Protein 1FYH (pdb70)

B-factor: mean 36.55, std 14.37, range [11.98, 99.97]

CATH classification: 1.20.1250.10 (+1 more: 1.20.1250.10)

Nearest PDB structures (foldseek):
  1fyh-assembly1_A  TM=1.004E+00  e=9.159E-30  Homo sapiens
  1fyh-assembly2_D  TM=9.946E-01  e=3.452E-27  Homo sapiens
  1eku-assembly1_B  TM=9.763E-01  e=3.122E-25  Homo sapiens
  1eku-assembly1_A  TM=9.712E-01  e=2.498E-25  Homo sapiens
  6e3l-assembly1_B  TM=9.575E-01  e=1.011E-07  Homo sapiens

Sequence (884 aa):
MQDPYVKEAENLKKYFNAGHSDVADNGTLFLGILKNWKEESDRKIMQSQIVSFYFKLFKNFKDDQSIQKSVETIKEDMNVKFFNSNKKKRDDFEKLTNYSVTDLNVQRKAIDELIQVMAELGANVSGEFVKEAENLKKYFNDNGTLFLGILKNWKEESDRKIMQSQIVSFYFKLFKNFKDDQSIQKSVETIKEDMNVKFFNSNKKKRDDFEKLTNYSVTDLNVQRKAIHELIQVMAELSPAAVPTPTNVTIESYNMNPIVYWEYQIMPQVPVFTVEVKNYGVKNSEWIDACINISHHYCNISDHVGDPSNSLWVRVKARVGQKESAYAKSEEFAVCRDGKIGPPKLDIRKEEKQIMIDIFHPSVFVETTCYIRVYNVYVRMNGSEIQYKILTQKEDDCDEIQCQLAIPVSSLNSQYCVSAEGVLHVWGVTTEKSKEVCITIFNMQDPYVKEAENLKKYFNAGHSDVADNGTLFLGILKNWKEESDRKIMQSQIVSFYFKLFKNFKDDQSIQKSVETIKEDMNVKFFNSNKKKRDDFEKLTNYSVTDLNVQRKAIDELIQVMAELGANVSGEFVKEAENLKKYFNGTLFLGILKNWKEESDRKIMQSQIVSFYFKLFKNFKDDQSIQKSVETIKEDMNVKFFNSNKKKRDDFEKLTNYSVTDLNVQRKAIHELIQVMAELSPAAVPTPTNVTIESYNMNPIVYWEYQIMPQVPVFTVEVKNYGVKNSEWIDACINISHHYCNISDHVGDPSNSLWVRVKARVGQKESAYAKSEEFAVCRDGKIGPPKLDIRKEEKQIMIDIFHPSVFVPETTCYIRVYNVYVRMNGSEIQYKILTQKEDDCDEIQCQLAIPVSSLNSQYCVSAEGVLHVWGVTTEKSKEVCITIF

InterPro domains:
  IPR002069 Interferon gamma [PF00714] (15-152)
  IPR002069 Interferon gamma [PIRSF001936] (1-166)
  IPR002069 Interferon gamma [PTHR11419] (1-164)
  IPR009079 Four-helical cytokine-like, core [G3DSA:1.20.1250.10] (23-161)
  IPR009079 Four-helical cytokine-like, core [SSF47266] (23-147)

GO terms:
  GO:0005125 cytokine activity (F, IDA)
  GO:0005576 extracellular region (C, IDA)
  GO:0038196 type III interferon-mediated signaling pathway (P, IDA)
  GO:0060333 type II interferon-mediated signaling pathway (P, IDA)
  GO:0010634 positive regulation of epithelial cell migration (P, IDA)
  GO:0001819 positive regulation of cytokine production (P, IDA)
  GO:0002281 macrophage activation involved in immune response (P, IDA)
  GO:0010628 positive regulation of gene expression (P, IDA)
  GO:0030225 macrophage differentiation (P, IDA)
  GO:0032722 positive regulation of chemokine production (P, IDA)
  GO:0032755 positive regulation of interleukin-6 production (P, IDA)
  GO:0048143 astrocyte activation (P, IDA)
  GO:0050729 positive regulation of inflammatory response (P, IDA)
  GO:0001774 microglial cell activation (P, IGI)
  GO:0010628 positive regulation of gene expression (P, IGI)
  GO:0060333 type II interferon-mediated signaling pathway (P, IGI)
  GO:0050769 positive regulation of neurogenesis (P, IGI)
  GO:1902004 positive regulation of amyloid-beta formation (P, IGI)
  GO:0042531 positive regulation of tyrosine phosphorylation of STAT protein (P, IDA)
  GO:0009615 response to virus (P, IDA)

Solvent-accessible surface area: 43420 Å² total; per-residue (Å²): 177,72,57,101,6,0,149,30,2,50,47,2,18,163,96,32,80,0,28,67,1,69,3,0,32,104,19,37,9,2,20,34,12,6,93,64,24,129,130,47,39,24,19,11,5,0,0,0,18,0,1,21,20,0,21,54,1,4,158,100,42,124,94,37,153,79,1,74,131,2,2,93,32,0,44,94,23,0,26,40,36,8,0,37,15,1,121,75,11,48,33,9,0,61,103,6,50,118,46,53,11,106,68,127,97,22,4,99,59,0,2,72,10,0,43,101,0,2,61,54,14,43,17,56,14,14,12,73,2,40,108,32,0,84,55,1,68,149,90,19,120,156,168,35,77,10,1,14,32,14,3,132,45,1,108,84,92,36,8,33,33,2,1,3,0,13,0,0,21,11,0,40,103,4,7,143,80,38,113,126,39,162,79,0,83,114,0,5,60,27,0,54,84,58,0,6,74,70,17,2,105,92,48,176,115,20,58,76,16,2,66,100,10,52,101,42,64,22,114,74,135,87,25,14,41,16,0,3,5,0,1,5,18,2,1,18,49,1,49,60,56,133,43,52,54,4,79,96,26,48,26,103,14,114,53,54,63,0,37,0,88,8,102,34,108,164,47,130,96,120,24,36,2,15,0,14,0,6,38,10,27,28,186,88,65,107,44,88,72,30,20,102,66,30,62,86,74,108,10,77,0,40,142,44,37,60,34,21,1,28,4,1,3,0,50,0,32,0,70,47,60,181,150,92,14,66,77,13,86,9,145,29,11,0,5,3,44,68,9,74,8,4,51,2,141,19,86,28,123,92,78,172,153,62,0,29,0,30,0,69,25,2,82,54,53,123,175,48,15,3,71,11,106,14,0,19,0,65,2,85,9,69,84,47,136,30,87,12,121,3,65,13,102,106,59,155,56,20,66,134,89,36,0,74,14,38,2,46,37,20,44,143,11,37,85,4,2,0,11,0,24,0,8,6,35,12,10,12,35,44,3,68,108,12,194,80,54,72,32,65,23,164,134,168,92,44,112,10,2,140,32,2,44,71,1,10,165,102,35,104,0,28,92,16,72,3,0,36,100,20,35,9,1,23,31,10,7,110,64,21,168,121,48,39,22,29,12,5,0,0,0,18,0,0,3,39,0,8,93,10,8,94,95,50,138,119,35,161,96,7,44,136,5,3,83,43,0,57,98,26,0,28,46,42,4,0,25,13,1,121,74,10,43,63,11,0,47,105,7,24,82,38,49,21,106,68,105,98,22,10,74,89,0,5,80,13,0,54,102,1,3,62,63,15,44,17,44,14,14,10,70,0,32,118,28,3,79,60,1,64,133,89,19,99,102,77,10,1,19,34,12,2,138,44,1,100,61,85,40,12,35,38,0,0,6,0,11,1,0,14,5,0,38,98,2,4,126,86,46,100,130,37,175,78,4,98,127,4,4,76,20,0,39,65,51,0,8,74,71,12,3,106,90,52,171,106,15,62,85,15,2,81,96,10,52,91,38,53,109,110,65,137,87,23,21,44,16,0,3,5,0,0,5,19,1,1,18,58,0,50,57,84,137,65,44,54,4,80,98,26,54,26,104,10,108,50,64,63,0,40,0,83,8,107,34,104,174,48,145,115,110,23,29,0,18,0,13,1,7,44,8,26,26,183,85,66,112,52,88,74,26,24,84,80,29,64,80,80,112,8,75,0,42,141,48,22,69,30,16,2,36,5,1,8,1,52,0,36,0,82,27,47,185,151,96,11,73,68,14,152,16,147,26,12,0,7,3,49,62,6,142,8,5,52,2,150,14,73,30,107,140,46,173,181,74,0,34,0,25,0,57,24,3,91,46,59,116,166,146,39,18,4,68,12,98,16,0,13,0,66,2,85,4,64,86,50,140,36,89,9,101,5,45,22,86,124,69,141,69,17,108,160,102,52,0,79,11,31,0,38,55,30,23,180,18,29,69,1,0,0,4,0,26,0,5,3,28,13,12,14,38,68,6,73,106,11,191,74,42,66,30,84,57,209

Organism: Homo sapiens (NCBI:txid9606)

Structure (mmCIF, N/CA/C/O backbone):
data_1FYH
#
_entry.id   1FYH
#
_cell.length_a   72.940
_cell.length_b   107.600
_cell.length_c   85.080
_cell.angle_alpha   90.00
_cell.angle_beta   97.94
_cell.angle_gamma   90.00
#
_symmetry.space_group_name_H-M   'P 1 21 1'
#
loop_
_entity.id
_entity.type
_entity.pdbx_description
1 polymer 'Interferon gamma'
2 polymer 'Interferon gamma receptor 1'
3 non-polymer 'CHLORIDE ION'
4 water water
#
loop_
_atom_site.group_PDB
_atom_site.id
_atom_site.type_symbol
_atom_site.label_atom_id
_atom_site.label_alt_id
_atom_site.label_comp_id
_atom_site.label_asym_id
_atom_site.label_entity_id
_atom_site.label_seq_id
_atom_site.pdbx_PDB_ins_code
_atom_site.Cartn_x
_atom_site.Cartn_y
_atom_site.Cartn_z
_atom_site.occupancy
_atom_site.B_iso_or_equiv
_atom_site.auth_seq_id
_atom_site.auth_comp_id
_atom_site.auth_asym_id
_atom_site.auth_atom_id
_atom_site.pdbx_PDB_model_num
ATOM 1 N N . MET A 1 1 ? -0.539 65.628 -1.495 1.00 60.42 0 MET A N 1
ATOM 2 C CA . MET A 1 1 ? -1.102 64.481 -2.212 1.00 59.24 0 MET A CA 1
ATOM 3 C C . MET A 1 1 ? -0.073 63.814 -3.114 1.00 54.91 0 MET A C 1
ATOM 4 O O . MET A 1 1 ? 0.389 64.394 -4.117 1.00 53.21 0 MET A O 1
ATOM 9 N N . GLN A 1 2 ? 0.241 62.573 -2.760 1.00 50.35 1 GLN A N 1
ATOM 10 C CA . GLN A 1 2 ? 1.259 61.809 -3.450 1.00 43.27 1 GLN A CA 1
ATOM 11 C C . GLN A 1 2 ? 0.864 60.920 -4.618 1.00 41.73 1 GLN A C 1
ATOM 12 O O . GLN A 1 2 ? -0.114 60.177 -4.576 1.00 43.12 1 GLN A O 1
ATOM 18 N N . ASP A 1 3 ? 1.657 61.022 -5.674 1.00 39.98 2 ASP A N 1
ATOM 19 C CA . ASP A 1 3 ? 1.493 60.226 -6.875 1.00 37.54 2 ASP A CA 1
ATOM 20 C C . ASP A 1 3 ? 1.646 58.716 -6.483 1.00 38.40 2 ASP A C 1
ATOM 21 O O . ASP A 1 3 ? 2.593 58.345 -5.773 1.00 34.81 2 ASP A O 1
ATOM 26 N N . PRO A 1 4 ? 0.696 57.840 -6.886 1.00 40.58 3 PRO A N 1
ATOM 27 C CA . PRO A 1 4 ? 0.768 56.395 -6.569 1.00 38.25 3 PRO A CA 1
ATOM 28 C C . PRO A 1 4 ? 2.086 55.654 -6.919 1.00 34.64 3 PRO A C 1
ATOM 29 O O . PRO A 1 4 ? 2.463 54.723 -6.218 1.00 35.40 3 PRO A O 1
ATOM 33 N N . TYR A 1 5 ? 2.796 56.039 -7.971 1.00 32.37 4 TYR A N 1
ATOM 34 C CA . TYR A 1 5 ? 4.045 55.353 -8.281 1.00 29.49 4 TYR A CA 1
ATOM 35 C C . TYR A 1 5 ? 5.141 55.513 -7.196 1.00 28.05 4 TYR A C 1
ATOM 36 O O . TYR A 1 5 ? 6.060 54.706 -7.098 1.00 24.73 4 TYR A O 1
ATOM 45 N N . VAL A 1 6 ? 5.051 56.557 -6.385 1.00 22.15 5 VAL A N 1
ATOM 46 C CA . VAL A 1 6 ? 6.073 56.823 -5.366 1.00 21.68 5 VAL A CA 1
ATOM 47 C C . VAL A 1 6 ? 6.205 55.690 -4.356 1.00 23.55 5 VAL A C 1
ATOM 48 O O . VAL A 1 6 ? 7.289 55.221 -4.085 1.00 22.32 5 VAL A O 1
ATOM 52 N N . LYS A 1 7 ? 5.111 55.238 -3.789 1.00 19.85 6 LYS A N 1
ATOM 53 C CA . LYS A 1 7 ? 5.172 54.159 -2.825 1.00 24.88 6 LYS A CA 1
ATOM 54 C C . LYS A 1 7 ? 5.790 52.874 -3.462 1.00 22.29 6 LYS A C 1
ATOM 55 O O . LYS A 1 7 ? 6.562 52.149 -2.818 1.00 27.09 6 LYS A O 1
ATOM 61 N N . GLU A 1 8 ? 5.494 52.604 -4.726 1.00 22.69 7 GLU A N 1
ATOM 62 C CA . GLU A 1 8 ? 6.065 51.450 -5.377 1.00 18.81 7 GLU A CA 1
ATOM 63 C C . GLU A 1 8 ? 7.558 51.648 -5.597 1.00 22.61 7 GLU A C 1
ATOM 64 O O . GLU A 1 8 ? 8.329 50.704 -5.480 1.00 20.77 7 GLU A O 1
ATOM 70 N N . ALA A 1 9 ? 8.005 52.865 -5.900 1.00 16.27 8 ALA A N 1
ATOM 71 C CA . ALA A 1 9 ? 9.446 53.058 -6.083 1.00 21.25 8 ALA A CA 1
ATOM 72 C C . ALA A 1 9 ? 10.149 52.923 -4.753 1.00 18.24 8 ALA A C 1
ATOM 73 O O . ALA A 1 9 ? 11.297 52.518 -4.754 1.00 22.30 8 ALA A O 1
ATOM 75 N N . GLU A 1 10 ? 9.506 53.288 -3.635 1.00 18.16 9 GLU A N 1
ATOM 76 C CA . GLU A 1 10 ? 10.123 53.115 -2.314 1.00 24.41 9 GLU A CA 1
ATOM 77 C C . GLU A 1 10 ? 10.200 51.611 -2.006 1.00 23.14 9 GLU A C 1
ATOM 78 O O . GLU A 1 10 ? 11.109 51.181 -1.305 1.00 21.81 9 GLU A O 1
ATOM 84 N N . ASN A 1 11 ? 9.255 50.811 -2.517 1.00 22.08 10 ASN A N 1
ATOM 85 C CA . ASN A 1 11 ? 9.313 49.353 -2.333 1.00 21.17 10 ASN A CA 1
ATOM 86 C C . ASN A 1 11 ? 10.522 48.807 -3.106 1.00 20.83 10 ASN A C 1
ATOM 87 O O . ASN A 1 11 ? 11.247 47.953 -2.610 1.00 19.67 10 ASN A O 1
ATOM 92 N N . LEU A 1 12 ? 10.769 49.296 -4.316 1.00 18.19 11 LEU A N 1
ATOM 93 C CA . LEU A 1 12 ? 11.933 48.805 -5.042 1.00 19.04 11 LEU A CA 1
ATOM 94 C C . LEU A 1 12 ? 13.230 49.200 -4.352 1.00 21.49 11 LEU A C 1
ATOM 95 O O . LEU A 1 12 ? 14.206 48.451 -4.396 1.00 18.27 11 LEU A O 1
ATOM 100 N N . LYS A 1 13 ? 13.260 50.368 -3.724 1.00 13.75 12 LYS A N 1
ATOM 101 C CA . LYS A 1 13 ? 14.459 50.840 -3.029 1.00 21.23 12 LYS A CA 1
ATOM 102 C C . LYS A 1 13 ? 14.833 49.885 -1.911 1.00 18.57 12 LYS A C 1
ATOM 103 O O . LYS A 1 13 ? 16.003 49.592 -1.707 1.00 21.89 12 LYS A O 1
ATOM 109 N N . LYS A 1 14 ? 13.834 49.448 -1.149 1.00 17.40 13 LYS A N 1
ATOM 110 C CA . LYS A 1 14 ? 14.047 48.500 -0.051 1.00 25.17 13 LYS A CA 1
ATOM 111 C C . LYS A 1 14 ? 14.599 47.168 -0.615 1.00 21.58 13 LYS A C 1
ATOM 112 O O . LYS A 1 14 ? 15.586 46.627 -0.129 1.00 21.45 13 LYS A O 1
ATOM 118 N N . TYR A 1 15 ? 13.945 46.646 -1.645 1.00 19.85 14 TYR A N 1
ATOM 119 C CA . TYR A 1 15 ? 14.370 45.427 -2.294 1.00 17.21 14 TYR A CA 1
ATOM 120 C C . TYR A 1 15 ? 15.824 45.451 -2.722 1.00 21.60 14 TYR A C 1
ATOM 121 O O . TYR A 1 15 ? 16.543 44.472 -2.521 1.00 18.82 14 TYR A O 1
ATOM 130 N N . PHE A 1 16 ? 16.273 46.548 -3.332 1.00 19.21 15 PHE A N 1
ATOM 131 C CA . PHE A 1 16 ? 17.654 46.632 -3.797 1.00 16.89 15 PHE A CA 1
ATOM 132 C C . PHE A 1 16 ? 18.622 47.191 -2.773 1.00 20.26 15 PHE A C 1
ATOM 133 O O . PHE A 1 16 ? 19.803 47.333 -3.078 1.00 22.96 15 PHE A O 1
ATOM 141 N N . ASN A 1 17 ? 18.136 47.504 -1.567 1.00 20.94 16 ASN A N 1
ATOM 142 C CA . ASN A 1 17 ? 18.966 48.123 -0.520 1.00 24.82 16 ASN A CA 1
ATOM 143 C C . ASN A 1 17 ? 19.561 49.455 -1.019 1.00 25.17 16 ASN A C 1
ATOM 144 O O . ASN A 1 17 ? 20.704 49.806 -0.679 1.00 22.90 16 ASN A O 1
ATOM 149 N N . ALA A 1 18 ? 18.775 50.214 -1.791 1.00 21.87 17 ALA A N 1
ATOM 150 C CA . ALA A 1 18 ? 19.246 51.458 -2.384 1.00 22.63 17 ALA A CA 1
ATOM 151 C C . ALA A 1 18 ? 19.045 52.675 -1.486 1.00 24.04 17 ALA A C 1
ATOM 152 O O . ALA A 1 18 ? 19.178 53.829 -1.920 1.00 27.89 17 ALA A O 1
ATOM 154 N N . GLY A 1 19 ? 18.710 52.396 -0.226 1.00 22.40 18 GLY A N 1
ATOM 155 C CA . GLY A 1 19 ? 18.573 53.413 0.804 1.00 23.83 18 GLY A CA 1
ATOM 156 C C . GLY A 1 19 ? 19.824 53.380 1.712 1.00 23.43 18 GLY A C 1
ATOM 157 O O . GLY A 1 19 ? 19.881 54.103 2.700 1.00 24.53 18 GLY A O 1
ATOM 158 N N . HIS A 1 20 ? 20.818 52.537 1.386 1.00 24.76 19 HIS A N 1
ATOM 159 C CA . HIS A 1 20 ? 22.079 52.412 2.135 1.00 23.34 19 HIS A CA 1
ATOM 160 C C . HIS A 1 20 ? 23.092 53.457 1.650 1.00 21.31 19 HIS A C 1
ATOM 161 O O . HIS A 1 20 ? 23.197 53.682 0.439 1.00 19.02 19 HIS A O 1
ATOM 168 N N . SER A 1 21 ? 23.875 54.034 2.573 1.00 20.30 20 SER A N 1
ATOM 169 C CA . SER A 1 21 ? 24.842 55.087 2.237 1.00 23.36 20 SER A CA 1
ATOM 170 C C . SER A 1 21 ? 25.910 54.724 1.233 1.00 22.79 20 SER A C 1
ATOM 171 O O . SER A 1 21 ? 26.533 55.621 0.642 1.00 21.38 20 SER A O 1
ATOM 174 N N . ASP A 1 22 ? 26.130 53.434 1.027 1.00 19.75 21 ASP A N 1
ATOM 175 C CA . ASP A 1 22 ? 27.113 53.012 0.053 1.00 20.01 21 ASP A CA 1
ATOM 176 C C . ASP A 1 22 ? 26.673 53.393 -1.345 1.00 22.85 21 ASP A C 1
ATOM 177 O O . ASP A 1 22 ? 27.505 53.556 -2.249 1.00 21.21 21 ASP A O 1
ATOM 182 N N . VAL A 1 23 ? 25.360 53.513 -1.534 1.00 21.59 22 VAL A N 1
ATOM 183 C CA . VAL A 1 23 ? 24.838 53.911 -2.840 1.00 19.20 22 VAL A CA 1
ATOM 184 C C . VAL A 1 23 ? 25.309 55.331 -3.286 1.00 22.56 22 VAL A C 1
ATOM 185 O O . VAL A 1 23 ? 25.372 55.611 -4.487 1.00 21.99 22 VAL A O 1
ATOM 189 N N . ALA A 1 24 ? 25.670 56.195 -2.322 1.00 23.16 23 ALA A N 1
ATOM 190 C CA . ALA A 1 24 ? 26.142 57.573 -2.580 1.00 26.06 23 ALA A CA 1
ATOM 191 C C . ALA A 1 24 ? 27.465 57.667 -3.316 1.0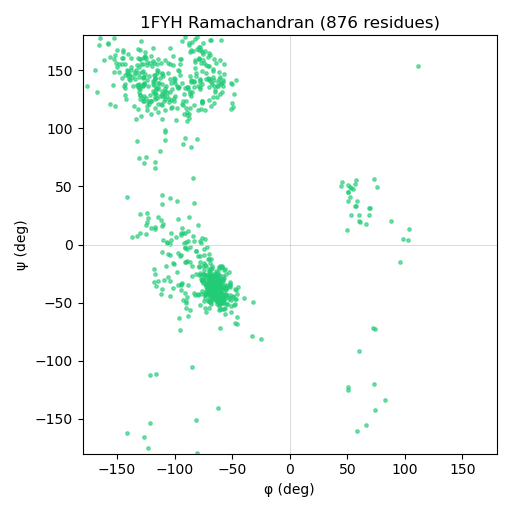0 30.19 23 ALA A C 1
ATOM 192 O O . ALA A 1 24 ? 27.666 58.575 -4.111 1.00 33.75 23 ALA A O 1
ATOM 194 N N . ASP A 1 25 ? 28.356 56.717 -3.059 1.00 30.59 24 ASP A N 1
ATOM 195 C CA . ASP A 1 25 ? 29.683 56.658 -3.662 1.00 35.03 24 ASP A CA 1
ATOM 196 C C . ASP A 1 25 ? 29.762 56.827 -5.182 1.00 33.78 24 ASP A C 1
ATOM 197 O O . ASP A 1 25 ? 29.017 56.207 -5.922 1.00 30.91 24 ASP A O 1
ATOM 202 N N . ASN A 1 26 ? 30.634 57.723 -5.631 1.00 30.48 25 ASN A N 1
ATOM 203 C CA . ASN A 1 26 ? 30.869 57.930 -7.047 1.00 31.07 25 ASN A CA 1
ATOM 204 C C . ASN A 1 26 ? 29.881 58.707 -7.984 1.00 32.22 25 ASN A C 1
ATOM 205 O O . ASN A 1 26 ? 29.548 58.226 -9.075 1.00 31.42 25 ASN A O 1
ATOM 210 N N . GLY A 1 27 ? 29.446 59.903 -7.574 1.00 30.23 26 GLY A N 1
ATOM 211 C CA . GLY A 1 27 ? 28.577 60.745 -8.394 1.00 30.93 26 GLY A CA 1
ATOM 212 C C . GLY A 1 27 ? 27.178 60.267 -8.686 1.00 31.10 26 GLY A C 1
ATOM 213 O O . GLY A 1 27 ? 26.622 59.498 -7.924 1.00 32.49 26 GLY A O 1
ATOM 214 N N . THR A 1 28 ? 26.600 60.739 -9.785 1.00 28.61 27 THR A N 1
ATOM 215 C CA . THR A 1 28 ? 25.251 60.339 -10.179 1.00 29.04 27 THR A CA 1
ATOM 216 C C . THR A 1 28 ? 25.219 59.697 -11.574 1.00 30.80 27 THR A C 1
ATOM 217 O O . THR A 1 28 ? 26.119 59.917 -12.386 1.00 28.86 27 THR A O 1
ATOM 221 N N . LEU A 1 29 ? 24.201 58.876 -11.849 1.00 25.68 28 LEU A N 1
ATOM 222 C CA . LEU A 1 29 ? 24.055 58.278 -13.181 1.00 26.50 28 LEU A CA 1
ATOM 223 C C . LEU A 1 29 ? 23.282 59.214 -14.119 1.00 25.29 28 LEU A C 1
ATOM 224 O O . LEU A 1 29 ? 23.748 59.589 -15.189 1.00 26.98 28 LEU A O 1
ATOM 229 N N . PHE A 1 30 ? 22.088 59.576 -13.674 1.00 23.92 29 PHE A N 1
ATOM 230 C CA . PHE A 1 30 ? 21.136 60.355 -14.437 1.00 27.06 29 PHE A CA 1
ATOM 231 C C . PHE A 1 30 ? 20.808 61.777 -14.037 1.00 28.84 29 PHE A C 1
ATOM 232 O O . PHE A 1 30 ? 20.637 62.621 -14.901 1.00 30.89 29 PHE A O 1
ATOM 240 N N . LEU A 1 31 ? 20.714 62.047 -12.745 1.00 23.91 30 LEU A N 1
ATOM 241 C CA . LEU A 1 31 ? 20.275 63.350 -12.256 1.00 22.43 30 LEU A CA 1
ATOM 242 C C . LEU A 1 31 ? 21.011 64.585 -12.671 1.00 27.93 30 LEU A C 1
ATOM 243 O O . LEU A 1 31 ? 20.390 65.579 -13.030 1.00 30.07 30 LEU A O 1
ATOM 248 N N . GLY A 1 32 ? 22.330 64.536 -12.591 1.00 27.60 31 GLY A N 1
ATOM 249 C CA . GLY A 1 32 ? 23.131 65.687 -12.955 1.00 36.01 31 GLY A CA 1
ATOM 250 C C . GLY A 1 32 ? 23.014 65.976 -14.434 1.00 36.67 31 GLY A C 1
ATOM 251 O O . GLY A 1 32 ? 22.858 67.139 -14.807 1.00 39.13 31 GLY A O 1
ATOM 252 N N . ILE A 1 33 ? 23.080 64.932 -15.271 1.00 39.13 32 ILE A N 1
ATOM 253 C CA . ILE A 1 33 ? 22.969 65.105 -16.723 1.00 36.23 32 ILE A CA 1
ATOM 254 C C . ILE A 1 33 ? 21.650 65.792 -17.061 1.00 38.71 32 ILE A C 1
ATOM 255 O O . ILE A 1 33 ? 21.639 66.784 -17.753 1.00 37.23 32 ILE A O 1
ATOM 260 N N . LEU A 1 34 ? 20.541 65.296 -16.539 1.00 34.48 33 LEU A N 1
ATOM 261 C CA . LEU A 1 34 ? 19.246 65.923 -16.787 1.00 37.24 33 LEU A CA 1
ATOM 262 C C . LEU A 1 34 ? 19.180 67.392 -16.352 1.00 40.89 33 LEU A C 1
ATOM 263 O O . LEU A 1 34 ? 18.423 68.160 -16.922 1.00 42.15 33 LEU A O 1
ATOM 268 N N . LYS A 1 35 ? 19.947 67.765 -15.328 1.00 43.02 34 LYS A N 1
ATOM 269 C CA . LYS A 1 35 ? 20.012 69.140 -14.782 1.00 45.40 34 LYS A CA 1
ATOM 270 C C . LYS A 1 35 ? 20.544 70.117 -15.843 1.00 44.25 34 LYS A C 1
ATOM 271 O O . LYS A 1 35 ? 20.084 71.266 -15.962 1.00 46.08 34 LYS A O 1
ATOM 277 N N . ASN A 1 36 ? 21.553 69.641 -16.571 1.00 40.85 35 ASN A N 1
ATOM 278 C CA . ASN A 1 36 ? 22.229 70.373 -17.645 1.00 43.95 35 ASN A CA 1
ATOM 279 C C . ASN A 1 36 ? 21.339 70.789 -18.832 1.00 44.27 35 ASN A C 1
ATOM 280 O O . ASN A 1 36 ? 21.602 71.792 -19.472 1.00 43.74 35 ASN A O 1
ATOM 285 N N . TRP A 1 37 ? 20.308 70.010 -19.136 1.00 42.06 36 TRP A N 1
ATOM 286 C CA . TRP A 1 37 ? 19.474 70.266 -20.297 1.00 40.44 36 TRP A CA 1
ATOM 287 C C . TRP A 1 37 ? 18.093 70.787 -20.054 1.00 41.16 36 TRP A C 1
ATOM 288 O O . TRP A 1 37 ? 17.256 70.109 -19.508 1.00 44.15 36 TRP A O 1
ATOM 299 N N . LYS A 1 38 ? 17.829 72.014 -20.510 1.00 40.37 37 LYS A N 1
ATOM 300 C CA . LYS A 1 38 ? 16.528 72.597 -20.227 1.00 40.34 37 LYS A CA 1
ATOM 301 C C . LYS A 1 38 ? 15.688 72.681 -21.492 1.00 41.63 37 LYS A C 1
ATOM 302 O O . LYS A 1 38 ? 14.438 72.613 -21.355 1.00 41.46 37 LYS A O 1
ATOM 308 N N . GLU A 1 39 ? 16.178 72.843 -22.713 1.00 43.43 38 GLU A N 1
ATOM 309 C CA . GLU A 1 39 ? 15.227 72.940 -23.855 1.00 45.50 38 GLU A CA 1
ATOM 310 C C . GLU A 1 39 ? 14.580 71.575 -24.086 1.00 41.36 38 GLU A C 1
ATOM 311 O O . GLU A 1 39 ? 15.246 70.559 -23.970 1.00 40.25 38 GLU A O 1
ATOM 317 N N . GLU A 1 40 ? 13.304 71.536 -24.440 1.00 37.90 39 GLU A N 1
ATOM 318 C CA . GLU A 1 40 ? 12.693 70.244 -24.609 1.00 39.33 39 GLU A CA 1
ATOM 319 C C . GLU A 1 40 ? 13.290 69.241 -25.599 1.00 36.70 39 GLU A C 1
ATOM 320 O O . GLU A 1 40 ? 13.166 68.045 -25.357 1.00 33.36 39 GLU A O 1
ATOM 326 N N . SER A 1 41 ? 13.951 69.660 -26.677 1.00 32.42 40 SER A N 1
ATOM 327 C CA . SER A 1 41 ? 14.490 68.652 -27.605 1.00 32.80 40 SER A CA 1
ATOM 328 C C . SER A 1 41 ? 15.741 67.999 -27.059 1.00 33.95 40 SER A C 1
ATOM 329 O O . SER A 1 41 ? 16.002 66.806 -27.308 1.00 32.77 40 SER A O 1
ATOM 332 N N . ASP A 1 42 ? 16.502 68.764 -26.288 1.00 31.54 41 ASP A N 1
ATOM 333 C CA . ASP A 1 42 ? 17.705 68.225 -25.668 1.00 33.16 41 ASP A CA 1
ATOM 334 C C . ASP A 1 42 ? 17.341 67.283 -24.521 1.00 32.40 41 ASP A C 1
ATOM 335 O O . ASP A 1 42 ? 18.029 66.296 -24.291 1.00 30.25 41 ASP A O 1
ATOM 340 N N . ARG A 1 43 ? 16.265 67.592 -23.802 1.00 29.44 42 ARG A N 1
ATOM 341 C CA . ARG A 1 43 ? 15.819 66.744 -22.706 1.00 30.94 42 ARG A CA 1
ATOM 342 C C . ARG A 1 43 ? 15.343 65.409 -23.240 1.00 25.11 42 ARG A C 1
ATOM 343 O O . ARG A 1 43 ? 15.655 64.386 -22.659 1.00 26.88 42 ARG A O 1
ATOM 351 N N . LYS A 1 44 ? 14.606 65.416 -24.352 1.00 24.90 43 LYS A N 1
ATOM 352 C CA . LYS A 1 44 ? 14.084 64.181 -24.940 1.00 22.54 43 LYS A CA 1
ATOM 353 C C . LYS A 1 44 ? 15.138 63.213 -25.477 1.00 25.02 43 LYS A C 1
ATOM 354 O O . LYS A 1 44 ? 14.948 61.994 -25.393 1.00 25.36 43 LYS A O 1
ATOM 360 N N . ILE A 1 45 ? 16.253 63.703 -26.009 1.00 20.60 44 ILE A N 1
ATOM 361 C CA . ILE A 1 45 ? 17.287 62.751 -26.434 1.00 24.14 44 ILE A CA 1
ATOM 362 C C . ILE A 1 45 ? 17.963 62.059 -25.227 1.00 24.38 44 ILE A C 1
ATOM 363 O O . ILE A 1 45 ? 18.328 60.893 -25.331 1.00 26.40 44 ILE A O 1
ATOM 368 N N . MET A 1 46 ? 18.148 62.780 -24.106 1.00 25.08 45 MET A N 1
ATOM 369 C CA . MET A 1 46 ? 18.742 62.217 -22.886 1.00 25.22 45 MET A CA 1
ATOM 370 C C . MET A 1 46 ? 17.705 61.304 -22.211 1.00 22.41 45 MET A C 1
ATOM 371 O O . MET A 1 46 ? 18.012 60.178 -21.861 1.00 26.42 45 MET A O 1
ATOM 376 N N . GLN A 1 47 ? 16.479 61.781 -22.042 1.00 20.77 46 GLN A N 1
ATOM 377 C CA . GLN A 1 47 ? 15.456 60.984 -21.397 1.00 21.33 46 GLN A CA 1
ATOM 378 C C . GLN A 1 47 ? 15.219 59.698 -22.134 1.00 23.91 46 GLN A C 1
ATOM 379 O O . GLN A 1 47 ? 14.939 58.671 -21.517 1.00 22.80 46 GLN A O 1
ATOM 385 N N . SER A 1 48 ? 15.349 59.727 -23.457 1.00 20.80 47 SER A N 1
ATOM 386 C CA . SER A 1 48 ? 15.133 58.508 -24.249 1.00 21.39 47 SER A CA 1
ATOM 387 C C . SER A 1 48 ? 16.130 57.393 -23.880 1.00 16.02 47 SER A C 1
ATOM 388 O O . SER A 1 48 ? 15.751 56.218 -23.821 1.00 20.02 47 SER A O 1
ATOM 391 N N . GLN A 1 49 ? 17.391 57.747 -23.615 1.00 20.25 48 GLN A N 1
ATOM 392 C CA . GLN A 1 49 ? 18.396 56.749 -23.205 1.00 24.48 48 GLN A CA 1
ATOM 393 C C . GLN A 1 49 ? 18.146 56.294 -21.752 1.00 24.01 48 GLN A C 1
ATOM 394 O O . GLN A 1 49 ? 18.340 55.141 -21.417 1.00 21.21 48 GLN A O 1
ATOM 400 N N . ILE A 1 50 ? 17.671 57.203 -20.908 1.00 21.64 49 ILE A N 1
ATOM 401 C CA . ILE A 1 50 ? 17.399 56.884 -19.510 1.00 25.04 49 ILE A CA 1
ATOM 402 C C . ILE A 1 50 ? 16.241 55.889 -19.433 1.00 22.49 49 ILE A C 1
ATOM 403 O O . ILE A 1 50 ? 16.332 54.869 -18.756 1.00 20.95 49 ILE A O 1
ATOM 408 N N . VAL A 1 51 ? 15.170 56.145 -20.171 1.00 18.98 50 VAL A N 1
ATOM 409 C CA . VAL A 1 51 ? 14.007 55.251 -20.189 1.00 18.72 50 VAL A CA 1
ATOM 410 C C . VAL A 1 51 ? 14.355 53.859 -20.735 1.00 21.30 50 VAL A C 1
ATOM 411 O O . VAL A 1 51 ? 13.901 52.881 -20.185 1.00 19.99 50 VAL A O 1
ATOM 415 N N . SER A 1 52 ? 15.142 53.736 -21.802 1.00 18.87 51 SER A N 1
ATOM 416 C CA . SER A 1 52 ? 15.486 52.394 -22.269 1.00 22.20 51 SER A CA 1
ATOM 417 C C . SER A 1 52 ? 16.377 51.652 -21.244 1.00 19.63 51 SER A C 1
ATOM 418 O O . SER A 1 52 ? 16.278 50.419 -21.111 1.00 21.33 51 SER A O 1
ATOM 421 N N . PHE A 1 53 ? 17.237 52.387 -20.516 1.00 18.29 52 PHE A N 1
ATOM 422 C CA . PHE A 1 53 ? 18.030 51.748 -19.479 1.00 20.48 52 PHE A CA 1
ATOM 423 C C . PHE A 1 53 ? 17.173 51.188 -18.351 1.00 20.60 52 PHE A C 1
ATOM 424 O O . PHE A 1 53 ? 17.397 50.088 -17.902 1.00 21.33 52 PHE A O 1
ATOM 432 N N . TYR A 1 54 ? 16.116 51.919 -17.943 1.00 17.03 53 TYR A N 1
ATOM 433 C CA . TYR A 1 54 ? 15.208 51.393 -16.919 1.00 18.96 53 TYR A CA 1
ATOM 434 C C . TYR A 1 54 ? 14.416 50.228 -17.464 1.00 22.66 53 TYR A C 1
ATOM 435 O O . TYR A 1 54 ? 14.154 49.300 -16.738 1.00 22.71 53 TYR A O 1
ATOM 444 N N . PHE A 1 55 ? 14.011 50.264 -18.729 1.00 20.40 54 PHE A N 1
ATOM 445 C CA . PHE A 1 55 ? 13.253 49.154 -19.316 1.00 24.60 54 PHE A CA 1
ATOM 446 C C . PHE A 1 55 ? 14.109 47.891 -19.402 1.00 22.37 54 PHE A C 1
ATOM 447 O O . PHE A 1 55 ? 13.582 46.814 -19.209 1.00 25.29 54 PHE A O 1
ATOM 455 N N . LYS A 1 56 ? 15.401 47.989 -19.706 1.00 21.21 55 LYS A N 1
ATOM 456 C CA . LYS A 1 56 ? 16.247 46.772 -19.724 1.00 26.43 55 LYS A CA 1
ATOM 457 C C . LYS A 1 56 ? 16.418 46.208 -18.295 1.00 30.84 55 LYS A C 1
ATOM 458 O O . LYS A 1 56 ? 16.359 44.984 -18.080 1.00 32.75 55 LYS A O 1
ATOM 460 N N . LEU A 1 57 ? 16.605 47.093 -17.316 1.00 27.54 56 LEU A N 1
ATOM 461 C CA . LEU A 1 57 ? 16.720 46.703 -15.897 1.00 29.60 56 LEU A CA 1
ATOM 462 C C . LEU A 1 57 ? 15.452 45.988 -15.396 1.00 28.33 56 LEU A C 1
ATOM 463 O O . LEU A 1 57 ? 15.543 44.926 -14.814 1.00 34.53 56 LEU A O 1
ATOM 468 N N . PHE A 1 58 ? 14.277 46.570 -15.602 1.00 24.62 57 PHE A N 1
ATOM 469 C CA . PHE A 1 58 ? 13.025 45.947 -15.170 1.00 28.37 57 PHE A CA 1
ATOM 470 C C . PHE A 1 58 ? 12.756 44.579 -15.834 1.00 38.99 57 PHE A C 1
ATOM 471 O O . PHE A 1 58 ? 12.003 43.763 -15.283 1.00 40.24 57 PHE A O 1
ATOM 479 N N . LYS A 1 59 ? 13.303 44.345 -17.033 1.00 39.92 58 LYS A N 1
ATOM 480 C CA . LYS A 1 59 ? 13.066 43.085 -17.716 1.00 44.94 58 LYS A CA 1
ATOM 481 C C . LYS A 1 59 ? 13.812 42.007 -16.974 1.00 45.53 58 LYS A C 1
ATOM 482 O O . LYS A 1 59 ? 13.348 40.868 -16.885 1.00 45.74 58 LYS A O 1
ATOM 488 N N . ASN A 1 60 ? 14.956 42.349 -16.404 1.00 43.24 59 ASN A N 1
ATOM 489 C CA . ASN A 1 60 ? 15.650 41.360 -15.594 1.00 46.58 59 ASN A CA 1
ATOM 490 C C . ASN A 1 60 ? 14.932 41.050 -14.244 1.00 43.99 59 ASN A C 1
ATOM 491 O O . ASN A 1 60 ? 15.269 40.082 -13.626 1.00 49.58 59 ASN A O 1
ATOM 496 N N . PHE A 1 61 ? 13.945 41.821 -13.785 1.00 42.16 60 PHE A N 1
ATOM 497 C CA . PHE A 1 61 ? 13.313 41.555 -12.468 1.00 42.69 60 PHE A CA 1
ATOM 498 C C . PHE A 1 61 ? 11.755 41.556 -12.405 1.00 44.09 60 PHE A C 1
ATOM 499 O O . PHE A 1 61 ? 11.160 41.477 -11.312 1.00 43.67 60 PHE A O 1
ATOM 507 N N . LYS A 1 62 ? 11.056 41.640 -13.535 1.00 43.36 61 LYS A N 1
ATOM 508 C CA . LYS A 1 62 ? 9.621 41.775 -13.728 1.00 45.39 61 LYS A CA 1
ATOM 509 C C . LYS A 1 62 ? 8.853 40.812 -12.833 1.00 46.45 61 LYS A C 1
ATOM 510 O O . LYS A 1 62 ? 7.736 41.188 -12.304 1.00 46.01 61 LYS A O 1
ATOM 516 N N . ASP A 1 63 ? 9.285 39.573 -12.698 1.00 45.90 62 ASP A N 1
ATOM 517 C CA . ASP A 1 63 ? 8.662 38.458 -11.944 1.00 48.07 62 ASP A CA 1
ATOM 518 C C . ASP A 1 63 ? 9.074 38.285 -10.450 1.00 46.75 62 ASP A C 1
ATOM 519 O O . ASP A 1 63 ? 8.412 37.521 -9.727 1.00 43.22 62 ASP A O 1
ATOM 524 N N . ASP A 1 64 ? 10.173 38.922 -10.007 1.00 43.06 63 ASP A N 1
ATOM 525 C CA . ASP A 1 64 ? 10.609 38.769 -8.621 1.00 40.84 63 ASP A CA 1
ATOM 526 C C . ASP A 1 64 ? 9.457 39.008 -7.679 1.00 41.75 63 ASP A C 1
ATOM 527 O O . ASP A 1 64 ? 8.816 40.058 -7.626 1.00 42.93 63 ASP A O 1
ATOM 532 N N . GLN A 1 65 ? 9.222 37.978 -6.917 1.00 37.21 64 GLN A N 1
ATOM 533 C CA . GLN A 1 65 ? 8.142 37.924 -5.997 1.00 42.55 64 GLN A CA 1
ATOM 534 C C . GLN A 1 65 ? 7.541 39.195 -5.426 1.00 43.30 64 GLN A C 1
ATOM 535 O O . GLN A 1 65 ? 6.471 39.660 -5.922 1.00 49.67 64 GLN A O 1
ATOM 541 N N . SER A 1 66 ? 8.185 39.761 -4.403 1.00 36.02 65 SER A N 1
ATOM 542 C CA . SER A 1 66 ? 7.566 40.924 -3.787 1.00 35.91 65 SER A CA 1
ATOM 543 C C . SER A 1 66 ? 7.612 42.230 -4.566 1.00 29.31 65 SER A C 1
ATOM 544 O O . SER A 1 66 ? 7.174 43.250 -4.033 1.00 31.84 65 SER A O 1
ATOM 547 N N . ILE A 1 67 ? 8.123 42.233 -5.804 1.00 26.26 66 ILE A N 1
ATOM 548 C CA . ILE A 1 67 ? 8.154 43.493 -6.553 1.00 26.13 66 ILE A CA 1
ATOM 549 C C . ILE A 1 67 ? 7.483 43.446 -7.913 1.00 27.98 66 ILE A C 1
ATOM 550 O O . ILE A 1 67 ? 7.605 44.402 -8.670 1.00 23.39 66 ILE A O 1
ATOM 555 N N . GLN A 1 68 ? 6.770 42.363 -8.250 1.00 24.98 67 GLN A N 1
ATOM 556 C CA . GLN A 1 68 ? 6.112 42.268 -9.547 1.00 25.98 67 GLN A CA 1
ATOM 557 C C . GLN A 1 68 ? 5.077 43.373 -9.722 1.00 21.81 67 GLN A C 1
ATOM 558 O O . GLN A 1 68 ? 5.009 44.027 -10.764 1.00 26.73 67 GLN A O 1
ATOM 564 N N . LYS A 1 69 ? 4.255 43.635 -8.717 1.00 25.76 68 LYS A N 1
ATOM 565 C CA . LYS A 1 69 ? 3.257 44.684 -8.778 1.00 29.64 68 LYS A CA 1
ATOM 566 C C . LYS A 1 69 ? 3.892 46.076 -8.875 1.00 30.58 68 LYS A C 1
ATOM 567 O O . LYS A 1 69 ? 3.432 46.942 -9.615 1.00 25.12 68 LYS A O 1
ATOM 573 N N . SER A 1 70 ? 4.950 46.297 -8.115 1.00 25.26 69 SER A N 1
ATOM 574 C CA . SER A 1 70 ? 5.614 47.584 -8.136 1.00 25.61 69 SER A CA 1
ATOM 575 C C . SER A 1 70 ? 6.185 47.933 -9.498 1.00 22.95 69 SER A C 1
ATOM 576 O O . SER A 1 70 ? 5.999 49.047 -9.963 1.00 21.26 69 SER A O 1
ATOM 579 N N . VAL A 1 71 ? 6.883 46.983 -10.118 1.00 18.18 70 VAL A N 1
ATOM 580 C CA . VAL A 1 71 ? 7.477 47.161 -11.452 1.00 18.67 70 VAL A CA 1
ATOM 581 C C . VAL A 1 71 ? 6.384 47.458 -12.515 1.00 26.31 70 VAL A C 1
ATOM 582 O O . VAL A 1 71 ? 6.559 48.323 -13.393 1.00 21.94 70 VAL A O 1
ATOM 586 N N . GLU A 1 72 ? 5.266 46.745 -12.419 1.00 21.43 71 GLU A N 1
ATOM 587 C CA . GLU A 1 72 ? 4.150 46.913 -13.335 1.00 29.56 71 GLU A CA 1
ATOM 588 C C . GLU A 1 72 ? 3.599 48.312 -13.205 1.00 24.28 71 GLU A C 1
ATOM 589 O O . GLU A 1 72 ? 3.329 48.962 -14.214 1.00 25.36 71 GLU A O 1
ATOM 595 N N . THR A 1 73 ? 3.408 48.776 -11.973 1.00 23.31 72 THR A N 1
ATOM 596 C CA . THR A 1 73 ? 2.896 50.126 -11.726 1.00 22.74 72 THR A CA 1
ATOM 597 C C . THR A 1 73 ? 3.814 51.240 -12.241 1.00 25.26 72 THR A C 1
ATOM 598 O O . THR A 1 73 ? 3.345 52.245 -12.797 1.00 26.52 72 THR A O 1
ATOM 602 N N . ILE A 1 74 ? 5.115 51.081 -12.030 1.00 21.55 73 ILE A N 1
ATOM 603 C CA . ILE A 1 74 ? 6.087 52.070 -12.461 1.00 24.08 73 ILE A CA 1
ATOM 604 C C . ILE A 1 74 ? 6.204 52.108 -13.994 1.00 23.92 73 ILE A C 1
ATOM 605 O O . ILE A 1 74 ? 6.285 53.183 -14.574 1.00 22.69 73 ILE A O 1
ATOM 610 N N . LYS A 1 75 ? 6.195 50.949 -14.657 1.00 23.21 74 LYS A N 1
ATOM 611 C CA . LYS A 1 75 ? 6.286 50.946 -16.109 1.00 24.58 74 LYS A CA 1
ATOM 612 C C . LYS A 1 75 ? 5.053 51.607 -16.672 1.00 22.74 74 LYS A C 1
ATOM 613 O O . LYS A 1 75 ? 5.130 52.276 -17.683 1.00 25.06 74 LYS A O 1
ATOM 619 N N . GLU A 1 76 ? 3.905 51.422 -16.044 1.00 22.84 75 GLU A N 1
ATOM 620 C CA . GLU A 1 76 ? 2.726 52.035 -16.588 1.00 26.23 75 GLU A CA 1
ATOM 621 C C . GLU A 1 76 ? 2.731 53.547 -16.366 1.00 24.95 75 GLU A C 1
ATOM 622 O O . GLU A 1 76 ? 2.264 54.291 -17.215 1.00 25.46 75 GLU A O 1
ATOM 628 N N . ASP A 1 77 ? 3.285 54.022 -15.265 1.00 22.77 76 ASP A N 1
ATOM 629 C CA . ASP A 1 77 ? 3.389 55.466 -15.046 1.00 23.42 76 ASP A CA 1
ATOM 630 C C . ASP A 1 77 ? 4.413 56.125 -16.020 1.00 24.26 76 ASP A C 1
ATOM 631 O O . ASP A 1 77 ? 4.267 57.287 -16.401 1.00 19.26 76 ASP A O 1
ATOM 636 N N . MET A 1 78 ? 5.465 55.397 -16.406 1.00 19.08 77 MET A N 1
ATOM 637 C CA . MET A 1 78 ? 6.462 55.894 -17.375 1.00 25.06 77 MET A CA 1
ATOM 638 C C . MET A 1 78 ? 5.774 56.017 -18.733 1.00 23.80 77 MET A C 1
ATOM 639 O O . MET A 1 78 ? 6.047 56.930 -19.512 1.00 26.04 77 MET A O 1
ATOM 644 N N . ASN A 1 79 ? 4.904 55.056 -19.016 1.00 21.60 78 ASN A N 1
ATOM 645 C CA . ASN A 1 79 ? 4.108 55.061 -20.217 1.00 24.42 78 ASN A CA 1
ATOM 646 C C . ASN A 1 79 ? 3.261 56.302 -20.322 1.00 20.46 78 ASN A C 1
ATOM 647 O O . ASN A 1 79 ? 3.223 56.968 -21.361 1.00 24.88 78 ASN A O 1
ATOM 652 N N . VAL A 1 80 ? 2.546 56.603 -19.251 1.00 19.26 79 VAL A N 1
ATOM 653 C CA . VAL A 1 80 ? 1.722 57.803 -19.214 1.00 17.10 79 VAL A CA 1
ATOM 654 C C . VAL A 1 80 ? 2.609 59.063 -19.376 1.00 20.62 79 VAL A C 1
ATOM 655 O O . VAL A 1 80 ? 2.411 59.861 -20.282 1.00 19.81 79 VAL A O 1
ATOM 659 N N . LYS A 1 81 ? 3.609 59.231 -18.512 1.00 21.62 80 LYS A N 1
ATOM 660 C CA . LYS A 1 81 ? 4.471 60.418 -18.551 1.00 23.10 80 LYS A CA 1
ATOM 661 C C . LYS A 1 81 ? 5.364 60.641 -19.796 1.00 24.35 80 LYS A C 1
ATOM 662 O O . LYS A 1 81 ? 5.462 61.764 -20.310 1.00 24.21 80 LYS A O 1
ATOM 668 N N . PHE A 1 82 ? 6.026 59.594 -20.270 1.00 20.11 81 PHE A N 1
ATOM 669 C CA . PHE A 1 82 ? 6.947 59.711 -21.399 1.00 19.09 81 PHE A CA 1
ATOM 670 C C . PHE A 1 82 ? 6.347 59.388 -22.780 1.00 20.97 81 PHE A C 1
ATOM 671 O O . PHE A 1 82 ? 6.747 59.999 -23.775 1.00 22.17 81 PHE A O 1
ATOM 679 N N . PHE A 1 83 ? 5.407 58.445 -22.855 1.00 18.20 82 PHE A N 1
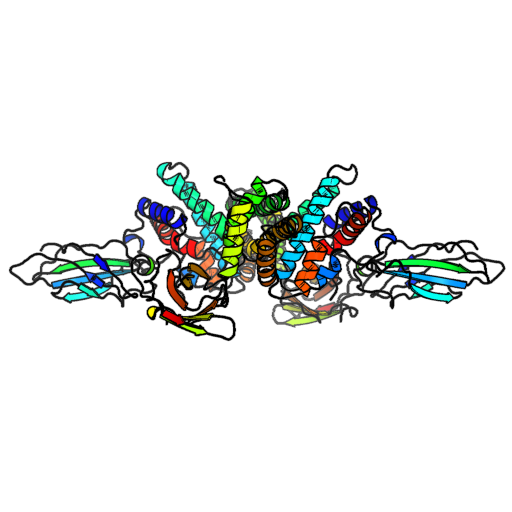ATOM 680 C CA . PHE A 1 83 ? 4.794 58.099 -24.135 1.00 16.07 82 PHE A CA 1
ATOM 681 C C . PHE A 1 83 ? 3.372 58.580 -24.312 1.00 17.04 82 PHE A C 1
ATOM 682 O O . PHE A 1 83 ? 2.753 58.298 -25.327 1.00 18.00 82 PHE A O 1
ATOM 690 N N . ASN A 1 84 ? 2.850 59.295 -23.318 1.00 20.53 83 ASN A N 1
ATOM 691 C CA . ASN A 1 84 ? 1.492 59.853 -23.342 1.00 18.85 83 ASN A CA 1
ATOM 692 C C . ASN A 1 84 ? 0.443 58.790 -23.565 1.00 19.04 83 ASN A C 1
ATOM 693 O O . ASN A 1 84 ? -0.596 59.057 -24.158 1.00 19.96 83 ASN A O 1
ATOM 698 N N . SER A 1 85 ? 0.722 57.594 -23.050 1.00 18.63 84 SER A N 1
ATOM 699 C CA . SER A 1 85 ? -0.139 56.403 -23.159 1.00 17.71 84 SER A CA 1
ATOM 700 C C . SER A 1 85 ? -0.409 55.961 -24.597 1.00 18.60 84 SER A C 1
ATOM 701 O O . SER A 1 85 ? -1.410 55.304 -24.873 1.00 19.84 84 SER A O 1
ATOM 704 N N . ASN A 1 86 ? 0.508 56.296 -25.504 1.00 16.85 85 ASN A N 1
ATOM 705 C CA . ASN A 1 86 ? 0.409 55.982 -26.935 1.00 18.33 85 ASN A CA 1
ATOM 706 C C . ASN A 1 86 ? 1.046 54.633 -27.162 1.00 15.83 85 ASN A C 1
ATOM 707 O O . ASN A 1 86 ? 2.264 54.545 -27.127 1.00 16.03 85 ASN A O 1
ATOM 712 N N . LYS A 1 87 ? 0.242 53.591 -27.393 1.00 21.95 86 LYS A N 1
ATOM 713 C CA . LYS A 1 87 ? 0.770 52.233 -27.572 1.00 23.20 86 LYS A CA 1
ATOM 714 C C . LYS A 1 87 ? 1.654 52.068 -28.817 1.00 21.51 86 LYS A C 1
ATOM 715 O O . LYS A 1 87 ? 2.645 51.369 -28.806 1.00 23.03 86 LYS A O 1
ATOM 721 N N . LYS A 1 88 ? 1.306 52.712 -29.906 1.00 21.33 87 LYS A N 1
ATOM 722 C CA . LYS A 1 88 ? 2.139 52.623 -31.095 1.00 18.85 87 LYS A CA 1
ATOM 723 C C . LYS A 1 88 ? 3.499 53.313 -30.881 1.00 21.70 87 LYS A C 1
ATOM 724 O O . LYS A 1 88 ? 4.497 52.831 -31.392 1.00 18.23 87 LYS A O 1
ATOM 730 N N . LYS A 1 89 ? 3.549 54.428 -30.140 1.00 17.96 88 LYS A N 1
ATOM 731 C CA . LYS A 1 89 ? 4.813 55.138 -29.853 1.00 18.47 88 LYS A CA 1
ATOM 732 C C . LYS A 1 89 ? 5.733 54.272 -28.984 1.00 19.74 88 LYS A C 1
ATOM 733 O O . LYS A 1 89 ? 6.931 54.197 -29.217 1.00 17.84 88 LYS A O 1
ATOM 739 N N . ARG A 1 90 ? 5.153 53.642 -27.979 1.00 17.23 89 ARG A N 1
ATOM 740 C CA . ARG A 1 90 ? 5.836 52.733 -27.066 1.00 20.23 89 ARG A CA 1
ATOM 741 C C . ARG A 1 90 ? 6.359 51.518 -27.872 1.00 24.48 89 ARG A C 1
ATOM 742 O O . ARG A 1 90 ? 7.508 51.112 -27.704 1.00 22.39 89 ARG A O 1
ATOM 750 N N . ASP A 1 91 ? 5.539 50.956 -28.761 1.00 23.56 90 ASP A N 1
ATOM 751 C CA . ASP A 1 91 ? 5.943 49.806 -29.586 1.00 27.08 90 ASP A CA 1
ATOM 752 C C . ASP A 1 91 ? 7.074 50.114 -30.589 1.00 26.64 90 ASP A C 1
ATOM 753 O O . ASP A 1 91 ? 7.931 49.269 -30.832 1.00 23.18 90 ASP A O 1
ATOM 758 N N . ASP A 1 92 ? 7.066 51.298 -31.198 1.00 21.09 91 ASP A N 1
ATOM 759 C CA . ASP A 1 92 ? 8.120 51.662 -32.132 1.00 24.43 91 ASP A CA 1
ATOM 760 C C . ASP A 1 92 ? 9.422 51.818 -31.326 1.00 24.25 91 ASP A C 1
ATOM 761 O O . ASP A 1 92 ? 10.502 51.417 -31.762 1.00 23.22 91 ASP A O 1
ATOM 766 N N . PHE A 1 93 ? 9.322 52.401 -30.145 1.00 22.75 92 PHE A N 1
ATOM 767 C CA . PHE A 1 93 ? 10.497 52.594 -29.295 1.00 20.12 92 PHE A CA 1
ATOM 768 C C . PHE A 1 93 ? 11.080 51.220 -28.890 1.00 18.62 92 PHE A C 1
ATOM 769 O O . PHE A 1 93 ? 12.267 50.998 -29.023 1.00 23.33 92 PHE A O 1
ATOM 777 N N . GLU A 1 94 ? 10.270 50.265 -28.445 1.00 19.92 93 GLU A N 1
ATOM 778 C CA . GLU A 1 94 ? 10.768 48.949 -28.065 1.00 25.57 93 GLU A CA 1
ATOM 779 C C . GLU A 1 94 ? 11.450 48.260 -29.240 1.00 28.32 93 GLU A C 1
ATOM 780 O O . GLU A 1 94 ? 12.507 47.621 -29.054 1.00 28.28 93 GLU A O 1
ATOM 786 N N . LYS A 1 95 ? 10.894 48.318 -30.459 1.00 30.57 94 LYS A N 1
ATOM 787 C CA . LYS A 1 95 ? 11.454 47.712 -31.669 1.00 28.48 94 LYS A CA 1
ATOM 788 C C . LYS A 1 95 ? 12.866 48.203 -31.863 1.00 31.26 94 LYS A C 1
ATOM 789 O O . LYS A 1 95 ? 13.802 47.400 -32.037 1.00 27.93 94 LYS A O 1
ATOM 795 N N . LEU A 1 96 ? 13.026 49.525 -31.828 1.00 23.18 95 LEU A N 1
ATOM 796 C CA . LEU A 1 96 ? 14.338 50.151 -31.980 1.00 28.62 95 LEU A CA 1
ATOM 797 C C . LEU A 1 96 ? 15.332 49.787 -30.881 1.00 31.08 95 LEU A C 1
ATOM 798 O O . LEU A 1 96 ? 16.510 49.628 -31.149 1.00 30.57 95 LEU A O 1
ATOM 803 N N . THR A 1 97 ? 14.894 49.686 -29.636 1.00 29.62 96 THR A N 1
ATOM 804 C CA . THR A 1 97 ? 15.844 49.348 -28.581 1.00 33.18 96 THR A CA 1
ATOM 805 C C . THR A 1 97 ? 16.352 47.901 -28.650 1.00 35.38 96 THR A C 1
ATOM 806 O O . THR A 1 97 ? 17.428 47.586 -28.135 1.00 39.24 96 THR A O 1
ATOM 810 N N . ASN A 1 98 ? 15.582 47.042 -29.297 1.00 34.07 97 ASN A N 1
ATOM 811 C CA . ASN A 1 98 ? 15.900 45.631 -29.406 1.00 40.10 97 ASN A CA 1
ATOM 812 C C . ASN A 1 98 ? 16.644 45.144 -30.642 1.00 42.24 97 ASN A C 1
ATOM 813 O O . ASN A 1 98 ? 16.773 43.936 -30.823 1.00 44.15 97 ASN A O 1
ATOM 818 N N . TYR A 1 99 ? 17.122 46.036 -31.506 1.00 41.93 98 TYR A N 1
ATOM 819 C CA . TYR A 1 99 ? 17.852 45.580 -32.706 1.00 42.72 98 TYR A CA 1
ATOM 820 C C . TYR A 1 99 ? 19.263 45.178 -32.316 1.00 43.43 98 TYR A C 1
ATOM 821 O O . TYR A 1 99 ? 19.956 45.912 -31.582 1.00 43.87 98 TYR A O 1
ATOM 830 N N . SER A 1 100 ? 19.685 44.019 -32.829 1.00 48.05 99 SER A N 1
ATOM 831 C CA . SER A 1 100 ? 21.018 43.484 -32.552 1.00 47.70 99 SER A CA 1
ATOM 832 C C . SER A 1 100 ? 22.056 44.008 -33.515 1.00 46.39 99 SER A C 1
ATOM 833 O O . SER A 1 100 ? 21.983 43.746 -34.712 1.00 48.47 99 SER A O 1
ATOM 836 N N . VAL A 1 101 ? 23.041 44.724 -32.994 1.00 42.49 100 VAL A N 1
ATOM 837 C CA . VAL A 1 101 ? 24.081 45.271 -33.845 1.00 49.20 100 VAL A CA 1
ATOM 838 C C . VAL A 1 101 ? 25.105 44.224 -34.293 1.00 49.94 100 VAL A C 1
ATOM 839 O O . VAL A 1 101 ? 26.092 44.581 -34.911 1.00 48.39 100 VAL A O 1
ATOM 843 N N . THR A 1 102 ? 24.898 42.944 -33.977 1.00 51.53 101 THR A N 1
ATOM 844 C CA . THR A 1 102 ? 25.842 41.921 -34.432 1.00 56.00 101 THR A CA 1
ATOM 845 C C . THR A 1 102 ? 25.213 41.000 -35.485 1.00 59.63 101 THR A C 1
ATOM 846 O O . THR A 1 102 ? 25.904 40.166 -36.068 1.00 63.12 101 THR A O 1
ATOM 850 N N . ASP A 1 103 ? 23.914 41.145 -35.738 1.00 60.62 102 ASP A N 1
ATOM 851 C CA . ASP A 1 103 ? 23.237 40.327 -36.759 1.00 61.50 102 ASP A CA 1
ATOM 852 C C . ASP A 1 103 ? 23.568 40.962 -38.101 1.00 62.79 102 ASP A C 1
ATOM 853 O O . ASP A 1 103 ? 23.173 42.101 -38.373 1.00 60.29 102 ASP A O 1
ATOM 858 N N . LEU A 1 104 ? 24.293 40.225 -38.938 1.00 62.25 103 LEU A N 1
ATOM 859 C CA . LEU A 1 104 ? 24.732 40.739 -40.243 1.00 62.29 103 LEU A CA 1
ATOM 860 C C . LEU A 1 104 ? 23.649 41.332 -41.149 1.00 58.57 103 LEU A C 1
ATOM 861 O O . LEU A 1 104 ? 23.915 42.299 -41.861 1.00 59.93 103 LEU A O 1
ATOM 866 N N . ASN A 1 105 ? 22.439 40.774 -41.123 1.00 57.14 104 ASN A N 1
ATOM 867 C CA . ASN A 1 105 ? 21.355 41.311 -41.937 1.00 58.58 104 ASN A CA 1
ATOM 868 C C . ASN A 1 105 ? 20.891 42.642 -41.376 1.00 57.87 104 ASN A C 1
ATOM 869 O O . ASN A 1 105 ? 20.514 43.543 -42.125 1.00 58.77 104 ASN A O 1
ATOM 874 N N . VAL A 1 106 ? 20.909 42.761 -40.049 1.00 54.67 105 VAL A N 1
ATOM 875 C CA . VAL A 1 106 ? 20.520 44.006 -39.396 1.00 49.98 105 VAL A CA 1
ATOM 876 C C . VAL A 1 106 ? 21.550 45.068 -39.793 1.00 50.05 105 VAL A C 1
ATOM 877 O O . VAL A 1 106 ? 21.172 46.185 -40.116 1.00 46.84 105 VAL A O 1
ATOM 881 N N . GLN A 1 107 ? 22.843 44.725 -39.786 1.00 49.39 106 GLN A N 1
ATOM 882 C CA . GLN A 1 107 ? 23.897 45.687 -40.145 1.00 49.22 106 GLN A CA 1
ATOM 883 C C . GLN A 1 107 ? 23.895 46.140 -41.596 1.00 51.75 106 GLN A C 1
ATOM 884 O O . GLN A 1 107 ? 24.394 47.219 -41.928 1.00 51.28 106 GLN A O 1
ATOM 890 N N . ARG A 1 108 ? 23.428 45.235 -42.441 1.00 51.54 107 ARG A N 1
ATOM 891 C CA . ARG A 1 108 ? 23.275 45.559 -43.851 1.00 51.48 107 ARG A CA 1
ATOM 892 C C . ARG A 1 108 ? 22.146 46.555 -44.076 1.00 47.81 107 ARG A C 1
ATOM 893 O O . ARG A 1 108 ? 22.367 47.633 -44.552 1.00 46.68 107 ARG A O 1
ATOM 901 N N . LYS A 1 109 ? 20.960 46.180 -43.568 1.00 48.69 108 LYS A N 1
ATOM 902 C CA . LYS A 1 109 ? 19.826 47.095 -43.640 1.00 49.31 108 LYS A CA 1
ATOM 903 C C . LYS A 1 109 ? 20.222 48.480 -43.077 1.00 46.81 108 LYS A C 1
ATOM 904 O O . LYS A 1 109 ? 19.930 49.512 -43.680 1.00 49.31 108 LYS A O 1
ATOM 910 N N . ALA A 1 110 ? 20.933 48.534 -41.954 1.00 44.84 109 ALA A N 1
ATOM 911 C CA . ALA A 1 110 ? 21.298 49.796 -41.333 1.00 41.33 109 ALA A CA 1
ATOM 912 C C . ALA A 1 110 ? 22.232 50.603 -42.225 1.00 44.47 109 ALA A C 1
ATOM 913 O O . ALA A 1 110 ? 22.160 51.858 -42.237 1.00 41.43 109 ALA A O 1
ATOM 915 N N . ILE A 1 111 ? 23.149 49.937 -42.895 1.00 43.09 110 ILE A N 1
ATOM 916 C CA . ILE A 1 111 ? 24.092 50.652 -43.744 1.00 42.42 110 ILE A CA 1
ATOM 917 C C . ILE A 1 111 ? 23.354 51.065 -45.015 1.00 39.67 110 ILE A C 1
ATOM 918 O O . ILE A 1 111 ? 23.664 52.098 -45.586 1.00 38.43 110 ILE A O 1
ATOM 923 N N . ASP A 1 112 ? 22.366 50.274 -45.434 1.00 42.56 111 ASP A N 1
ATOM 924 C CA . ASP A 1 112 ? 21.578 50.615 -46.618 1.00 50.52 111 ASP A CA 1
ATOM 925 C C . ASP A 1 112 ? 20.807 51.952 -46.401 1.00 52.84 111 ASP A C 1
ATOM 926 O O . ASP A 1 112 ? 20.792 52.828 -47.279 1.00 53.98 111 ASP A O 1
ATOM 931 N N . GLU A 1 113 ? 20.168 52.106 -45.236 1.00 50.12 112 GLU A N 1
ATOM 932 C CA . GLU A 1 113 ? 19.350 53.291 -44.935 1.00 45.18 112 GLU A CA 1
ATOM 933 C C . GLU A 1 113 ? 20.065 54.545 -44.461 1.00 43.81 112 GLU A C 1
ATOM 934 O O . GLU A 1 113 ? 19.438 55.591 -44.326 1.00 45.73 112 GLU A O 1
ATOM 940 N N . LEU A 1 114 ? 21.368 54.462 -44.245 1.00 38.76 113 LEU A N 1
ATOM 941 C CA . LEU A 1 114 ? 22.134 55.569 -43.681 1.00 37.41 113 LEU A CA 1
ATOM 942 C C . LEU A 1 114 ? 22.008 56.968 -44.252 1.00 38.92 113 LEU A C 1
ATOM 943 O O . LEU A 1 114 ? 21.935 57.965 -43.508 1.00 31.61 113 LEU A O 1
ATOM 948 N N . ILE A 1 115 ? 22.024 57.061 -45.575 1.00 38.17 114 ILE A N 1
ATOM 949 C CA . ILE A 1 115 ? 21.902 58.364 -46.229 1.00 34.36 114 ILE A CA 1
ATOM 950 C C . ILE A 1 115 ? 20.521 58.996 -45.942 1.00 26.24 114 ILE A C 1
ATOM 951 O O . ILE A 1 115 ? 20.429 60.182 -45.590 1.00 34.55 114 ILE A O 1
ATOM 956 N N . GLN A 1 116 ? 19.467 58.194 -46.128 1.00 30.26 115 GLN A N 1
ATOM 957 C CA . GLN A 1 116 ? 18.095 58.606 -45.887 1.00 34.18 115 GLN A CA 1
ATOM 958 C C . GLN A 1 116 ? 17.916 58.995 -44.404 1.00 36.24 115 GLN A C 1
ATOM 959 O O . GLN A 1 116 ? 17.220 59.952 -44.102 1.00 33.52 115 GLN A O 1
ATOM 965 N N . VAL A 1 117 ? 18.562 58.267 -43.491 1.00 32.84 116 VAL A N 1
ATOM 966 C CA . VAL A 1 117 ? 18.476 58.569 -42.077 1.00 31.73 116 VAL A CA 1
ATOM 967 C C . VAL A 1 117 ? 19.004 59.958 -41.795 1.00 28.20 116 VAL A C 1
ATOM 968 O O . VAL A 1 117 ? 18.377 60.707 -41.050 1.00 29.99 116 VAL A O 1
ATOM 972 N N . MET A 1 118 ? 20.142 60.326 -42.380 1.00 27.16 117 MET A N 1
ATOM 973 C CA . MET A 1 118 ? 20.695 61.666 -42.137 1.00 30.53 117 MET A CA 1
ATOM 974 C C . MET A 1 118 ? 19.755 62.719 -42.653 1.00 30.49 117 MET A C 1
ATOM 975 O O . MET A 1 118 ? 19.705 63.832 -42.155 1.00 33.75 117 MET A O 1
ATOM 980 N N . ALA A 1 119 ? 19.039 62.372 -43.698 1.00 30.84 118 ALA A N 1
ATOM 981 C CA . ALA A 1 119 ? 18.089 63.288 -44.266 1.00 37.28 118 ALA A CA 1
ATOM 982 C C . ALA A 1 119 ? 17.030 63.546 -43.188 1.00 34.74 118 ALA A C 1
ATOM 983 O O . ALA A 1 119 ? 16.718 64.687 -42.863 1.00 34.62 118 ALA A O 1
ATOM 985 N N . GLU A 1 120 ? 16.491 62.460 -42.642 1.00 35.92 119 GLU A N 1
ATOM 986 C CA . GLU A 1 120 ? 15.487 62.503 -41.591 1.00 36.47 119 GLU A CA 1
ATOM 987 C C . GLU A 1 120 ? 15.961 63.239 -40.330 1.00 38.48 119 GLU A C 1
ATOM 988 O O . GLU A 1 120 ? 15.133 63.650 -39.528 1.00 39.65 119 GLU A O 1
ATOM 994 N N . LEU A 1 121 ? 17.271 63.398 -40.148 1.00 33.21 120 LEU A N 1
ATOM 995 C CA . LEU A 1 121 ? 17.809 64.079 -38.964 1.00 32.41 120 LEU A CA 1
ATOM 996 C C . LEU A 1 121 ? 17.960 65.555 -39.257 1.00 34.57 120 LEU A C 1
ATOM 997 O O . LEU A 1 121 ? 18.356 66.356 -38.385 1.00 34.84 120 LEU A O 1
ATOM 1002 N N . GLY A 1 122 ? 17.641 65.908 -40.499 1.00 28.96 121 GLY A N 1
ATOM 1003 C CA . GLY A 1 122 ? 17.749 67.292 -40.931 1.00 33.54 121 GLY A CA 1
ATOM 1004 C C . GLY A 1 122 ? 19.126 67.661 -41.464 1.00 33.16 121 GLY A C 1
ATOM 1005 O O . GLY A 1 122 ? 19.460 68.831 -41.522 1.00 35.06 121 GLY A O 1
ATOM 1006 N N . ALA A 1 123 ? 19.925 66.684 -41.872 1.00 30.99 122 ALA A N 1
ATOM 1007 C CA . ALA A 1 123 ? 21.261 67.001 -42.367 1.00 36.68 122 ALA A CA 1
ATOM 1008 C C . ALA A 1 123 ? 21.326 67.128 -43.881 1.00 35.81 122 ALA A C 1
ATOM 1009 O O . ALA A 1 123 ? 20.611 66.414 -44.606 1.00 32.39 122 ALA A O 1
ATOM 1011 N N . ASN A 1 124 ? 22.181 68.031 -44.363 1.00 38.55 123 ASN A N 1
ATOM 1012 C CA . ASN A 1 124 ? 22.412 68.161 -45.817 1.00 39.26 123 ASN A CA 1
ATOM 1013 C C . ASN A 1 124 ? 23.815 67.599 -46.008 1.00 38.08 123 ASN A C 1
ATOM 1014 O O . ASN A 1 124 ? 24.797 68.318 -45.779 1.00 38.05 123 ASN A O 1
ATOM 1019 N N . VAL A 1 125 ? 23.893 66.320 -46.401 1.00 37.29 124 VAL A N 1
ATOM 1020 C CA . VAL A 1 125 ? 25.162 65.620 -46.568 1.00 39.47 124 VAL A CA 1
ATOM 1021 C C . VAL A 1 125 ? 26.050 66.133 -47.712 1.00 41.62 124 VAL A C 1
ATOM 1022 O O . VAL A 1 125 ? 25.552 66.557 -48.758 1.00 37.09 124 VAL A O 1
ATOM 1026 N N . SER A 1 126 ? 27.366 66.091 -47.462 1.00 37.95 201 SER A N 1
ATOM 1027 C CA . SER A 1 126 ? 28.462 66.506 -48.361 1.00 38.44 201 SER A CA 1
ATOM 1028 C C . SER A 1 126 ? 28.678 65.443 -49.451 1.00 36.57 201 SER A C 1
ATOM 1029 O O . SER A 1 126 ? 28.176 64.306 -49.320 1.00 37.58 201 SER A O 1
ATOM 1032 N N . GLY A 1 127 ? 29.420 65.789 -50.513 1.00 39.83 202 GLY A N 1
ATOM 1033 C CA . GLY A 1 127 ? 29.714 64.794 -51.548 1.00 38.36 202 GLY A CA 1
ATOM 1034 C C . GLY A 1 127 ? 30.599 63.713 -50.934 1.00 33.98 202 GLY A C 1
ATOM 1035 O O . GLY A 1 127 ? 30.493 62.509 -51.233 1.00 33.94 202 GLY A O 1
ATOM 1036 N N . GLU A 1 128 ? 31.477 64.155 -50.038 1.00 42.27 203 GLU A N 1
ATOM 1037 C CA . GLU A 1 128 ? 32.360 63.244 -49.318 1.00 46.92 203 GLU A CA 1
ATOM 1038 C C . GLU A 1 128 ? 31.525 62.211 -48.532 1.00 49.05 203 GLU A C 1
ATOM 1039 O O . GLU A 1 128 ? 31.677 60.989 -48.718 1.00 51.48 203 GLU A O 1
ATOM 1045 N N . PHE A 1 129 ? 30.622 62.689 -47.672 1.00 48.59 204 PHE A N 1
ATOM 1046 C CA . PHE A 1 129 ? 29.813 61.776 -46.892 1.00 42.06 204 PHE A CA 1
ATOM 1047 C C . PHE A 1 129 ? 29.236 60.663 -47.753 1.00 36.95 204 PHE A C 1
ATOM 1048 O O . PHE A 1 129 ? 29.312 59.489 -47.386 1.00 39.19 204 PHE A O 1
ATOM 1056 N N . VAL A 1 130 ? 28.675 61.032 -48.904 1.00 37.05 205 VAL A N 1
ATOM 1057 C CA . VAL A 1 130 ? 28.060 60.059 -49.831 1.00 33.23 205 VAL A CA 1
ATOM 1058 C C . VAL A 1 130 ? 29.007 58.986 -50.346 1.00 34.94 205 VAL A C 1
ATOM 1059 O O . VAL A 1 130 ? 28.596 57.826 -50.529 1.00 36.05 205 VAL A O 1
ATOM 1063 N N . LYS A 1 131 ? 30.267 59.340 -50.599 1.00 43.00 206 LYS A N 1
ATOM 1064 C CA . LYS A 1 131 ? 31.172 58.302 -51.083 1.00 47.05 206 LYS A CA 1
ATOM 1065 C C . LYS A 1 131 ? 31.561 57.342 -49.958 1.00 47.83 206 LYS A C 1
ATOM 1066 O O . LYS A 1 131 ? 31.475 56.103 -50.131 1.00 49.77 206 LYS A O 1
ATOM 1072 N N . GLU A 1 132 ? 31.925 57.880 -48.795 1.00 48.36 207 GLU A N 1
ATOM 1073 C CA . GLU A 1 132 ? 32.280 56.976 -47.709 1.00 47.08 207 GLU A CA 1
ATOM 1074 C C . GLU A 1 132 ? 31.125 55.985 -47.403 1.00 48.99 207 GLU A C 1
ATOM 1075 O O . GLU A 1 132 ? 31.357 54.797 -47.118 1.00 51.39 207 GLU A O 1
ATOM 1081 N N . ALA A 1 133 ? 29.883 56.438 -47.527 1.00 50.88 208 ALA A N 1
ATOM 1082 C CA . ALA A 1 133 ? 28.768 55.547 -47.292 1.00 47.48 208 ALA A CA 1
ATOM 1083 C C . ALA A 1 133 ? 28.640 54.442 -48.366 1.00 47.55 208 ALA A C 1
ATOM 1084 O O . ALA A 1 133 ? 28.091 53.355 -48.089 1.00 44.49 208 ALA A O 1
ATOM 1086 N N . GLU A 1 134 ? 29.112 54.675 -49.604 1.00 50.35 209 GLU A N 1
ATOM 1087 C CA . GLU A 1 134 ? 29.030 53.614 -50.600 1.00 53.51 209 GLU A CA 1
ATOM 1088 C C . GLU A 1 134 ? 30.105 52.558 -50.369 1.00 49.49 209 GLU A C 1
ATOM 1089 O O . GLU A 1 134 ? 29.961 51.368 -50.726 1.00 51.42 209 GLU A O 1
ATOM 1095 N N . ASN A 1 135 ? 31.218 52.969 -49.746 1.00 52.57 210 ASN A N 1
ATOM 1096 C CA . ASN A 1 135 ? 32.267 52.025 -49.361 1.00 56.07 210 ASN A CA 1
ATOM 1097 C C . ASN A 1 135 ? 31.559 50.977 -48.465 1.00 56.64 210 ASN A C 1
ATOM 1098 O O . ASN A 1 135 ? 31.522 49.775 -48.798 1.00 54.65 210 ASN A O 1
ATOM 1103 N N . LEU A 1 136 ? 30.981 51.450 -47.350 1.00 55.37 211 LEU A N 1
ATOM 1104 C CA . LEU A 1 136 ? 30.281 50.582 -46.409 1.00 53.11 211 LEU A CA 1
ATOM 1105 C C . LEU A 1 136 ? 29.172 49.751 -47.044 1.00 56.68 211 LEU A C 1
ATOM 1106 O O . LEU A 1 136 ? 28.997 48.596 -46.671 1.00 54.77 211 LEU A O 1
ATOM 1111 N N . LYS A 1 137 ? 28.407 50.292 -47.997 1.00 58.05 212 LYS A N 1
ATOM 1112 C CA . LYS A 1 137 ? 27.368 49.491 -48.621 1.00 62.53 212 LYS A CA 1
ATOM 1113 C C . LYS A 1 137 ? 27.974 48.330 -49.396 1.00 64.03 212 LYS A C 1
ATOM 1114 O O . LYS A 1 137 ? 27.336 47.277 -49.563 1.00 65.19 212 LYS A O 1
ATOM 1120 N N . LYS A 1 138 ? 29.219 48.488 -49.900 1.00 65.26 213 LYS A N 1
ATOM 1121 C CA . LYS A 1 138 ? 29.956 47.468 -50.626 1.00 67.75 213 LYS A CA 1
ATOM 1122 C C . LYS A 1 138 ? 30.443 46.379 -49.681 1.00 68.89 213 LYS A C 1
ATOM 1123 O O . LYS A 1 138 ? 30.114 45.201 -49.829 1.00 70.15 213 LYS A O 1
ATOM 1129 N N . TYR A 1 139 ? 31.228 46.805 -48.688 1.00 71.92 214 TYR A N 1
ATOM 1130 C CA . TYR A 1 139 ? 31.731 45.900 -47.661 1.00 72.55 214 TYR A CA 1
ATOM 1131 C C . TYR A 1 139 ? 30.608 44.976 -47.139 1.00 72.10 214 TYR A C 1
ATOM 1132 O O . TYR A 1 139 ? 30.680 43.767 -47.306 1.00 72.06 214 TYR A O 1
ATOM 1141 N N . PHE A 1 140 ? 29.560 45.539 -46.538 1.00 70.28 215 PHE A N 1
ATOM 1142 C CA . PHE A 1 140 ? 28.449 44.740 -45.999 1.00 70.08 215 PHE A CA 1
ATOM 1143 C C . PHE A 1 140 ? 27.564 44.034 -47.022 1.00 72.36 215 PHE A C 1
ATOM 1144 O O . PHE A 1 140 ? 26.916 43.034 -46.717 1.00 72.51 215 PHE A O 1
ATOM 1152 N N . ASN A 1 141 ? 27.533 44.565 -48.238 1.00 76.72 216 ASN A N 1
ATOM 1153 C CA . ASN A 1 141 ? 26.720 44.001 -49.313 1.00 79.47 216 ASN A CA 1
ATOM 1154 C C . ASN A 1 141 ? 25.252 44.316 -49.065 1.00 80.45 216 ASN A C 1
ATOM 1155 O O . ASN A 1 141 ? 24.820 45.453 -49.258 1.00 79.78 216 ASN A O 1
ATOM 1160 N N . ASP A 1 149 ? 14.433 42.834 -48.826 1.00 90.40 224 ASP A N 1
ATOM 1161 C CA . ASP A 1 149 ? 13.242 42.756 -47.981 1.00 88.88 224 ASP A CA 1
ATOM 1162 C C . ASP A 1 149 ? 12.332 43.956 -48.228 1.00 86.11 224 ASP A C 1
ATOM 1163 O O . ASP A 1 149 ? 12.794 45.013 -48.660 1.00 87.38 224 ASP A O 1
ATOM 1168 N N . ASN A 1 150 ? 11.033 43.779 -47.983 1.00 83.70 225 ASN A N 1
ATOM 1169 C CA . ASN A 1 150 ? 10.064 44.848 -48.083 1.00 79.61 225 ASN A CA 1
ATOM 1170 C C . ASN A 1 150 ? 9.773 45.436 -46.717 1.00 76.59 225 ASN A C 1
ATOM 1171 O O . ASN A 1 150 ? 8.638 45.765 -46.351 1.00 75.84 225 ASN A O 1
ATOM 1176 N N . GLY A 1 151 ? 10.845 45.525 -45.899 1.00 71.77 226 GLY A N 1
ATOM 1177 C CA . GLY A 1 151 ? 10.765 46.063 -44.549 1.00 65.77 226 GLY A CA 1
ATOM 1178 C C . GLY A 1 151 ? 12.040 46.845 -44.254 1.00 63.84 226 GLY A C 1
ATOM 1179 O O . GLY A 1 151 ? 13.153 46.419 -44.612 1.00 63.88 226 GLY A O 1
ATOM 1180 N N . THR A 1 152 ? 11.893 48.001 -43.621 1.00 54.87 227 THR A N 1
ATOM 1181 C CA . THR A 1 152 ? 13.046 48.822 -43.285 1.00 50.68 227 THR A CA 1
ATOM 1182 C C . THR A 1 152 ? 13.332 48.677 -41.804 1.00 46.64 227 THR A C 1
ATOM 1183 O O . THR A 1 152 ? 12.541 48.119 -41.056 1.00 51.35 227 THR A O 1
ATOM 1187 N N . LEU A 1 153 ? 14.476 49.180 -41.387 1.00 43.88 228 LEU A N 1
ATOM 1188 C CA . LEU A 1 153 ? 14.887 49.119 -39.997 1.00 42.86 228 LEU A CA 1
ATOM 1189 C C . LEU A 1 153 ? 14.369 50.378 -39.285 1.00 41.41 228 LEU A C 1
ATOM 1190 O O . LEU A 1 153 ? 13.644 50.319 -38.280 1.00 41.50 228 LEU A O 1
ATOM 1195 N N . PHE A 1 154 ? 14.744 51.510 -39.871 1.00 31.81 229 PHE A N 1
ATOM 1196 C CA . PHE A 1 154 ? 14.462 52.821 -39.355 1.00 34.56 229 PHE A CA 1
ATOM 1197 C C . PHE A 1 154 ? 13.544 53.750 -40.138 1.00 35.96 229 PHE A C 1
ATOM 1198 O O . PHE A 1 154 ? 12.864 54.568 -39.534 1.00 35.47 229 PHE A O 1
ATOM 1206 N N . LEU A 1 155 ? 13.513 53.665 -41.462 1.00 31.05 230 LEU A N 1
ATOM 1207 C CA . LEU A 1 155 ? 12.718 54.630 -42.213 1.00 33.19 230 LEU A CA 1
ATOM 1208 C C . LEU A 1 155 ? 11.222 54.613 -42.013 1.00 27.98 230 LEU A C 1
ATOM 1209 O O . LEU A 1 155 ? 10.603 55.663 -41.982 1.00 30.20 230 LEU A O 1
ATOM 1214 N N . GLY A 1 156 ? 10.629 53.449 -41.858 1.00 25.51 231 GLY A N 1
ATOM 1215 C CA . GLY A 1 156 ? 9.199 53.415 -41.635 1.00 29.82 231 GLY A CA 1
ATOM 1216 C C . GLY A 1 156 ? 8.806 53.959 -40.263 1.00 31.29 231 GLY A C 1
ATOM 1217 O O . GLY A 1 156 ? 7.755 54.589 -40.137 1.00 30.42 231 GLY A O 1
ATOM 1218 N N . ILE A 1 157 ? 9.617 53.713 -39.230 1.00 28.92 232 ILE A N 1
ATOM 1219 C CA . ILE A 1 157 ? 9.303 54.228 -37.904 1.00 25.43 232 ILE A CA 1
ATOM 1220 C C . ILE A 1 157 ? 9.387 55.752 -37.946 1.00 24.93 232 ILE A C 1
ATOM 1221 O O . ILE A 1 157 ? 8.507 56.441 -37.454 1.00 31.61 232 ILE A O 1
ATOM 1226 N N . LEU A 1 158 ? 10.422 56.289 -38.578 1.00 24.20 233 LEU A N 1
ATOM 1227 C CA . LEU A 1 158 ? 10.586 57.732 -38.671 1.00 25.92 233 LEU A CA 1
ATOM 1228 C C . LEU A 1 158 ? 9.488 58.395 -39.466 1.00 33.59 233 LEU A C 1
ATOM 1229 O O . LEU A 1 158 ? 9.247 59.577 -39.280 1.00 34.15 233 LEU A O 1
ATOM 1234 N N . LYS A 1 159 ? 8.820 57.667 -40.370 1.00 29.92 234 LYS A N 1
ATOM 1235 C CA . LYS A 1 159 ? 7.735 58.249 -41.142 1.00 33.55 234 LYS A CA 1
ATOM 1236 C C . LYS A 1 159 ? 6.460 58.318 -40.314 1.00 30.71 234 LYS A C 1
ATOM 1237 O O . LYS A 1 159 ? 5.549 59.099 -40.616 1.00 29.76 234 LYS A O 1
ATOM 1243 N N . ASN A 1 160 ? 6.357 57.545 -39.224 1.00 27.81 235 ASN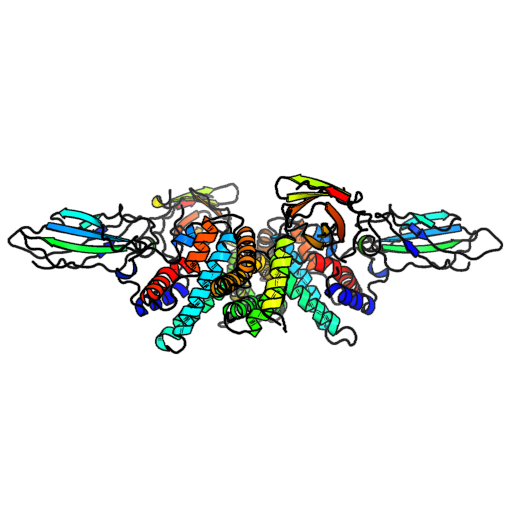 A N 1
ATOM 1244 C CA . ASN A 1 160 ? 5.186 57.496 -38.352 1.00 27.07 235 ASN A CA 1
ATOM 1245 C C . ASN A 1 160 ? 4.953 58.693 -37.412 1.00 28.93 235 ASN A C 1
ATOM 1246 O O . ASN A 1 160 ? 3.826 58.910 -36.932 1.00 26.26 235 ASN A O 1
ATOM 1251 N N . TRP A 1 161 ? 6.017 59.444 -37.133 1.00 26.37 236 TRP A N 1
ATOM 1252 C CA . TRP A 1 161 ? 5.981 60.539 -36.174 1.00 29.01 236 TRP A CA 1
ATOM 1253 C C . TRP A 1 161 ? 6.381 61.880 -36.751 1.00 33.94 236 TRP A C 1
ATOM 1254 O O . TRP A 1 161 ? 7.474 62.019 -37.287 1.00 34.82 236 TRP A O 1
ATOM 1265 N N . LYS A 1 162 ? 5.500 62.875 -36.643 1.00 31.82 237 LYS A N 1
ATOM 1266 C CA . LYS A 1 162 ? 5.824 64.204 -37.155 1.00 33.54 237 LYS A CA 1
ATOM 1267 C C . LYS A 1 162 ? 6.138 65.250 -36.111 1.00 30.74 237 LYS A C 1
ATOM 1268 O O . LYS A 1 162 ? 6.845 66.183 -36.434 1.00 33.65 237 LYS A O 1
ATOM 1274 N N . GLU A 1 163 ? 5.607 65.155 -34.880 1.00 28.53 238 GLU A N 1
ATOM 1275 C CA . GLU A 1 163 ? 5.946 66.173 -33.894 1.00 26.88 238 GLU A CA 1
ATOM 1276 C C . GLU A 1 163 ? 7.401 66.051 -33.455 1.00 29.99 238 GLU A C 1
ATOM 1277 O O . GLU A 1 163 ? 7.898 64.922 -33.329 1.00 25.79 238 GLU A O 1
ATOM 1283 N N . GLU A 1 164 ? 8.070 67.158 -33.258 1.00 27.43 239 GLU A N 1
ATOM 1284 C CA . GLU A 1 164 ? 9.480 67.104 -32.964 1.00 31.04 239 GLU A CA 1
ATOM 1285 C C . GLU A 1 164 ? 9.897 66.345 -31.715 1.00 30.84 239 GLU A C 1
ATOM 1286 O O . GLU A 1 164 ? 10.937 65.703 -31.741 1.00 31.12 239 GLU A O 1
ATOM 1292 N N . SER A 1 165 ? 9.126 66.379 -30.629 1.00 28.18 240 SER A N 1
ATOM 1293 C CA . SER A 1 165 ? 9.519 65.615 -29.449 1.00 28.99 240 SER A CA 1
ATOM 1294 C C . SER A 1 165 ? 9.424 64.108 -29.677 1.00 24.35 240 SER A C 1
ATOM 1295 O O . SER A 1 165 ? 10.276 63.350 -29.202 1.00 29.86 240 SER A O 1
ATOM 1298 N N . ASP A 1 166 ? 8.405 63.663 -30.410 1.00 22.88 241 ASP A N 1
ATOM 1299 C CA . ASP A 1 166 ? 8.280 62.242 -30.742 1.00 22.70 241 ASP A CA 1
ATOM 1300 C C . ASP A 1 166 ? 9.469 61.842 -31.643 1.00 23.94 241 ASP A C 1
ATOM 1301 O O . ASP A 1 166 ? 10.025 60.752 -31.497 1.00 23.19 241 ASP A O 1
ATOM 1306 N N . ARG A 1 167 ? 9.868 62.716 -32.567 1.00 20.67 242 ARG A N 1
ATOM 1307 C CA . ARG A 1 167 ? 10.990 62.406 -33.448 1.00 24.60 242 ARG A CA 1
ATOM 1308 C C . ARG A 1 167 ? 12.308 62.262 -32.672 1.00 21.18 242 ARG A C 1
ATOM 1309 O O . ARG A 1 167 ? 13.095 61.349 -32.939 1.00 20.68 242 ARG A O 1
ATOM 1317 N N . LYS A 1 168 ? 12.544 63.150 -31.716 1.00 16.74 243 LYS A N 1
ATOM 1318 C CA . LYS A 1 168 ? 13.769 63.109 -30.944 1.00 21.96 243 LYS A CA 1
ATOM 1319 C C . LYS A 1 168 ? 13.870 61.841 -30.087 1.00 25.12 243 LYS A C 1
ATOM 1320 O O . LYS A 1 168 ? 14.955 61.311 -29.876 1.00 24.02 243 LYS A O 1
ATOM 1326 N N . ILE A 1 169 ? 12.740 61.341 -29.612 1.00 22.87 244 ILE A N 1
ATOM 1327 C CA . ILE A 1 169 ? 12.721 60.121 -28.818 1.00 23.50 244 ILE A CA 1
ATOM 1328 C C . ILE A 1 169 ? 13.225 58.956 -29.670 1.00 26.00 244 ILE A C 1
ATOM 1329 O O . ILE A 1 169 ? 14.001 58.131 -29.194 1.00 22.77 244 ILE A O 1
ATOM 1334 N N . MET A 1 170 ? 12.764 58.875 -30.922 1.00 21.92 245 MET A N 1
ATOM 1335 C CA . MET A 1 170 ? 13.178 57.793 -31.821 1.00 23.11 245 MET A CA 1
ATOM 1336 C C . MET A 1 170 ? 14.591 58.015 -32.392 1.00 22.16 245 MET A C 1
ATOM 1337 O O . MET A 1 170 ? 15.378 57.083 -32.471 1.00 25.14 245 MET A O 1
ATOM 1342 N N . GLN A 1 171 ? 14.912 59.237 -32.788 1.00 21.22 246 GLN A N 1
ATOM 1343 C CA . GLN A 1 171 ? 16.210 59.529 -33.316 1.00 24.94 246 GLN A CA 1
ATOM 1344 C C . GLN A 1 171 ? 17.281 59.236 -32.307 1.00 27.98 246 GLN A C 1
ATOM 1345 O O . GLN A 1 171 ? 18.363 58.876 -32.707 1.00 27.39 246 GLN A O 1
ATOM 1351 N N . SER A 1 172 ? 17.009 59.384 -31.008 1.00 27.15 247 SER A N 1
ATOM 1352 C CA . SER A 1 172 ? 18.023 59.105 -29.966 1.00 24.95 247 SER A CA 1
ATOM 1353 C C . SER A 1 172 ? 18.427 57.634 -30.019 1.00 26.14 247 SER A C 1
ATOM 1354 O O . SER A 1 172 ? 19.620 57.312 -29.950 1.00 25.14 247 SER A O 1
ATOM 1357 N N . GLN A 1 173 ? 17.435 56.742 -30.150 1.00 19.77 248 GLN A N 1
ATOM 1358 C CA . GLN A 1 173 ? 17.704 55.306 -30.250 1.00 24.83 248 GLN A CA 1
ATOM 1359 C C . GLN A 1 173 ? 18.376 54.885 -31.598 1.00 31.05 248 GLN A C 1
ATOM 1360 O O . GLN A 1 173 ? 19.121 53.906 -31.630 1.00 23.72 248 GLN A O 1
ATOM 1366 N N . ILE A 1 174 ? 18.137 55.597 -32.700 1.00 28.66 249 ILE A N 1
ATOM 1367 C CA . ILE A 1 174 ? 18.808 55.295 -33.978 1.00 31.18 249 ILE A CA 1
ATOM 1368 C C . ILE A 1 174 ? 20.321 55.718 -33.980 1.00 28.56 249 ILE A C 1
ATOM 1369 O O . ILE A 1 174 ? 21.191 54.988 -34.442 1.00 32.19 249 ILE A O 1
ATOM 1374 N N . VAL A 1 175 ? 20.610 56.894 -33.447 1.00 27.90 250 VAL A N 1
ATOM 1375 C CA . VAL A 1 175 ? 21.952 57.439 -33.339 1.00 34.70 250 VAL A CA 1
ATOM 1376 C C . VAL A 1 175 ? 22.806 56.582 -32.381 1.00 37.70 250 VAL A C 1
ATOM 1377 O O . VAL A 1 175 ? 23.983 56.307 -32.641 1.00 31.76 250 VAL A O 1
ATOM 1381 N N . SER A 1 176 ? 22.217 56.131 -31.288 1.00 31.56 251 SER A N 1
ATOM 1382 C CA . SER A 1 176 ? 22.967 55.297 -30.383 1.00 32.67 251 SER A CA 1
ATOM 1383 C C . SER A 1 176 ? 23.204 53.900 -31.013 1.00 31.05 251 SER A C 1
ATOM 1384 O O . SER A 1 176 ? 24.224 53.287 -30.744 1.00 29.85 251 SER A O 1
ATOM 1387 N N . PHE A 1 177 ? 22.298 53.385 -31.843 1.00 30.24 252 PHE A N 1
ATOM 1388 C CA . PHE A 1 177 ? 22.549 52.091 -32.509 1.00 36.00 252 PHE A CA 1
ATOM 1389 C C . PHE A 1 177 ? 23.728 52.209 -33.491 1.00 39.88 252 PHE A C 1
ATOM 1390 O O . PHE A 1 177 ? 24.573 51.319 -33.563 1.00 34.82 252 PHE A O 1
ATOM 1398 N N . TYR A 1 178 ? 23.762 53.291 -34.265 1.00 37.41 253 TYR A N 1
ATOM 1399 C CA . TYR A 1 178 ? 24.850 53.519 -35.203 1.00 38.01 253 TYR A CA 1
ATOM 1400 C C . TYR A 1 178 ? 26.174 53.687 -34.472 1.00 38.73 253 TYR A C 1
ATOM 1401 O O . TYR A 1 178 ? 27.156 53.088 -34.889 1.00 34.81 253 TYR A O 1
ATOM 1410 N N . PHE A 1 179 ? 26.209 54.501 -33.409 1.00 36.61 254 PHE A N 1
ATOM 1411 C CA . PHE A 1 179 ? 27.449 54.741 -32.656 1.00 36.90 254 PHE A CA 1
ATOM 1412 C C . PHE A 1 179 ? 28.053 53.448 -32.095 1.00 39.77 254 PHE A C 1
ATOM 1413 O O . PHE A 1 179 ? 29.267 53.348 -31.919 1.00 42.40 254 PHE A O 1
ATOM 1421 N N . LYS A 1 180 ? 27.196 52.460 -31.849 1.00 38.04 255 LYS A N 1
ATOM 1422 C CA . LYS A 1 180 ? 27.588 51.155 -31.345 1.00 43.47 255 LYS A CA 1
ATOM 1423 C C . LYS A 1 180 ? 28.119 50.310 -32.509 1.00 46.75 255 LYS A C 1
ATOM 1424 O O . LYS A 1 180 ? 29.121 49.597 -32.362 1.00 44.03 255 LYS A O 1
ATOM 1430 N N . LEU A 1 181 ? 27.423 50.374 -33.653 1.00 46.05 256 LEU A N 1
ATOM 1431 C CA . LEU A 1 181 ? 27.811 49.644 -34.876 1.00 45.38 256 LEU A CA 1
ATOM 1432 C C . LEU A 1 181 ? 29.179 50.147 -35.318 1.00 45.77 256 LEU A C 1
ATOM 1433 O O . LEU A 1 181 ? 30.028 49.340 -35.679 1.00 47.25 256 LEU A O 1
ATOM 1438 N N . PHE A 1 182 ? 29.399 51.465 -35.258 1.00 42.48 257 PHE A N 1
ATOM 1439 C CA . PHE A 1 182 ? 30.681 52.062 -35.630 1.00 43.67 257 PHE A CA 1
ATOM 1440 C C . PHE A 1 182 ? 31.809 51.650 -34.692 1.00 47.63 257 PHE A C 1
ATOM 1441 O O . PHE A 1 182 ? 32.928 51.461 -35.147 1.00 46.21 257 PHE A O 1
ATOM 1449 N N . LYS A 1 183 ? 31.540 51.565 -33.376 1.00 50.56 258 LYS A N 1
ATOM 1450 C CA . LYS A 1 183 ? 32.502 51.175 -32.357 1.00 51.55 258 LYS A CA 1
ATOM 1451 C C . LYS A 1 183 ? 33.078 49.795 -32.645 1.00 51.59 258 LYS A C 1
ATOM 1452 O O . LYS A 1 183 ? 34.279 49.570 -32.545 1.00 54.67 258 LYS A O 1
ATOM 1458 N N . ASN A 1 184 ? 32.195 48.869 -32.985 1.00 52.22 259 ASN A N 1
ATOM 1459 C CA . ASN A 1 184 ? 32.519 47.493 -33.318 1.00 57.88 259 ASN A CA 1
ATOM 1460 C C . ASN A 1 184 ? 33.227 47.313 -34.672 1.00 61.21 259 ASN A C 1
ATOM 1461 O O . ASN A 1 184 ? 33.552 46.181 -35.052 1.00 62.35 259 ASN A O 1
ATOM 1466 N N . PHE A 1 185 ? 33.437 48.402 -35.412 1.00 61.58 260 PHE A N 1
ATOM 1467 C CA . PHE A 1 185 ? 34.116 48.330 -36.707 1.00 62.41 260 PHE A CA 1
ATOM 1468 C C . PHE A 1 185 ? 35.106 49.459 -36.834 1.00 62.78 260 PHE A C 1
ATOM 1469 O O . PHE A 1 185 ? 35.709 49.628 -37.886 1.00 65.63 260 PHE A O 1
ATOM 1477 N N . LYS A 1 186 ? 35.305 50.222 -35.765 1.00 63.01 261 LYS A N 1
ATOM 1478 C CA . LYS A 1 186 ? 36.175 51.388 -35.723 1.00 67.27 261 LYS A CA 1
ATOM 1479 C C . LYS A 1 186 ? 37.531 51.084 -36.345 1.00 73.29 261 LYS A C 1
ATOM 1480 O O . LYS A 1 186 ? 38.048 51.919 -37.126 1.00 73.46 261 LYS A O 1
ATOM 1486 N N . ASP A 1 187 ? 38.150 49.972 -35.990 1.00 77.15 262 ASP A N 1
ATOM 1487 C CA . ASP A 1 187 ? 39.461 49.678 -36.533 1.00 82.50 262 ASP A CA 1
ATOM 1488 C C . ASP A 1 187 ? 39.479 48.410 -37.387 1.00 84.09 262 ASP A C 1
ATOM 1489 O O . ASP A 1 187 ? 40.091 47.391 -37.067 1.00 84.90 262 ASP A O 1
ATOM 1494 N N . ASP A 1 188 ? 38.764 48.521 -38.497 1.00 85.12 263 ASP A N 1
ATOM 1495 C CA . ASP A 1 188 ? 38.637 47.466 -39.477 1.00 85.92 263 ASP A CA 1
ATOM 1496 C C . ASP A 1 188 ? 39.272 48.073 -40.731 1.00 86.41 263 ASP A C 1
ATOM 1497 O O . ASP A 1 188 ? 38.807 49.091 -41.256 1.00 87.41 263 ASP A O 1
ATOM 1502 N N . GLN A 1 189 ? 40.347 47.476 -41.217 1.00 84.82 264 GLN A N 1
ATOM 1503 C CA . GLN A 1 189 ? 41.257 47.811 -42.305 1.00 82.50 264 GLN A CA 1
ATOM 1504 C C . GLN A 1 189 ? 40.528 48.535 -43.430 1.00 81.71 264 GLN A C 1
ATOM 1505 O O . GLN A 1 189 ? 40.779 49.772 -43.670 1.00 80.84 264 GLN A O 1
ATOM 1511 N N . SER A 1 190 ? 39.795 47.801 -44.285 1.00 78.68 265 SER A N 1
ATOM 1512 C CA . SER A 1 190 ? 39.112 48.334 -45.472 1.00 76.88 265 SER A CA 1
ATOM 1513 C C . SER A 1 190 ? 38.312 49.608 -45.202 1.00 73.33 265 SER A C 1
ATOM 1514 O O . SER A 1 190 ? 38.652 50.712 -45.663 1.00 76.79 265 SER A O 1
ATOM 1517 N N . ILE A 1 191 ? 37.260 49.425 -44.415 1.00 69.90 266 ILE A N 1
ATOM 1518 C CA . ILE A 1 191 ? 36.317 50.472 -44.052 1.00 64.47 266 ILE A CA 1
ATOM 1519 C C . ILE A 1 191 ? 36.636 51.329 -42.822 1.00 62.69 266 ILE A C 1
ATOM 1520 O O . ILE A 1 191 ? 35.752 51.925 -42.253 1.00 59.09 266 ILE A O 1
ATOM 1525 N N . GLN A 1 192 ? 37.886 51.447 -42.416 1.00 62.03 267 GLN A N 1
ATOM 1526 C CA . GLN A 1 192 ? 38.195 52.200 -41.207 1.00 59.34 267 GLN A CA 1
ATOM 1527 C C . GLN A 1 192 ? 38.088 53.699 -41.450 1.00 57.53 267 GLN A C 1
ATOM 1528 O O . GLN A 1 192 ? 37.791 54.475 -40.499 1.00 56.77 267 GLN A O 1
ATOM 1534 N N . LYS A 1 193 ? 38.337 54.207 -42.638 1.00 54.46 268 LYS A N 1
ATOM 1535 C CA . LYS A 1 193 ? 38.241 55.648 -42.837 1.00 55.77 268 LYS A CA 1
ATOM 1536 C C . LYS A 1 193 ? 36.800 56.062 -43.140 1.00 51.69 268 LYS A C 1
ATOM 1537 O O . LYS A 1 193 ? 36.392 57.208 -42.894 1.00 45.64 268 LYS A O 1
ATOM 1543 N N . SER A 1 194 ? 36.029 55.140 -43.709 1.00 50.29 269 SER A N 1
ATOM 1544 C CA . SER A 1 194 ? 34.630 55.446 -43.998 1.00 52.89 269 SER A CA 1
ATOM 1545 C C . SER A 1 194 ? 34.045 55.740 -42.607 1.00 54.13 269 SER A C 1
ATOM 1546 O O . SER A 1 194 ? 33.793 56.909 -42.251 1.00 53.86 269 SER A O 1
ATOM 1549 N N . VAL A 1 195 ? 33.904 54.659 -41.824 1.00 53.83 270 VAL A N 1
ATOM 1550 C CA . VAL A 1 195 ? 33.392 54.681 -40.454 1.00 52.64 270 VAL A CA 1
ATOM 1551 C C . VAL A 1 195 ? 33.745 55.982 -39.741 1.00 51.16 270 VAL A C 1
ATOM 1552 O O . VAL A 1 195 ? 32.868 56.637 -39.200 1.00 54.16 270 VAL A O 1
ATOM 1556 N N . GLU A 1 196 ? 34.995 56.411 -39.772 1.00 48.44 271 GLU A N 1
ATOM 1557 C CA . GLU A 1 196 ? 35.398 57.625 -39.074 1.00 48.52 271 GLU A CA 1
ATOM 1558 C C . GLU A 1 196 ? 34.742 58.857 -39.689 1.00 48.99 271 GLU A C 1
ATOM 1559 O O . GLU A 1 196 ? 34.425 59.811 -38.954 1.00 51.62 271 GLU A O 1
ATOM 1565 N N . THR A 1 197 ? 34.601 58.894 -40.993 1.00 50.79 272 THR A N 1
ATOM 1566 C CA . THR A 1 197 ? 34.044 60.073 -41.657 1.00 46.87 272 THR A CA 1
ATOM 1567 C C . THR A 1 197 ? 32.556 60.305 -41.355 1.00 40.53 272 THR A C 1
ATOM 1568 O O . THR A 1 197 ? 32.146 61.421 -40.982 1.00 37.72 272 THR A O 1
ATOM 1572 N N . ILE A 1 198 ? 31.767 59.250 -41.516 1.00 43.81 273 ILE A N 1
ATOM 1573 C CA . ILE A 1 198 ? 30.348 59.303 -41.248 1.00 48.12 273 ILE A CA 1
ATOM 1574 C C . ILE A 1 198 ? 30.120 59.667 -39.768 1.00 50.43 273 ILE A C 1
ATOM 1575 O O . ILE A 1 198 ? 29.464 60.675 -39.426 1.00 46.38 273 ILE A O 1
ATOM 1580 N N . LYS A 1 199 ? 30.731 58.850 -38.917 1.00 50.40 274 LYS A N 1
ATOM 1581 C CA . LYS A 1 199 ? 30.688 59.001 -37.476 1.00 50.76 274 LYS A CA 1
ATOM 1582 C C . LYS A 1 199 ? 30.782 60.475 -37.057 1.00 46.89 274 LYS A C 1
ATOM 1583 O O . LYS A 1 199 ? 29.991 60.920 -36.243 1.00 46.20 274 LYS A O 1
ATOM 1589 N N . GLU A 1 200 ? 31.698 61.258 -37.616 1.00 47.83 275 GLU A N 1
ATOM 1590 C CA . GLU A 1 200 ? 31.780 62.651 -37.189 1.00 44.05 275 GLU A CA 1
ATOM 1591 C C . GLU A 1 200 ? 30.740 63.617 -37.730 1.00 45.00 275 GLU A C 1
ATOM 1592 O O . GLU A 1 200 ? 30.428 64.601 -37.051 1.00 47.75 275 GLU A O 1
ATOM 1598 N N . ASP A 1 201 ? 30.208 63.399 -38.942 1.00 42.83 276 ASP A N 1
ATOM 1599 C CA . ASP A 1 201 ? 29.160 64.337 -39.428 1.00 41.88 276 ASP A CA 1
ATOM 1600 C C . ASP A 1 201 ? 27.832 64.010 -38.692 1.00 34.47 276 ASP A C 1
ATOM 1601 O O . ASP A 1 201 ? 27.004 64.892 -38.478 1.00 34.27 276 ASP A O 1
ATOM 1606 N N . MET A 1 202 ? 27.638 62.743 -38.325 1.00 38.16 277 MET A N 1
ATOM 1607 C CA . MET A 1 202 ? 26.461 62.385 -37.563 1.00 40.99 277 MET A CA 1
ATOM 1608 C C . MET A 1 202 ? 26.560 63.146 -36.222 1.00 44.12 277 MET A C 1
ATOM 1609 O O . MET A 1 202 ? 25.598 63.775 -35.810 1.00 45.44 277 MET A O 1
ATOM 1614 N N . ASN A 1 203 ? 27.722 63.132 -35.564 1.00 46.97 278 ASN A N 1
ATOM 1615 C CA . ASN A 1 203 ? 27.889 63.828 -34.273 1.00 46.36 278 ASN A CA 1
ATOM 1616 C C . ASN A 1 203 ? 27.645 65.320 -34.390 1.00 45.49 278 ASN A C 1
ATOM 1617 O O . ASN A 1 203 ? 26.990 65.928 -33.543 1.00 45.62 278 ASN A O 1
ATOM 1622 N N . VAL A 1 204 ? 28.196 65.918 -35.437 1.00 44.06 279 VAL A N 1
ATOM 1623 C CA . VAL A 1 204 ? 28.054 67.359 -35.674 1.00 42.64 279 VAL A CA 1
ATOM 1624 C C . VAL A 1 204 ? 26.614 67.864 -35.759 1.00 39.38 279 VAL A C 1
ATOM 1625 O O . VAL A 1 204 ? 26.260 68.921 -35.215 1.00 43.38 279 VAL A O 1
ATOM 1629 N N . LYS A 1 205 ? 25.805 67.093 -36.478 1.00 39.23 280 LYS A N 1
ATOM 1630 C CA . LYS A 1 205 ? 24.411 67.404 -36.737 1.00 40.37 280 LYS A CA 1
ATOM 1631 C C . LYS A 1 205 ? 23.472 67.111 -35.549 1.00 36.03 280 LYS A C 1
ATOM 1632 O O . LYS A 1 205 ? 22.689 67.986 -35.115 1.00 31.89 280 LYS A O 1
ATOM 1638 N N . PHE A 1 206 ? 23.550 65.888 -35.023 1.00 37.96 281 PHE A N 1
ATOM 1639 C CA . PHE A 1 206 ? 22.685 65.526 -33.929 1.00 38.89 281 PHE A CA 1
ATOM 1640 C C . PHE A 1 206 ? 22.933 66.373 -32.691 1.00 39.21 281 PHE A C 1
ATOM 1641 O O . PHE A 1 206 ? 21.988 66.886 -32.061 1.00 42.48 281 PHE A O 1
ATOM 1649 N N . PHE A 1 207 ? 24.194 66.562 -32.336 1.00 34.60 282 PHE A N 1
ATOM 1650 C CA . PHE A 1 207 ? 24.478 67.348 -31.153 1.00 36.50 282 PHE A CA 1
ATOM 1651 C C . PHE A 1 207 ? 24.605 68.844 -31.415 1.00 39.37 282 PHE A C 1
ATOM 1652 O O . PHE A 1 207 ? 24.870 69.610 -30.495 1.00 36.95 282 PHE A O 1
ATOM 1660 N N . ASN A 1 208 ? 24.385 69.253 -32.668 1.00 41.62 283 ASN A N 1
ATOM 1661 C CA . ASN A 1 208 ? 24.427 70.667 -33.068 1.00 44.05 283 ASN A CA 1
ATOM 1662 C C . ASN A 1 208 ? 25.708 71.414 -32.650 1.00 43.23 283 ASN A C 1
ATOM 1663 O O . ASN A 1 208 ? 25.672 72.591 -32.222 1.00 44.13 283 ASN A O 1
ATOM 1668 N N . SER A 1 209 ? 26.831 70.719 -32.797 1.00 41.69 284 SER A N 1
ATOM 1669 C CA . SER A 1 209 ? 28.140 71.247 -32.423 1.00 48.89 284 SER A CA 1
ATOM 1670 C C . SER A 1 209 ? 28.210 71.693 -30.950 1.00 50.06 284 SER A C 1
ATOM 1671 O O . SER A 1 209 ? 28.596 72.821 -30.624 1.00 50.91 284 SER A O 1
ATOM 1674 N N . ASN A 1 210 ? 27.807 70.793 -30.056 1.00 45.57 285 ASN A N 1
ATOM 1675 C CA . ASN A 1 210 ? 27.886 71.069 -28.636 1.00 44.92 285 ASN A CA 1
ATOM 1676 C C . ASN A 1 210 ? 28.595 69.860 -28.057 1.00 44.96 285 ASN A C 1
ATOM 1677 O O . ASN A 1 210 ? 28.073 68.743 -28.047 1.00 41.97 285 ASN A O 1
ATOM 1682 N N . LYS A 1 211 ? 29.832 70.088 -27.614 1.00 44.33 286 LYS A N 1
ATOM 1683 C CA . LYS A 1 211 ? 30.683 69.038 -27.080 1.00 43.22 286 LYS A CA 1
ATOM 1684 C C . LYS A 1 211 ? 30.154 68.544 -25.742 1.00 39.48 286 LYS A C 1
ATOM 1685 O O . LYS A 1 211 ? 30.300 67.381 -25.400 1.00 44.89 286 LYS A O 1
ATOM 1691 N N . LYS A 1 212 ? 29.538 69.443 -25.007 1.00 41.49 287 LYS A N 1
ATOM 1692 C CA . LYS A 1 212 ? 28.966 69.119 -23.716 1.00 46.11 287 LYS A CA 1
ATOM 1693 C C . LYS A 1 212 ? 27.793 68.136 -23.887 1.00 45.02 287 LYS A C 1
ATOM 1694 O O . LYS A 1 212 ? 27.674 67.159 -23.152 1.00 43.99 287 LYS A O 1
ATOM 1700 N N . LYS A 1 213 ? 26.941 68.407 -24.871 1.00 42.01 288 LYS A N 1
ATOM 1701 C CA . LYS A 1 213 ? 25.785 67.581 -25.156 1.00 38.84 288 LYS A CA 1
ATOM 1702 C C . LYS A 1 213 ? 26.266 66.223 -25.644 1.00 37.11 288 LYS A C 1
ATOM 1703 O O . LYS A 1 213 ? 25.741 65.188 -25.267 1.00 34.96 288 LYS A O 1
ATOM 1709 N N . ARG A 1 214 ? 27.302 66.230 -26.459 1.00 35.92 289 ARG A N 1
ATOM 1710 C CA . ARG A 1 214 ? 27.869 65.001 -27.007 1.00 36.51 289 ARG A CA 1
ATOM 1711 C C . ARG A 1 214 ? 28.412 64.084 -25.926 1.00 35.76 289 ARG A C 1
ATOM 1712 O O . ARG A 1 214 ? 28.224 62.855 -25.961 1.00 36.16 289 ARG A O 1
ATOM 1720 N N . ASP A 1 215 ? 29.120 64.698 -24.983 1.00 36.81 290 ASP A N 1
ATOM 1721 C CA . ASP A 1 215 ? 29.736 63.961 -23.893 1.00 41.21 290 ASP A CA 1
ATOM 1722 C C . ASP A 1 215 ? 28.717 63.384 -22.929 1.00 37.22 290 ASP A C 1
ATOM 1723 O O . ASP A 1 215 ? 28.863 62.231 -22.505 1.00 38.23 290 ASP A O 1
ATOM 1728 N N . ASP A 1 216 ? 27.681 64.163 -22.602 1.00 37.79 291 ASP A N 1
ATOM 1729 C CA . ASP A 1 216 ? 26.607 63.680 -21.718 1.00 35.22 291 ASP A CA 1
ATOM 1730 C C . ASP A 1 216 ? 26.002 62.435 -22.366 1.00 32.55 291 ASP A C 1
ATOM 1731 O O . ASP A 1 216 ? 25.824 61.403 -21.725 1.00 32.32 291 ASP A O 1
ATOM 1736 N N . PHE A 1 217 ? 25.729 62.531 -23.658 1.00 30.40 292 PHE A N 1
ATOM 1737 C CA . PHE A 1 217 ? 25.166 61.430 -24.378 1.00 27.10 292 PHE A CA 1
ATOM 1738 C C . PHE A 1 217 ? 26.048 60.190 -24.364 1.00 29.97 292 PHE A C 1
ATOM 1739 O O . PHE A 1 217 ? 25.531 59.095 -24.230 1.00 28.77 292 PHE A O 1
ATOM 1747 N N . GLU A 1 218 ? 27.367 60.308 -24.492 1.00 31.17 293 GLU A N 1
ATOM 1748 C CA . GLU A 1 218 ? 28.176 59.083 -24.476 1.00 35.73 293 GLU A CA 1
ATOM 1749 C C . GLU A 1 218 ? 28.257 58.478 -23.078 1.00 31.86 293 GLU A C 1
ATOM 1750 O O . GLU A 1 218 ? 28.387 57.268 -22.932 1.00 37.04 293 GLU A O 1
ATOM 1756 N N . LYS A 1 219 ? 28.205 59.321 -22.054 1.00 37.36 294 LYS A N 1
ATOM 1757 C CA . LYS A 1 219 ? 28.206 58.855 -20.668 1.00 38.85 294 LYS A CA 1
ATOM 1758 C C . LYS A 1 219 ? 27.018 57.896 -20.484 1.00 36.00 294 LYS A C 1
ATOM 1759 O O . LYS A 1 219 ? 27.187 56.735 -20.070 1.00 32.92 294 LYS A O 1
ATOM 1765 N N . LEU A 1 220 ? 25.827 58.406 -20.817 1.00 35.76 295 LEU A N 1
ATOM 1766 C CA . LEU A 1 220 ? 24.541 57.706 -20.719 1.00 33.26 295 LEU A CA 1
ATOM 1767 C C . LEU A 1 220 ? 24.528 56.405 -21.467 1.00 37.31 295 LEU A C 1
ATOM 1768 O O . LEU A 1 220 ? 23.980 55.384 -21.049 1.00 36.07 295 LEU A O 1
ATOM 1773 N N . THR A 1 221 ? 25.169 56.449 -22.597 1.00 37.04 296 THR A N 1
ATOM 1774 C CA . THR A 1 221 ? 25.211 55.327 -23.517 1.00 40.22 296 THR A CA 1
ATOM 1775 C C . THR A 1 221 ? 26.221 54.293 -23.051 1.00 43.14 296 THR A C 1
ATOM 1776 O O . THR A 1 221 ? 26.135 53.121 -23.505 1.00 44.83 296 THR A O 1
ATOM 1780 N N . ASN A 1 222 ? 27.174 54.604 -22.190 1.00 44.08 297 ASN A N 1
ATOM 1781 C CA . ASN A 1 222 ? 28.155 53.601 -21.773 1.00 49.11 297 ASN A CA 1
ATOM 1782 C C . ASN A 1 222 ? 28.105 53.098 -20.319 1.00 50.94 297 ASN A C 1
ATOM 1783 O O . ASN A 1 222 ? 29.139 52.803 -19.731 1.00 52.29 297 ASN A O 1
ATOM 1788 N N . TYR A 1 223 ? 26.911 52.994 -19.743 1.00 47.89 298 TYR A N 1
ATOM 1789 C CA . TYR A 1 223 ? 26.773 52.469 -18.383 1.00 47.17 298 TYR A CA 1
ATOM 1790 C C . TYR A 1 223 ? 26.343 51.038 -18.626 1.00 45.62 298 TYR A C 1
ATOM 1791 O O . TYR A 1 223 ? 25.585 50.802 -19.555 1.00 47.69 298 TYR A O 1
ATOM 1800 N N . SER A 1 224 ? 26.794 50.083 -17.811 1.00 52.58 299 SER A N 1
ATOM 1801 C CA . SER A 1 224 ? 26.312 48.694 -17.953 1.00 52.97 299 SER A CA 1
ATOM 1802 C C . SER A 1 224 ? 25.263 48.500 -16.871 1.00 56.23 299 SER A C 1
ATOM 1803 O O . SER A 1 224 ? 25.540 48.720 -15.683 1.00 52.54 299 SER A O 1
ATOM 1806 N N . VAL A 1 225 ? 24.055 48.106 -17.273 1.00 58.78 300 VAL A N 1
ATOM 1807 C CA . VAL A 1 225 ? 22.986 47.891 -16.305 1.00 59.23 300 VAL A CA 1
ATOM 1808 C C . VAL A 1 225 ? 23.161 46.556 -15.590 1.00 60.25 300 VAL A C 1
ATOM 1809 O O . VAL A 1 225 ? 22.336 46.143 -14.770 1.00 61.47 300 VAL A O 1
ATOM 1813 N N . THR A 1 226 ? 24.278 45.900 -15.952 1.00 58.59 301 THR A N 1
ATOM 1814 C CA . THR A 1 226 ? 24.652 44.613 -15.365 1.00 58.45 301 THR A CA 1
ATOM 1815 C C . THR A 1 226 ? 25.365 44.750 -14.001 1.00 53.13 301 THR A C 1
ATOM 1816 O O . THR A 1 226 ? 25.053 43.984 -13.091 1.00 57.08 301 THR A O 1
ATOM 1820 N N . ASP A 1 227 ? 26.316 45.696 -13.825 1.00 49.42 302 ASP A N 1
ATOM 1821 C CA . ASP A 1 227 ? 26.994 45.894 -12.569 1.00 43.22 302 ASP A CA 1
ATOM 1822 C C . ASP A 1 227 ? 26.010 46.216 -11.461 1.00 41.03 302 ASP A C 1
ATOM 1823 O O . ASP A 1 227 ? 25.174 47.106 -11.596 1.00 33.75 302 ASP A O 1
ATOM 1828 N N . LEU A 1 228 ? 26.101 45.535 -10.321 1.00 35.81 303 LEU A N 1
ATOM 1829 C CA . LEU A 1 228 ? 25.154 45.689 -9.212 1.00 36.46 303 LEU A CA 1
ATOM 1830 C C . LEU A 1 228 ? 25.128 47.125 -8.684 1.00 33.16 303 LEU A C 1
ATOM 1831 O O . LEU A 1 228 ? 24.059 47.565 -8.255 1.00 31.83 303 LEU A O 1
ATOM 1836 N N . ASN A 1 229 ? 26.257 47.781 -8.643 1.00 32.93 304 ASN A N 1
ATOM 1837 C CA . ASN A 1 229 ? 26.318 49.130 -8.094 1.00 36.89 304 ASN A CA 1
ATOM 1838 C C . ASN A 1 229 ? 25.621 50.162 -8.957 1.00 35.45 304 ASN A C 1
ATOM 1839 O O . ASN A 1 229 ? 25.030 51.090 -8.403 1.00 32.23 304 ASN A O 1
ATOM 1844 N N . VAL A 1 230 ? 25.687 49.992 -10.284 1.00 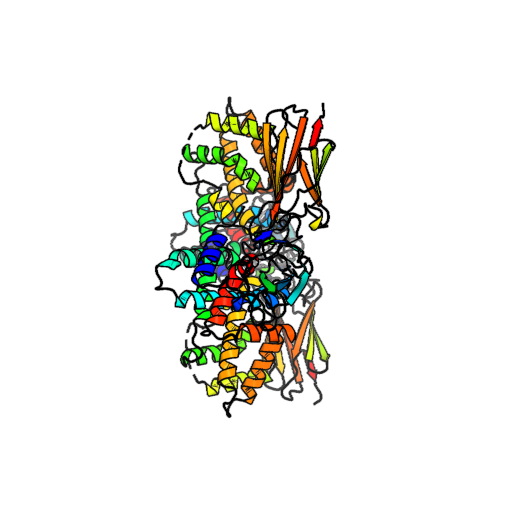32.49 305 VAL A N 1
ATOM 1845 C CA . VAL A 1 230 ? 25.015 50.860 -11.247 1.00 32.46 305 VAL A CA 1
ATOM 1846 C C . VAL A 1 230 ? 23.499 50.671 -11.115 1.00 28.67 305 VAL A C 1
ATOM 1847 O O . VAL A 1 230 ? 22.705 51.602 -11.138 1.00 30.52 305 VAL A O 1
ATOM 1851 N N . GLN A 1 231 ? 23.101 49.431 -10.981 1.00 28.06 306 GLN A N 1
ATOM 1852 C CA . GLN A 1 231 ? 21.710 49.064 -10.866 1.00 22.79 306 GLN A CA 1
ATOM 1853 C C . GLN A 1 231 ? 21.122 49.639 -9.572 1.00 22.01 306 GLN A C 1
ATOM 1854 O O . GLN A 1 231 ? 19.988 50.123 -9.545 1.00 24.43 306 GLN A O 1
ATOM 1860 N N . ARG A 1 232 ? 21.899 49.629 -8.501 1.00 19.23 307 ARG A N 1
ATOM 1861 C CA . ARG A 1 232 ? 21.463 50.189 -7.215 1.00 19.10 307 ARG A CA 1
ATOM 1862 C C . ARG A 1 232 ? 21.300 51.727 -7.325 1.00 17.69 307 ARG A C 1
ATOM 1863 O O . ARG A 1 232 ? 20.326 52.300 -6.818 1.00 20.40 307 ARG A O 1
ATOM 1871 N N . LYS A 1 233 ? 22.260 52.411 -7.950 1.00 18.34 308 LYS A N 1
ATOM 1872 C CA . LYS A 1 233 ? 22.162 53.853 -8.152 1.00 20.93 308 LYS A CA 1
ATOM 1873 C C . LYS A 1 233 ? 20.923 54.180 -9.024 1.00 19.21 308 LYS A C 1
ATOM 1874 O O . LYS A 1 233 ? 20.172 55.103 -8.721 1.00 19.95 308 LYS A O 1
ATOM 1880 N N . ALA A 1 234 ? 20.684 53.401 -10.080 1.00 19.82 309 ALA A N 1
ATOM 1881 C CA . ALA A 1 234 ? 19.536 53.631 -10.949 1.00 19.34 309 ALA A CA 1
ATOM 1882 C C . ALA A 1 234 ? 18.267 53.546 -10.164 1.00 18.93 309 ALA A C 1
ATOM 1883 O O . ALA A 1 234 ? 17.350 54.368 -10.366 1.00 17.68 309 ALA A O 1
ATOM 1885 N N . ILE A 1 235 ? 18.172 52.552 -9.282 1.00 17.31 310 ILE A N 1
ATOM 1886 C CA . ILE A 1 235 ? 16.972 52.424 -8.457 1.00 18.20 310 ILE A CA 1
ATOM 1887 C C . ILE A 1 235 ? 16.887 53.588 -7.439 1.00 18.03 310 ILE A C 1
ATOM 1888 O O . ILE A 1 235 ? 15.813 54.105 -7.170 1.00 19.61 310 ILE A O 1
ATOM 1893 N N . HIS A 1 236 ? 18.004 54.010 -6.861 1.00 17.70 311 HIS A N 1
ATOM 1894 C CA . HIS A 1 236 ? 17.946 55.134 -5.940 1.00 15.66 311 HIS A CA 1
ATOM 1895 C C . HIS A 1 236 ? 17.425 56.434 -6.635 1.00 18.91 311 HIS A C 1
ATOM 1896 O O . HIS A 1 236 ? 16.637 57.198 -6.065 1.00 16.25 311 HIS A O 1
ATOM 1903 N N . GLU A 1 237 ? 17.857 56.686 -7.865 1.00 17.70 312 GLU A N 1
ATOM 1904 C CA . GLU A 1 237 ? 17.456 57.892 -8.589 1.00 21.85 312 GLU A CA 1
ATOM 1905 C C . GLU A 1 237 ? 16.067 57.878 -9.247 1.00 23.21 312 GLU A C 1
ATOM 1906 O O . GLU A 1 237 ? 15.586 58.913 -9.685 1.00 20.53 312 GLU A O 1
ATOM 1912 N N . LEU A 1 238 ? 15.409 56.726 -9.287 1.00 18.09 313 LEU A N 1
ATOM 1913 C CA . LEU A 1 238 ? 14.109 56.588 -9.954 1.00 20.56 313 LEU A CA 1
ATOM 1914 C C . LEU A 1 238 ? 13.024 57.605 -9.674 1.00 18.04 313 LEU A C 1
ATOM 1915 O O . LEU A 1 238 ? 12.435 58.146 -10.611 1.00 18.02 313 LEU A O 1
ATOM 1920 N N . ILE A 1 239 ? 12.733 57.860 -8.403 1.00 19.09 314 ILE A N 1
ATOM 1921 C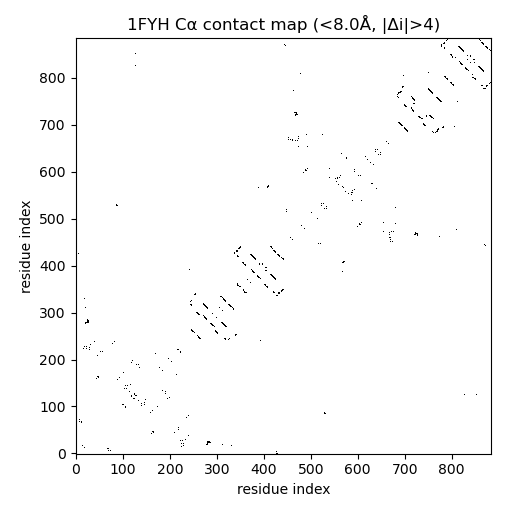 CA . ILE A 1 239 ? 11.683 58.819 -8.051 1.00 19.10 314 ILE A CA 1
ATOM 1922 C C . ILE A 1 239 ? 11.932 60.225 -8.604 1.00 22.69 314 ILE A C 1
ATOM 1923 O O . ILE A 1 239 ? 11.021 60.851 -9.117 1.00 22.87 314 ILE A O 1
ATOM 1928 N N . GLN A 1 240 ? 13.160 60.726 -8.512 1.00 18.74 315 GLN A N 1
ATOM 1929 C CA . GLN A 1 240 ? 13.489 62.052 -9.024 1.00 22.22 315 GLN A CA 1
ATOM 1930 C C . GLN A 1 240 ? 13.488 62.067 -10.559 1.00 23.72 315 GLN A C 1
ATOM 1931 O O . GLN A 1 240 ? 13.118 63.056 -11.183 1.00 22.90 315 GLN A O 1
ATOM 1937 N N . VAL A 1 241 ? 13.903 60.964 -11.175 1.00 20.57 316 VAL A N 1
ATOM 1938 C CA . VAL A 1 241 ? 13.915 60.864 -12.637 1.00 20.52 316 VAL A CA 1
ATOM 1939 C C . VAL A 1 241 ? 12.478 60.912 -13.116 1.00 21.11 316 VAL A C 1
ATOM 1940 O O . VAL A 1 241 ? 12.187 61.653 -14.040 1.00 23.24 316 VAL A O 1
ATOM 1944 N N . MET A 1 242 ? 11.570 60.159 -12.489 1.00 21.32 317 MET A N 1
ATOM 1945 C CA . MET A 1 242 ? 10.143 60.179 -12.872 1.00 24.90 317 MET A CA 1
ATOM 1946 C C . MET A 1 242 ? 9.477 61.545 -12.728 1.00 26.30 317 MET A C 1
ATOM 1947 O O . MET A 1 242 ? 8.550 61.882 -13.470 1.00 26.00 317 MET A O 1
ATOM 1952 N N . ALA A 1 243 ? 9.920 62.307 -11.744 1.00 22.91 318 ALA A N 1
ATOM 1953 C CA . ALA A 1 243 ? 9.346 63.613 -11.513 1.00 27.04 318 ALA A CA 1
ATOM 1954 C C . ALA A 1 243 ? 9.713 64.597 -12.596 1.00 29.54 318 ALA A C 1
ATOM 1955 O O . ALA A 1 243 ? 9.107 65.656 -12.660 1.00 29.47 318 ALA A O 1
ATOM 1957 N N . GLU A 1 244 ? 10.676 64.266 -13.458 1.00 24.27 319 GLU A N 1
ATOM 1958 C CA . GLU A 1 244 ? 11.072 65.194 -14.507 1.00 25.72 319 GLU A CA 1
ATOM 1959 C C . GLU A 1 244 ? 10.889 64.638 -15.917 1.00 24.43 319 GLU A C 1
ATOM 1960 O O . GLU A 1 244 ? 11.401 65.188 -16.879 1.00 24.18 319 GLU A O 1
ATOM 1966 N N . LEU A 1 245 ? 10.143 63.549 -16.032 1.00 22.11 320 LEU A N 1
ATOM 1967 C CA . LEU A 1 245 ? 9.902 62.875 -17.309 1.00 28.06 320 LEU A CA 1
ATOM 1968 C C . LEU A 1 245 ? 8.806 63.478 -18.181 1.00 29.08 320 LEU A C 1
ATOM 1969 O O . LEU A 1 245 ? 8.793 63.289 -19.408 1.00 30.40 320 LEU A O 1
ATOM 1974 N N . SER A 1 246 ? 7.860 64.166 -17.552 1.00 29.24 321 SER A N 1
ATOM 1975 C CA . SER A 1 246 ? 6.759 64.797 -18.279 1.00 34.24 321 SER A CA 1
ATOM 1976 C C . SER A 1 246 ? 7.231 66.011 -19.083 1.00 35.67 321 SER A C 1
ATOM 1977 O O . SER A 1 246 ? 8.299 66.577 -18.802 1.00 35.62 321 SER A O 1
ATOM 1980 N N . PRO A 1 247 ? 6.433 66.443 -20.086 1.00 41.51 322 PRO A N 1
ATOM 1981 C CA . PRO A 1 247 ? 6.814 67.609 -20.900 1.00 44.91 322 PRO A CA 1
ATOM 1982 C C . PRO A 1 247 ? 7.013 68.855 -20.040 1.00 47.34 322 PRO A C 1
ATOM 1983 O O . PRO A 1 247 ? 6.267 69.104 -19.078 1.00 43.26 322 PRO A O 1
ATOM 1987 N N . ALA A 1 248 ? 8.022 69.638 -20.405 1.00 53.23 323 ALA A N 1
ATOM 1988 C CA . ALA A 1 248 ? 8.377 70.875 -19.708 1.00 60.48 323 ALA A CA 1
ATOM 1989 C C . ALA A 1 248 ? 7.414 72.040 -20.017 1.00 64.66 323 ALA A C 1
ATOM 1990 O O . ALA A 1 248 ? 6.695 72.029 -21.025 1.00 66.98 323 ALA A O 1
ATOM 1992 N N . ALA A 1 249 ? 7.395 73.030 -19.129 1.00 68.43 324 ALA A N 1
ATOM 1993 C CA . ALA A 1 249 ? 6.614 74.260 -19.325 1.00 72.16 324 ALA A CA 1
ATOM 1994 C C . ALA A 1 249 ? 7.131 75.311 -18.347 1.00 73.13 324 ALA A C 1
ATOM 1995 O O . ALA A 1 249 ? 8.270 75.786 -18.474 1.00 74.22 324 ALA A O 1
ATOM 1997 N N . VAL B 2 12 ? 34.239 52.541 23.790 1.00 51.74 12 VAL B N 1
ATOM 1998 C CA . VAL B 2 12 ? 33.031 53.176 24.308 1.00 48.67 12 VAL B CA 1
ATOM 1999 C C . VAL B 2 12 ? 31.736 52.640 23.699 1.00 45.64 12 VAL B C 1
ATOM 2000 O O . VAL B 2 12 ? 31.724 52.168 22.563 1.00 48.48 12 VAL B O 1
ATOM 2002 N N . PRO B 2 13 ? 30.630 52.661 24.466 1.00 41.27 13 PRO B N 1
ATOM 2003 C CA . PRO B 2 13 ? 29.353 52.194 23.918 1.00 41.02 13 PRO B CA 1
ATOM 2004 C C . PRO B 2 13 ? 29.045 53.089 22.699 1.00 39.24 13 PRO B C 1
ATOM 2005 O O . PRO B 2 13 ? 29.752 54.074 22.416 1.00 37.26 13 PRO B O 1
ATOM 2009 N N . THR B 2 14 ? 27.961 52.766 22.010 1.00 37.65 14 THR B N 1
ATOM 2010 C CA . THR B 2 14 ? 27.558 53.482 20.810 1.00 36.04 14 THR B CA 1
ATOM 2011 C C . THR B 2 14 ? 26.436 54.484 21.053 1.00 32.41 14 THR B C 1
ATOM 2012 O O . THR B 2 14 ? 25.508 54.218 21.865 1.00 30.31 14 THR B O 1
ATOM 2016 N N . PRO B 2 15 ? 26.520 55.670 20.390 1.00 27.53 15 PRO B N 1
ATOM 2017 C CA . PRO B 2 15 ? 25.452 56.662 20.575 1.00 28.18 15 PRO B CA 1
ATOM 2018 C C . PRO B 2 15 ? 24.125 55.969 20.169 1.00 24.37 15 PRO B C 1
ATOM 2019 O O . PRO B 2 15 ? 24.134 54.986 19.416 1.00 26.31 15 PRO B O 1
ATOM 2023 N N . THR B 2 16 ? 22.992 56.432 20.684 1.00 30.10 16 THR B N 1
ATOM 2024 C CA . THR B 2 16 ? 21.751 55.792 20.309 1.00 29.67 16 THR B CA 1
ATOM 2025 C C . THR B 2 16 ? 20.724 56.813 19.868 1.00 28.69 16 THR B C 1
ATOM 2026 O O . THR B 2 16 ? 20.908 58.021 20.077 1.00 29.80 16 THR B O 1
ATOM 2030 N N . ASN B 2 17 ? 19.650 56.298 19.259 1.00 29.22 17 ASN B N 1
ATOM 2031 C CA . ASN B 2 17 ? 18.523 57.092 18.806 1.00 31.08 17 ASN B CA 1
ATOM 2032 C C . ASN B 2 17 ? 18.954 58.306 17.958 1.00 27.83 17 ASN B C 1
ATOM 2033 O O . ASN B 2 17 ? 18.540 59.441 18.248 1.00 28.83 17 ASN B O 1
ATOM 2038 N N . VAL B 2 18 ? 19.782 58.062 16.928 1.00 26.15 18 VAL B N 1
ATOM 2039 C CA . VAL B 2 18 ? 20.232 59.117 16.007 1.00 30.09 18 VAL B CA 1
ATOM 2040 C C . VAL B 2 18 ? 19.004 59.505 15.173 1.00 32.31 18 VAL B C 1
ATOM 2041 O O . VAL B 2 18 ? 18.398 58.676 14.495 1.00 32.26 18 VAL B O 1
ATOM 2045 N N . THR B 2 19 ? 18.675 60.787 15.188 1.00 28.70 19 THR B N 1
ATOM 2046 C CA . THR B 2 19 ? 17.469 61.271 14.552 1.00 28.08 19 THR B CA 1
ATOM 2047 C C . THR B 2 19 ? 17.814 62.587 13.821 1.00 27.34 19 THR B C 1
ATOM 2048 O O . THR B 2 19 ? 18.775 63.253 14.211 1.00 20.40 19 THR B O 1
ATOM 2052 N N . ILE B 2 20 ? 17.082 62.935 12.752 1.00 21.38 20 ILE B N 1
ATOM 2053 C CA . ILE B 2 20 ? 17.298 64.189 12.007 1.00 23.23 20 ILE B CA 1
ATOM 2054 C C . ILE B 2 20 ? 15.938 64.854 11.870 1.00 26.71 20 ILE B C 1
ATOM 2055 O O . ILE B 2 20 ? 14.997 64.207 11.450 1.00 25.04 20 ILE B O 1
ATOM 2060 N N . GLU B 2 21 ? 15.827 66.119 12.239 1.00 24.49 21 GLU B N 1
ATOM 2061 C CA . GLU B 2 21 ? 14.603 66.903 12.148 1.00 24.08 21 GLU B CA 1
ATOM 2062 C C . GLU B 2 21 ? 14.834 68.198 11.376 1.00 26.62 21 GLU B C 1
ATOM 2063 O O . GLU B 2 21 ? 15.928 68.747 11.498 1.00 22.08 21 GLU B O 1
ATOM 2069 N N . SER B 2 22 ? 13.872 68.666 10.582 1.00 21.94 22 SER B N 1
ATOM 2070 C CA . SER B 2 22 ? 14.018 69.927 9.812 1.00 21.10 22 SER B CA 1
ATOM 2071 C C . SER B 2 22 ? 12.705 70.747 9.727 1.00 25.94 22 SER B C 1
ATOM 2072 O O . SER B 2 22 ? 11.654 70.200 9.394 1.00 21.19 22 SER B O 1
ATOM 2075 N N . TYR B 2 23 ? 12.767 72.033 10.070 1.00 23.70 23 TYR B N 1
ATOM 2076 C CA . TYR B 2 23 ? 11.630 72.929 9.938 1.00 23.10 23 TYR B CA 1
ATOM 2077 C C . TYR B 2 23 ? 12.203 74.083 9.144 1.00 27.73 23 TYR B C 1
ATOM 2078 O O . TYR B 2 23 ? 13.213 74.663 9.525 1.00 27.87 23 TYR B O 1
ATOM 2087 N N . ASN B 2 24 ? 11.552 74.411 8.032 1.00 25.47 24 ASN B N 1
ATOM 2088 C CA . ASN B 2 24 ? 11.989 75.460 7.126 1.00 26.11 24 ASN B CA 1
ATOM 2089 C C . ASN B 2 24 ? 13.401 75.223 6.670 1.00 30.25 24 ASN B C 1
ATOM 2090 O O . ASN B 2 24 ? 14.227 76.118 6.697 1.00 29.60 24 ASN B O 1
ATOM 2095 N N . MET B 2 25 ? 13.660 73.987 6.253 1.00 25.60 25 MET B N 1
ATOM 2096 C CA . MET B 2 25 ? 14.961 73.601 5.723 1.00 26.79 25 MET B CA 1
ATOM 2097 C C . MET B 2 25 ? 16.157 73.927 6.645 1.00 24.42 25 MET B C 1
ATOM 2098 O O . MET B 2 25 ? 17.147 74.493 6.207 1.00 27.68 25 MET B O 1
ATOM 2103 N N . ASN B 2 26 ? 16.069 73.571 7.918 1.00 19.09 26 ASN B N 1
ATOM 2104 C CA . ASN B 2 26 ? 17.157 73.835 8.850 1.00 18.85 26 ASN B CA 1
ATOM 2105 C C . ASN B 2 26 ? 17.369 72.507 9.561 1.00 23.16 26 ASN B C 1
ATOM 2106 O O . ASN B 2 26 ? 16.974 72.387 10.721 1.00 24.65 26 ASN B O 1
ATOM 2111 N N . PRO B 2 27 ? 17.989 71.493 8.895 1.00 22.93 27 PRO B N 1
ATOM 2112 C CA . PRO B 2 27 ? 18.206 70.173 9.521 1.00 20.88 27 PRO B CA 1
ATOM 2113 C C . PRO B 2 27 ? 19.142 70.089 10.723 1.00 21.30 27 PRO B C 1
ATOM 2114 O O . PRO B 2 27 ? 20.240 70.606 10.680 1.00 20.01 27 PRO B O 1
ATOM 2118 N N . ILE B 2 28 ? 18.699 69.431 11.786 1.00 20.24 28 ILE B N 1
ATOM 2119 C CA . ILE B 2 28 ? 19.520 69.283 12.965 1.00 19.87 28 ILE B CA 1
ATOM 2120 C C . ILE B 2 28 ? 19.579 67.803 13.293 1.00 18.11 28 ILE B C 1
ATOM 2121 O O . ILE B 2 28 ? 18.590 67.098 13.170 1.00 18.41 28 ILE B O 1
ATOM 2126 N N . VAL B 2 29 ? 20.754 67.316 13.679 1.00 18.12 29 VAL B N 1
ATOM 2127 C CA . VAL B 2 29 ? 20.925 65.908 14.054 1.00 17.00 29 VAL B CA 1
ATOM 2128 C C . VAL B 2 29 ? 20.911 65.822 15.591 1.00 17.12 29 VAL B C 1
ATOM 2129 O O . VAL B 2 29 ? 21.506 66.673 16.263 1.00 18.87 29 VAL B O 1
ATOM 2133 N N . TYR B 2 30 ? 20.235 64.801 16.125 1.00 16.26 30 TYR B N 1
ATOM 2134 C CA . TYR B 2 30 ? 20.129 64.563 17.573 1.00 20.11 30 TYR B CA 1
ATOM 2135 C C . TYR B 2 30 ? 20.464 63.116 17.885 1.00 19.75 30 TYR B C 1
ATOM 2136 O O . TYR B 2 30 ? 20.287 62.254 17.044 1.00 22.68 30 TYR B O 1
ATOM 2145 N N . TRP B 2 31 ? 20.948 62.854 19.095 1.00 18.55 31 TRP B N 1
ATOM 2146 C CA . TRP B 2 31 ? 21.263 61.485 19.524 1.00 19.90 31 TRP B CA 1
ATOM 2147 C C . TRP B 2 31 ? 21.252 61.472 21.043 1.00 22.24 31 TRP B C 1
ATOM 2148 O O . TRP B 2 31 ? 21.085 62.511 21.667 1.00 23.39 31 TRP B O 1
ATOM 2159 N N . GLU B 2 32 ? 21.379 60.309 21.651 1.00 23.41 32 GLU B N 1
ATOM 2160 C CA . GLU B 2 32 ? 21.388 60.262 23.114 1.00 27.78 32 GLU B CA 1
ATOM 2161 C C . GLU B 2 32 ? 22.596 59.444 23.468 1.00 26.52 32 GLU B C 1
ATOM 2162 O O . GLU B 2 32 ? 23.098 58.694 22.619 1.00 27.88 32 GLU B O 1
ATOM 2168 N N . TYR B 2 33 ? 23.069 59.595 24.709 1.00 25.62 33 TYR B N 1
ATOM 2169 C CA . TYR B 2 33 ? 24.218 58.831 25.204 1.00 25.90 33 TYR B CA 1
ATOM 2170 C C . TYR B 2 33 ? 24.087 58.507 26.703 1.00 27.62 33 TYR B C 1
ATOM 2171 O O . TYR B 2 33 ? 23.582 59.325 27.508 1.00 24.33 33 TYR B O 1
ATOM 2180 N N . GLN B 2 34 ? 24.546 57.320 27.082 1.00 29.45 34 GLN B N 1
ATOM 2181 C CA . GLN B 2 34 ? 24.481 56.929 28.486 1.00 35.39 34 GLN B CA 1
ATOM 2182 C C . GLN B 2 34 ? 25.538 57.607 29.392 1.00 35.03 34 GLN B C 1
ATOM 2183 O O . GLN B 2 34 ? 26.537 58.187 28.929 1.00 30.59 34 GLN B O 1
ATOM 2189 N N . ILE B 2 35 ? 25.291 57.524 30.699 1.00 38.88 35 ILE B N 1
ATOM 2190 C CA . ILE B 2 35 ? 26.166 58.088 31.710 1.00 37.27 35 ILE B CA 1
ATOM 2191 C C . ILE B 2 35 ? 27.437 57.285 31.691 1.00 35.52 35 ILE B C 1
ATOM 2192 O O . ILE B 2 35 ? 27.385 56.071 31.525 1.00 39.85 35 ILE B O 1
ATOM 2197 N N . MET B 2 36 ? 28.568 57.962 31.828 1.00 33.63 36 MET B N 1
ATOM 2198 C CA . MET B 2 36 ? 29.876 57.311 31.860 1.00 32.20 36 MET B CA 1
ATOM 2199 C C . MET B 2 36 ? 30.639 57.890 33.070 1.00 31.88 36 MET B C 1
ATOM 2200 O O . MET B 2 36 ? 30.210 58.895 33.652 1.00 27.38 36 MET B O 1
ATOM 2205 N N . PRO B 2 37 ? 31.779 57.268 33.450 1.00 31.58 37 PRO B N 1
ATOM 2206 C CA . PRO B 2 37 ? 32.608 57.740 34.572 1.00 33.35 37 PRO B CA 1
ATOM 2207 C C . PRO B 2 37 ? 33.383 58.984 34.158 1.00 31.32 37 PRO B C 1
ATOM 2208 O O . PRO B 2 37 ? 33.951 59.642 34.995 1.00 29.38 37 PRO B O 1
ATOM 2212 N N . GLN B 2 38 ? 33.468 59.262 32.857 1.00 29.61 38 GLN B N 1
ATOM 2213 C CA . GLN B 2 38 ? 34.113 60.487 32.374 1.00 30.61 38 GLN B CA 1
ATOM 2214 C C . GLN B 2 38 ? 33.147 61.187 31.385 1.00 28.40 38 GLN B C 1
ATOM 2215 O O . GLN B 2 38 ? 32.071 60.657 31.050 1.00 27.26 38 GLN B O 1
ATOM 2221 N N . VAL B 2 39 ? 33.544 62.383 30.935 1.00 26.20 39 VAL B N 1
ATOM 2222 C CA . VAL B 2 39 ? 32.781 63.183 29.974 1.00 26.82 39 VAL B CA 1
ATOM 2223 C C . VAL B 2 39 ? 33.132 62.809 28.523 1.00 25.93 39 VAL B C 1
ATOM 2224 O O . VAL B 2 39 ? 34.229 63.060 28.066 1.00 24.95 39 VAL B O 1
ATOM 2228 N N . PRO B 2 40 ? 32.196 62.214 27.782 1.00 22.48 40 PRO B N 1
ATOM 2229 C CA . PRO B 2 40 ? 32.462 61.833 26.388 1.00 23.79 40 PRO B CA 1
ATOM 2230 C C . PRO B 2 40 ? 32.426 63.008 25.385 1.00 21.42 40 PRO B C 1
ATOM 2231 O O . PRO B 2 40 ? 31.833 64.071 25.645 1.00 20.31 40 PRO B O 1
ATOM 2235 N N . VAL B 2 41 ? 33.111 62.859 24.258 1.00 22.72 41 VAL B N 1
ATOM 2236 C CA . VAL B 2 41 ? 32.995 63.894 23.238 1.00 21.89 41 VAL B CA 1
ATOM 2237 C C . VAL B 2 41 ? 32.530 63.150 21.980 1.00 23.86 41 VAL B C 1
ATOM 2238 O O . VAL B 2 41 ? 32.747 61.950 21.849 1.00 24.27 41 VAL B O 1
ATOM 2242 N N . PHE B 2 42 ? 31.859 63.857 21.076 1.00 18.98 42 PHE B N 1
ATOM 2243 C CA . PHE B 2 42 ? 31.325 63.266 19.845 1.00 18.89 42 PHE B CA 1
ATOM 2244 C C . PHE B 2 42 ? 31.782 63.943 18.539 1.00 21.21 42 PHE B C 1
ATOM 2245 O O . PHE B 2 42 ? 32.162 65.117 18.522 1.00 17.33 42 PHE B O 1
ATOM 2253 N N . THR B 2 43 ? 31.722 63.198 17.439 1.00 20.30 43 THR B N 1
ATOM 2254 C CA . THR B 2 43 ? 32.057 63.739 16.129 1.00 19.24 43 THR B CA 1
ATOM 2255 C C . THR B 2 43 ? 30.922 63.347 15.198 1.00 20.71 43 THR B C 1
ATOM 2256 O O . THR B 2 43 ? 30.468 62.219 15.234 1.00 19.56 43 THR B O 1
ATOM 2260 N N . VAL B 2 44 ? 30.445 64.277 14.379 1.00 18.24 44 VAL B N 1
ATOM 2261 C CA . VAL B 2 44 ? 29.335 63.984 13.458 1.00 20.56 44 VAL B CA 1
ATOM 2262 C C . VAL B 2 44 ? 29.859 64.086 12.000 1.00 21.74 44 VAL B C 1
ATOM 2263 O O . VAL B 2 44 ? 30.657 64.975 11.680 1.00 20.98 44 VAL B O 1
ATOM 2267 N N . GLU B 2 45 ? 29.436 63.167 11.128 1.00 17.83 45 GLU B N 1
ATOM 2268 C CA . GLU B 2 45 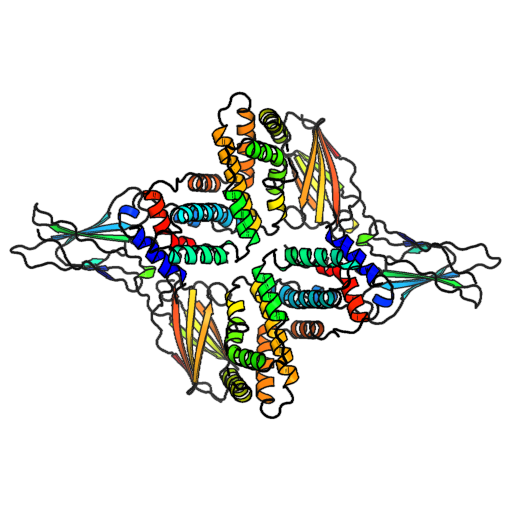? 29.878 63.183 9.737 1.00 17.08 45 GLU B CA 1
ATOM 2269 C C . GLU B 2 45 ? 28.662 63.061 8.849 1.00 18.82 45 GLU B C 1
ATOM 2270 O O . GLU B 2 45 ? 27.690 62.395 9.211 1.00 13.78 45 GLU B O 1
ATOM 2276 N N . VAL B 2 46 ? 28.734 63.692 7.684 1.00 15.82 46 VAL B N 1
ATOM 2277 C CA . VAL B 2 46 ? 27.643 63.716 6.712 1.00 17.13 46 VAL B CA 1
ATOM 2278 C C . VAL B 2 46 ? 28.105 63.253 5.340 1.00 19.53 46 VAL B C 1
ATOM 2279 O O . VAL B 2 46 ? 29.182 63.622 4.905 1.00 19.81 46 VAL B O 1
ATOM 2283 N N . LYS B 2 47 ? 27.289 62.451 4.665 1.00 18.57 47 LYS B N 1
ATOM 2284 C CA . LYS B 2 47 ? 27.591 61.995 3.301 1.00 22.13 47 LYS B CA 1
ATOM 2285 C C . LYS B 2 47 ? 26.380 62.317 2.375 1.00 19.18 47 LYS B C 1
ATOM 2286 O O . LYS B 2 47 ? 25.255 61.893 2.653 1.00 16.83 47 LYS B O 1
ATOM 2292 N N . ASN B 2 48 ? 26.614 63.065 1.289 1.00 17.19 48 ASN B N 1
ATOM 2293 C CA . ASN B 2 48 ? 25.550 63.432 0.351 1.00 20.25 48 ASN B CA 1
ATOM 2294 C C . ASN B 2 48 ? 25.523 62.555 -0.885 1.00 21.94 48 ASN B C 1
ATOM 2295 O O . ASN B 2 48 ? 26.556 62.183 -1.390 1.00 20.85 48 ASN B O 1
ATOM 2300 N N . TYR B 2 49 ? 24.328 62.235 -1.374 1.00 20.29 49 TYR B N 1
ATOM 2301 C CA . TYR B 2 49 ? 24.198 61.427 -2.579 1.00 20.84 49 TYR B CA 1
ATOM 2302 C C . TYR B 2 49 ? 24.814 62.195 -3.743 1.00 25.84 49 TYR B C 1
ATOM 2303 O O . TYR B 2 49 ? 24.446 63.346 -3.962 1.00 24.75 49 TYR B O 1
ATOM 2312 N N . GLY B 2 50 ? 25.740 61.558 -4.477 1.00 30.73 50 GLY B N 1
ATOM 2313 C CA . GLY B 2 50 ? 26.387 62.201 -5.604 1.00 41.93 50 GLY B CA 1
ATOM 2314 C C . GLY B 2 50 ? 27.791 62.644 -5.253 1.00 43.21 50 GLY B C 1
ATOM 2315 O O . GLY B 2 50 ? 28.401 63.435 -5.977 1.00 44.76 50 GLY B O 1
ATOM 2316 N N . VAL B 2 51 ? 28.293 62.144 -4.116 1.00 43.53 51 VAL B N 1
ATOM 2317 C CA . VAL B 2 51 ? 29.664 62.433 -3.643 1.00 47.23 51 VAL B CA 1
ATOM 2318 C C . VAL B 2 51 ? 30.677 61.922 -4.716 1.00 46.09 51 VAL B C 1
ATOM 2319 O O . VAL B 2 51 ? 30.445 60.892 -5.389 1.00 37.73 51 VAL B O 1
ATOM 2323 N N . LYS B 2 52 ? 31.774 62.670 -4.883 1.00 47.15 52 LYS B N 1
ATOM 2324 C CA . LYS B 2 52 ? 32.826 62.429 -5.856 1.00 43.52 52 LYS B CA 1
ATOM 2325 C C . LYS B 2 52 ? 33.405 61.032 -5.691 1.00 46.28 52 LYS B C 1
ATOM 2326 O O . LYS B 2 52 ? 33.451 60.275 -6.677 1.00 47.27 52 LYS B O 1
ATOM 2332 N N . ASN B 2 53 ? 33.875 60.656 -4.484 1.00 44.33 53 ASN B N 1
ATOM 2333 C CA . ASN B 2 53 ? 34.443 59.348 -4.244 1.00 44.79 53 ASN B CA 1
ATOM 2334 C C . ASN B 2 53 ? 33.607 58.578 -3.242 1.00 42.47 53 ASN B C 1
ATOM 2335 O O . ASN B 2 53 ? 32.478 58.193 -3.543 1.00 37.94 53 ASN B O 1
ATOM 2340 N N . SER B 2 54 ? 34.107 58.300 -1.997 1.00 41.85 54 SER B N 1
ATOM 2341 C CA . SER B 2 54 ? 33.319 57.597 -0.991 1.00 42.74 54 SER B CA 1
ATOM 2342 C C . SER B 2 54 ? 33.554 58.180 0.398 1.00 45.43 54 SER B C 1
ATOM 2343 O O . SER B 2 54 ? 33.535 57.447 1.451 1.00 48.04 54 SER B O 1
ATOM 2346 N N . GLU B 2 55 ? 33.634 59.556 0.507 1.00 45.35 55 GLU B N 1
ATOM 2347 C CA . GLU B 2 55 ? 34.035 60.320 1.681 1.00 42.50 55 GLU B CA 1
ATOM 2348 C C . GLU B 2 55 ? 32.824 60.919 2.388 1.00 36.91 55 GLU B C 1
ATOM 2349 O O . GLU B 2 55 ? 31.912 61.616 1.920 1.00 34.87 55 GLU B O 1
ATOM 2355 N N . TRP B 2 56 ? 32.952 60.806 3.783 1.00 29.56 56 TRP B N 1
ATOM 2356 C CA . TRP B 2 56 ? 32.105 61.378 4.812 1.00 26.38 56 TRP B CA 1
ATOM 2357 C C . TRP B 2 56 ? 32.809 62.714 5.167 1.00 26.49 56 TRP B C 1
ATOM 2358 O O . TRP B 2 56 ? 34.034 62.764 5.252 1.00 28.80 56 TRP B O 1
ATOM 2369 N N . ILE B 2 57 ? 32.047 63.781 5.362 1.00 22.72 57 ILE B N 1
ATOM 2370 C CA . ILE B 2 57 ? 32.588 65.116 5.665 1.00 25.38 57 ILE B CA 1
ATOM 2371 C C . ILE B 2 57 ? 32.304 65.445 7.123 1.00 24.60 57 ILE B C 1
ATOM 2372 O O . ILE B 2 57 ? 31.181 65.284 7.555 1.00 22.09 57 ILE B O 1
ATOM 2377 N N . ASP B 2 58 ? 33.278 65.959 7.869 1.00 28.75 58 ASP B N 1
ATOM 2378 C CA . ASP B 2 58 ? 33.069 66.315 9.293 1.00 28.15 58 ASP B CA 1
ATOM 2379 C C . ASP B 2 58 ? 32.093 67.495 9.448 1.00 25.33 58 ASP B C 1
ATOM 2380 O O . ASP B 2 58 ? 32.296 68.521 8.812 1.00 27.51 58 ASP B O 1
ATOM 2385 N N . ALA B 2 59 ? 31.041 67.358 10.257 1.00 24.73 59 ALA B N 1
ATOM 2386 C CA . ALA B 2 59 ? 30.133 68.471 10.483 1.00 23.91 59 ALA B CA 1
ATOM 2387 C C . ALA B 2 59 ? 30.619 69.118 11.781 1.00 33.41 59 ALA B C 1
ATOM 2388 O O . ALA B 2 59 ? 31.025 70.266 11.766 1.00 38.92 59 ALA B O 1
ATOM 2390 N N . CYS B 2 60 ? 30.578 68.399 12.898 1.00 33.96 60 CYS B N 1
ATOM 2391 C CA . CYS B 2 60 ? 31.080 68.934 14.163 1.00 31.13 60 CYS B CA 1
ATOM 2392 C C . CYS B 2 60 ? 32.060 67.924 14.722 1.00 32.28 60 CYS B C 1
ATOM 2393 O O . CYS B 2 60 ? 31.876 66.720 14.598 1.00 27.90 60 CYS B O 1
ATOM 2396 N N . ILE B 2 61 ? 33.097 68.444 15.359 1.00 25.17 61 ILE B N 1
ATOM 2397 C CA . ILE B 2 61 ? 34.208 67.652 15.872 1.00 28.09 61 ILE B CA 1
ATOM 2398 C C . ILE B 2 61 ? 34.444 67.821 17.361 1.00 26.26 61 ILE B C 1
ATOM 2399 O O . ILE B 2 61 ? 34.663 68.930 17.832 1.00 25.19 61 ILE B O 1
ATOM 2404 N N . ASN B 2 62 ? 34.401 66.722 18.104 1.00 20.04 62 ASN B N 1
ATOM 2405 C CA . ASN B 2 62 ? 34.669 66.754 19.540 1.00 21.25 62 ASN B CA 1
ATOM 2406 C C . ASN B 2 62 ? 33.777 67.669 20.364 1.00 22.81 62 ASN B C 1
ATOM 2407 O O . ASN B 2 62 ? 34.276 68.515 21.092 1.00 19.61 62 ASN B O 1
ATOM 2412 N N . ILE B 2 63 ? 32.466 67.503 20.284 1.00 17.65 63 ILE B N 1
ATOM 2413 C CA . ILE B 2 63 ? 31.585 68.352 21.080 1.00 19.91 63 ILE B CA 1
ATOM 2414 C C . ILE B 2 63 ? 31.050 67.510 22.230 1.00 21.03 63 ILE B C 1
ATOM 2415 O O . ILE B 2 63 ? 31.025 66.288 22.098 1.00 19.07 63 ILE B O 1
ATOM 2420 N N . SER B 2 64 ? 30.629 68.101 23.351 1.00 20.57 64 SER B N 1
ATOM 2421 C CA . SER B 2 64 ? 30.090 67.236 24.396 1.00 23.84 64 SER B CA 1
ATOM 2422 C C . SER B 2 64 ? 28.559 67.283 24.475 1.00 25.11 64 SER B C 1
ATOM 2423 O O . SER B 2 64 ? 27.952 66.473 25.180 1.00 24.94 64 SER B O 1
ATOM 2426 N N . HIS B 2 65 ? 27.927 68.209 23.753 1.00 21.60 65 HIS B N 1
ATOM 2427 C CA . HIS B 2 65 ? 26.463 68.267 23.748 1.00 27.71 65 HIS B CA 1
ATOM 2428 C C . HIS B 2 65 ? 25.957 67.292 22.666 1.00 27.20 65 HIS B C 1
ATOM 2429 O O . HIS B 2 65 ? 26.747 66.835 21.852 1.00 24.39 65 HIS B O 1
ATOM 2436 N N . HIS B 2 66 ? 24.659 66.983 22.663 1.00 24.01 66 HIS B N 1
ATOM 2437 C CA . HIS B 2 66 ? 24.059 65.968 21.776 1.00 22.69 66 HIS B CA 1
ATOM 2438 C C . HIS B 2 66 ? 23.236 66.338 20.544 1.00 23.29 66 HIS B C 1
ATOM 2439 O O . HIS B 2 66 ? 22.231 65.687 20.263 1.00 15.50 66 HIS B O 1
ATOM 2446 N N . TYR B 2 67 ? 23.662 67.357 19.810 1.00 17.86 67 TYR B N 1
ATOM 2447 C CA . TYR B 2 67 ? 22.980 67.776 18.591 1.00 19.88 67 TYR B CA 1
ATOM 2448 C C . TYR B 2 67 ? 23.994 68.497 17.734 1.00 18.93 67 TYR B C 1
ATOM 2449 O O . TYR B 2 67 ? 25.039 68.924 18.232 1.00 18.70 67 TYR B O 1
ATOM 2458 N N . CYS B 2 68 ? 23.680 68.623 16.444 1.00 21.48 68 CYS B N 1
ATOM 2459 C CA . CYS B 2 68 ? 24.557 69.279 15.490 1.00 17.18 68 CYS B CA 1
ATOM 2460 C C . CYS B 2 68 ? 23.724 69.789 14.324 1.00 19.36 68 CYS B C 1
ATOM 2461 O O . CYS B 2 68 ? 23.046 68.986 13.687 1.00 15.86 68 CYS B O 1
ATOM 2464 N N . ASN B 2 69 ? 23.751 71.100 14.056 1.00 20.59 69 ASN B N 1
ATOM 2465 C CA . ASN B 2 69 ? 23.026 71.682 12.919 1.00 22.50 69 ASN B CA 1
ATOM 2466 C C . ASN B 2 69 ? 23.800 71.373 11.605 1.00 22.23 69 ASN B C 1
ATOM 2467 O O . ASN B 2 69 ? 24.967 71.732 11.475 1.00 22.57 69 ASN B O 1
ATOM 2472 N N . ILE B 2 70 ? 23.184 70.705 10.624 1.00 18.37 70 ILE B N 1
ATOM 2473 C CA . ILE B 2 70 ? 23.911 70.381 9.385 1.00 20.43 70 ILE B CA 1
ATOM 2474 C C . ILE B 2 70 ? 23.432 71.167 8.128 1.00 19.22 70 ILE B C 1
ATOM 2475 O O . ILE B 2 70 ? 23.693 70.778 7.003 1.00 22.75 70 ILE B O 1
ATOM 2480 N N . SER B 2 71 ? 22.720 72.268 8.335 1.00 20.24 71 SER B N 1
ATOM 2481 C CA . SER B 2 71 ? 22.220 73.114 7.261 1.00 25.67 71 SER B CA 1
ATOM 2482 C C . SER B 2 71 ? 23.279 73.445 6.230 1.00 26.78 71 SER B C 1
ATOM 2483 O O . SER B 2 71 ? 22.973 73.539 5.041 1.00 31.89 71 SER B O 1
ATOM 2486 N N . ASP B 2 72 ? 24.513 73.666 6.679 1.00 24.90 72 ASP B N 1
ATOM 2487 C CA . ASP B 2 72 ? 25.598 73.990 5.752 1.00 27.11 72 ASP B CA 1
ATOM 2488 C C . ASP B 2 72 ? 26.009 72.790 4.887 1.00 34.15 72 ASP B C 1
ATOM 2489 O O . ASP B 2 72 ? 26.824 72.952 3.984 1.00 34.09 72 ASP B O 1
ATOM 2494 N N . HIS B 2 73 ? 25.497 71.588 5.163 1.00 29.48 73 HIS B N 1
ATOM 2495 C CA . HIS B 2 73 ? 25.893 70.426 4.357 1.00 32.22 73 HIS B CA 1
ATOM 2496 C C . HIS B 2 73 ? 24.796 69.886 3.492 1.00 32.12 73 HIS B C 1
ATOM 2497 O O . HIS B 2 73 ? 24.900 68.767 3.045 1.00 39.74 73 HIS B O 1
ATOM 2504 N N . VAL B 2 74 ? 23.731 70.648 3.276 1.00 37.45 74 VAL B N 1
ATOM 2505 C CA . VAL B 2 74 ? 22.635 70.195 2.431 1.00 37.67 74 VAL B CA 1
ATOM 2506 C C . VAL B 2 74 ? 22.924 70.689 1.007 1.00 40.78 74 VAL B C 1
ATOM 2507 O O . VAL B 2 74 ? 23.205 71.881 0.804 1.00 37.43 74 VAL B O 1
ATOM 2511 N N . GLY B 2 75 ? 22.863 69.815 0.014 1.00 42.42 75 GLY B N 1
ATOM 2512 C CA . GLY B 2 75 ? 23.070 70.333 -1.324 1.00 43.25 75 GLY B CA 1
ATOM 2513 C C . GLY B 2 75 ? 21.704 70.832 -1.769 1.00 40.46 75 GLY B C 1
ATOM 2514 O O . GLY B 2 75 ? 21.166 71.862 -1.319 1.00 44.32 75 GLY B O 1
ATOM 2515 N N . ASP B 2 76 ? 21.128 70.041 -2.651 1.00 36.22 76 ASP B N 1
ATOM 2516 C CA . ASP B 2 76 ? 19.820 70.284 -3.210 1.00 31.78 76 ASP B CA 1
ATOM 2517 C C . ASP B 2 76 ? 18.905 69.618 -2.185 1.00 29.46 76 ASP B C 1
ATOM 2518 O O . ASP B 2 76 ? 19.179 68.498 -1.756 1.00 26.15 76 ASP B O 1
ATOM 2523 N N . PRO B 2 77 ? 17.850 70.320 -1.730 1.00 29.17 77 PRO B N 1
ATOM 2524 C CA . PRO B 2 77 ? 16.897 69.793 -0.753 1.00 28.13 77 PRO B CA 1
ATOM 2525 C C . PRO B 2 77 ? 16.233 68.488 -1.159 1.00 23.04 77 PRO B C 1
ATOM 2526 O O . PRO B 2 77 ? 15.723 67.775 -0.293 1.00 23.04 77 PRO B O 1
ATOM 2530 N N . SER B 2 78 ? 16.218 68.170 -2.460 1.00 20.48 78 SER B N 1
ATOM 2531 C CA . SER B 2 78 ? 15.601 66.924 -2.939 1.00 23.98 78 SER B CA 1
ATOM 2532 C C . SER B 2 78 ? 16.544 65.706 -2.884 1.00 23.14 78 SER B C 1
ATOM 2533 O O . SER B 2 78 ? 16.122 64.543 -2.918 1.00 26.71 78 SER B O 1
ATOM 2536 N N . ASN B 2 79 ? 17.835 65.980 -2.787 1.00 20.54 79 ASN B N 1
ATOM 2537 C CA . ASN B 2 79 ? 18.819 64.918 -2.716 1.00 23.76 79 ASN B CA 1
ATOM 2538 C C . ASN B 2 79 ? 19.042 64.319 -1.329 1.00 21.02 79 ASN B C 1
ATOM 2539 O O . ASN B 2 79 ? 19.083 65.020 -0.332 1.00 22.29 79 ASN B O 1
ATOM 2544 N N . SER B 2 80 ? 19.193 62.997 -1.280 1.00 17.58 80 SER B N 1
ATOM 2545 C CA . SER B 2 80 ? 19.380 62.276 -0.023 1.00 18.96 80 SER B CA 1
ATOM 2546 C C . SER B 2 80 ? 20.719 62.507 0.656 1.00 18.68 80 SER B C 1
ATOM 2547 O O . SER B 2 80 ? 21.712 62.832 0.013 1.00 14.42 80 SER B O 1
ATOM 2550 N N . LEU B 2 81 ? 20.745 62.354 1.971 1.00 16.28 81 LEU B N 1
ATOM 2551 C CA . LEU B 2 81 ? 21.992 62.479 2.714 1.00 18.78 81 LEU B CA 1
ATOM 2552 C C . LEU B 2 81 ? 21.908 61.481 3.872 1.00 18.41 81 LEU B C 1
ATOM 2553 O O . LEU B 2 81 ? 20.805 61.019 4.191 1.00 16.05 81 LEU B O 1
ATOM 2558 N N . TRP B 2 82 ? 23.067 61.124 4.454 1.00 17.95 82 TRP B N 1
ATOM 2559 C CA . TRP B 2 82 ? 23.166 60.188 5.585 1.00 17.14 82 TRP B CA 1
ATOM 2560 C C . TRP B 2 82 ? 24.118 60.814 6.589 1.00 23.00 82 TRP B C 1
ATOM 2561 O O . TRP B 2 82 ? 25.044 61.508 6.210 1.00 15.04 82 TRP B O 1
ATOM 2572 N N . VAL B 2 83 ? 23.898 60.539 7.867 1.00 20.53 83 VAL B N 1
ATOM 2573 C CA . VAL B 2 83 ? 24.725 61.079 8.938 1.00 21.31 83 VAL B CA 1
ATOM 2574 C C . VAL B 2 83 ? 25.221 59.952 9.859 1.00 24.28 83 VAL B C 1
ATOM 2575 O O . VAL B 2 83 ? 24.575 58.939 9.998 1.00 19.35 83 VAL B O 1
ATOM 2579 N N . ARG B 2 84 ? 26.403 60.097 10.437 1.00 21.15 84 ARG B N 1
ATOM 2580 C CA . ARG B 2 84 ? 26.852 59.097 11.397 1.00 20.12 84 ARG B CA 1
ATOM 2581 C C . ARG B 2 84 ? 27.566 59.821 12.558 1.00 21.07 84 ARG B C 1
ATOM 2582 O O . ARG B 2 84 ? 28.185 60.893 12.384 1.00 19.68 84 ARG B O 1
ATOM 2590 N N . VAL B 2 85 ? 27.419 59.255 13.753 1.00 17.62 85 VAL B N 1
ATOM 2591 C CA . VAL B 2 85 ? 27.968 59.829 14.974 1.00 18.91 85 VAL B CA 1
ATOM 2592 C C . VAL B 2 85 ? 28.810 58.817 15.767 1.00 20.01 85 VAL B C 1
ATOM 2593 O O . VAL B 2 85 ? 28.421 57.676 15.893 1.00 21.77 85 VAL B O 1
ATOM 2597 N N . LYS B 2 86 ? 29.975 59.208 16.275 1.00 20.49 86 LYS B N 1
ATOM 2598 C CA . LYS B 2 86 ? 30.775 58.309 17.128 1.00 22.31 86 LYS B CA 1
ATOM 2599 C C . LYS B 2 86 ? 31.220 59.104 18.369 1.00 25.44 86 LYS B C 1
ATOM 2600 O O . LYS B 2 86 ? 31.308 60.348 18.347 1.00 19.87 86 LYS B O 1
ATOM 2606 N N . ALA B 2 87 ? 31.481 58.380 19.453 1.00 24.33 87 ALA B N 1
ATOM 2607 C CA . ALA B 2 87 ? 31.919 58.961 20.722 1.00 26.51 87 ALA B CA 1
ATOM 2608 C C . ALA B 2 87 ? 33.384 58.623 20.939 1.00 30.10 87 ALA B C 1
ATOM 2609 O O . ALA B 2 87 ? 33.915 57.670 20.375 1.00 27.51 87 ALA B O 1
ATOM 2611 N N . ARG B 2 88 ? 34.034 59.398 21.781 1.00 26.36 88 ARG B N 1
ATOM 2612 C CA . ARG B 2 88 ? 35.430 59.186 22.042 1.00 30.01 88 ARG B CA 1
ATOM 2613 C C . ARG B 2 88 ? 35.784 59.410 23.496 1.00 38.81 88 ARG B C 1
ATOM 2614 O O . ARG B 2 88 ? 35.158 60.215 24.194 1.00 33.42 88 ARG B O 1
ATOM 2622 N N . VAL B 2 89 ? 36.805 58.667 23.925 1.00 44.83 89 VAL B N 1
ATOM 2623 C CA . VAL B 2 89 ? 37.441 58.722 25.272 1.00 50.16 89 VAL B CA 1
ATOM 2624 C C . VAL B 2 89 ? 38.993 58.758 25.091 1.00 49.99 89 VAL B C 1
ATOM 2625 O O . VAL B 2 89 ? 39.673 57.717 25.059 1.00 52.00 89 VAL B O 1
ATOM 2629 N N . GLY B 2 90 ? 39.534 59.968 24.971 1.00 54.32 90 GLY B N 1
ATOM 2630 C CA . GLY B 2 90 ? 40.963 60.123 24.741 1.00 54.86 90 GLY B CA 1
ATOM 2631 C C . GLY B 2 90 ? 41.350 59.430 23.434 1.00 58.46 90 GLY B C 1
ATOM 2632 O O . GLY B 2 90 ? 41.242 60.019 22.338 1.00 54.85 90 GLY B O 1
ATOM 2633 N N . GLN B 2 91 ? 41.751 58.133 23.536 1.00 57.73 91 GLN B N 1
ATOM 2634 C CA . GLN B 2 91 ? 42.195 57.353 22.388 1.00 59.31 91 GLN B CA 1
ATOM 2635 C C . GLN B 2 91 ? 41.155 56.311 21.994 1.00 58.13 91 GLN B C 1
ATOM 2636 O O . GLN B 2 91 ? 41.243 55.790 20.832 1.00 58.95 91 GLN B O 1
ATOM 2642 N N . LYS B 2 92 ? 40.191 55.918 22.819 1.00 55.89 92 LYS B N 1
ATOM 2643 C CA . LYS B 2 92 ? 39.179 54.917 22.449 1.00 53.02 92 LYS B CA 1
ATOM 2644 C C . LYS B 2 92 ? 37.887 55.474 21.789 1.00 51.69 92 LYS B C 1
ATOM 2645 O O . LYS B 2 92 ? 37.133 56.213 22.418 1.00 47.62 92 LYS B O 1
ATOM 2651 N N . GLU B 2 93 ? 37.622 55.098 20.539 1.00 46.98 93 GLU B N 1
ATOM 2652 C CA . GLU B 2 93 ? 36.416 55.545 19.852 1.00 42.33 93 GLU B CA 1
ATOM 2653 C C . GLU B 2 93 ? 35.392 54.428 19.760 1.00 41.16 93 GLU B C 1
ATOM 2654 O O . GLU B 2 93 ? 35.752 53.276 19.655 1.00 38.40 93 GLU B O 1
ATOM 2660 N N . SER B 2 94 ? 34.114 54.773 19.797 1.00 33.12 94 SER B N 1
ATOM 2661 C CA . SER B 2 94 ? 33.051 53.787 19.678 1.00 31.56 94 SER B CA 1
ATOM 2662 C C . SER B 2 94 ? 32.851 53.452 18.197 1.00 27.96 94 SER B C 1
ATOM 2663 O O . SER B 2 94 ? 33.554 53.959 17.323 1.00 31.98 94 SER B O 1
ATOM 2666 N N . ALA B 2 95 ? 31.893 52.574 17.942 1.00 26.32 95 ALA B N 1
ATOM 2667 C CA . ALA B 2 95 ? 31.487 52.211 16.609 1.00 33.88 95 ALA B CA 1
ATOM 2668 C C . ALA B 2 95 ? 30.602 53.402 16.208 1.00 32.74 95 ALA B C 1
ATOM 2669 O O . ALA B 2 95 ? 30.113 54.132 17.077 1.00 27.60 95 ALA B O 1
ATOM 2671 N N . TYR B 2 96 ? 30.369 53.605 14.915 1.00 30.79 96 TYR B N 1
ATOM 2672 C CA . TYR B 2 96 ? 29.502 54.703 14.459 1.00 29.33 96 TYR B CA 1
ATOM 2673 C C . TYR B 2 96 ? 27.996 54.358 14.577 1.00 26.10 96 TYR B C 1
ATOM 2674 O O . TYR B 2 96 ? 27.612 53.258 14.251 1.00 25.87 96 TYR B O 1
ATOM 2683 N N . ALA B 2 97 ? 27.138 55.264 15.056 1.00 25.89 97 ALA B N 1
ATOM 2684 C CA . ALA B 2 97 ? 25.687 54.990 15.046 1.00 24.88 97 ALA B CA 1
ATOM 2685 C C . ALA B 2 97 ? 25.235 55.702 13.752 1.00 28.27 97 ALA B C 1
ATOM 2686 O O . ALA B 2 97 ? 25.638 56.828 13.485 1.00 25.62 97 ALA B O 1
ATOM 2688 N N . LYS B 2 98 ? 24.403 55.061 12.945 1.00 28.68 98 LYS B N 1
ATOM 2689 C CA . LYS B 2 98 ? 24.018 55.653 11.679 1.00 31.94 98 LYS B CA 1
ATOM 2690 C C . LYS B 2 98 ? 22.583 56.102 11.576 1.00 30.41 98 LYS B C 1
ATOM 2691 O O . LYS B 2 98 ? 21.719 55.516 12.184 1.00 28.41 98 LYS B O 1
ATOM 2697 N N . SER B 2 99 ? 22.332 57.169 10.830 1.00 25.38 99 SER B N 1
ATOM 2698 C CA . SER B 2 99 ? 20.964 57.632 10.603 1.00 23.72 99 SER B CA 1
ATOM 2699 C C . SER B 2 99 ? 20.409 56.864 9.390 1.00 19.99 99 SER B C 1
ATOM 2700 O O . SER B 2 99 ? 21.146 56.234 8.619 1.00 20.68 99 SER B O 1
ATOM 2703 N N . GLU B 2 100 ? 19.089 56.951 9.228 1.00 25.76 100 GLU B N 1
ATOM 2704 C CA . GLU B 2 100 ? 18.397 56.384 8.064 1.00 27.33 100 GLU B CA 1
ATOM 2705 C C . GLU B 2 100 ? 18.630 57.442 6.986 1.00 24.67 100 GLU B C 1
ATOM 2706 O O . GLU B 2 100 ? 19.043 58.567 7.301 1.00 24.37 100 GLU B O 1
ATOM 2712 N N . GLU B 2 101 ? 18.332 57.107 5.737 1.00 23.58 101 GLU B N 1
ATOM 2713 C CA . GLU B 2 101 ? 18.445 58.054 4.625 1.00 25.73 101 GLU B CA 1
ATOM 2714 C C . GLU B 2 101 ? 17.504 59.261 4.940 1.00 23.45 101 GLU B C 1
ATOM 2715 O O . GLU B 2 101 ? 16.381 59.077 5.439 1.00 22.88 101 GLU B O 1
ATOM 2721 N N . PHE B 2 102 ? 17.952 60.492 4.669 1.00 22.31 102 PHE B N 1
ATOM 2722 C CA . PHE B 2 102 ? 17.145 61.677 4.930 1.00 19.91 102 PHE B CA 1
ATOM 2723 C C . PHE B 2 102 ? 17.146 62.591 3.701 1.00 21.98 102 PHE B C 1
ATOM 2724 O O . PHE B 2 102 ? 18.194 62.767 3.093 1.00 22.20 102 PHE B O 1
ATOM 2732 N N . ALA B 2 103 ? 15.996 63.139 3.298 1.00 17.04 103 ALA B N 1
ATOM 2733 C CA . ALA B 2 103 ? 15.988 64.147 2.214 1.00 18.65 103 ALA B CA 1
ATOM 2734 C C . ALA B 2 103 ? 15.163 65.294 2.791 1.00 19.56 103 ALA B C 1
ATOM 2735 O O . ALA B 2 103 ? 14.039 65.050 3.224 1.00 20.64 103 ALA B O 1
ATOM 2737 N N . VAL B 2 104 ? 15.704 66.520 2.813 1.00 19.98 104 VAL B N 1
ATOM 2738 C CA . VAL B 2 104 ? 14.965 67.655 3.376 1.00 19.48 104 VAL B CA 1
ATOM 2739 C C . VAL B 2 104 ? 13.546 67.843 2.792 1.00 24.39 104 VAL B C 1
ATOM 2740 O O . VAL B 2 104 ? 12.586 68.029 3.538 1.00 24.55 104 VAL B O 1
ATOM 2744 N N . CYS B 2 105 ? 13.405 67.784 1.466 1.00 22.51 105 CYS B N 1
ATOM 2745 C CA . CYS B 2 105 ? 12.115 67.976 0.825 1.00 26.55 105 CYS B CA 1
ATOM 2746 C C . CYS B 2 105 ? 11.081 66.909 1.169 1.00 26.21 105 CYS B C 1
ATOM 2747 O O . CYS B 2 105 ? 9.892 67.205 1.316 1.00 26.53 105 CYS B O 1
ATOM 2750 N N . ARG B 2 106 ? 11.525 65.665 1.320 1.00 23.66 106 ARG B N 1
ATOM 2751 C CA . ARG B 2 106 ? 10.620 64.560 1.651 1.00 21.64 106 ARG B CA 1
ATOM 2752 C C . ARG B 2 106 ? 10.318 64.454 3.135 1.00 23.22 106 ARG B C 1
ATOM 2753 O O . ARG B 2 106 ? 9.182 64.220 3.530 1.00 23.60 106 ARG B O 1
ATOM 2761 N N . ASP B 2 107 ? 11.348 64.635 3.953 1.00 21.09 107 ASP B N 1
ATOM 2762 C CA . ASP B 2 107 ? 11.238 64.451 5.376 1.00 19.96 107 ASP B CA 1
ATOM 2763 C C . ASP B 2 107 ? 11.099 65.669 6.267 1.00 19.98 107 ASP B C 1
ATOM 2764 O O . ASP B 2 107 ? 10.758 65.512 7.434 1.00 22.77 107 ASP B O 1
ATOM 2769 N N . GLY B 2 108 ? 11.396 66.870 5.784 1.00 19.07 108 GLY B N 1
ATOM 2770 C CA . GLY B 2 108 ? 11.246 68.031 6.648 1.00 21.39 108 GLY B CA 1
ATOM 2771 C C . GLY B 2 108 ? 9.870 68.662 6.529 1.00 20.93 108 GLY B C 1
ATOM 2772 O O . GLY B 2 108 ? 9.043 68.193 5.758 1.00 21.03 108 GLY B O 1
ATOM 2773 N N . LYS B 2 109 ? 9.614 69.709 7.298 1.00 22.31 109 LYS B N 1
ATOM 2774 C CA . LYS B 2 109 ? 8.330 70.410 7.222 1.00 22.57 109 LYS B CA 1
ATOM 2775 C C . LYS B 2 109 ? 8.578 71.897 6.924 1.00 25.21 109 LYS B C 1
ATOM 2776 O O . LYS B 2 109 ? 9.546 72.479 7.428 1.00 21.64 109 LYS B O 1
ATOM 2782 N N . ILE B 2 110 ? 7.710 72.488 6.098 1.00 19.93 110 ILE B N 1
ATOM 2783 C CA . ILE B 2 110 ? 7.792 73.889 5.682 1.00 23.16 110 ILE B CA 1
ATOM 2784 C C . ILE B 2 110 ? 6.644 74.680 6.324 1.00 21.76 110 ILE B C 1
ATOM 2785 O O . ILE B 2 110 ? 5.542 74.167 6.517 1.00 19.58 110 ILE B O 1
ATOM 2790 N N . GLY B 2 111 ? 6.924 75.934 6.671 1.00 25.12 111 GLY B N 1
ATOM 2791 C CA . GLY B 2 111 ? 5.938 76.813 7.288 1.00 23.97 111 GLY B CA 1
ATOM 2792 C C . GLY B 2 111 ? 4.868 77.191 6.299 1.00 25.53 111 GLY B C 1
ATOM 2793 O O . GLY B 2 111 ? 4.972 76.907 5.111 1.00 22.94 111 GLY B O 1
ATOM 2794 N N . PRO B 2 112 ? 3.874 77.923 6.741 1.00 25.16 112 PRO B N 1
ATOM 2795 C CA . PRO B 2 112 ? 2.773 78.314 5.868 1.00 23.22 112 PRO B CA 1
ATOM 2796 C C . PRO B 2 112 ? 2.961 79.472 4.876 1.00 22.21 112 PRO B C 1
ATOM 2797 O O . PRO B 2 112 ? 3.913 80.275 5.001 1.00 21.72 112 PRO B O 1
ATOM 2801 N N . PRO B 2 113 ? 2.096 79.527 3.822 1.00 21.80 113 PRO B N 1
ATOM 2802 C CA . PRO B 2 113 ? 2.192 80.635 2.851 1.00 20.87 113 PRO B CA 1
ATOM 2803 C C . PRO B 2 113 ? 1.545 81.839 3.598 1.00 20.45 113 PRO B C 1
ATOM 2804 O O . PRO B 2 113 ? 0.978 81.657 4.685 1.00 21.85 113 PRO B O 1
ATOM 2808 N N . LYS B 2 114 ? 1.685 83.048 3.109 1.00 22.83 114 LYS B N 1
ATOM 2809 C CA . LYS B 2 114 ? 1.003 84.181 3.710 1.00 25.98 114 LYS B CA 1
ATOM 2810 C C . LYS B 2 114 ? -0.085 84.709 2.787 1.00 26.03 114 LYS B C 1
ATOM 2811 O O . LYS B 2 114 ? 0.221 84.823 1.574 1.00 27.62 114 LYS B O 1
ATOM 2817 N N . LEU B 2 115 ? -1.279 84.890 3.268 1.00 23.13 115 LEU B N 1
ATOM 2818 C CA . LEU B 2 115 ? -2.386 85.298 2.398 1.00 27.12 115 LEU B CA 1
ATOM 2819 C C . LEU B 2 115 ? -2.882 86.690 2.625 1.00 29.64 115 LEU B C 1
ATOM 2820 O O . LEU B 2 115 ? -2.889 87.156 3.755 1.00 30.82 115 LEU B O 1
ATOM 2825 N N . ASP B 2 116 ? -3.334 87.326 1.543 1.00 28.69 116 ASP B N 1
ATOM 2826 C CA . ASP B 2 116 ? -3.966 88.649 1.613 1.00 34.80 116 ASP B CA 1
ATOM 2827 C C . ASP B 2 116 ? -5.263 88.632 0.828 1.00 29.56 116 ASP B C 1
ATOM 2828 O O . ASP B 2 116 ? -5.305 88.065 -0.242 1.00 26.69 116 ASP B O 1
ATOM 2833 N N . ILE B 2 117 ? -6.319 89.244 1.348 1.00 22.42 117 ILE B N 1
ATOM 2834 C CA . ILE B 2 117 ? -7.570 89.259 0.620 1.00 22.72 117 ILE B CA 1
ATOM 2835 C C . ILE B 2 117 ? -8.033 90.700 0.378 1.00 25.65 117 ILE B C 1
ATOM 2836 O O . ILE B 2 117 ? -7.837 91.568 1.218 1.00 27.78 117 ILE B O 1
ATOM 2841 N N . ARG B 2 118 ? -8.655 90.953 -0.766 1.00 24.98 118 ARG B N 1
ATOM 2842 C CA . ARG B 2 118 ? -9.229 92.270 -1.011 1.00 26.26 118 ARG B CA 1
ATOM 2843 C C . ARG B 2 118 ? -10.502 92.063 -1.831 1.00 25.91 118 ARG B C 1
ATOM 2844 O O . ARG B 2 118 ? -10.679 90.992 -2.405 1.00 22.75 118 ARG B O 1
ATOM 2852 N N . LYS B 2 119 ? -11.414 93.035 -1.860 1.00 24.64 119 LYS B N 1
ATOM 2853 C CA . LYS B 2 119 ? -12.658 92.825 -2.580 1.00 26.92 119 LYS B CA 1
ATOM 2854 C C . LYS B 2 119 ? -12.893 93.751 -3.714 1.00 29.03 119 LYS B C 1
ATOM 2855 O O . LYS B 2 119 ? -12.469 94.900 -3.698 1.00 29.87 119 LYS B O 1
ATOM 2861 N N . GLU B 2 120 ? -13.536 93.207 -4.735 1.00 31.16 120 GLU B N 1
ATOM 2862 C CA . GLU B 2 120 ? -13.930 93.974 -5.913 1.00 38.48 120 GLU B CA 1
ATOM 2863 C C . GLU B 2 120 ? -15.447 93.818 -6.058 1.00 41.49 120 GLU B C 1
ATOM 2864 O O . GLU B 2 120 ? -16.115 93.188 -5.219 1.00 39.91 120 GLU B O 1
ATOM 2870 N N . GLU B 2 121 ? -16.021 94.340 -7.110 1.00 41.11 121 GLU B N 1
ATOM 2871 C CA . GLU B 2 121 ? -17.455 94.406 -7.354 1.00 40.01 121 GLU B CA 1
ATOM 2872 C C . GLU B 2 121 ? -18.129 93.074 -7.043 1.00 40.05 121 GLU B C 1
ATOM 2873 O O . GLU B 2 121 ? -19.075 93.026 -6.183 1.00 41.17 121 GLU B O 1
ATOM 2879 N N . LYS B 2 122 ? -17.856 92.043 -7.828 1.00 31.21 122 LYS B N 1
ATOM 2880 C CA . LYS B 2 122 ? -18.540 90.769 -7.694 1.00 35.42 122 LYS B CA 1
ATOM 2881 C C . LYS B 2 122 ? -17.596 89.643 -7.317 1.00 30.33 122 LYS B C 1
ATOM 2882 O O . LYS B 2 122 ? -17.975 88.470 -7.425 1.00 25.41 122 LYS B O 1
ATOM 2888 N N . GLN B 2 123 ? -16.379 89.979 -6.902 1.00 24.55 123 GLN B N 1
ATOM 2889 C CA . GLN B 2 123 ? -15.447 88.935 -6.523 1.00 23.36 123 GLN B CA 1
ATOM 2890 C C . GLN B 2 123 ? -14.424 89.383 -5.490 1.00 24.52 123 GLN B C 1
ATOM 2891 O O . GLN B 2 123 ? -14.229 90.570 -5.237 1.00 20.86 123 GLN B O 1
ATOM 2897 N N . ILE B 2 124 ? -13.797 88.397 -4.868 1.00 20.62 124 ILE B N 1
ATOM 2898 C CA . ILE B 2 124 ? -12.762 88.605 -3.876 1.00 21.18 124 ILE B CA 1
ATOM 2899 C C . ILE B 2 124 ? -11.450 88.127 -4.539 1.00 26.09 124 ILE B C 1
ATOM 2900 O O . ILE B 2 124 ? -11.448 87.130 -5.264 1.00 22.92 124 ILE B O 1
ATOM 2905 N N . MET B 2 125 ? -10.362 88.875 -4.344 1.00 23.18 125 MET B N 1
ATOM 2906 C CA . MET B 2 125 ? -9.050 88.549 -4.903 1.00 23.54 125 MET B CA 1
ATOM 2907 C C . MET B 2 125 ? -8.180 88.093 -3.746 1.00 25.66 125 MET B C 1
ATOM 2908 O O . MET B 2 125 ? -8.127 88.735 -2.697 1.00 25.95 125 MET B O 1
ATOM 2913 N N . ILE B 2 126 ? -7.500 86.972 -3.933 1.00 22.52 126 ILE B N 1
ATOM 2914 C CA . ILE B 2 126 ? -6.639 86.433 -2.890 1.00 24.73 126 ILE B CA 1
ATOM 2915 C C . ILE B 2 126 ? -5.235 86.331 -3.442 1.00 27.18 126 ILE B C 1
ATOM 2916 O O . ILE B 2 126 ? -5.034 85.818 -4.529 1.00 25.90 126 ILE B O 1
ATOM 2921 N N . ASP B 2 127 ? -4.280 86.888 -2.708 1.00 20.50 127 ASP B N 1
ATOM 2922 C CA . ASP B 2 127 ? -2.856 86.819 -3.064 1.00 27.70 127 ASP B CA 1
ATOM 2923 C C . ASP B 2 127 ? -2.188 85.807 -2.126 1.00 25.20 127 ASP B C 1
ATOM 2924 O O . ASP B 2 127 ? -2.260 85.942 -0.907 1.00 25.02 127 ASP B O 1
ATOM 2929 N N . ILE B 2 128 ? -1.559 84.785 -2.681 1.00 23.01 128 ILE B N 1
ATOM 2930 C CA . ILE B 2 128 ? -0.902 83.800 -1.840 1.00 23.36 128 ILE B CA 1
ATOM 2931 C C . ILE B 2 128 ? 0.612 83.904 -2.000 1.00 28.55 128 ILE B C 1
ATOM 2932 O O . ILE B 2 128 ? 1.153 83.515 -3.036 1.00 25.13 128 ILE B O 1
ATOM 2937 N N . PHE B 2 129 ? 1.288 84.425 -0.973 1.00 24.92 129 PHE B N 1
ATOM 2938 C CA . PHE B 2 129 ? 2.738 84.581 -1.004 1.00 28.15 129 PHE B CA 1
ATOM 2939 C C . PHE B 2 129 ? 3.371 83.290 -0.529 1.00 24.10 129 PHE B C 1
ATOM 2940 O O . PHE B 2 129 ? 2.986 82.736 0.495 1.00 24.09 129 PHE B O 1
ATOM 2948 N N . HIS B 2 130 ? 4.322 82.798 -1.318 1.00 28.41 130 HIS B N 1
ATOM 2949 C CA . HIS B 2 130 ? 5.056 81.556 -1.020 1.00 30.89 130 HIS B CA 1
ATOM 2950 C C . HIS B 2 130 ? 5.768 81.595 0.329 1.00 28.78 130 HIS B C 1
ATOM 2951 O O . HIS B 2 130 ? 6.220 82.651 0.788 1.00 26.04 130 HIS B O 1
ATOM 2958 N N . PRO B 2 131 ? 5.855 80.448 1.001 1.00 28.11 131 PRO B N 1
ATOM 2959 C CA . PRO B 2 131 ? 6.536 80.441 2.298 1.00 30.76 131 PRO B CA 1
ATOM 2960 C C . PRO B 2 131 ? 7.915 81.099 2.149 1.00 33.01 131 PRO B C 1
ATOM 2961 O O . PRO B 2 131 ? 8.603 80.895 1.158 1.00 29.68 131 PRO B O 1
ATOM 2965 N N . SER B 2 132 ? 8.300 81.910 3.121 1.00 36.70 132 SER B N 1
ATOM 2966 C CA . SER B 2 132 ? 9.564 82.625 3.056 1.00 43.48 132 SER B CA 1
ATOM 2967 C C . SER B 2 132 ? 10.790 81.812 2.613 1.00 44.71 132 SER B C 1
ATOM 2968 O O . SER B 2 132 ? 11.642 82.340 1.895 1.00 47.63 132 SER B O 1
ATOM 2971 N N . VAL B 2 133 ? 10.906 80.541 2.999 1.00 41.48 133 VAL B N 1
ATOM 2972 C CA . VAL B 2 133 ? 12.088 79.794 2.543 1.00 46.06 133 VAL B CA 1
ATOM 2973 C C . VAL B 2 133 ? 12.265 79.790 1.016 1.00 49.10 133 VAL B C 1
ATOM 2974 O O . VAL B 2 133 ? 13.385 79.626 0.548 1.00 51.92 133 VAL B O 1
ATOM 2978 N N . PHE B 2 134 ? 11.187 79.954 0.243 1.00 49.87 134 PHE B N 1
ATOM 2979 C CA . PHE B 2 134 ? 11.293 79.917 -1.219 1.00 53.03 134 PHE B CA 1
ATOM 2980 C C . PHE B 2 134 ? 11.530 81.233 -1.927 1.00 56.16 134 PHE B C 1
ATOM 2981 O O . PHE B 2 134 ? 11.442 81.284 -3.146 1.00 60.91 134 PHE B O 1
ATOM 2989 N N . VAL B 2 135 ? 11.828 82.316 -1.204 1.00 58.04 135 VAL B N 1
ATOM 2990 C CA . VAL B 2 135 ? 12.041 83.588 -1.884 1.00 61.82 135 VAL B CA 1
ATOM 2991 C C . VAL B 2 135 ? 13.399 84.178 -1.518 1.00 60.97 135 VAL B C 1
ATOM 2992 O O . VAL B 2 135 ? 13.585 84.795 -0.457 1.00 63.89 135 VAL B O 1
ATOM 2996 N N . GLU B 2 147 ? 17.468 76.193 -8.495 1.00 58.11 147 GLU B N 1
ATOM 2997 C CA . GLU B 2 147 ? 16.843 75.324 -9.483 1.00 59.16 147 GLU B CA 1
ATOM 2998 C C . GLU B 2 147 ? 16.897 73.864 -9.045 1.00 58.51 147 GLU B C 1
ATOM 2999 O O . GLU B 2 147 ? 17.765 73.076 -9.464 1.00 62.32 147 GLU B O 1
ATOM 3005 N N . THR B 2 148 ? 15.952 73.529 -8.157 1.00 53.26 148 THR B N 1
ATOM 3006 C CA . THR B 2 148 ? 15.786 72.224 -7.517 1.00 48.59 148 THR B CA 1
ATOM 3007 C C . THR B 2 148 ? 14.363 71.792 -7.777 1.00 44.77 148 THR B C 1
ATOM 3008 O O . THR B 2 148 ? 13.519 72.634 -8.097 1.00 47.31 148 THR B O 1
ATOM 3012 N N . THR B 2 149 ? 14.075 70.504 -7.607 1.00 42.57 149 THR B N 1
ATOM 3013 C CA . THR B 2 149 ? 12.690 70.018 -7.802 1.00 39.64 149 THR B CA 1
ATOM 3014 C C . THR B 2 149 ? 11.794 70.218 -6.565 1.00 36.36 149 THR B C 1
ATOM 3015 O O . THR B 2 149 ? 10.613 69.792 -6.545 1.00 34.69 149 THR B O 1
ATOM 3019 N N . CYS B 2 150 ? 12.368 70.849 -5.534 1.00 29.50 150 CYS B N 1
ATOM 3020 C CA . CYS B 2 150 ? 11.642 71.134 -4.288 1.00 36.37 150 CYS B CA 1
ATOM 3021 C C . CYS B 2 150 ? 10.988 72.509 -4.398 1.00 32.14 150 CYS B C 1
ATOM 3022 O O . CYS B 2 150 ? 11.608 73.528 -4.088 1.00 37.27 150 CYS B O 1
ATOM 3025 N N . TYR B 2 151 ? 9.754 72.546 -4.866 1.00 31.33 151 TYR B N 1
ATOM 3026 C CA . TYR B 2 151 ? 9.050 73.807 -5.003 1.00 31.09 151 TYR B CA 1
ATOM 3027 C C . TYR B 2 151 ? 7.596 73.430 -4.818 1.00 29.21 151 TYR B C 1
ATOM 3028 O O . TYR B 2 151 ? 7.262 72.238 -4.794 1.00 24.27 151 TYR B O 1
ATOM 3037 N N . ILE B 2 152 ? 6.736 74.426 -4.638 1.00 23.78 152 ILE B N 1
ATOM 3038 C CA . ILE B 2 152 ? 5.314 74.164 -4.455 1.00 21.48 152 ILE B CA 1
ATOM 3039 C C . ILE B 2 152 ? 4.596 73.971 -5.812 1.00 24.62 152 ILE B C 1
ATOM 3040 O O . ILE B 2 152 ? 4.598 74.874 -6.677 1.00 23.10 152 ILE B O 1
ATOM 3045 N N . ARG B 2 153 ? 3.997 72.792 -5.988 1.00 24.94 153 ARG B N 1
ATOM 3046 C CA . ARG B 2 153 ? 3.315 72.451 -7.225 1.00 28.02 153 ARG B CA 1
ATOM 3047 C C . ARG B 2 153 ? 1.835 72.862 -7.262 1.00 27.88 153 ARG B C 1
ATOM 3048 O O . ARG B 2 153 ? 1.308 73.208 -8.310 1.00 27.69 153 ARG B O 1
ATOM 3056 N N . VAL B 2 154 ? 1.159 72.793 -6.121 1.00 28.62 154 VAL B N 1
ATOM 3057 C CA . VAL B 2 154 ? -0.243 73.191 -6.021 1.00 30.81 154 VAL B CA 1
ATOM 3058 C C . VAL B 2 154 ? -0.591 73.768 -4.625 1.00 29.50 154 VAL B C 1
ATOM 3059 O O . VAL B 2 154 ? 0.022 73.423 -3.619 1.00 26.06 154 VAL B O 1
ATOM 3063 N N . TYR B 2 155 ? -1.533 74.704 -4.591 1.00 22.10 155 TYR B N 1
ATOM 3064 C CA . TYR B 2 155 ? -2.030 75.276 -3.342 1.00 18.40 155 TYR B CA 1
ATOM 3065 C C . TYR B 2 155 ? -3.470 74.812 -3.218 1.00 20.23 155 TYR B C 1
ATOM 3066 O O . TYR B 2 155 ? -4.246 74.955 -4.158 1.00 21.96 155 TYR B O 1
ATOM 3075 N N . ASN B 2 156 ? -3.812 74.221 -2.076 1.00 18.03 156 ASN B N 1
ATOM 3076 C CA . ASN B 2 156 ? -5.182 73.810 -1.756 1.00 18.78 156 ASN B CA 1
ATOM 3077 C C . ASN B 2 156 ? -5.717 75.027 -0.979 1.00 21.12 156 ASN B C 1
ATOM 3078 O O . ASN B 2 156 ? -5.152 75.374 0.054 1.00 17.87 156 ASN B O 1
ATOM 3083 N N . VAL B 2 157 ? -6.792 75.658 -1.458 1.00 18.29 157 VAL B N 1
ATOM 3084 C CA . VAL B 2 157 ? -7.363 76.848 -0.820 1.00 17.45 157 VAL B CA 1
ATOM 3085 C C . VAL B 2 157 ? -8.725 76.514 -0.235 1.00 18.53 157 VAL B C 1
ATOM 3086 O O . VAL B 2 157 ? -9.616 76.097 -0.953 1.00 21.78 157 VAL B O 1
ATOM 3090 N N . TYR B 2 158 ? -8.869 76.709 1.078 1.00 16.35 158 TYR B N 1
ATOM 3091 C CA . TYR B 2 158 ? -10.084 76.408 1.834 1.00 17.01 158 TYR B CA 1
ATOM 3092 C C . TYR B 2 158 ? -10.868 77.689 2.127 1.00 20.86 158 TYR B C 1
ATOM 3093 O O . TYR B 2 158 ? -10.389 78.581 2.808 1.00 19.22 158 TYR B O 1
ATOM 3102 N N . VAL B 2 159 ? -12.090 77.763 1.621 1.00 18.11 159 VAL B N 1
ATOM 3103 C CA . VAL B 2 159 ? -12.920 78.944 1.806 1.00 21.60 159 VAL B CA 1
ATOM 3104 C C . VAL B 2 159 ? -14.194 78.614 2.587 1.00 20.40 159 VAL B C 1
ATOM 3105 O O . VAL B 2 159 ? -14.780 77.558 2.372 1.00 24.10 159 VAL B O 1
ATOM 3109 N N . ARG B 2 160 ? -14.577 79.463 3.539 1.00 14.91 160 ARG B N 1
ATOM 3110 C CA . ARG B 2 160 ? -15.841 79.307 4.278 1.00 17.91 160 ARG B CA 1
ATOM 3111 C C . ARG B 2 160 ? -16.594 80.595 3.937 1.00 22.39 160 ARG B C 1
ATOM 3112 O O . ARG B 2 160 ? -16.005 81.661 3.992 1.00 21.71 160 ARG B O 1
ATOM 3120 N N . MET B 2 161 ? -17.862 80.518 3.554 1.00 21.38 161 MET B N 1
ATOM 3121 C CA . MET B 2 161 ? -18.676 81.723 3.260 1.00 25.94 161 MET B CA 1
ATOM 3122 C C . MET B 2 161 ? -19.988 81.533 4.023 1.00 27.21 161 MET B C 1
ATOM 3123 O O . MET B 2 161 ? -20.752 80.609 3.768 1.00 23.80 161 MET B O 1
ATOM 3128 N N . ASN B 2 162 ? -20.222 82.429 4.977 1.00 27.17 162 ASN B N 1
ATOM 3129 C CA . ASN B 2 162 ? -21.319 82.296 5.950 1.00 25.65 162 ASN B CA 1
ATOM 3130 C C . ASN B 2 162 ? -21.191 80.845 6.554 1.00 31.63 162 ASN B C 1
ATOM 3131 O O . ASN B 2 162 ? -20.100 80.500 7.061 1.00 26.29 162 ASN B O 1
ATOM 3136 N N . GLY B 2 163 ? -22.231 80.002 6.516 1.00 31.13 163 GLY B N 1
ATOM 3137 C CA . GLY B 2 163 ? -22.076 78.634 7.026 1.00 33.01 163 GLY B CA 1
ATOM 3138 C C . GLY B 2 163 ? -21.681 77.504 6.023 1.00 36.16 163 GLY B C 1
ATOM 3139 O O . GLY B 2 163 ? -21.721 76.312 6.383 1.00 34.02 163 GLY B O 1
ATOM 3140 N N . SER B 2 164 ? -21.308 77.856 4.776 1.00 30.21 164 SER B N 1
ATOM 3141 C CA . SER B 2 164 ? -20.917 76.908 3.707 1.00 31.04 164 SER B CA 1
ATOM 3142 C C . SER B 2 164 ? -19.387 76.847 3.547 1.00 31.48 164 SER B C 1
ATOM 3143 O O . SER B 2 164 ? -18.685 77.720 4.010 1.00 28.83 164 SER B O 1
ATOM 3146 N N . GLU B 2 165 ? -18.868 75.809 2.906 1.00 27.78 165 GLU B N 1
ATOM 3147 C CA . GLU B 2 165 ? -17.420 75.645 2.707 1.00 30.86 165 GLU B CA 1
ATOM 3148 C C . GLU B 2 165 ? -17.119 75.098 1.325 1.00 28.88 165 GLU B C 1
ATOM 3149 O O . GLU B 2 165 ? -17.868 74.314 0.797 1.00 27.69 165 GLU B O 1
ATOM 3155 N N . ILE B 2 166 ? -16.026 75.521 0.721 1.00 23.68 166 ILE B N 1
ATOM 3156 C CA . ILE B 2 166 ? -15.663 74.988 -0.572 1.00 23.66 166 ILE B CA 1
ATOM 3157 C C . ILE B 2 166 ? -14.154 74.990 -0.625 1.00 24.28 166 ILE B C 1
ATOM 3158 O O . ILE B 2 166 ? -13.499 75.705 0.123 1.00 23.29 166 ILE B O 1
ATOM 3163 N N . GLN B 2 167 ? -13.583 74.129 -1.444 1.00 20.08 167 GLN B N 1
ATOM 3164 C CA . GLN B 2 167 ? -12.139 74.058 -1.536 1.00 23.76 167 GLN B CA 1
ATOM 3165 C C . GLN B 2 167 ? -11.751 74.290 -3.005 1.00 24.72 167 GLN B C 1
ATOM 3166 O O . GLN B 2 167 ? -12.432 73.776 -3.883 1.00 26.11 167 GLN B O 1
ATOM 3172 N N . TYR B 2 168 ? -10.715 75.094 -3.280 1.00 19.75 168 TYR B N 1
ATOM 3173 C CA . TYR B 2 168 ? -10.248 75.337 -4.653 1.00 20.47 168 TYR B CA 1
ATOM 3174 C C . TYR B 2 168 ? -8.782 74.898 -4.746 1.00 27.73 168 TYR B C 1
ATOM 3175 O O . TYR B 2 168 ? -8.123 74.752 -3.745 1.00 26.69 168 TYR B O 1
ATOM 3184 N N . LYS B 2 169 ? -8.264 74.693 -5.947 1.00 24.78 169 LYS B N 1
ATOM 3185 C CA . LYS B 2 169 ? -6.872 74.260 -6.143 1.00 29.37 169 LYS B CA 1
ATOM 3186 C C . LYS B 2 169 ? -6.177 75.142 -7.146 1.00 29.02 169 LYS B C 1
ATOM 3187 O O . LYS B 2 169 ? -6.741 75.435 -8.189 1.00 31.75 169 LYS B O 1
ATOM 3193 N N . ILE B 2 170 ? -4.968 75.584 -6.854 1.00 26.22 170 ILE B N 1
ATOM 3194 C CA . ILE B 2 170 ? -4.257 76.405 -7.828 1.00 33.74 170 ILE B CA 1
ATOM 3195 C C . ILE B 2 170 ? -3.026 75.677 -8.340 1.00 34.56 170 ILE B C 1
ATOM 3196 O O . ILE B 2 170 ? -2.162 75.336 -7.545 1.00 31.83 170 ILE B O 1
ATOM 3201 N N . LEU B 2 171 ? -2.919 75.442 -9.645 1.00 34.36 171 LEU B N 1
ATOM 3202 C CA . LEU B 2 171 ? -1.724 74.761 -10.175 1.00 35.40 171 LEU B CA 1
ATOM 3203 C C . LEU B 2 171 ? -0.691 75.822 -10.508 1.00 34.63 171 LEU B C 1
ATOM 3204 O O . LEU B 2 171 ? -0.874 76.636 -11.394 1.00 38.58 171 LEU B O 1
ATOM 3209 N N . THR B 2 172 ? 0.417 75.819 -9.795 1.00 32.62 172 THR B N 1
ATOM 3210 C CA . THR B 2 172 ? 1.407 76.844 -10.022 1.00 32.87 172 THR B CA 1
ATOM 3211 C C . THR B 2 172 ? 2.152 76.753 -11.326 1.00 37.35 172 THR B C 1
ATOM 3212 O O . THR B 2 172 ? 2.718 77.733 -11.772 1.00 35.32 172 THR B O 1
ATOM 3216 N N . GLN B 2 173 ? 2.192 75.601 -11.964 1.00 39.09 173 GLN B N 1
ATOM 3217 C CA . GLN B 2 173 ? 2.983 75.590 -13.178 1.00 51.13 173 GLN B CA 1
ATOM 3218 C C . GLN B 2 173 ? 2.164 75.895 -14.422 1.00 55.96 173 GLN B C 1
ATOM 3219 O O . GLN B 2 173 ? 2.532 76.747 -15.232 1.00 58.11 173 GLN B O 1
ATOM 3225 N N . LYS B 2 174 ? 1.035 75.227 -14.551 1.00 61.10 174 LYS B N 1
ATOM 3226 C CA . LYS B 2 174 ? 0.185 75.492 -15.698 1.00 68.30 174 LYS B CA 1
ATOM 3227 C C . LYS B 2 174 ? -0.713 76.693 -15.439 1.00 70.78 174 LYS B C 1
ATOM 3228 O O . LYS B 2 174 ? -1.935 76.571 -15.498 1.00 72.68 174 LYS B O 1
ATOM 3234 N N . GLU B 2 175 ? -0.105 77.833 -15.124 1.00 72.06 175 GLU B N 1
ATOM 3235 C CA . GLU B 2 175 ? -0.924 79.002 -14.840 1.00 73.91 175 GLU B CA 1
ATOM 3236 C C . GLU B 2 175 ? -0.163 80.322 -14.776 1.00 72.92 175 GLU B C 1
ATOM 3237 O O . GLU B 2 175 ? 0.857 80.421 -14.088 1.00 71.87 175 GLU B O 1
ATOM 3243 N N . ASP B 2 176 ? -0.688 81.346 -15.499 1.00 72.35 176 ASP B N 1
ATOM 3244 C CA . ASP B 2 176 ? -0.188 82.682 -15.558 1.00 67.78 176 ASP B CA 1
ATOM 3245 C C . ASP B 2 176 ? -0.375 83.408 -14.243 1.00 66.98 176 ASP B C 1
ATOM 3246 O O . ASP B 2 176 ? 0.184 84.472 -13.995 1.00 66.65 176 ASP B O 1
ATOM 3251 N N . ASP B 2 177 ? -1.189 82.801 -13.345 1.00 63.32 177 ASP B N 1
ATOM 3252 C CA . ASP B 2 177 ? -1.581 83.261 -12.052 1.00 62.65 177 ASP B CA 1
ATOM 3253 C C . ASP B 2 177 ? -0.410 83.294 -11.092 1.00 58.58 177 ASP B C 1
ATOM 3254 O O . ASP B 2 177 ? -0.410 84.121 -10.132 1.00 60.39 177 ASP B O 1
ATOM 3259 N N . CYS B 2 178 ? 0.584 82.441 -11.234 1.00 51.18 178 CYS B N 1
ATOM 3260 C CA . CYS B 2 178 ? 1.689 82.360 -10.302 1.00 48.66 178 CYS B CA 1
ATOM 3261 C C . CYS B 2 178 ? 3.040 82.747 -10.861 1.00 46.98 178 CYS B C 1
ATOM 3262 O O . CYS B 2 178 ? 3.276 82.585 -12.050 1.00 43.68 178 CYS B O 1
ATOM 3265 N N . ASP B 2 179 ? 3.904 83.282 -9.997 1.00 44.63 179 ASP B N 1
ATOM 3266 C CA . ASP B 2 179 ? 5.282 83.626 -10.339 1.00 47.50 179 ASP B CA 1
ATOM 3267 C C . ASP B 2 179 ? 6.164 83.266 -9.146 1.00 49.20 179 ASP B C 1
ATOM 3268 O O . ASP B 2 179 ? 5.748 82.485 -8.275 1.00 44.16 179 ASP B O 1
ATOM 3273 N N . GLU B 2 180 ? 7.373 83.824 -9.115 1.00 49.77 180 GLU B N 1
ATOM 3274 C CA . GLU B 2 180 ? 8.380 83.607 -8.046 1.00 52.93 180 GLU B CA 1
ATOM 3275 C C . GLU B 2 180 ? 8.030 84.199 -6.661 1.00 49.00 180 GLU B C 1
ATOM 3276 O O . GLU B 2 180 ? 8.580 83.786 -5.628 1.00 47.20 180 GLU B O 1
ATOM 3282 N N . ILE B 2 181 ? 7.134 85.178 -6.656 1.00 44.57 181 ILE B N 1
ATOM 3283 C CA . ILE B 2 181 ? 6.725 85.824 -5.426 1.00 43.58 181 ILE B CA 1
ATOM 3284 C C . ILE B 2 181 ? 5.364 85.366 -4.874 1.00 42.55 181 ILE B C 1
ATOM 3285 O O . ILE B 2 181 ? 5.203 85.214 -3.660 1.00 35.26 181 ILE B O 1
ATOM 3290 N N . GLN B 2 182 ? 4.398 85.113 -5.755 1.00 39.02 182 GLN B N 1
ATOM 3291 C CA . GLN B 2 182 ? 3.065 84.766 -5.293 1.00 35.06 182 GLN B CA 1
ATOM 3292 C C . GLN B 2 182 ? 2.150 84.172 -6.374 1.00 36.16 182 GLN B C 1
ATOM 3293 O O . GLN B 2 182 ? 2.492 84.197 -7.550 1.00 34.26 182 GLN B O 1
ATOM 3299 N N . CYS B 2 183 ? 0.978 83.677 -5.944 1.00 31.47 183 CYS B N 1
ATOM 3300 C CA . CYS B 2 183 ? -0.100 83.122 -6.792 1.00 32.91 183 CYS B CA 1
ATOM 3301 C C . CYS B 2 183 ? -1.320 84.012 -6.513 1.00 32.50 183 CYS B C 1
ATOM 3302 O O . CYS B 2 183 ? -1.410 84.579 -5.444 1.00 32.27 183 CYS B O 1
ATOM 3305 N N . GLN B 2 184 ? -2.252 84.136 -7.451 1.00 30.11 184 GLN B N 1
ATOM 3306 C CA . GLN B 2 184 ? -3.461 84.944 -7.252 1.00 33.18 184 GLN B CA 1
ATOM 3307 C C . GLN B 2 184 ? -4.647 84.060 -7.575 1.00 34.24 184 GLN B C 1
ATOM 3308 O O . GLN B 2 184 ? -4.539 83.178 -8.425 1.00 33.76 184 GLN B O 1
ATOM 3314 N N . LEU B 2 185 ? -5.776 84.308 -6.914 1.00 28.50 185 LEU B N 1
ATOM 3315 C CA . LEU B 2 185 ? -7.008 83.549 -7.132 1.00 29.72 185 LEU B CA 1
ATOM 3316 C C . LEU B 2 185 ? -8.208 84.507 -6.999 1.00 27.06 185 LEU B C 1
ATOM 3317 O O . LEU B 2 185 ? -8.212 85.326 -6.096 1.00 24.81 185 LEU B O 1
ATOM 3322 N N . ALA B 2 186 ? -9.198 84.432 -7.897 1.00 25.82 186 ALA B N 1
ATOM 3323 C CA . ALA B 2 186 ? -10.411 85.280 -7.829 1.00 28.44 186 ALA B CA 1
ATOM 3324 C C . ALA B 2 186 ? -11.582 84.366 -7.445 1.00 31.47 186 ALA B C 1
ATOM 3325 O O . ALA B 2 186 ? -11.785 83.322 -8.075 1.00 32.31 186 ALA B O 1
ATOM 3327 N N . ILE B 2 187 ? -12.341 84.721 -6.415 1.00 23.33 187 ILE B N 1
ATOM 3328 C CA . ILE B 2 187 ? -13.457 83.880 -5.974 1.00 26.70 187 ILE B CA 1
ATOM 3329 C C . ILE B 2 187 ? -14.725 84.676 -6.188 1.00 29.39 187 ILE B C 1
ATOM 3330 O O . ILE B 2 187 ? -14.763 85.849 -5.821 1.00 27.91 187 ILE B O 1
ATOM 3335 N N . PRO B 2 188 ? -15.788 84.065 -6.764 1.00 31.17 188 PRO B N 1
ATOM 3336 C CA . PRO B 2 188 ? -17.023 84.847 -6.954 1.00 29.01 188 PRO B CA 1
ATOM 3337 C C . PRO B 2 188 ? -17.854 84.993 -5.646 1.00 29.47 188 PRO B C 1
ATOM 3338 O O . PRO B 2 188 ? -17.965 84.055 -4.859 1.00 27.19 188 PRO B O 1
ATOM 3342 N N . VAL B 2 189 ? -18.406 86.190 -5.442 1.00 24.49 189 VAL B N 1
ATOM 3343 C CA . VAL B 2 189 ? -19.253 86.545 -4.308 1.00 24.45 189 VAL B CA 1
ATOM 3344 C C . VAL B 2 189 ? -20.697 86.215 -4.695 1.00 25.54 189 VAL B C 1
ATOM 3345 O O . VAL B 2 189 ? -21.114 86.537 -5.808 1.00 23.42 189 VAL B O 1
ATOM 3349 N N . SER B 2 190 ? -21.469 85.596 -3.801 1.00 24.29 190 SER B N 1
ATOM 3350 C CA . SER B 2 190 ? -22.849 85.226 -4.159 1.00 24.22 190 SER B CA 1
ATOM 3351 C C . SER B 2 190 ? -23.744 84.860 -2.982 1.00 23.94 190 SER B C 1
ATOM 3352 O O . SER B 2 190 ? -23.308 84.826 -1.822 1.00 25.57 190 SER B O 1
ATOM 3355 N N . SER B 2 191 ? -25.004 84.567 -3.310 1.00 22.82 191 SER B N 1
ATOM 3356 C CA . SER B 2 191 ? -25.991 84.082 -2.345 1.00 27.40 191 SER B CA 1
ATOM 3357 C C . SER B 2 191 ? -26.219 84.883 -1.092 1.00 27.30 191 SER B C 1
ATOM 3358 O O . SER B 2 191 ? -26.639 84.315 -0.102 1.00 26.51 191 SER B O 1
ATOM 3361 N N . LEU B 2 192 ? -25.949 86.185 -1.125 1.00 25.28 192 LEU B N 1
ATOM 3362 C CA . LEU B 2 192 ? -26.136 87.075 0.032 1.00 25.97 192 LEU B CA 1
ATOM 3363 C C . LEU B 2 192 ? -25.193 86.770 1.218 1.00 27.47 192 LEU B C 1
ATOM 3364 O O . LEU B 2 192 ? -25.421 87.202 2.349 1.00 21.75 192 LEU B O 1
ATOM 3369 N N . ASN B 2 193 ? -24.115 86.034 0.934 1.00 23.90 193 ASN B N 1
ATOM 3370 C CA . ASN B 2 193 ? -23.101 85.705 1.937 1.00 23.17 193 ASN B CA 1
ATOM 3371 C C . ASN B 2 193 ? -22.393 87.028 2.251 1.00 24.10 193 ASN B C 1
ATOM 3372 O O . ASN B 2 193 ? -22.173 87.837 1.356 1.00 27.67 193 ASN B O 1
ATOM 3377 N N . SER B 2 194 ? -22.023 87.254 3.502 1.00 24.25 194 SER B N 1
ATOM 3378 C CA . SER B 2 194 ? -21.367 88.498 3.835 1.00 28.10 194 SER B CA 1
ATOM 3379 C C . SER B 2 194 ? -19.936 88.299 4.384 1.00 27.83 194 SER B C 1
ATOM 3380 O O . SER B 2 194 ? -19.116 89.201 4.333 1.00 31.03 194 SER B O 1
ATOM 3383 N N . GLN B 2 195 ? -19.610 87.119 4.887 1.00 20.94 195 GLN B N 1
ATOM 3384 C CA . GLN B 2 195 ? -18.283 86.900 5.440 1.00 22.00 195 GLN B CA 1
ATOM 3385 C C . GLN B 2 195 ? -17.618 85.773 4.681 1.00 23.62 195 GLN B C 1
ATOM 3386 O O . GLN B 2 195 ? -18.199 84.708 4.586 1.00 23.22 195 GLN B O 1
ATOM 3392 N N . TYR B 2 196 ? -16.437 86.017 4.099 1.00 18.27 196 TYR B N 1
ATOM 3393 C CA . TYR B 2 196 ? -15.655 84.993 3.403 1.00 17.85 196 TYR B CA 1
ATOM 3394 C C . TYR B 2 196 ? -14.339 84.843 4.181 1.00 21.63 196 TYR B C 1
ATOM 3395 O O . TYR B 2 196 ? -13.661 85.837 4.399 1.00 21.29 196 TYR B O 1
ATOM 3404 N N . CYS B 2 197 ? -14.001 83.621 4.614 1.00 18.74 197 CYS B N 1
ATOM 3405 C CA . CYS B 2 197 ? -12.759 83.318 5.357 1.00 19.42 197 CYS B CA 1
ATOM 3406 C C . CYS B 2 197 ? -11.924 82.344 4.547 1.00 21.91 197 CYS B C 1
ATOM 3407 O O . CYS B 2 197 ? -12.431 81.334 4.096 1.00 22.65 197 CYS B O 1
ATOM 3410 N N . VAL B 2 198 ? -10.645 82.651 4.361 1.00 17.36 198 VAL B N 1
ATOM 3411 C CA . VAL B 2 198 ? -9.757 81.831 3.531 1.00 18.90 198 VAL B CA 1
ATOM 3412 C C . VAL B 2 198 ? -8.446 81.378 4.173 1.00 22.42 198 VAL B C 1
ATOM 3413 O O . VAL B 2 198 ? -7.787 82.153 4.859 1.00 19.28 198 VAL B O 1
ATOM 3417 N N . SER B 2 199 ? -8.073 80.120 3.961 1.00 18.00 199 SER B N 1
ATOM 3418 C CA . SER B 2 199 ? -6.780 79.605 4.413 1.00 18.52 199 SER B CA 1
ATOM 3419 C C . SER B 2 199 ? -6.178 78.720 3.271 1.00 21.28 199 SER B C 1
ATOM 3420 O O . SER B 2 199 ? -6.887 78.316 2.364 1.00 19.27 199 SER B O 1
ATOM 3423 N N . ALA B 2 200 ? -4.870 78.458 3.270 1.00 18.42 200 ALA B N 1
ATOM 3424 C CA . ALA B 2 200 ? -4.247 77.664 2.192 1.00 20.11 200 ALA B CA 1
ATOM 3425 C C . ALA B 2 200 ? -3.040 76.919 2.685 1.00 26.06 200 ALA B C 1
ATOM 3426 O O . ALA B 2 200 ? -2.438 77.321 3.670 1.00 20.23 200 ALA B O 1
ATOM 3428 N N . GLU B 2 201 ? -2.694 75.835 1.991 1.00 21.66 201 GLU B N 1
ATOM 3429 C CA . GLU B 2 201 ? -1.495 75.034 2.277 1.00 24.39 201 GLU B CA 1
ATOM 3430 C C . GLU B 2 201 ? -0.897 74.689 0.901 1.00 22.47 201 GLU B C 1
ATOM 3431 O O . GLU B 2 201 ? -1.618 74.541 -0.071 1.00 19.22 201 GLU B O 1
ATOM 3437 N N . GLY B 2 202 ? 0.423 74.610 0.814 1.00 20.18 202 GLY B N 1
ATOM 3438 C CA . GLY B 2 202 ? 1.054 74.257 -0.452 1.00 22.41 202 GLY B CA 1
ATOM 3439 C C . GLY B 2 202 ? 1.327 72.764 -0.519 1.00 25.34 202 GLY B C 1
ATOM 3440 O O . GLY B 2 202 ? 1.341 72.124 0.502 1.00 20.68 202 GLY B O 1
ATOM 3441 N N . VAL B 2 203 ? 1.499 72.203 -1.711 1.00 24.96 203 VAL B N 1
ATOM 3442 C CA . VAL B 2 203 ? 1.816 70.761 -1.891 1.00 26.80 203 VAL B CA 1
ATOM 3443 C C . VAL B 2 203 ? 3.108 70.719 -2.718 1.00 26.26 203 VAL B C 1
ATOM 3444 O O . VAL B 2 203 ? 3.157 71.233 -3.846 1.00 25.18 203 VAL B O 1
ATOM 3448 N N . LEU B 2 204 ? 4.154 70.133 -2.131 1.00 24.48 204 LEU B N 1
ATOM 3449 C CA . LEU B 2 204 ? 5.462 70.079 -2.748 1.00 23.45 204 LEU B CA 1
ATOM 3450 C C . LEU B 2 204 ? 5.573 69.119 -3.922 1.00 24.02 204 LEU B C 1
ATOM 3451 O O . LEU B 2 204 ? 4.898 68.103 -3.983 1.00 21.12 204 LEU B O 1
ATOM 3456 N N . HIS B 2 205 ? 6.409 69.470 -4.886 1.00 21.37 205 HIS B N 1
ATOM 3457 C CA . HIS B 2 205 ? 6.626 68.592 -6.018 1.00 24.87 205 HIS B CA 1
ATOM 3458 C C . HIS B 2 205 ? 7.416 67.336 -5.541 1.00 25.67 205 HIS B C 1
ATOM 3459 O O . HIS B 2 205 ? 8.007 67.323 -4.437 1.00 24.06 205 HIS B O 1
ATOM 3466 N N . VAL B 2 206 ? 7.424 66.297 -6.384 1.00 24.32 206 VAL B N 1
ATOM 3467 C CA . VAL B 2 206 ? 8.075 65.000 -6.126 1.00 25.69 206 VAL B CA 1
ATOM 3468 C C . VAL B 2 206 ? 7.363 64.096 -5.078 1.00 28.21 206 VAL B C 1
ATOM 3469 O O . VAL B 2 206 ? 6.756 63.104 -5.450 1.00 25.17 206 VAL B O 1
ATOM 3473 N N . TRP B 2 207 ? 7.408 64.420 -3.789 1.00 24.59 207 TRP B N 1
ATOM 3474 C CA . TRP B 2 207 ? 6.759 63.564 -2.779 1.00 23.96 207 TRP B CA 1
ATOM 3475 C C . TRP B 2 207 ? 5.370 63.989 -2.330 1.00 27.77 207 TRP B C 1
ATOM 3476 O O . TRP B 2 207 ? 4.718 63.267 -1.557 1.00 27.14 207 TRP B O 1
ATOM 3487 N N . GLY B 2 208 ? 4.916 65.163 -2.769 1.00 24.79 208 GLY B N 1
ATOM 3488 C CA . GLY B 2 208 ? 3.576 65.592 -2.409 1.00 28.36 208 GLY B CA 1
ATOM 3489 C C . GLY B 2 208 ? 3.348 65.934 -0.944 1.00 28.25 208 GLY B C 1
ATOM 3490 O O . GLY B 2 208 ? 2.221 65.876 -0.425 1.00 26.56 208 GLY B O 1
ATOM 3491 N N . VAL B 2 209 ? 4.427 66.319 -0.268 1.00 25.25 209 VAL B N 1
ATOM 3492 C CA . VAL B 2 209 ? 4.368 66.708 1.136 1.00 27.03 209 VAL B CA 1
ATOM 3493 C C . VAL B 2 209 ? 3.690 68.084 1.240 1.00 22.54 209 VAL B C 1
ATOM 3494 O O . VAL B 2 209 ? 3.902 68.942 0.381 1.00 25.13 209 VAL B O 1
ATOM 3498 N N . THR B 2 210 ? 2.874 68.303 2.275 1.00 20.07 210 THR B N 1
ATOM 3499 C CA . THR B 2 210 ? 2.193 69.601 2.444 1.00 24.18 210 THR B CA 1
ATOM 3500 C C . THR B 2 210 ? 2.921 70.566 3.399 1.00 26.20 210 THR B C 1
ATOM 3501 O O . THR B 2 210 ? 3.614 70.143 4.318 1.00 23.41 210 THR B O 1
ATOM 3505 N N . THR B 2 211 ? 2.782 71.867 3.156 1.00 24.36 211 THR B N 1
ATOM 3506 C CA . THR B 2 211 ? 3.363 72.865 4.029 1.00 22.02 211 THR B CA 1
ATOM 3507 C C . THR B 2 211 ? 2.330 72.979 5.152 1.00 23.21 211 THR B C 1
ATOM 3508 O O . THR B 2 211 ? 1.306 72.298 5.130 1.00 24.74 211 THR B O 1
ATOM 3512 N N . GLU B 2 212 ? 2.614 73.788 6.165 1.00 22.50 212 GLU B N 1
ATOM 3513 C CA . GLU B 2 212 ? 1.657 74.029 7.255 1.00 23.36 212 GLU B CA 1
ATOM 3514 C C . GLU B 2 212 ? 0.542 74.876 6.644 1.00 18.65 212 GLU B C 1
ATOM 3515 O O . GLU B 2 212 ? 0.766 75.600 5.687 1.00 24.36 212 GLU B O 1
ATOM 3521 N N . LYS B 2 213 ? -0.655 74.791 7.195 1.00 25.07 213 LYS B N 1
ATOM 3522 C CA . LYS B 2 213 ? -1.795 75.558 6.703 1.00 24.72 213 LYS B CA 1
ATOM 3523 C C . LYS B 2 213 ? -1.851 76.928 7.391 1.00 25.16 213 LYS B C 1
ATOM 3524 O O . LYS B 2 213 ? -1.698 77.019 8.598 1.00 23.53 213 LYS B O 1
ATOM 3530 N N . SER B 2 214 ? -2.053 77.990 6.616 1.00 23.46 214 SER B N 1
ATOM 3531 C CA . SER B 2 214 ? -2.109 79.353 7.147 1.00 27.24 214 SER B CA 1
ATOM 3532 C C . SER B 2 214 ? -3.317 79.582 8.043 1.00 26.47 214 SER B C 1
ATOM 3533 O O . SER B 2 214 ? -4.338 78.935 7.867 1.00 27.49 214 SER B O 1
ATOM 3536 N N . LYS B 2 215 ? -3.164 80.470 9.034 1.00 26.12 215 LYS B N 1
ATOM 3537 C CA . LYS B 2 215 ? -4.324 80.830 9.831 1.00 27.38 215 LYS B CA 1
ATOM 3538 C C . LYS B 2 215 ? -5.351 81.569 8.985 1.00 27.10 215 LYS B C 1
ATOM 3539 O O . LYS B 2 215 ? -4.862 82.312 8.104 1.00 23.96 215 LYS B O 1
ATOM 3545 N N . GLU B 2 216 ? -6.583 81.342 9.158 1.00 27.26 216 GLU B N 1
ATOM 3546 C CA . GLU B 2 216 ? -7.553 81.961 8.269 1.00 30.95 216 GLU B CA 1
ATOM 3547 C C . GLU B 2 216 ? -7.699 83.484 8.366 1.00 27.56 216 GLU B C 1
ATOM 3548 O O . GLU B 2 216 ? -7.603 84.050 9.449 1.00 27.34 216 GLU B O 1
ATOM 3554 N N . VAL B 2 217 ? -7.810 84.147 7.210 1.00 25.55 217 VAL B N 1
ATOM 3555 C CA . VAL B 2 217 ? -8.014 85.587 7.161 1.00 26.92 217 VAL B CA 1
ATOM 3556 C C . VAL B 2 217 ? -9.424 85.809 6.573 1.00 24.43 217 VAL B C 1
ATOM 3557 O O . VAL B 2 217 ? -9.851 85.102 5.652 1.00 25.71 217 VAL B O 1
ATOM 3561 N N . CYS B 2 218 ? -10.155 86.768 7.137 1.00 20.96 218 CYS B N 1
ATOM 3562 C CA . CYS B 2 218 ? -11.520 87.064 6.705 1.00 22.15 218 CYS B CA 1
ATOM 3563 C C . CYS B 2 218 ? -11.787 88.460 6.160 1.00 25.80 218 CYS B C 1
ATOM 3564 O O . CYS B 2 218 ? -11.053 89.396 6.434 1.00 17.21 218 CYS B O 1
ATOM 3567 N N . ILE B 2 219 ? -12.858 88.575 5.378 1.00 18.55 219 ILE B N 1
ATOM 3568 C CA . ILE B 2 219 ? -13.263 89.839 4.804 1.00 22.32 219 ILE B CA 1
ATOM 3569 C C . ILE B 2 219 ? -14.803 89.908 4.840 1.00 23.05 219 ILE B C 1
ATOM 3570 O O . ILE B 2 219 ? -15.461 88.895 4.780 1.00 21.64 219 ILE B O 1
ATOM 3575 N N . THR B 2 220 ? -15.361 91.109 5.004 1.00 21.87 220 THR B N 1
ATOM 3576 C CA . THR B 2 220 ? -16.813 91.351 5.080 1.00 20.38 220 THR B CA 1
ATOM 3577 C C . THR B 2 220 ? -17.323 92.059 3.834 1.00 22.84 220 THR B C 1
ATOM 3578 O O . THR B 2 220 ? -16.753 93.068 3.396 1.00 21.75 220 THR B O 1
ATOM 3582 N N . ILE B 2 221 ? -18.388 91.520 3.264 1.00 23.73 221 ILE B N 1
ATOM 3583 C CA . ILE B 2 221 ? -19.024 92.083 2.075 1.00 29.38 221 ILE B CA 1
ATOM 3584 C C . ILE B 2 221 ? -20.355 92.721 2.573 1.00 30.03 221 ILE B C 1
ATOM 3585 O O . ILE B 2 221 ? -21.148 92.080 3.272 1.00 28.24 221 ILE B O 1
ATOM 3590 N N . PHE B 2 222 ? -20.585 93.984 2.229 1.00 27.04 222 PHE B N 1
ATOM 3591 C CA . PHE B 2 222 ? -21.801 94.684 2.640 1.00 28.14 222 PHE B CA 1
ATOM 3592 C C . PHE B 2 222 ? -22.848 94.526 1.538 1.00 37.00 222 PHE B C 1
ATOM 3593 O O . PHE B 2 222 ? -22.596 94.899 0.386 1.00 32.60 222 PHE B O 1
ATOM 3601 N N . ASN B 2 223 ? -23.995 93.925 1.891 1.00 40.32 223 ASN B N 1
ATOM 3602 C CA . ASN B 2 223 ? -25.096 93.659 0.936 1.00 46.46 223 ASN B CA 1
ATOM 3603 C C . ASN B 2 223 ? -25.877 94.931 0.563 1.00 50.54 223 ASN B C 1
ATOM 3604 O O . ASN B 2 223 ? -25.622 96.021 1.089 1.00 54.69 223 ASN B O 1
ATOM 3609 N N . MET C 1 1 ? 4.791 66.492 -53.291 1.00 67.59 0 MET D N 1
ATOM 3610 C CA . MET C 1 1 ? 4.238 65.144 -53.320 1.00 67.23 0 MET D CA 1
ATOM 3611 C C . MET C 1 1 ? 2.904 65.080 -52.586 1.00 64.51 0 MET D C 1
ATOM 3612 O O . MET C 1 1 ? 2.757 65.764 -51.531 1.00 64.06 0 MET D O 1
ATOM 3617 N N . GLN C 1 2 ? 1.961 64.385 -53.171 1.00 62.53 1 GLN D N 1
ATOM 3618 C CA . GLN C 1 2 ? 0.587 64.316 -52.670 1.00 58.49 1 GLN D CA 1
ATOM 3619 C C . GLN C 1 2 ? 0.238 63.210 -51.676 1.00 55.22 1 GLN D C 1
ATOM 3620 O O . GLN C 1 2 ? 0.418 62.025 -51.968 1.00 53.80 1 GLN D O 1
ATOM 3626 N N . ASP C 1 3 ? -0.271 63.602 -50.504 1.00 53.22 2 ASP D N 1
ATOM 3627 C CA . ASP C 1 3 ? -0.658 62.621 -49.498 1.00 52.89 2 ASP D CA 1
ATOM 3628 C C . ASP C 1 3 ? -1.690 61.689 -50.098 1.00 48.94 2 ASP D C 1
ATOM 3629 O O . ASP C 1 3 ? -2.623 62.118 -50.773 1.00 47.59 2 ASP D O 1
ATOM 3634 N N . PRO C 1 4 ? -1.541 60.392 -49.840 1.00 47.34 3 PRO D N 1
ATOM 3635 C CA . PRO C 1 4 ? -2.445 59.346 -50.320 1.00 46.51 3 PRO D CA 1
ATOM 3636 C C . PRO C 1 4 ? -3.937 59.579 -49.994 1.00 43.79 3 PRO D C 1
ATOM 3637 O O . PRO C 1 4 ? -4.793 59.231 -50.789 1.00 43.70 3 PRO D O 1
ATOM 3641 N N . TYR C 1 5 ? -4.255 60.154 -48.837 1.00 41.13 4 TYR D N 1
ATOM 3642 C CA . TYR C 1 5 ? -5.656 60.343 -48.490 1.00 34.78 4 TYR D CA 1
ATOM 3643 C C . TYR C 1 5 ? -6.413 61.213 -49.471 1.00 33.81 4 TYR D C 1
ATOM 3644 O O . TYR C 1 5 ? -7.610 61.026 -49.656 1.00 32.81 4 TYR D O 1
ATOM 3653 N N . VAL C 1 6 ? -5.725 62.146 -50.112 1.00 34.23 5 VAL D N 1
ATOM 3654 C CA . VAL C 1 6 ? -6.371 63.098 -51.017 1.00 31.69 5 VAL D CA 1
ATOM 3655 C C . VAL C 1 6 ? -7.161 62.481 -52.161 1.00 34.42 5 VAL D C 1
ATOM 3656 O O . VAL C 1 6 ? -8.237 62.964 -52.562 1.00 29.57 5 VAL D O 1
ATOM 3660 N N . LYS C 1 7 ? -6.616 61.405 -52.693 1.00 31.23 6 LYS D N 1
ATOM 3661 C CA . LYS C 1 7 ? -7.239 60.740 -53.808 1.00 32.42 6 LYS D CA 1
ATOM 3662 C C . LYS C 1 7 ? -8.460 59.949 -53.344 1.00 31.24 6 LYS D C 1
ATOM 3663 O O . LYS C 1 7 ? -9.412 59.822 -54.102 1.00 32.41 6 LYS D O 1
ATOM 3669 N N . GLU C 1 8 ? -8.467 59.441 -52.107 1.00 30.29 7 GLU D N 1
ATOM 3670 C CA . GLU C 1 8 ? -9.658 58.754 -51.599 1.00 29.22 7 GLU D CA 1
ATOM 3671 C C . GLU C 1 8 ? -10.754 59.790 -51.243 1.00 29.97 7 GLU D C 1
ATOM 3672 O O . GLU C 1 8 ? -11.945 59.494 -51.344 1.00 25.70 7 GLU D O 1
ATOM 3678 N N . ALA C 1 9 ? -10.356 60.995 -50.824 1.00 24.83 8 ALA D N 1
ATOM 3679 C CA . ALA C 1 9 ? -11.329 62.044 -50.555 1.00 28.08 8 ALA D CA 1
ATOM 3680 C C . ALA C 1 9 ? -11.959 62.508 -51.883 1.00 32.46 8 ALA D C 1
ATOM 3681 O O . ALA C 1 9 ? -13.176 62.759 -51.933 1.00 29.43 8 ALA D O 1
ATOM 3683 N N . GLU C 1 10 ? -11.162 62.624 -52.953 1.00 27.51 9 GLU D N 1
ATOM 3684 C CA . GLU C 1 10 ? -11.710 63.062 -54.245 1.00 32.64 9 GLU D CA 1
ATOM 3685 C C . GLU C 1 10 ? -12.722 62.054 -54.803 1.00 30.70 9 GLU D C 1
ATOM 3686 O O . GLU C 1 10 ? -13.682 62.411 -55.454 1.00 33.11 9 GLU D O 1
ATOM 3692 N N . ASN C 1 11 ? -12.480 60.797 -54.477 1.00 31.33 10 ASN D N 1
ATOM 3693 C CA . ASN C 1 11 ? -13.255 59.609 -54.802 1.00 31.69 10 ASN D CA 1
ATOM 3694 C C . ASN C 1 11 ? -14.574 59.685 -53.995 1.00 31.80 10 ASN D C 1
ATOM 3695 O O . ASN C 1 11 ? -15.639 59.380 -54.514 1.00 28.81 10 ASN D O 1
ATOM 3700 N N . LEU C 1 12 ? -14.525 60.114 -52.737 1.00 26.32 11 LEU D N 1
ATOM 3701 C CA . LEU C 1 12 ? -15.760 60.205 -51.970 1.00 26.83 11 LEU D CA 1
ATOM 3702 C C . LEU C 1 12 ? -16.577 61.368 -52.504 1.00 23.36 11 LEU D C 1
ATOM 3703 O O . LEU C 1 12 ? -17.806 61.312 -52.555 1.00 19.22 11 LEU D O 1
ATOM 3708 N N . LYS C 1 13 ? -15.884 62.423 -52.920 1.00 20.80 12 LYS D N 1
ATOM 3709 C CA . LYS C 1 13 ? -16.544 63.598 -53.484 1.00 25.81 12 LYS D CA 1
ATOM 3710 C C . LYS C 1 13 ? -17.381 63.220 -54.710 1.00 28.17 12 LYS D C 1
ATOM 3711 O O . LYS C 1 13 ? -18.517 63.638 -54.836 1.00 26.31 12 LYS D O 1
ATOM 3717 N N . LYS C 1 14 ? -16.825 62.423 -55.610 1.00 30.77 13 LYS D N 1
ATOM 3718 C CA . LYS C 1 14 ? -17.555 61.995 -56.791 1.00 36.05 13 LYS D CA 1
ATOM 3719 C C . LYS C 1 14 ? -18.718 61.092 -56.416 1.00 34.74 13 LYS D C 1
ATOM 3720 O O . LYS C 1 14 ? -19.788 61.206 -56.979 1.00 33.56 13 LYS D O 1
ATOM 3726 N N . TYR C 1 15 ? -18.516 60.205 -55.454 1.00 34.14 14 TYR D N 1
ATOM 3727 C CA . TYR C 1 15 ? -19.577 59.315 -54.962 1.00 32.18 14 TYR D CA 1
ATOM 3728 C C . TYR C 1 15 ? -20.790 60.101 -54.444 1.00 30.63 14 TYR D C 1
ATOM 3729 O O . TYR C 1 15 ? -21.930 59.677 -54.615 1.00 30.20 14 TYR D O 1
ATOM 3738 N N . PHE C 1 16 ? -20.546 61.232 -53.787 1.00 28.05 15 PHE D N 1
ATOM 3739 C CA . PHE C 1 16 ? -21.641 62.034 -53.260 1.00 25.90 15 PHE D CA 1
ATOM 3740 C C . PHE C 1 16 ? -22.104 63.154 -54.191 1.00 26.95 15 PHE D C 1
ATOM 3741 O O . PHE C 1 16 ? -22.909 63.977 -53.777 1.00 23.97 15 PHE D O 1
ATOM 3749 N N . ASN C 1 17 ? -21.623 63.157 -55.437 1.00 24.35 16 ASN D N 1
ATOM 3750 C CA . ASN C 1 17 ? -21.891 64.193 -56.451 1.00 25.17 16 ASN D CA 1
ATOM 3751 C C . ASN C 1 17 ? -21.607 65.545 -55.820 1.00 25.63 16 ASN D C 1
ATOM 3752 O O . ASN C 1 17 ? -22.312 66.516 -56.091 1.00 24.25 16 ASN D O 1
ATOM 3757 N N . ALA C 1 18 ? -20.571 65.620 -54.974 1.00 25.95 17 ALA D N 1
ATOM 3758 C CA . ALA C 1 18 ? -20.222 66.867 -54.263 1.00 26.83 17 ALA D CA 1
ATOM 3759 C C . ALA C 1 18 ? -19.355 67.870 -55.051 1.00 25.89 17 ALA D C 1
ATOM 3760 O O . ALA C 1 18 ? -18.919 68.873 -54.502 1.00 28.16 17 ALA D O 1
ATOM 3762 N N . GLY C 1 19 ? -19.121 67.603 -56.340 1.00 28.05 18 GLY D N 1
ATOM 3763 C CA . GLY C 1 19 ? -18.391 68.520 -57.196 1.00 25.06 18 GLY D CA 1
ATOM 3764 C C . GLY C 1 19 ? -19.363 69.296 -58.113 1.00 27.92 18 GLY D C 1
ATOM 3765 O O . GLY C 1 19 ? -18.940 69.982 -59.043 1.00 29.42 18 GLY D O 1
ATOM 3766 N N . HIS C 1 20 ? -20.673 69.179 -57.855 1.00 25.60 19 HIS D N 1
ATOM 3767 C CA . HIS C 1 20 ? -21.766 69.856 -58.604 1.00 25.35 19 HIS D CA 1
ATOM 3768 C C . HIS C 1 20 ? -21.967 71.259 -58.003 1.00 24.58 19 HIS D C 1
ATOM 3769 O O . HIS C 1 20 ? -21.942 71.414 -56.795 1.00 22.66 19 HIS D O 1
ATOM 3776 N N . SER C 1 21 ? -22.193 72.274 -58.824 1.00 25.36 20 SER D N 1
ATOM 3777 C CA . SER C 1 21 ? -22.324 73.644 -58.314 1.00 22.88 20 SER D CA 1
ATOM 3778 C C . SER C 1 21 ? -23.394 73.895 -57.284 1.00 20.84 20 SER D C 1
ATOM 3779 O O . SER C 1 21 ? -23.331 74.870 -56.567 1.00 20.44 20 SER D O 1
ATOM 3782 N N . ASP C 1 22 ? -24.386 73.031 -57.234 1.00 22.06 21 ASP D N 1
ATOM 3783 C CA . ASP C 1 22 ? -25.464 73.187 -56.286 1.00 22.71 21 ASP D CA 1
ATOM 3784 C C . ASP C 1 22 ? -24.908 73.087 -54.883 1.00 22.82 21 ASP D C 1
ATOM 3785 O O . ASP C 1 22 ? -25.484 73.643 -53.956 1.00 18.68 21 ASP D O 1
ATOM 3790 N N . VAL C 1 23 ? -23.813 72.349 -54.711 1.00 24.04 22 VAL D N 1
ATOM 3791 C CA . VAL C 1 23 ? -23.203 72.193 -53.378 1.00 24.55 22 VAL D CA 1
ATOM 3792 C C . VAL C 1 23 ? -22.727 73.514 -52.752 1.00 25.93 22 VAL D C 1
ATOM 3793 O O . VAL C 1 23 ? -22.547 73.613 -51.531 1.00 26.40 22 VAL D O 1
ATOM 3797 N N . ALA C 1 24 ? -22.541 74.523 -53.592 1.00 27.26 23 ALA D N 1
ATOM 3798 C CA . ALA C 1 24 ? -22.083 75.827 -53.169 1.00 29.82 23 ALA D CA 1
ATOM 3799 C C . ALA C 1 24 ? -23.140 76.696 -52.525 1.00 35.88 23 ALA D C 1
ATOM 3800 O O . ALA C 1 24 ? -22.814 77.697 -51.898 1.00 40.45 23 ALA D O 1
ATOM 3802 N N . ASP C 1 25 ? -24.404 76.341 -52.668 1.00 35.29 24 ASP D N 1
ATOM 3803 C CA . ASP C 1 25 ? -25.441 77.166 -52.079 1.00 38.78 24 ASP D CA 1
ATOM 3804 C C . ASP C 1 25 ? -25.429 77.199 -50.545 1.00 39.96 24 ASP D C 1
ATOM 3805 O O . ASP C 1 25 ? -25.235 76.176 -49.877 1.00 35.57 24 ASP D O 1
ATOM 3810 N N . ASN C 1 26 ? -25.603 78.402 -50.004 1.00 41.35 25 ASN D N 1
ATOM 3811 C CA . ASN C 1 26 ? -25.710 78.620 -48.555 1.00 44.62 25 ASN D CA 1
ATOM 3812 C C . ASN C 1 26 ? -24.501 78.530 -47.589 1.00 42.49 25 ASN D C 1
ATOM 3813 O O . ASN C 1 26 ? -24.556 77.781 -46.606 1.00 41.39 25 ASN D O 1
ATOM 3818 N N . GLY C 1 27 ? -23.451 79.319 -47.849 1.00 38.42 26 GLY D N 1
ATOM 3819 C CA . GLY C 1 27 ? -22.258 79.345 -46.999 1.00 37.17 26 GLY D CA 1
ATOM 3820 C C . GLY C 1 27 ? -21.445 78.052 -46.760 1.00 35.76 26 GLY D C 1
ATOM 3821 O O . GLY C 1 27 ? -21.533 77.079 -47.533 1.00 32.16 26 GLY D O 1
ATOM 3822 N N . THR C 1 28 ? -20.631 78.034 -45.700 1.00 33.41 27 THR D N 1
ATOM 3823 C CA . THR C 1 28 ? -19.838 76.841 -45.390 1.00 32.74 27 THR D CA 1
ATOM 3824 C C . THR C 1 28 ? -20.232 76.171 -44.081 1.00 31.84 27 THR D C 1
ATOM 3825 O O . THR C 1 28 ? -20.840 76.781 -43.218 1.00 32.30 27 THR D O 1
ATOM 3829 N N . LEU C 1 29 ? -19.880 74.910 -43.913 1.00 24.67 28 LEU D N 1
ATOM 3830 C CA . LEU C 1 29 ? -20.202 74.242 -42.677 1.00 26.74 28 LEU D CA 1
ATOM 3831 C C . LEU C 1 29 ? -19.072 74.427 -41.699 1.00 26.75 28 LEU D C 1
ATOM 3832 O O . LEU C 1 29 ? -19.282 74.829 -40.565 1.00 26.31 28 LEU D O 1
ATOM 3837 N N . PHE C 1 30 ? -17.861 74.125 -42.169 1.00 24.12 29 PHE D N 1
ATOM 3838 C CA . PHE C 1 30 ? -16.663 74.150 -41.337 1.00 27.31 29 PHE D CA 1
ATOM 3839 C C . PHE C 1 30 ? -15.522 75.095 -41.647 1.00 26.66 29 PHE D C 1
ATOM 3840 O O . PHE C 1 30 ? -14.847 75.528 -40.748 1.00 27.07 29 PHE D O 1
ATOM 3848 N N . LEU C 1 31 ? -15.286 75.395 -42.911 1.00 21.99 30 LEU D N 1
ATOM 3849 C CA . LEU C 1 31 ? -14.146 76.214 -43.292 1.00 26.15 30 LEU D CA 1
ATOM 3850 C C . LEU C 1 31 ? -14.097 77.637 -42.780 1.00 28.64 30 LEU D C 1
ATOM 3851 O O . LEU C 1 31 ? -13.029 78.115 -42.419 1.00 29.70 30 LEU D O 1
ATOM 3856 N N . GLY C 1 32 ? -15.248 78.318 -42.775 1.00 27.67 31 GLY D N 1
ATOM 3857 C CA . GLY C 1 32 ? -15.316 79.693 -42.278 1.00 31.48 31 GLY D CA 1
ATOM 3858 C C . GLY C 1 32 ? -15.044 79.780 -40.777 1.00 30.84 31 GLY D C 1
ATOM 3859 O O . GLY C 1 32 ? -14.275 80.618 -40.307 1.00 31.10 31 GLY D O 1
ATOM 3860 N N . ILE C 1 33 ? -15.686 78.891 -40.019 1.00 30.27 32 ILE D N 1
ATOM 3861 C CA . ILE C 1 33 ? -15.512 78.816 -38.576 1.00 29.57 32 ILE D CA 1
ATOM 3862 C C . ILE C 1 33 ? -14.062 78.555 -38.231 1.00 29.10 32 ILE D C 1
ATOM 3863 O O . ILE C 1 33 ? -13.505 79.238 -37.419 1.00 32.19 32 ILE D O 1
ATOM 3868 N N . LEU C 1 34 ? -13.441 77.576 -38.853 1.00 28.08 33 LEU D N 1
ATOM 3869 C CA . LEU C 1 34 ? -12.070 77.283 -38.553 1.00 30.40 33 LEU D CA 1
ATOM 3870 C C . LEU C 1 34 ? -11.165 78.491 -38.770 1.00 38.61 33 LEU D C 1
ATOM 3871 O O . LEU C 1 34 ? -10.275 78.737 -37.959 1.00 37.05 33 LEU D O 1
ATOM 3876 N N . LYS C 1 35 ? -11.383 79.247 -39.851 1.00 37.80 34 LYS D N 1
ATOM 3877 C CA . LYS C 1 35 ? -10.566 80.438 -40.137 1.00 43.99 34 LYS D CA 1
ATOM 3878 C C . LYS C 1 35 ? -10.608 81.510 -39.019 1.00 42.16 34 LYS D C 1
ATOM 3879 O O . LYS C 1 35 ? -9.620 82.209 -38.802 1.00 45.17 34 LYS D O 1
ATOM 3885 N N . ASN C 1 36 ? -11.725 81.642 -38.298 1.00 41.94 35 ASN D N 1
ATOM 3886 C CA . ASN C 1 36 ? -11.798 82.624 -37.206 1.00 44.01 35 ASN D CA 1
ATOM 3887 C C . ASN C 1 36 ? -10.893 82.299 -36.021 1.00 44.11 35 ASN D C 1
ATOM 3888 O O . ASN C 1 36 ? -10.623 83.178 -35.217 1.00 44.64 35 ASN D O 1
ATOM 3893 N N . TRP C 1 37 ? -10.435 81.053 -35.891 1.00 40.99 36 TRP D N 1
ATOM 3894 C CA . TRP C 1 37 ? -9.615 80.680 -34.740 1.00 37.54 36 TRP D CA 1
ATOM 3895 C C . TRP C 1 37 ? -8.175 80.269 -35.020 1.00 38.50 36 TRP D C 1
ATOM 3896 O O . TRP C 1 37 ? -7.917 79.364 -35.801 1.00 38.96 36 TRP D O 1
ATOM 3907 N N . LYS C 1 38 ? -7.222 80.935 -34.321 1.00 39.22 37 LYS D N 1
ATOM 3908 C CA . LYS C 1 38 ? -5.796 80.732 -34.513 1.00 38.75 37 LYS D CA 1
ATOM 3909 C C . LYS C 1 38 ? -5.178 80.061 -33.295 1.00 38.57 37 LYS D C 1
ATOM 3910 O O . LYS C 1 38 ? -4.287 79.197 -33.498 1.00 39.16 37 LYS D O 1
ATOM 3916 N N . GLU C 1 39 ? -5.471 80.390 -32.046 1.00 36.19 38 GLU D N 1
ATOM 3917 C CA . GLU C 1 39 ? -4.791 79.742 -30.912 1.00 39.53 38 GLU D CA 1
ATOM 3918 C C . GLU C 1 39 ? -5.113 78.285 -30.938 1.00 38.83 38 GLU D C 1
ATOM 3919 O O . GLU C 1 39 ? -6.274 77.934 -31.137 1.00 37.46 38 GLU D O 1
ATOM 3925 N N . GLU C 1 40 ? -4.126 77.422 -30.714 1.00 36.37 39 GLU D N 1
ATOM 3926 C CA . GLU C 1 40 ? -4.430 75.999 -30.799 1.00 37.94 39 GLU D CA 1
ATOM 3927 C C . GLU C 1 40 ? -5.513 75.484 -29.876 1.00 36.77 39 GLU D C 1
ATOM 3928 O O . GLU C 1 40 ? -6.231 74.565 -30.257 1.00 33.22 39 GLU D O 1
ATOM 3934 N N . SER C 1 41 ? -5.684 76.071 -28.691 1.00 33.93 40 SER D N 1
ATOM 3935 C CA . SER C 1 41 ? -6.730 75.583 -27.795 1.00 32.08 40 SER D CA 1
ATOM 3936 C C . SER C 1 41 ? -8.098 75.870 -28.373 1.00 28.23 40 SER D C 1
ATOM 3937 O O . SER C 1 41 ? -9.009 75.070 -28.247 1.00 26.69 40 SER D O 1
ATOM 3940 N N . ASP C 1 42 ? -8.241 77.012 -29.024 1.00 27.28 41 ASP D N 1
ATOM 3941 C CA . ASP C 1 42 ? -9.508 77.396 -29.651 1.00 30.20 41 ASP D CA 1
ATOM 3942 C C . ASP C 1 42 ? -9.789 76.506 -30.857 1.00 27.77 41 ASP D C 1
ATOM 3943 O O . ASP C 1 42 ? -10.924 76.127 -31.118 1.00 26.81 41 ASP D O 1
ATOM 3948 N N . ARG C 1 43 ? -8.739 76.191 -31.600 1.00 26.40 42 ARG D N 1
ATOM 3949 C CA . ARG C 1 43 ? -8.860 75.347 -32.783 1.00 28.72 42 ARG D CA 1
ATOM 3950 C C . ARG C 1 43 ? -9.266 73.943 -32.385 1.00 24.39 42 ARG D C 1
ATOM 3951 O O . ARG C 1 43 ? -10.130 73.329 -32.996 1.00 24.91 42 ARG D O 1
ATOM 3959 N N . LYS C 1 44 ? -8.629 73.423 -31.350 1.00 24.66 43 LYS D N 1
ATOM 3960 C CA . LYS C 1 44 ? -8.929 72.074 -30.909 1.00 23.67 43 LYS D CA 1
ATOM 3961 C C . LYS C 1 44 ? -10.369 71.882 -30.406 1.00 21.90 43 LYS D C 1
ATOM 3962 O O . LYS C 1 44 ? -10.944 70.836 -30.627 1.00 20.32 43 LYS D O 1
ATOM 3968 N N . ILE C 1 45 ? -10.972 72.861 -29.732 1.00 20.23 44 ILE D N 1
ATOM 3969 C CA . ILE C 1 45 ? -12.354 72.666 -29.315 1.00 21.75 44 ILE D CA 1
ATOM 3970 C C . ILE C 1 45 ? -13.294 72.611 -30.533 1.00 21.20 44 ILE D C 1
ATOM 3971 O O . ILE C 1 45 ? -14.297 71.916 -30.487 1.00 17.62 44 ILE D O 1
ATOM 3976 N N . MET C 1 46 ? -12.981 73.3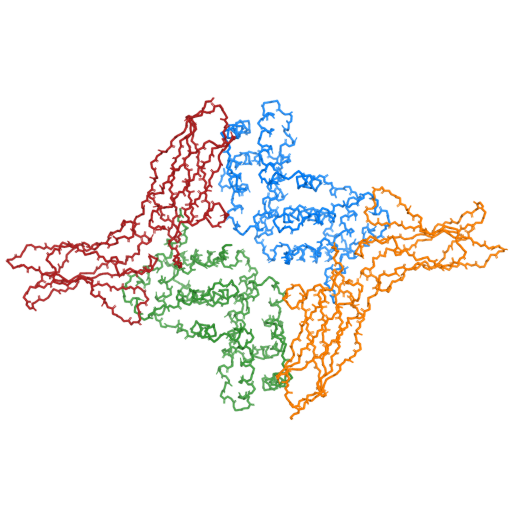45 -31.609 1.00 20.34 45 MET D N 1
ATOM 3977 C CA . MET C 1 46 ? -13.817 73.349 -32.826 1.00 22.93 45 MET D CA 1
ATOM 3978 C C . MET C 1 46 ? -13.537 72.110 -33.661 1.00 20.64 45 MET D C 1
ATOM 3979 O O . MET C 1 46 ? -14.470 71.509 -34.157 1.00 23.27 45 MET D O 1
ATOM 3984 N N . GLN C 1 47 ? -12.268 71.741 -33.824 1.00 17.45 46 GLN D N 1
ATOM 3985 C CA . GLN C 1 47 ? -11.924 70.556 -34.585 1.00 19.02 46 GLN D CA 1
ATOM 3986 C C . GLN C 1 47 ? -12.465 69.289 -33.942 1.00 20.64 46 GLN D C 1
ATOM 3987 O O . GLN C 1 47 ? -12.853 68.346 -34.637 1.00 20.97 46 GLN D O 1
ATOM 3993 N N . SER C 1 48 ? -12.490 69.234 -32.616 1.00 18.09 47 SER D N 1
ATOM 3994 C CA . SER C 1 48 ? -13.047 68.063 -31.927 1.00 17.68 47 SER D CA 1
ATOM 3995 C C . SER C 1 48 ? -14.498 67.811 -32.413 1.00 18.35 47 SER D C 1
ATOM 3996 O O . SER C 1 48 ? -14.865 66.698 -32.695 1.00 17.94 47 SER D O 1
ATOM 3999 N N . GLN C 1 49 ? -15.304 68.856 -32.534 1.00 16.02 48 GLN D N 1
ATOM 4000 C CA . GLN C 1 49 ? -16.687 68.750 -32.989 1.00 19.51 48 GLN D CA 1
ATOM 4001 C C . GLN C 1 49 ? -16.773 68.388 -34.473 1.00 21.87 48 GLN D C 1
ATOM 4002 O O . GLN C 1 49 ? -17.677 67.649 -34.883 1.00 21.41 48 GLN D O 1
ATOM 4008 N N . ILE C 1 50 ? -15.854 68.905 -35.284 1.00 19.95 49 ILE D N 1
ATOM 4009 C CA . ILE C 1 50 ? -15.864 68.616 -36.709 1.00 23.14 49 ILE D CA 1
ATOM 4010 C C . ILE C 1 50 ? -15.485 67.159 -36.951 1.00 20.74 49 ILE D C 1
ATOM 4011 O O . ILE C 1 50 ? -16.111 66.474 -37.750 1.00 22.50 49 ILE D O 1
ATOM 4016 N N . VAL C 1 51 ? -14.477 66.671 -36.236 1.00 20.05 50 VAL D N 1
ATOM 4017 C CA . VAL C 1 51 ? -14.031 65.282 -36.389 1.00 18.89 50 VAL D CA 1
ATOM 4018 C C . VAL C 1 51 ? -15.100 64.302 -35.948 1.00 22.26 50 VAL D C 1
ATOM 4019 O O . VAL C 1 51 ? -15.290 63.292 -36.599 1.00 20.72 50 VAL D O 1
ATOM 4023 N N . SER C 1 52 ? -15.819 64.566 -34.858 1.00 19.46 51 SER D N 1
ATOM 4024 C CA . SER C 1 52 ? -16.861 63.611 -34.480 1.00 19.52 51 SER D CA 1
ATOM 4025 C C . SER C 1 52 ? -18.053 63.650 -35.466 1.00 20.69 51 SER D C 1
ATOM 4026 O O . SER C 1 52 ? -18.747 62.648 -35.640 1.00 21.90 51 SER D O 1
ATOM 4029 N N . PHE C 1 53 ? -18.268 64.801 -36.117 1.00 21.14 52 PHE D N 1
ATOM 4030 C CA . PHE C 1 53 ? -19.311 64.991 -37.126 1.00 26.52 52 PHE D CA 1
ATOM 4031 C C . PHE C 1 53 ? -18.954 64.045 -38.315 1.00 23.57 52 PHE D C 1
ATOM 4032 O O . PHE C 1 53 ? -19.800 63.301 -38.793 1.00 23.49 52 PHE D O 1
ATOM 4040 N N . TYR C 1 54 ? -17.705 64.036 -38.775 1.00 19.69 53 TYR D N 1
ATOM 4041 C CA . TYR C 1 54 ? -17.308 63.116 -39.848 1.00 21.47 53 TYR D CA 1
ATOM 4042 C C . TYR C 1 54 ? -17.436 61.644 -39.436 1.00 23.87 53 TYR D C 1
ATOM 4043 O O . TYR C 1 54 ? -17.998 60.848 -40.176 1.00 22.93 53 TYR D O 1
ATOM 4052 N N . PHE C 1 55 ? -16.933 61.263 -38.266 1.00 21.73 54 PHE D N 1
ATOM 4053 C CA . PHE C 1 55 ? -17.058 59.870 -37.829 1.00 26.78 54 PHE D CA 1
ATOM 4054 C C . PHE C 1 55 ? -18.528 59.429 -37.829 1.00 26.26 54 PHE D C 1
ATOM 4055 O O . PHE C 1 55 ? -18.825 58.287 -38.165 1.00 26.19 54 PHE D O 1
ATOM 4063 N N . LYS C 1 56 ? -19.450 60.310 -37.444 1.00 21.20 55 LYS D N 1
ATOM 4064 C CA . LYS C 1 56 ? -20.859 59.914 -37.434 1.00 25.47 55 LYS D CA 1
ATOM 4065 C C . LYS C 1 56 ? -21.433 59.771 -38.841 1.00 29.23 55 LYS D C 1
ATOM 4066 O O . LYS C 1 56 ? -22.216 58.858 -39.097 1.00 26.96 55 LYS D O 1
ATOM 4072 N N . LEU C 1 57 ? -21.028 60.656 -39.751 1.00 24.33 56 LEU D N 1
ATOM 4073 C CA . LEU C 1 57 ? -21.475 60.592 -41.132 1.00 28.39 56 LEU D CA 1
ATOM 4074 C C . LEU C 1 57 ? -21.001 59.278 -41.735 1.00 27.92 56 LEU D C 1
ATOM 4075 O O . LEU C 1 57 ? -21.787 58.569 -42.351 1.00 28.43 56 LEU D O 1
ATOM 4080 N N . PHE C 1 58 ? -19.729 58.939 -41.543 1.00 28.71 57 PHE D N 1
ATOM 4081 C CA . PHE C 1 58 ? -19.176 57.687 -42.066 1.00 28.80 57 PHE D CA 1
ATOM 4082 C C . PHE C 1 58 ? -19.837 56.448 -41.466 1.00 31.71 57 PHE D C 1
ATOM 4083 O O . PHE C 1 58 ? -19.844 55.427 -42.107 1.00 31.28 57 PHE D O 1
ATOM 4091 N N . LYS C 1 59 ? -20.344 56.505 -40.236 1.00 32.33 58 LYS D N 1
ATOM 4092 C CA . LYS C 1 59 ? -20.998 55.330 -39.631 1.00 38.83 58 LYS D CA 1
ATOM 4093 C C . LYS C 1 59 ? -22.215 54.956 -40.436 1.00 40.38 58 LYS D C 1
ATOM 4094 O O . LYS C 1 59 ? -22.512 53.778 -40.567 1.00 39.67 58 LYS D O 1
ATOM 4100 N N . ASN C 1 60 ? -22.912 55.965 -40.961 1.00 42.63 59 ASN D N 1
ATOM 4101 C CA . ASN C 1 60 ? -24.103 55.790 -41.789 1.00 41.95 59 ASN D CA 1
ATOM 4102 C C . ASN C 1 60 ? -23.860 55.017 -43.077 1.00 41.78 59 ASN D C 1
ATOM 4103 O O . ASN C 1 60 ? -24.796 54.484 -43.660 1.00 46.08 59 ASN D O 1
ATOM 4108 N N . PHE C 1 61 ? -22.623 54.957 -43.543 1.00 39.35 60 PHE D N 1
ATOM 4109 C CA . PHE C 1 61 ? -22.308 54.233 -44.781 1.00 39.44 60 PHE D CA 1
ATOM 4110 C C . PHE C 1 61 ? -21.419 53.022 -44.521 1.00 40.00 60 PHE D C 1
ATOM 4111 O O . PHE C 1 61 ? -20.719 52.572 -45.409 1.00 37.64 60 PHE D O 1
ATOM 4119 N N . LYS C 1 62 ? -21.451 52.500 -43.294 1.00 43.09 61 LYS D N 1
ATOM 4120 C CA . LYS C 1 62 ? -20.631 51.345 -42.912 1.00 49.09 61 LYS D CA 1
ATOM 4121 C C . LYS C 1 62 ? -20.916 50.068 -43.719 1.00 49.91 61 LYS D C 1
ATOM 4122 O O . LYS C 1 62 ? -20.000 49.286 -43.997 1.00 47.73 61 LYS D O 1
ATOM 4128 N N . ASP C 1 63 ? -22.162 49.847 -44.126 1.00 50.19 62 ASP D N 1
ATOM 4129 C CA . ASP C 1 63 ? -22.419 48.644 -44.901 1.00 52.65 62 ASP D CA 1
ATOM 4130 C C . ASP C 1 63 ? -22.355 48.864 -46.411 1.00 53.18 62 ASP D C 1
ATOM 4131 O O . ASP C 1 63 ? -22.768 48.012 -47.188 1.00 50.78 62 ASP D O 1
ATOM 4136 N N . ASP C 1 64 ? -21.806 49.999 -46.827 1.00 51.45 63 ASP D N 1
ATOM 4137 C CA . ASP C 1 64 ? -21.687 50.318 -48.252 1.00 53.22 63 ASP D CA 1
ATOM 4138 C C . ASP C 1 64 ? -20.341 49.843 -48.752 1.00 52.13 63 ASP D C 1
ATOM 4139 O O . ASP C 1 64 ? -19.381 50.599 -48.799 1.00 50.22 63 ASP D O 1
ATOM 4144 N N . GLN C 1 65 ? -20.285 48.585 -49.155 1.00 54.10 64 GLN D N 1
ATOM 4145 C CA . GLN C 1 65 ? -19.025 48.002 -49.574 1.00 53.89 64 GLN D CA 1
ATOM 4146 C C . GLN C 1 65 ? -18.180 48.719 -50.629 1.00 52.46 64 GLN D C 1
ATOM 4147 O O . GLN C 1 65 ? -16.950 48.677 -50.533 1.00 53.29 64 GLN D O 1
ATOM 4153 N N . SER C 1 66 ? -18.782 49.396 -51.608 1.00 47.87 65 SER D N 1
ATOM 4154 C CA . SER C 1 66 ? -17.951 50.078 -52.615 1.00 48.17 65 SER D CA 1
ATOM 4155 C C . SER C 1 66 ? -17.055 51.257 -52.136 1.00 46.63 65 SER D C 1
ATOM 4156 O O . SER C 1 66 ? -16.038 51.555 -52.761 1.00 46.27 65 SER D O 1
ATOM 4159 N N . ILE C 1 67 ? -17.408 51.939 -51.053 1.00 42.98 66 ILE D N 1
ATOM 4160 C CA . ILE C 1 67 ? -16.562 53.041 -50.601 1.00 39.08 66 ILE D CA 1
ATOM 4161 C C . ILE C 1 67 ? -15.841 52.726 -49.311 1.00 38.94 66 ILE D C 1
ATOM 4162 O O . ILE C 1 67 ? -15.161 53.595 -48.784 1.00 38.95 66 ILE D O 1
ATOM 4167 N N . GLN C 1 68 ? -15.989 51.511 -48.792 1.00 39.75 67 GLN D N 1
ATOM 4168 C CA . GLN C 1 68 ? -15.382 51.165 -47.511 1.00 39.10 67 GLN D CA 1
ATOM 4169 C C . GLN C 1 68 ? -13.871 51.351 -47.475 1.00 38.54 67 GLN D C 1
ATOM 4170 O O . GLN C 1 68 ? -13.331 51.798 -46.463 1.00 39.39 67 GLN D O 1
ATOM 4176 N N . LYS C 1 69 ? -13.190 51.068 -48.578 1.00 34.67 68 LYS D N 1
ATOM 4177 C CA . LYS C 1 69 ? -11.755 51.257 -48.627 1.00 40.53 68 LYS D CA 1
ATOM 4178 C C . LYS C 1 69 ? -11.389 52.755 -48.539 1.00 40.25 68 LYS D C 1
ATOM 4179 O O . LYS C 1 69 ? -10.452 53.138 -47.843 1.00 39.96 68 LYS D O 1
ATOM 4185 N N . SER C 1 70 ? -12.105 53.616 -49.250 1.00 33.00 69 SER D N 1
ATOM 4186 C CA . SER C 1 70 ? -11.823 55.039 -49.159 1.00 30.49 69 SER D CA 1
ATOM 4187 C C . SER C 1 70 ? -12.067 55.581 -47.764 1.00 28.83 69 SER D C 1
ATOM 4188 O O . SER C 1 70 ? -11.253 56.331 -47.257 1.00 29.31 69 SER D O 1
ATOM 4191 N N . VAL C 1 71 ? -13.208 55.238 -47.160 1.00 27.60 70 VAL D N 1
ATOM 4192 C CA . VAL C 1 71 ? -13.555 55.707 -45.810 1.00 31.06 70 VAL D CA 1
ATOM 4193 C C . VAL C 1 71 ? -12.515 55.272 -44.763 1.00 32.99 70 VAL D C 1
ATOM 4194 O O . VAL C 1 71 ? -12.120 56.073 -43.933 1.00 30.07 70 VAL D O 1
ATOM 4198 N N . GLU C 1 72 ? -12.048 54.028 -44.827 1.00 27.95 71 GLU D N 1
ATOM 4199 C CA . GLU C 1 72 ? -11.055 53.525 -43.891 1.00 32.76 71 GLU D CA 1
ATOM 4200 C C . GLU C 1 72 ? -9.723 54.232 -44.095 1.00 31.53 71 GLU D C 1
ATOM 4201 O O . GLU C 1 72 ? -9.043 54.492 -43.108 1.00 31.51 71 GLU D O 1
ATOM 4207 N N . THR C 1 73 ? -9.300 54.559 -45.319 1.00 27.61 72 THR D N 1
ATOM 4208 C CA . THR C 1 73 ? -8.047 55.312 -45.373 1.00 30.53 72 THR D CA 1
ATOM 4209 C C . THR C 1 73 ? -8.215 56.793 -44.933 1.00 32.19 72 THR D C 1
ATOM 4210 O O . THR C 1 73 ? -7.271 57.415 -44.461 1.00 32.22 72 THR D O 1
ATOM 4214 N N . ILE C 1 74 ? -9.400 57.370 -45.050 1.00 26.93 73 ILE D N 1
ATOM 4215 C CA . ILE C 1 74 ? -9.609 58.738 -44.570 1.00 27.62 73 ILE D CA 1
ATOM 4216 C C . ILE C 1 74 ? -9.554 58.686 -43.046 1.00 22.55 73 ILE D C 1
ATOM 4217 O O . ILE C 1 74 ? -8.871 59.473 -42.409 1.00 27.83 73 ILE D O 1
ATOM 4222 N N . LYS C 1 75 ? -10.289 57.740 -42.469 1.00 24.89 74 LYS D N 1
ATOM 4223 C CA . LYS C 1 75 ? -10.331 57.549 -41.022 1.00 29.33 74 LYS D CA 1
ATOM 4224 C C . LYS C 1 75 ? -8.941 57.283 -40.452 1.00 32.37 74 LYS D C 1
ATOM 4225 O O . LYS C 1 75 ? -8.575 57.879 -39.438 1.00 29.62 74 LYS D O 1
ATOM 4231 N N . GLU C 1 76 ? -8.157 56.412 -41.087 1.00 28.79 75 GLU D N 1
ATOM 4232 C CA . GLU C 1 76 ? -6.824 56.147 -40.578 1.00 31.52 75 GLU D CA 1
ATOM 4233 C C . GLU C 1 76 ? -5.981 57.423 -40.643 1.00 32.25 75 GLU D C 1
ATOM 4234 O O . GLU C 1 76 ? -5.142 57.673 -39.775 1.00 33.10 75 GLU D O 1
ATOM 4240 N N . ASP C 1 77 ? -6.194 58.256 -41.646 1.00 26.07 76 ASP D N 1
ATOM 4241 C CA . ASP C 1 77 ? -5.418 59.475 -41.718 1.00 26.89 76 ASP D CA 1
ATOM 4242 C C . ASP C 1 77 ? -5.816 60.552 -40.696 1.00 27.97 76 ASP D C 1
ATOM 4243 O O . ASP C 1 77 ? -4.998 61.403 -40.348 1.00 27.43 76 ASP D O 1
ATOM 4248 N N . MET C 1 78 ? -7.074 60.535 -40.259 1.00 24.15 77 MET D N 1
ATOM 4249 C CA . MET C 1 78 ? -7.582 61.467 -39.250 1.00 25.56 77 MET D CA 1
ATOM 4250 C C . MET C 1 78 ? -6.936 61.052 -37.931 1.00 23.68 77 MET D C 1
ATOM 4251 O O . MET C 1 78 ? -6.580 61.889 -37.092 1.00 23.06 77 MET D O 1
ATOM 4256 N N . ASN C 1 79 ? -6.798 59.740 -37.766 1.00 24.71 78 ASN D N 1
ATOM 4257 C CA . ASN C 1 79 ? -6.154 59.135 -36.599 1.00 27.89 78 ASN D CA 1
ATOM 4258 C C . ASN C 1 79 ? -4.712 59.621 -36.436 1.00 24.92 78 ASN D C 1
ATOM 4259 O O . ASN C 1 79 ? -4.269 59.942 -35.352 1.00 23.62 78 ASN D O 1
ATOM 4264 N N . VAL C 1 80 ? -3.978 59.646 -37.527 1.00 20.47 79 VAL D N 1
ATOM 4265 C CA . VAL C 1 80 ? -2.622 60.090 -37.497 1.00 20.40 79 VAL D CA 1
ATOM 4266 C C . VAL C 1 80 ? -2.541 61.590 -37.221 1.00 23.52 79 VAL D C 1
ATOM 4267 O O . VAL C 1 80 ? -1.834 62.019 -36.328 1.00 22.34 79 VAL D O 1
ATOM 4271 N N . LYS C 1 81 ? -3.275 62.392 -37.983 1.00 24.06 80 LYS D N 1
ATOM 4272 C CA . LYS C 1 81 ? -3.264 63.849 -37.845 1.00 25.19 80 LYS D CA 1
ATOM 4273 C C . LYS C 1 81 ? -3.886 64.442 -36.596 1.00 24.27 80 LYS D C 1
ATOM 4274 O O . LYS C 1 81 ? -3.320 65.353 -35.999 1.00 25.58 80 LYS D O 1
ATOM 4280 N N . PHE C 1 82 ? -5.049 63.949 -36.197 1.00 20.54 81 PHE D N 1
ATOM 4281 C CA . PHE C 1 82 ? -5.723 64.486 -35.028 1.00 21.32 81 PHE D CA 1
ATOM 4282 C C . PHE C 1 82 ? -5.448 63.760 -33.684 1.00 20.36 81 PHE D C 1
ATOM 4283 O O . PHE C 1 82 ? -5.412 64.373 -32.628 1.00 18.31 81 PHE D O 1
ATOM 4291 N N . PHE C 1 83 ? -5.248 62.456 -33.710 1.00 18.79 82 PHE D N 1
ATOM 4292 C CA . PHE C 1 83 ? -5.021 61.726 -32.469 1.00 18.39 82 PHE D CA 1
ATOM 4293 C C . PHE C 1 83 ? -3.563 61.301 -32.319 1.00 22.94 82 PHE D C 1
ATOM 4294 O O . PHE C 1 83 ? -3.216 60.654 -31.346 1.00 19.61 82 PHE D O 1
ATOM 4302 N N . ASN C 1 84 ? -2.710 61.659 -33.275 1.00 17.07 83 ASN D N 1
ATOM 4303 C CA . ASN C 1 84 ? -1.306 61.276 -33.212 1.00 21.99 83 ASN D CA 1
ATOM 4304 C C . ASN C 1 84 ? -1.109 59.760 -33.133 1.00 20.33 83 ASN D C 1
ATOM 4305 O O . ASN C 1 84 ? -0.164 59.283 -32.521 1.00 20.32 83 ASN D O 1
ATOM 4310 N N . SER C 1 85 ? -1.982 58.998 -33.776 1.00 18.31 84 SER D N 1
ATOM 4311 C CA . SER C 1 85 ? -1.908 57.518 -33.754 1.00 24.52 84 SER D CA 1
ATOM 4312 C C . SER C 1 85 ? -2.043 56.902 -32.370 1.00 22.61 84 SER D C 1
ATOM 4313 O O . SER C 1 85 ? -1.654 55.754 -32.168 1.00 22.05 84 SER D O 1
ATOM 4316 N N . ASN C 1 86 ? -2.597 57.658 -31.424 1.00 21.81 85 ASN D N 1
ATOM 4317 C CA . ASN C 1 86 ? -2.747 57.191 -30.055 1.00 20.66 85 ASN D CA 1
ATOM 4318 C C . ASN C 1 86 ? -4.070 56.431 -29.945 1.00 19.56 85 ASN D C 1
ATOM 4319 O O . ASN C 1 86 ? -5.118 57.034 -30.018 1.00 17.91 85 ASN D O 1
ATOM 4324 N N . LYS C 1 87 ? -4.025 55.105 -29.804 1.00 16.67 86 LYS D N 1
ATOM 4325 C CA . LYS C 1 87 ? -5.239 54.279 -29.677 1.00 18.15 86 LYS D CA 1
ATOM 4326 C C . LYS C 1 87 ? -6.080 54.582 -28.414 1.00 18.08 86 LYS D C 1
ATOM 4327 O O . LYS C 1 87 ? -7.297 54.609 -28.482 1.00 20.40 86 LYS D O 1
ATOM 4333 N N . LYS C 1 88 ? -5.456 54.794 -27.260 1.00 17.74 87 LYS D N 1
ATOM 4334 C CA . LYS C 1 88 ? -6.243 55.091 -26.086 1.00 19.86 87 LYS D CA 1
ATOM 4335 C C . LYS C 1 88 ? -6.933 56.450 -26.207 1.00 17.98 87 LYS D C 1
ATOM 4336 O O . LYS C 1 88 ? -8.047 56.597 -25.738 1.00 17.16 87 LYS D O 1
ATOM 4342 N N . LYS C 1 89 ? -6.282 57.454 -26.803 1.00 20.03 88 LYS D N 1
ATOM 4343 C CA . LYS C 1 89 ? -6.900 58.804 -26.991 1.00 19.40 88 LYS D CA 1
ATOM 4344 C C . LYS C 1 89 ? -8.144 58.695 -27.916 1.00 19.22 88 LYS D C 1
ATOM 4345 O O . LYS C 1 89 ? -9.192 59.267 -27.636 1.00 16.94 88 LYS D O 1
ATOM 4351 N N . ARG C 1 90 ? -8.020 57.937 -28.998 1.00 17.67 89 ARG D N 1
ATOM 4352 C CA . ARG C 1 90 ? -9.121 57.683 -29.921 1.00 19.84 89 ARG D CA 1
ATOM 4353 C C . ARG C 1 90 ? -10.254 56.878 -29.232 1.00 22.56 89 ARG D C 1
ATOM 4354 O O . ARG C 1 90 ? -11.425 57.179 -29.441 1.00 19.74 89 ARG D O 1
ATOM 4362 N N . ASP C 1 91 ? -9.926 55.866 -28.420 1.00 22.55 90 ASP D N 1
ATOM 4363 C CA . ASP C 1 91 ? -10.939 55.080 -27.707 1.00 21.80 90 ASP D CA 1
ATOM 4364 C C . ASP C 1 91 ? -11.715 55.943 -26.689 1.00 24.91 90 ASP D C 1
ATOM 4365 O O . ASP C 1 91 ? -12.939 55.813 -26.566 1.00 20.23 90 ASP D O 1
ATOM 4370 N N . ASP C 1 92 ? -11.020 56.793 -25.931 1.00 19.23 91 ASP D N 1
ATOM 4371 C CA . ASP C 1 92 ? -11.693 57.687 -24.944 1.00 18.24 91 ASP D CA 1
ATOM 4372 C C . ASP C 1 92 ? -12.640 58.653 -25.670 1.00 17.81 91 ASP D C 1
ATOM 4373 O O . ASP C 1 92 ? -13.742 58.912 -25.223 1.00 20.66 91 ASP D O 1
ATOM 4378 N N . PHE C 1 93 ? -12.181 59.209 -26.782 1.00 18.76 92 PHE D N 1
ATOM 4379 C CA . PHE C 1 93 ? -12.985 60.126 -27.589 1.00 19.17 92 PHE D CA 1
ATOM 4380 C C . PHE C 1 93 ? -14.235 59.395 -28.072 1.00 19.85 92 PHE D C 1
ATOM 4381 O O . PHE C 1 93 ? -15.336 59.906 -27.965 1.00 22.43 92 PHE D O 1
ATOM 4389 N N . GLU C 1 94 ? -14.072 58.182 -28.584 1.00 20.19 93 GLU D N 1
ATOM 4390 C CA . GLU C 1 94 ? -15.209 57.410 -29.070 1.00 24.15 93 GLU D CA 1
ATOM 4391 C C . GLU C 1 94 ? -16.247 57.168 -27.993 1.00 23.33 93 GLU D C 1
ATOM 4392 O O . GLU C 1 94 ? -17.447 57.283 -28.251 1.00 24.48 93 GLU D O 1
ATOM 4398 N N . LYS C 1 95 ? -15.811 56.808 -26.789 1.00 22.11 94 LYS D N 1
ATOM 4399 C CA . LYS C 1 95 ? -16.778 56.605 -25.705 1.00 23.12 94 LYS D CA 1
ATOM 4400 C C . LYS C 1 95 ? -17.539 57.905 -25.421 1.00 20.56 94 LYS D C 1
ATOM 4401 O O . LYS C 1 95 ? -18.739 57.875 -25.260 1.00 22.65 94 LYS D O 1
ATOM 4407 N N . LEU C 1 96 ? -16.856 59.044 -25.362 1.00 20.73 95 LEU D N 1
ATOM 4408 C CA . LEU C 1 96 ? -17.531 60.303 -25.089 1.00 19.00 95 LEU D CA 1
ATOM 4409 C C . LEU C 1 96 ? -18.590 60.642 -26.126 1.00 22.55 95 LEU D C 1
ATOM 4410 O O . LEU C 1 96 ? -19.673 61.134 -25.788 1.00 22.76 95 LEU D O 1
ATOM 4415 N N . THR C 1 97 ? -18.281 60.401 -27.392 1.00 22.52 96 THR D N 1
ATOM 4416 C CA . THR C 1 97 ? -19.216 60.752 -28.455 1.00 25.34 96 THR D CA 1
ATOM 4417 C C . THR C 1 97 ? -20.411 59.836 -28.500 1.00 28.02 96 THR D C 1
ATOM 4418 O O . THR C 1 97 ? -21.422 60.191 -29.098 1.00 29.27 96 THR D O 1
ATOM 4422 N N . ASN C 1 98 ? -20.300 58.662 -27.884 1.00 28.87 97 ASN D N 1
ATOM 4423 C CA . ASN C 1 98 ? -21.396 57.719 -27.898 1.00 30.74 97 ASN D CA 1
ATOM 4424 C C . ASN C 1 98 ? -22.344 57.753 -26.711 1.00 33.77 97 ASN D C 1
ATOM 4425 O O . ASN C 1 98 ? -23.369 57.115 -26.768 1.00 33.86 97 ASN D O 1
ATOM 4430 N N . TYR C 1 99 ? -22.046 58.485 -25.641 1.00 30.86 98 TYR D N 1
ATOM 4431 C CA . TYR C 1 99 ? -22.965 58.532 -24.488 1.00 33.77 98 TYR D CA 1
ATOM 4432 C C . TYR C 1 99 ? -24.329 59.066 -24.924 1.00 34.67 98 TYR D C 1
ATOM 4433 O O . TYR C 1 99 ? -24.390 60.033 -25.666 1.00 32.46 98 TYR D O 1
ATOM 4442 N N . SER C 1 100 ? -25.420 58.468 -24.446 1.00 33.95 99 SER D N 1
ATOM 4443 C CA . SER C 1 100 ? -26.764 58.917 -24.841 1.00 34.78 99 SER D CA 1
ATOM 4444 C C . SER C 1 100 ? -27.403 59.951 -23.916 1.00 32.10 99 SER D C 1
ATOM 4445 O O . SER C 1 100 ? -27.555 59.644 -22.747 1.00 31.02 99 SER D O 1
ATOM 4448 N N . VAL C 1 101 ? -27.818 61.136 -24.396 1.00 34.86 100 VAL D N 1
ATOM 4449 C CA . VAL C 1 101 ? -28.441 62.106 -23.464 1.00 40.06 100 VAL D CA 1
ATOM 4450 C C . VAL C 1 101 ? -29.791 61.647 -22.935 1.00 42.77 100 VAL D C 1
ATOM 4451 O O . VAL C 1 101 ? -30.259 62.160 -21.923 1.00 42.74 100 VAL D O 1
ATOM 4455 N N . THR C 1 102 ? -30.441 60.713 -23.618 1.00 42.08 101 THR D N 1
ATOM 4456 C CA . THR C 1 102 ? -31.737 60.245 -23.148 1.00 44.05 101 THR D CA 1
ATOM 4457 C C . THR C 1 102 ? -31.704 59.049 -22.171 1.00 44.76 101 THR D C 1
ATOM 4458 O O . THR C 1 102 ? -32.719 58.778 -21.523 1.00 47.49 101 THR D O 1
ATOM 4462 N N . ASP C 1 103 ? -30.569 58.345 -22.054 1.00 40.83 102 ASP D N 1
ATOM 4463 C CA . ASP C 1 103 ? -30.434 57.210 -21.128 1.00 43.35 102 ASP D CA 1
ATOM 4464 C C . ASP C 1 103 ? -30.468 57.788 -19.710 1.00 45.49 102 ASP D C 1
ATOM 4465 O O . ASP C 1 103 ? -29.611 58.597 -19.348 1.00 42.34 102 ASP D O 1
ATOM 4470 N N . LEU C 1 104 ? -31.457 57.372 -18.914 1.00 45.22 103 LEU D N 1
ATOM 4471 C CA . LEU C 1 104 ? -31.629 57.884 -17.553 1.00 45.85 103 LEU D CA 1
ATOM 4472 C C . LEU C 1 104 ? -30.478 57.652 -16.588 1.00 42.80 103 LEU D C 1
ATOM 4473 O O . LEU C 1 104 ? -30.234 58.497 -15.736 1.00 38.29 103 LEU D O 1
ATOM 4478 N N . ASN C 1 105 ? -29.767 56.534 -16.684 1.00 40.35 104 ASN D N 1
ATOM 4479 C CA . ASN C 1 105 ? -28.664 56.375 -15.767 1.00 36.61 104 ASN D CA 1
ATOM 4480 C C . ASN C 1 105 ? -27.441 57.183 -16.184 1.00 35.80 104 ASN D C 1
ATOM 4481 O O . ASN C 1 105 ? -26.617 57.554 -15.345 1.00 34.44 104 ASN D O 1
ATOM 4486 N N . VAL C 1 106 ? -27.333 57.481 -17.472 1.00 29.56 105 VAL D N 1
ATOM 4487 C CA . VAL C 1 106 ? -26.228 58.300 -17.970 1.00 32.69 105 VAL D CA 1
ATOM 4488 C C . VAL C 1 106 ? -26.470 59.733 -17.442 1.00 29.79 105 VAL D C 1
ATOM 4489 O O . VAL C 1 106 ? -25.537 60.398 -16.956 1.00 31.03 105 VAL D O 1
ATOM 4493 N N . GLN C 1 107 ? -27.721 60.188 -17.515 1.00 29.08 106 GLN D N 1
ATOM 4494 C CA . GLN C 1 107 ? -28.121 61.504 -17.030 1.00 29.22 106 GLN D CA 1
ATOM 4495 C C . GLN C 1 107 ? -27.744 61.710 -15.563 1.00 33.51 106 GLN D C 1
ATOM 4496 O O . GLN C 1 107 ? -27.251 62.782 -15.178 1.00 31.03 106 GLN D O 1
ATOM 4502 N N . ARG C 1 108 ? -28.016 60.693 -14.746 1.00 30.93 107 ARG D N 1
ATOM 4503 C CA . ARG C 1 108 ? -27.723 60.713 -13.320 1.00 35.47 107 ARG D CA 1
ATOM 4504 C C . ARG C 1 108 ? -26.228 60.785 -13.052 1.00 35.04 107 ARG D C 1
ATOM 4505 O O . ARG C 1 108 ? -25.780 61.551 -12.196 1.00 32.70 107 ARG D O 1
ATOM 4513 N N . LYS C 1 109 ? -25.457 59.958 -13.749 1.00 27.83 108 LYS D N 1
ATOM 4514 C CA . LYS C 1 109 ? -24.023 59.985 -13.565 1.00 29.76 108 LYS D CA 1
ATOM 4515 C C . LYS C 1 109 ? -23.492 61.343 -14.011 1.00 28.23 108 LYS D C 1
ATOM 4516 O O . LYS C 1 109 ? -22.579 61.883 -13.400 1.00 26.77 108 LYS D O 1
ATOM 4522 N N . ALA C 1 110 ? -24.056 61.899 -15.078 1.00 23.34 109 ALA D N 1
ATOM 4523 C CA . ALA C 1 110 ? -23.588 63.185 -15.571 1.00 24.38 109 ALA D CA 1
ATOM 4524 C C . ALA C 1 110 ? -23.838 64.310 -14.572 1.00 24.98 109 ALA D C 1
ATOM 4525 O O . ALA C 1 110 ? -22.983 65.165 -14.359 1.00 21.41 109 ALA D O 1
ATOM 4527 N N . ILE C 1 111 ? -25.005 64.301 -13.946 1.00 23.78 110 ILE D N 1
ATOM 4528 C CA . ILE C 1 111 ? -25.354 65.333 -12.974 1.00 27.66 110 ILE D CA 1
ATOM 4529 C C . ILE C 1 111 ? -24.506 65.147 -11.708 1.00 25.12 110 ILE D C 1
ATOM 4530 O O . ILE C 1 111 ? -24.045 66.134 -11.094 1.00 25.48 110 ILE D O 1
ATOM 4535 N N . ASP C 1 112 ? -24.240 63.900 -11.330 1.00 25.37 111 ASP D N 1
ATOM 4536 C CA . ASP C 1 112 ? -23.426 63.674 -10.143 1.00 28.94 111 ASP D CA 1
ATOM 4537 C C . ASP C 1 112 ? -21.955 64.173 -10.288 1.00 32.39 111 ASP D C 1
ATOM 4538 O O . ASP C 1 112 ? -21.350 64.646 -9.320 1.00 31.03 111 ASP D O 1
ATOM 4543 N N . GLU C 1 113 ? -21.404 64.112 -11.498 1.00 25.19 112 GLU D N 1
ATOM 4544 C CA . GLU C 1 113 ? -20.034 64.524 -11.751 1.00 23.02 112 GLU D CA 1
ATOM 4545 C C . GLU C 1 113 ? -19.880 65.989 -12.106 1.00 22.77 112 GLU D C 1
ATOM 4546 O O . GLU C 1 113 ? -18.754 66.448 -12.260 1.00 24.53 112 GLU D O 1
ATOM 4552 N N . LEU C 1 114 ? -20.984 66.728 -12.227 1.00 20.88 113 LEU D N 1
ATOM 4553 C CA . LEU C 1 114 ? -20.958 68.136 -12.642 1.00 22.78 113 LEU D CA 1
ATOM 4554 C C . LEU C 1 114 ? -20.015 69.096 -11.905 1.00 25.64 113 LEU D C 1
ATOM 4555 O O . LEU C 1 114 ? -19.217 69.807 -12.530 1.00 21.36 113 LEU D O 1
ATOM 4560 N N . ILE C 1 115 ? -20.094 69.136 -10.583 1.00 20.50 114 ILE D N 1
ATOM 4561 C CA . ILE C 1 115 ? -19.226 70.023 -9.830 1.00 22.15 114 ILE D CA 1
ATOM 4562 C C . ILE C 1 115 ? -17.773 69.667 -10.108 1.00 21.72 114 ILE D C 1
ATOM 4563 O O . ILE C 1 115 ? -16.988 70.573 -10.402 1.00 20.53 114 ILE D O 1
ATOM 4568 N N . GLN C 1 116 ? -17.421 68.370 -10.092 1.00 21.45 115 GLN D N 1
ATOM 4569 C CA . GLN C 1 116 ? -16.033 67.970 -10.361 1.00 21.23 115 GLN D CA 1
ATOM 4570 C C . GLN C 1 116 ? -15.596 68.270 -11.788 1.00 22.43 115 GLN D C 1
ATOM 4571 O O . GLN C 1 116 ? -14.427 68.625 -12.015 1.00 21.64 115 GLN D O 1
ATOM 4577 N N . VAL C 1 117 ? -16.508 68.169 -12.758 1.00 19.35 116 VAL D N 1
ATOM 4578 C CA . VAL C 1 117 ? -16.127 68.507 -14.136 1.00 19.61 116 VAL D CA 1
ATOM 4579 C C . VAL C 1 117 ? -15.784 70.023 -14.234 1.00 20.64 116 VAL D C 1
ATOM 4580 O O . VAL C 1 117 ? -14.801 70.399 -14.907 1.00 21.50 116 VAL D O 1
ATOM 4584 N N . MET C 1 118 ? -16.553 70.888 -13.550 1.00 20.47 117 MET D N 1
ATOM 4585 C CA . MET C 1 118 ? -16.279 72.324 -13.605 1.00 20.49 117 MET D CA 1
ATOM 4586 C C . MET C 1 118 ? -14.898 72.613 -13.081 1.00 18.29 117 MET D C 1
ATOM 4587 O O . MET C 1 118 ? -14.212 73.512 -13.585 1.00 19.57 117 MET D O 1
ATOM 4592 N N . ALA C 1 119 ? -14.501 71.858 -12.057 1.00 21.18 118 ALA D N 1
ATOM 4593 C CA . ALA C 1 119 ? -13.172 72.005 -11.479 1.00 26.92 118 ALA D CA 1
ATOM 4594 C C . ALA C 1 119 ? -12.116 71.558 -12.522 1.00 27.22 118 ALA D C 1
ATOM 4595 O O . ALA C 1 119 ? -11.090 72.206 -12.662 1.00 24.10 118 ALA D O 1
ATOM 4597 N N . GLU C 1 120 ? -12.370 70.481 -13.264 1.00 27.11 119 GLU D N 1
ATOM 4598 C CA . GLU C 1 120 ? -11.407 70.039 -14.275 1.00 23.91 119 GLU D CA 1
ATOM 4599 C C . GLU C 1 120 ? -11.355 71.026 -15.449 1.00 30.25 119 GLU D C 1
ATOM 4600 O O . GLU C 1 120 ? -10.349 71.106 -16.166 1.00 29.60 119 GLU D O 1
ATOM 4606 N N . LEU C 1 121 ? -12.429 71.783 -15.655 1.00 21.98 120 LEU D N 1
ATOM 4607 C CA . LEU C 1 121 ? -12.425 72.783 -16.716 1.00 26.02 120 LEU D CA 1
ATOM 4608 C C . LEU C 1 121 ? -11.644 74.011 -16.255 1.00 28.96 120 LEU D C 1
ATOM 4609 O O . LEU C 1 121 ? -11.395 74.912 -17.042 1.00 29.61 120 LEU D O 1
ATOM 4614 N N . GLY C 1 122 ? -11.300 74.069 -14.970 1.00 27.82 121 GLY D N 1
ATOM 4615 C CA . GLY C 1 122 ? -10.573 75.218 -14.442 1.00 29.67 121 GLY D CA 1
ATOM 4616 C C . GLY C 1 122 ? -11.427 76.267 -13.726 1.00 29.89 121 GLY D C 1
ATOM 4617 O O . GLY C 1 122 ? -10.918 77.325 -13.308 1.00 28.12 121 GLY D O 1
ATOM 4618 N N . ALA C 1 123 ? -12.721 76.000 -13.563 1.00 26.09 122 ALA D N 1
ATOM 4619 C CA . ALA C 1 123 ? -13.564 76.975 -12.894 1.00 26.82 122 ALA D CA 1
ATOM 4620 C C . ALA C 1 123 ? -13.495 76.926 -11.360 1.00 27.19 122 ALA D C 1
ATOM 4621 O O . ALA C 1 123 ? -13.294 75.871 -10.743 1.00 25.44 122 ALA D O 1
ATOM 4623 N N . ASN C 1 124 ? -13.644 78.098 -10.750 1.00 26.08 123 ASN D N 1
ATOM 4624 C CA . ASN C 1 124 ? -13.708 78.219 -9.303 1.00 22.11 123 ASN D CA 1
ATOM 4625 C C . ASN C 1 124 ? -15.190 78.553 -9.140 1.00 24.14 123 ASN D C 1
ATOM 4626 O O . ASN C 1 124 ? -15.558 79.714 -9.194 1.00 20.39 123 ASN D O 1
ATOM 4631 N N . VAL C 1 125 ? -16.039 77.537 -8.983 1.00 19.67 124 VAL D N 1
ATOM 4632 C CA . VAL C 1 125 ? -17.484 77.760 -8.894 1.00 21.67 124 VAL D CA 1
ATOM 4633 C C . VAL C 1 125 ? -17.990 78.526 -7.651 1.00 25.69 124 VAL D C 1
ATOM 4634 O O . VAL C 1 125 ? -17.376 78.474 -6.571 1.00 23.36 124 VAL D O 1
ATOM 4638 N N . SER C 1 126 ? -19.107 79.248 -7.794 1.00 24.59 201 SER D N 1
ATOM 4639 C CA . SER C 1 126 ? -19.656 79.995 -6.648 1.00 22.86 201 SER D CA 1
ATOM 4640 C C . SER C 1 126 ? -20.529 79.115 -5.743 1.00 24.49 201 SER D C 1
ATOM 4641 O O . SER C 1 126 ? -20.899 78.001 -6.109 1.00 22.48 201 SER D O 1
ATOM 4644 N N . GLY C 1 127 ? -20.844 79.619 -4.552 1.00 27.27 202 GLY D N 1
ATOM 4645 C CA . GLY C 1 127 ? -21.711 78.897 -3.640 1.00 22.13 202 GLY D CA 1
ATOM 4646 C C . GLY C 1 127 ? -23.095 78.778 -4.276 1.00 22.53 202 GLY D C 1
ATOM 4647 O O . GLY C 1 127 ? -23.809 77.842 -3.954 1.00 22.01 202 GLY D O 1
ATOM 4648 N N . GLU C 1 128 ? -23.492 79.703 -5.160 1.00 24.01 203 GLU D N 1
ATOM 4649 C CA . GLU C 1 128 ? -24.800 79.596 -5.825 1.00 29.28 203 GLU D CA 1
ATOM 4650 C C . GLU C 1 128 ? -24.803 78.417 -6.829 1.00 24.10 203 GLU D C 1
ATOM 4651 O O . GLU C 1 128 ? -25.797 77.689 -6.957 1.00 23.81 203 GLU D O 1
ATOM 4657 N N . PHE C 1 129 ? -23.692 78.240 -7.542 1.00 22.24 204 PHE D N 1
ATOM 4658 C CA . PHE C 1 129 ? -23.564 77.151 -8.497 1.00 20.25 204 PHE D CA 1
ATOM 4659 C C . PHE C 1 129 ? -23.683 75.835 -7.738 1.00 19.34 204 PHE D C 1
ATOM 4660 O O . PHE C 1 129 ? -24.364 74.922 -8.190 1.00 22.37 204 PHE D O 1
ATOM 4668 N N . VAL C 1 130 ? -23.028 75.726 -6.584 1.00 19.36 205 VAL D N 1
ATOM 4669 C CA . VAL C 1 130 ? -23.105 74.489 -5.793 1.00 22.48 205 VAL D CA 1
ATOM 4670 C C . VAL C 1 130 ? -24.524 74.115 -5.324 1.00 26.77 205 VAL D C 1
ATOM 4671 O O . VAL C 1 130 ? -24.876 72.940 -5.326 1.00 24.26 205 VAL D O 1
ATOM 4675 N N . LYS C 1 131 ? -25.318 75.104 -4.907 1.00 23.77 206 LYS D N 1
ATOM 4676 C CA . LYS C 1 131 ? -26.690 74.881 -4.460 1.00 26.82 206 LYS D CA 1
ATOM 4677 C C . LYS C 1 131 ? -27.550 74.451 -5.635 1.00 25.58 206 LYS D C 1
ATOM 4678 O O . LYS C 1 131 ? -28.382 73.562 -5.509 1.00 26.05 206 LYS D O 1
ATOM 4684 N N . GLU C 1 132 ? -27.370 75.104 -6.777 1.00 23.52 207 GLU D N 1
ATOM 4685 C CA . GLU C 1 132 ? -28.139 74.754 -7.969 1.00 26.60 207 GLU D CA 1
ATOM 4686 C C . GLU C 1 132 ? -27.816 73.338 -8.477 1.00 30.87 207 GLU D C 1
ATOM 4687 O O . GLU C 1 132 ? -28.716 72.610 -8.942 1.00 27.16 207 GLU D O 1
ATOM 4693 N N . ALA C 1 133 ? -26.542 72.952 -8.390 1.00 27.89 208 ALA D N 1
ATOM 4694 C CA . ALA C 1 133 ? -26.121 71.631 -8.811 1.00 30.02 208 ALA D CA 1
ATOM 4695 C C . ALA C 1 133 ? -26.661 70.588 -7.823 1.00 29.61 208 ALA D C 1
ATOM 4696 O O . ALA C 1 133 ? -27.056 69.513 -8.232 1.00 27.97 208 ALA D O 1
ATOM 4698 N N . GLU C 1 134 ? -26.668 70.879 -6.526 1.00 27.83 209 GLU D N 1
ATOM 4699 C CA . GLU C 1 134 ? -27.229 69.907 -5.597 1.00 30.75 209 GLU D CA 1
ATOM 4700 C C . GLU C 1 134 ? -28.731 69.750 -5.805 1.00 35.83 209 GLU D C 1
ATOM 4701 O O . GLU C 1 134 ? -29.296 68.703 -5.553 1.00 38.38 209 GLU D O 1
ATOM 4707 N N . ASN C 1 135 ? -29.388 70.809 -6.313 1.00 34.42 210 ASN D N 1
ATOM 4708 C CA . ASN C 1 135 ? -30.823 70.745 -6.621 1.00 35.78 210 ASN D CA 1
ATOM 4709 C C . ASN C 1 135 ? -31.089 69.871 -7.864 1.00 38.86 210 ASN D C 1
ATOM 4710 O O . ASN C 1 135 ? -32.058 69.109 -7.902 1.00 35.65 210 ASN D O 1
ATOM 4715 N N . LEU C 1 136 ? -30.259 70.005 -8.896 1.00 38.56 211 LEU D N 1
ATOM 4716 C CA . LEU C 1 136 ? -30.438 69.176 -10.086 1.00 33.29 211 LEU D CA 1
ATOM 4717 C C . LEU C 1 136 ? -30.233 67.726 -9.698 1.00 35.69 211 LEU D C 1
ATOM 4718 O O . LEU C 1 136 ? -30.838 66.838 -10.278 1.00 35.31 211 LEU D O 1
ATOM 4723 N N . LYS C 1 137 ? -29.359 67.488 -8.727 1.00 32.27 212 LYS D N 1
ATOM 4724 C CA . LYS C 1 137 ? -29.057 66.144 -8.264 1.00 40.27 212 LYS D CA 1
ATOM 4725 C C . LYS C 1 137 ? -30.212 65.506 -7.486 1.00 45.46 212 LYS D C 1
ATOM 4726 O O . LYS C 1 137 ? -30.382 64.290 -7.514 1.00 45.48 212 LYS D O 1
ATOM 4732 N N . LYS C 1 138 ? -31.009 66.309 -6.789 1.00 45.49 213 LYS D N 1
ATOM 4733 C CA . LYS C 1 138 ? -32.140 65.757 -6.041 1.00 51.87 213 LYS D CA 1
ATOM 4734 C C . LYS C 1 138 ? -33.140 65.317 -7.085 1.00 50.60 213 LYS D C 1
ATOM 4735 O O . LYS C 1 138 ? -33.657 64.192 -7.050 1.00 51.44 213 LYS D O 1
ATOM 4741 N N . TYR C 1 139 ? -33.393 66.233 -8.011 1.00 48.16 214 TYR D N 1
ATOM 4742 C CA . TYR C 1 139 ? -34.313 66.018 -9.105 1.00 49.28 214 TYR D CA 1
ATOM 4743 C C . TYR C 1 139 ? -34.017 64.701 -9.853 1.00 53.28 214 TYR D C 1
ATOM 4744 O O . TYR C 1 139 ? -34.872 63.813 -9.915 1.00 55.23 214 TYR D O 1
ATOM 4753 N N . PHE C 1 140 ? -32.803 64.545 -10.381 1.00 51.18 215 PHE D N 1
ATOM 4754 C CA . PHE C 1 140 ? -32.450 63.341 -11.128 1.00 48.35 215 PHE D CA 1
ATOM 4755 C C . PHE C 1 140 ? -32.201 62.032 -10.364 1.00 48.94 215 PHE D C 1
ATOM 4756 O O . PHE C 1 140 ? -31.990 61.018 -11.001 1.00 52.59 215 PHE D O 1
ATOM 4764 N N . ASN C 1 141 ? -32.217 61.960 -9.021 1.00 50.22 216 ASN D N 1
ATOM 4765 C CA . ASN C 1 141 ? -31.946 60.651 -8.468 1.00 52.54 216 ASN D CA 1
ATOM 4766 C C . ASN C 1 141 ? -33.125 60.160 -7.653 1.00 52.73 216 ASN D C 1
ATOM 4767 O O . ASN C 1 141 ? -34.304 60.355 -7.991 1.00 51.68 216 ASN D O 1
ATOM 4772 N N . GLY C 1 151 ? -17.828 52.487 -13.832 1.00 54.26 226 GLY D N 1
ATOM 4773 C CA . GLY C 1 151 ? -17.475 53.659 -13.056 1.00 49.69 226 GLY D CA 1
ATOM 4774 C C . GLY C 1 151 ? -18.021 54.959 -13.628 1.00 49.13 226 GLY D C 1
ATOM 4775 O O . GLY C 1 151 ? -19.154 55.036 -14.133 1.00 49.82 226 GLY D O 1
ATOM 4776 N N . THR C 1 152 ? -17.196 55.995 -13.565 1.00 43.67 227 THR D N 1
ATOM 4777 C CA . THR C 1 152 ? -17.589 57.316 -14.041 1.00 38.56 227 THR D CA 1
ATOM 4778 C C . THR C 1 152 ? -17.754 57.474 -15.550 1.00 35.23 227 THR D C 1
ATOM 4779 O O . THR C 1 152 ? -17.284 56.675 -16.352 1.00 33.49 227 THR D O 1
ATOM 4783 N N . LEU C 1 153 ? -18.431 58.543 -15.914 1.00 29.66 228 LEU D N 1
ATOM 4784 C CA . LEU C 1 153 ? -18.685 58.871 -17.291 1.00 29.71 228 LEU D CA 1
ATOM 4785 C C . LEU C 1 153 ? -17.568 59.745 -17.842 1.00 28.64 228 LEU D C 1
ATOM 4786 O O . LEU C 1 153 ? -17.036 59.484 -18.903 1.00 29.15 228 LEU D O 1
ATOM 4791 N N . PHE C 1 154 ? -17.225 60.792 -17.100 1.00 22.68 229 PHE D N 1
ATOM 4792 C CA . PHE C 1 154 ? -16.240 61.787 -17.517 1.00 21.86 229 PHE D CA 1
ATOM 4793 C C . PHE C 1 154 ? -14.938 61.945 -16.709 1.00 23.33 229 PHE D C 1
ATOM 4794 O O . PHE C 1 154 ? -13.901 62.234 -17.272 1.00 20.75 229 PHE D O 1
ATOM 4802 N N . LEU C 1 155 ? -14.986 61.789 -15.394 1.00 19.68 230 LEU D N 1
ATOM 4803 C CA . LEU C 1 155 ? -13.805 62.036 -14.574 1.00 21.92 230 LEU D CA 1
ATOM 4804 C C . LEU C 1 155 ? -12.643 61.124 -14.831 1.00 22.65 230 LEU D C 1
ATOM 4805 O O . LEU C 1 155 ? -11.513 61.576 -14.764 1.00 22.74 230 LEU D O 1
ATOM 4810 N N . GLY C 1 156 ? -12.896 59.844 -15.097 1.00 22.59 231 GLY D N 1
ATOM 4811 C CA . GLY C 1 156 ? -11.805 58.919 -15.399 1.00 20.71 231 GLY D CA 1
ATOM 4812 C C . GLY C 1 156 ? -11.068 59.355 -16.657 1.00 24.40 231 GLY D C 1
ATOM 4813 O O . GLY C 1 156 ? -9.855 59.488 -16.666 1.00 24.01 231 GLY D O 1
ATOM 4814 N N . ILE C 1 157 ? -11.806 59.603 -17.731 1.00 19.69 232 ILE D N 1
ATOM 4815 C CA . ILE C 1 157 ? -11.205 60.047 -18.987 1.00 23.29 232 ILE D CA 1
ATOM 4816 C C . ILE C 1 157 ? -10.431 61.377 -18.804 1.00 21.50 232 ILE D C 1
ATOM 4817 O O . ILE C 1 157 ? -9.345 61.542 -19.318 1.00 23.39 232 ILE D O 1
ATOM 4822 N N . LEU C 1 158 ? -10.975 62.331 -18.063 1.00 22.32 233 LEU D N 1
ATOM 4823 C CA . LEU C 1 158 ? -10.264 63.586 -17.863 1.00 21.18 233 LEU D CA 1
ATOM 4824 C C . LEU C 1 158 ? -8.915 63.389 -17.127 1.00 29.30 233 LEU D C 1
ATOM 4825 O O . LEU C 1 158 ? -7.960 64.126 -17.365 1.00 28.94 233 LEU D O 1
ATOM 4830 N N . LYS C 1 159 ? -8.831 62.398 -16.244 1.00 23.99 234 LYS D N 1
ATOM 4831 C CA . LYS C 1 159 ? -7.602 62.144 -15.501 1.00 27.64 234 LYS D CA 1
ATOM 4832 C C . LYS C 1 159 ? -6.539 61.467 -16.371 1.00 28.02 234 LYS D C 1
ATOM 4833 O O . LYS C 1 159 ? -5.349 61.471 -16.041 1.00 27.70 234 LYS D O 1
ATOM 4839 N N . ASN C 1 160 ? -6.959 60.883 -17.487 1.00 22.97 235 ASN D N 1
ATOM 4840 C CA . ASN C 1 160 ? -6.022 60.192 -18.375 1.00 22.10 235 ASN D CA 1
ATOM 4841 C C . ASN C 1 160 ? -5.174 61.156 -19.192 1.00 25.52 235 ASN D C 1
ATOM 4842 O O . ASN C 1 160 ? -4.077 60.793 -19.605 1.00 25.09 235 ASN D O 1
ATOM 4847 N N . TRP C 1 161 ? -5.676 62.365 -19.428 1.00 20.53 236 TRP D N 1
ATOM 4848 C CA . TRP C 1 161 ? -4.981 63.318 -20.278 1.00 22.81 236 TRP D CA 1
ATOM 4849 C C . TRP C 1 161 ? -4.468 64.574 -19.581 1.00 27.00 236 TRP D C 1
ATOM 4850 O O . TRP C 1 161 ? -5.253 65.361 -19.100 1.00 28.81 236 TRP D O 1
ATOM 4861 N N . LYS C 1 162 ? -3.146 64.747 -19.515 1.00 28.86 237 LYS D N 1
ATOM 4862 C CA . LYS C 1 162 ? -2.573 65.918 -18.869 1.00 31.73 237 LYS D CA 1
ATOM 4863 C C . LYS C 1 162 ? -2.240 67.085 -19.805 1.00 32.13 237 LYS D C 1
ATOM 4864 O O . LYS C 1 162 ? -2.370 68.237 -19.380 1.00 30.42 237 LYS D O 1
ATOM 4870 N N . GLU C 1 163 ? -1.811 66.828 -21.051 1.00 28.46 238 GLU D N 1
ATOM 4871 C CA . GLU C 1 163 ? -1.430 67.944 -21.937 1.00 29.27 238 GLU D CA 1
ATOM 4872 C C . GLU C 1 163 ? -2.600 68.755 -22.413 1.00 27.52 238 GLU D C 1
ATOM 4873 O O . GLU C 1 163 ? -3.657 68.213 -22.708 1.00 23.67 238 GLU D O 1
ATOM 4879 N N . GLU C 1 164 ? -2.403 70.060 -22.529 1.00 26.64 239 GLU D N 1
ATOM 4880 C CA . GLU C 1 164 ? -3.521 70.904 -22.854 1.00 24.78 239 GLU D CA 1
ATOM 4881 C C . GLU C 1 164 ? -4.340 70.616 -24.092 1.00 27.46 239 GLU D C 1
ATOM 4882 O O . GLU C 1 164 ? -5.569 70.690 -24.025 1.00 25.87 239 GLU D O 1
ATOM 4888 N N . SER C 1 165 ? -3.704 70.294 -25.219 1.00 20.79 240 SER D N 1
ATOM 4889 C CA . SER C 1 165 ? -4.489 70.026 -26.427 1.00 25.54 240 SER D CA 1
ATOM 4890 C C . SER C 1 165 ? -5.326 68.769 -26.292 1.00 20.35 240 SER D C 1
ATOM 4891 O O . SER C 1 165 ? -6.441 68.743 -26.772 1.00 20.30 240 SER D O 1
ATOM 4894 N N . ASP C 1 166 ? -4.824 67.735 -25.626 1.00 20.72 241 ASP D N 1
ATOM 4895 C CA . ASP C 1 166 ? -5.616 66.510 -25.469 1.00 20.91 241 ASP D CA 1
ATOM 4896 C C . ASP C 1 166 ? -6.807 66.799 -24.560 1.00 23.18 241 ASP D C 1
ATOM 4897 O O . ASP C 1 166 ? -7.922 66.292 -24.783 1.00 20.39 241 ASP D O 1
ATOM 4902 N N . ARG C 1 167 ? -6.572 67.618 -23.535 1.00 20.21 242 ARG D N 1
ATOM 4903 C CA . ARG C 1 167 ? -7.631 68.012 -22.596 1.00 22.78 242 ARG D CA 1
ATOM 4904 C C . ARG C 1 167 ? -8.775 68.723 -23.338 1.00 17.59 242 ARG D C 1
ATOM 4905 O O . ARG C 1 167 ? -9.951 68.416 -23.131 1.00 19.37 242 ARG D O 1
ATOM 4913 N N . LYS C 1 168 ? -8.430 69.636 -24.235 1.00 15.76 243 LYS D N 1
ATOM 4914 C CA . LYS C 1 168 ? -9.425 70.386 -24.996 1.00 16.76 243 LYS D CA 1
ATOM 4915 C C . LYS C 1 168 ? -10.292 69.499 -25.903 1.00 19.26 243 LYS D C 1
ATOM 4916 O O . LYS C 1 168 ? -11.505 69.694 -26.011 1.00 16.23 243 LYS D O 1
ATOM 4922 N N . ILE C 1 169 ? -9.672 68.503 -26.521 1.00 18.88 244 ILE D N 1
ATOM 4923 C CA . ILE C 1 169 ? -10.358 67.563 -27.414 1.00 22.78 244 ILE D CA 1
ATOM 4924 C C . ILE C 1 169 ? -11.463 66.888 -26.637 1.00 22.30 244 ILE D C 1
ATOM 4925 O O . ILE C 1 169 ? -12.588 66.783 -27.122 1.00 21.41 244 ILE D O 1
ATOM 4930 N N . MET C 1 170 ? -11.155 66.433 -25.428 1.00 20.40 245 MET D N 1
ATOM 4931 C CA . MET C 1 170 ? -12.141 65.729 -24.598 1.00 17.61 245 MET D CA 1
ATOM 4932 C C . MET C 1 170 ? -13.149 66.667 -23.960 1.00 19.02 245 MET D C 1
ATOM 4933 O O . MET C 1 170 ? -14.340 66.362 -23.869 1.00 18.01 245 MET D O 1
ATOM 4938 N N . GLN C 1 171 ? -12.677 67.810 -23.504 1.00 14.78 246 GLN D N 1
ATOM 4939 C CA . GLN C 1 171 ? -13.578 68.734 -22.864 1.00 19.57 246 GLN D CA 1
ATOM 4940 C C . GLN C 1 171 ? -14.627 69.216 -23.818 1.00 17.87 246 GLN D C 1
ATOM 4941 O O . GLN C 1 171 ? -15.754 69.490 -23.394 1.00 19.12 246 GLN D O 1
ATOM 4947 N N . SER C 1 172 ? -14.255 69.357 -25.090 1.00 17.59 247 SER D N 1
ATOM 4948 C CA . SER C 1 172 ? -15.198 69.825 -26.095 1.00 17.47 247 SER D CA 1
ATOM 4949 C C . SER C 1 172 ? -16.387 68.873 -26.202 1.00 14.72 247 SER D C 1
ATOM 4950 O O . SER C 1 172 ? -17.530 69.294 -26.318 1.00 16.34 247 SER D O 1
ATOM 4953 N N . GLN C 1 173 ? -16.123 67.580 -26.111 1.00 17.27 248 GLN D N 1
ATOM 4954 C CA . GLN C 1 173 ? -17.174 66.592 -26.205 1.00 18.71 248 GLN D CA 1
ATOM 4955 C C . GLN C 1 173 ? -18.002 66.527 -24.921 1.00 24.07 248 GLN D C 1
ATOM 4956 O O . GLN C 1 173 ? -19.200 66.273 -24.969 1.00 21.18 248 GLN D O 1
ATOM 4962 N N . ILE C 1 174 ? -17.380 66.753 -23.773 1.00 19.66 249 ILE D N 1
ATOM 4963 C CA . ILE C 1 174 ? -18.119 66.719 -22.501 1.00 21.11 249 ILE D CA 1
ATOM 4964 C C . ILE C 1 174 ? -19.075 67.924 -22.391 1.00 20.86 249 ILE D C 1
ATOM 4965 O O . ILE C 1 174 ? -20.245 67.776 -22.050 1.00 20.30 249 ILE D O 1
ATOM 4970 N N . VAL C 1 175 ? -18.580 69.109 -22.705 1.00 15.93 250 VAL D N 1
ATOM 4971 C CA . VAL C 1 175 ? -19.398 70.311 -22.685 1.00 18.13 250 VAL D CA 1
ATOM 4972 C C . VAL C 1 175 ? -20.544 70.243 -23.716 1.00 20.99 250 VAL D C 1
ATOM 4973 O O . VAL C 1 175 ? -21.625 70.702 -23.423 1.00 20.98 250 VAL D O 1
ATOM 4977 N N . SER C 1 176 ? -20.351 69.696 -24.916 1.00 19.75 251 SER D N 1
ATOM 4978 C CA . SER C 1 176 ? -21.489 69.650 -25.839 1.00 21.64 251 SER D CA 1
ATOM 4979 C C . SER C 1 176 ? -22.525 68.664 -25.304 1.00 20.66 251 SER D C 1
ATOM 4980 O O . SER C 1 176 ? -23.713 68.823 -25.541 1.00 20.31 251 SER D O 1
ATOM 4983 N N . PHE C 1 177 ? -22.094 67.658 -24.556 1.00 20.14 252 PHE D N 1
ATOM 4984 C CA . PHE C 1 177 ? -23.049 66.718 -23.998 1.00 21.93 252 PHE D CA 1
ATOM 4985 C C . PHE C 1 177 ? -23.896 67.446 -22.959 1.00 27.49 252 PHE D C 1
ATOM 4986 O O . PHE C 1 177 ? -25.116 67.301 -22.947 1.00 26.10 252 PHE D O 1
ATOM 4994 N N . TYR C 1 178 ? -23.271 68.229 -22.081 1.00 23.21 253 TYR D N 1
ATOM 4995 C CA . TYR C 1 178 ? -24.038 68.954 -21.067 1.00 22.42 253 TYR D CA 1
ATOM 4996 C C . TYR C 1 178 ? -24.931 70.019 -21.695 1.00 19.68 253 TYR D C 1
ATOM 4997 O O . TYR C 1 178 ? -26.009 70.253 -21.220 1.00 24.54 253 TYR D O 1
ATOM 5006 N N . PHE C 1 179 ? -24.497 70.687 -22.753 1.00 20.60 254 PHE D N 1
ATOM 5007 C CA . PHE C 1 179 ? -25.359 71.694 -23.403 1.00 26.72 254 PHE D CA 1
ATOM 5008 C C . PHE C 1 179 ? -26.641 71.097 -24.017 1.00 31.33 254 PHE D C 1
ATOM 5009 O O . PHE C 1 179 ? -27.694 71.749 -24.032 1.00 24.77 254 PHE D O 1
ATOM 5017 N N . LYS C 1 180 ? -26.532 69.859 -24.501 1.00 26.74 255 LYS D N 1
ATOM 5018 C CA . LYS C 1 180 ? -27.624 69.089 -25.090 1.00 31.32 255 LYS D CA 1
ATOM 5019 C C . LYS C 1 180 ? -28.562 68.627 -23.967 1.00 30.48 255 LYS D C 1
ATOM 5020 O O . LYS C 1 180 ? -29.771 68.685 -24.119 1.00 30.13 255 LYS D O 1
ATOM 5026 N N . LEU C 1 181 ? -28.012 68.154 -22.851 1.00 23.99 256 LEU D N 1
ATOM 5027 C CA . LEU C 1 181 ? -28.830 67.772 -21.693 1.00 26.75 256 LEU D CA 1
ATOM 5028 C C . LEU C 1 181 ? -29.606 69.004 -21.161 1.00 32.84 256 LEU D C 1
ATOM 5029 O O . LEU C 1 181 ? -30.800 68.895 -20.897 1.00 38.07 256 LEU D O 1
ATOM 5034 N N . PHE C 1 182 ? -28.955 70.167 -21.014 1.00 31.26 257 PHE D N 1
ATOM 5035 C CA . PHE C 1 182 ? -29.625 71.361 -20.494 1.00 34.40 257 PHE D CA 1
ATOM 5036 C C . PHE C 1 182 ? -30.691 71.860 -21.463 1.00 42.19 257 PHE D C 1
ATOM 5037 O O . PHE C 1 182 ? -31.733 72.342 -21.036 1.00 41.79 257 PHE D O 1
ATOM 5045 N N . LYS C 1 183 ? -30.444 71.767 -22.766 1.00 41.59 258 LYS D N 1
ATOM 5046 C CA . LYS C 1 183 ? -31.437 72.210 -23.762 1.00 42.78 258 LYS D CA 1
ATOM 5047 C C . LYS C 1 183 ? -32.748 71.416 -23.614 1.00 40.13 258 LYS D C 1
ATOM 5048 O O . LYS C 1 183 ? -33.830 71.971 -23.658 1.00 41.83 258 LYS D O 1
ATOM 5054 N N . ASN C 1 184 ? -32.628 70.113 -23.411 1.00 39.32 259 ASN D N 1
ATOM 5055 C CA . ASN C 1 184 ? -33.760 69.208 -23.235 1.00 42.45 259 ASN D CA 1
ATOM 5056 C C . ASN C 1 184 ? -34.555 69.348 -21.937 1.00 45.79 259 ASN D C 1
ATOM 5057 O O . ASN C 1 184 ? -35.637 68.795 -21.830 1.00 47.85 259 ASN D O 1
ATOM 5062 N N . PHE C 1 185 ? -34.010 70.018 -20.933 1.00 44.24 260 PHE D N 1
ATOM 5063 C CA . PHE C 1 185 ? -34.702 70.142 -19.654 1.00 43.77 260 PHE D CA 1
ATOM 5064 C C . PHE C 1 185 ? -34.850 71.589 -19.250 1.00 45.46 260 PHE D C 1
ATOM 5065 O O . PHE C 1 185 ? -35.123 71.884 -18.082 1.00 46.96 260 PHE D O 1
ATOM 5073 N N . LYS C 1 186 ? -34.682 72.495 -20.208 1.00 47.06 261 LYS D N 1
ATOM 5074 C CA . LYS C 1 186 ? -34.754 73.915 -19.897 1.00 52.97 261 LYS D CA 1
ATOM 5075 C C . LYS C 1 186 ? -36.150 74.445 -19.644 1.00 57.83 261 LYS D C 1
ATOM 5076 O O . LYS C 1 186 ? -36.305 75.580 -19.191 1.00 54.97 261 LYS D O 1
ATOM 5082 N N . ASP C 1 187 ? -37.152 73.613 -19.923 1.00 57.76 262 ASP D N 1
ATOM 5083 C CA . ASP C 1 187 ? -38.573 73.953 -19.762 1.00 63.40 262 ASP D CA 1
ATOM 5084 C C . ASP C 1 187 ? -39.148 73.422 -18.448 1.00 62.14 262 ASP D C 1
ATOM 5085 O O . ASP C 1 187 ? -40.180 73.895 -17.958 1.00 64.18 262 ASP D O 1
ATOM 5090 N N . ASP C 1 188 ? -38.493 72.391 -17.931 1.00 59.81 263 ASP D N 1
ATOM 5091 C CA . ASP C 1 188 ? -38.875 71.727 -16.709 1.00 59.83 263 ASP D CA 1
ATOM 5092 C C . ASP C 1 188 ? -39.067 72.764 -15.610 1.00 59.79 263 ASP D C 1
ATOM 5093 O O . ASP C 1 188 ? -38.121 73.442 -15.208 1.00 59.60 263 ASP D O 1
ATOM 5098 N N . GLN C 1 189 ? -40.283 72.895 -15.101 1.00 58.26 264 GLN D N 1
ATOM 5099 C CA . GLN C 1 189 ? -40.628 73.928 -14.133 1.00 56.92 264 GLN D CA 1
ATOM 5100 C C . GLN C 1 189 ? -39.777 73.812 -12.875 1.00 55.92 264 GLN D C 1
ATOM 5101 O O . GLN C 1 189 ? -39.284 74.850 -12.375 1.00 56.49 264 GLN D O 1
ATOM 5107 N N . SER C 1 190 ? -39.607 72.622 -12.330 1.00 55.54 265 SER D N 1
ATOM 5108 C CA . SER C 1 190 ? -38.851 72.415 -11.085 1.00 56.07 265 SER D CA 1
ATOM 5109 C C . SER C 1 190 ? -37.366 72.825 -11.057 1.00 54.34 265 SER D C 1
ATOM 5110 O O . SER C 1 190 ? -36.821 73.150 -9.977 1.00 53.25 265 SER D O 1
ATOM 5113 N N . ILE C 1 191 ? -36.713 72.806 -12.223 1.00 49.10 266 ILE D N 1
ATOM 5114 C CA . ILE C 1 191 ? -35.286 73.088 -12.286 1.00 44.28 266 ILE D CA 1
ATOM 5115 C C . ILE C 1 191 ? -34.889 74.116 -13.314 1.00 46.63 266 ILE D C 1
ATOM 5116 O O . ILE C 1 191 ? -33.708 74.307 -13.583 1.00 42.59 266 ILE D O 1
ATOM 5121 N N . GLN C 1 192 ? -35.878 74.780 -13.881 1.00 44.46 267 GLN D N 1
ATOM 5122 C CA . GLN C 1 192 ? -35.643 75.786 -14.894 1.00 47.32 267 GLN D CA 1
ATOM 5123 C C . GLN C 1 192 ? -34.601 76.855 -14.522 1.00 44.42 267 GLN D C 1
ATOM 5124 O O . GLN C 1 192 ? -33.717 77.148 -15.324 1.00 41.78 267 GLN D O 1
ATOM 5130 N N . LYS C 1 193 ? -34.687 77.445 -13.326 1.00 41.22 268 LYS D N 1
ATOM 5131 C CA . LYS C 1 193 ? -33.707 78.468 -12.951 1.00 39.48 268 LYS D CA 1
ATOM 5132 C C . LYS C 1 193 ? -32.326 77.870 -12.638 1.00 33.91 268 LYS D C 1
ATOM 5133 O O . LYS C 1 193 ? -31.313 78.485 -12.961 1.00 36.05 268 LYS D O 1
ATOM 5139 N N . SER C 1 194 ? -32.288 76.684 -12.025 1.00 29.21 269 SER D N 1
ATOM 5140 C CA . SER C 1 194 ? -31.026 75.980 -11.743 1.00 33.81 269 SER D CA 1
ATOM 5141 C C . SER C 1 194 ? -30.298 75.713 -13.061 1.00 35.04 269 SER D C 1
ATOM 5142 O O . SER C 1 194 ? -29.112 75.987 -13.194 1.00 29.67 269 SER D O 1
ATOM 5145 N N . VAL C 1 195 ? -31.019 75.143 -14.027 1.00 32.76 270 VAL D N 1
ATOM 5146 C CA . VAL C 1 195 ? -30.442 74.839 -15.327 1.00 31.08 270 VAL D CA 1
ATOM 5147 C C . VAL C 1 195 ? -29.915 76.111 -15.984 1.00 28.73 270 VAL D C 1
ATOM 5148 O O . VAL C 1 195 ? -28.825 76.092 -16.541 1.00 28.43 270 VAL D O 1
ATOM 5152 N N . GLU C 1 196 ? -30.645 77.227 -15.917 1.00 26.58 271 GLU D N 1
ATOM 5153 C CA . GLU C 1 196 ? -30.141 78.445 -16.568 1.00 30.32 271 GLU D CA 1
ATOM 5154 C C . GLU C 1 196 ? -28.843 78.993 -15.955 1.00 28.66 271 GLU D C 1
ATOM 5155 O O . GLU C 1 196 ? -27.980 79.530 -16.647 1.00 30.33 271 GLU D O 1
ATOM 5161 N N . THR C 1 197 ? -28.715 78.846 -14.647 1.00 27.60 272 THR D N 1
ATOM 5162 C CA . THR C 1 197 ? -27.551 79.326 -13.891 1.00 28.04 272 THR D CA 1
ATOM 5163 C C . THR C 1 197 ? -26.291 78.515 -14.230 1.00 21.95 272 THR D C 1
ATOM 5164 O O . THR C 1 197 ? -25.224 79.063 -14.495 1.00 22.93 272 THR D O 1
ATOM 5168 N N . ILE C 1 198 ? -26.443 77.197 -14.204 1.00 25.16 273 ILE D N 1
ATOM 5169 C CA . ILE C 1 198 ? -25.355 76.272 -14.480 1.00 25.61 273 ILE D CA 1
ATOM 5170 C C . ILE C 1 198 ? -24.828 76.393 -15.911 1.00 27.71 273 ILE D C 1
ATOM 5171 O O . ILE C 1 198 ? -23.602 76.467 -16.130 1.00 21.50 273 ILE D O 1
ATOM 5176 N N . LYS C 1 199 ? -25.758 76.429 -16.873 1.00 26.43 274 LYS D N 1
ATOM 5177 C CA . LYS C 1 199 ? -25.408 76.551 -18.288 1.00 29.38 274 LYS D CA 1
ATOM 5178 C C . LYS C 1 199 ? -24.679 77.854 -18.521 1.00 26.82 274 LYS D C 1
ATOM 5179 O O . LYS C 1 199 ? -23.672 77.879 -19.206 1.00 27.16 274 LYS D O 1
ATOM 5185 N N . GLU C 1 200 ? -25.159 78.947 -17.949 1.00 28.17 275 GLU D N 1
ATOM 5186 C CA . GLU C 1 200 ? -24.470 80.206 -18.157 1.00 26.80 275 GLU D CA 1
ATOM 5187 C C . GLU C 1 200 ? -23.066 80.196 -17.563 1.00 26.42 275 GLU D C 1
ATOM 5188 O O . GLU C 1 200 ? -22.148 80.672 -18.202 1.00 31.52 275 GLU D O 1
ATOM 5194 N N . ASP C 1 201 ? -22.867 79.668 -16.359 1.00 24.28 276 ASP D N 1
ATOM 5195 C CA . ASP C 1 201 ? -21.512 79.629 -15.791 1.00 23.74 276 ASP D CA 1
ATOM 5196 C C . ASP C 1 201 ? -20.607 78.718 -16.645 1.00 23.49 276 ASP D C 1
ATOM 5197 O O . ASP C 1 201 ? -19.430 79.029 -16.870 1.00 21.61 276 ASP D O 1
ATOM 5202 N N . MET C 1 202 ? -21.130 77.599 -17.129 1.00 24.32 277 MET D N 1
ATOM 5203 C CA . MET C 1 202 ? -20.297 76.719 -17.943 1.00 25.69 277 MET D CA 1
ATOM 5204 C C . MET C 1 202 ? -19.862 77.453 -19.225 1.00 27.95 277 MET D C 1
ATOM 5205 O O . MET C 1 202 ? -18.705 77.323 -19.669 1.00 26.05 277 MET D O 1
ATOM 5210 N N . ASN C 1 203 ? -20.771 78.241 -19.806 1.00 27.33 278 ASN D N 1
ATOM 5211 C CA . ASN C 1 203 ? -20.481 79.012 -21.030 1.00 27.66 278 ASN D CA 1
ATOM 5212 C C . ASN C 1 203 ? -19.395 80.088 -20.783 1.00 29.89 278 ASN D C 1
ATOM 5213 O O . ASN C 1 203 ? -18.446 80.255 -21.565 1.00 29.94 278 ASN D O 1
ATOM 5218 N N . VAL C 1 204 ? -19.538 80.826 -19.686 1.00 27.72 279 VAL D N 1
ATOM 5219 C CA . VAL C 1 204 ? -18.558 81.849 -19.339 1.00 27.72 279 VAL D CA 1
ATOM 5220 C C . VAL C 1 204 ? -17.138 81.247 -19.223 1.00 26.57 279 VAL D C 1
ATOM 5221 O O . VAL C 1 204 ? -16.198 81.797 -19.771 1.00 28.59 279 VAL D O 1
ATOM 5225 N N . LYS C 1 205 ? -16.977 80.129 -18.517 1.00 22.07 280 LYS D N 1
ATOM 5226 C CA . LYS C 1 205 ? -15.660 79.509 -18.349 1.00 26.24 280 LYS D CA 1
ATOM 5227 C C . LYS C 1 205 ? -15.041 78.880 -19.614 1.00 25.52 280 LYS D C 1
ATOM 5228 O O . LYS C 1 205 ? -13.854 79.100 -19.943 1.00 23.36 280 LYS D O 1
ATOM 5234 N N . PHE C 1 206 ? -15.841 78.066 -20.300 1.00 24.98 281 PHE D N 1
ATOM 5235 C CA . PHE C 1 206 ? -15.369 77.364 -21.483 1.00 21.17 281 PHE D CA 1
ATOM 5236 C C . PHE C 1 206 ? -15.021 78.240 -22.677 1.00 22.05 281 PHE D C 1
ATOM 5237 O O . PHE C 1 206 ? -14.047 77.966 -23.397 1.00 26.58 281 PHE D O 1
ATOM 5245 N N . PHE C 1 207 ? -15.811 79.291 -22.900 1.00 23.19 282 PHE D N 1
ATOM 5246 C CA . PHE C 1 207 ? -15.551 80.188 -24.026 1.00 25.48 282 PHE D CA 1
ATOM 5247 C C . PHE C 1 207 ? -14.808 81.452 -23.627 1.00 29.80 282 PHE D C 1
ATOM 5248 O O . PHE C 1 207 ? -14.596 82.343 -24.449 1.00 25.25 282 PHE D O 1
ATOM 5256 N N . ASN C 1 208 ? -14.376 81.505 -22.366 1.00 33.39 283 ASN D N 1
ATOM 5257 C CA . ASN C 1 208 ? -13.629 82.651 -21.832 1.00 36.05 283 ASN D CA 1
ATOM 5258 C C . ASN C 1 208 ? -14.331 83.986 -22.109 1.00 34.81 283 ASN D C 1
ATOM 5259 O O . ASN C 1 208 ? -13.698 84.948 -22.527 1.00 39.71 283 ASN D O 1
ATOM 5264 N N . SER C 1 209 ? -15.643 84.041 -21.886 1.00 32.35 284 SER D N 1
ATOM 5265 C CA . SER C 1 209 ? -16.409 85.259 -22.119 1.00 37.89 284 SER D CA 1
ATOM 5266 C C . SER C 1 209 ? -16.384 85.762 -23.554 1.00 39.13 284 SER D C 1
ATOM 5267 O O . SER C 1 209 ? -16.651 86.930 -23.777 1.00 40.41 284 SER D O 1
ATOM 5270 N N . ASN C 1 210 ? -16.061 84.914 -24.526 1.00 35.96 285 ASN D N 1
ATOM 5271 C CA . ASN C 1 210 ? -16.047 85.340 -25.933 1.00 32.34 285 ASN D CA 1
ATOM 5272 C C . ASN C 1 210 ? -17.342 84.913 -26.650 1.00 34.99 285 ASN D C 1
ATOM 5273 O O . ASN C 1 210 ? -17.537 83.733 -26.974 1.00 26.70 285 ASN D O 1
ATOM 5278 N N . LYS C 1 211 ? -18.230 85.865 -26.940 1.00 29.78 286 LYS D N 1
ATOM 5279 C CA . LYS C 1 211 ? -19.527 85.600 -27.540 1.00 32.47 286 LYS D CA 1
ATOM 5280 C C . LYS C 1 211 ? -19.367 85.022 -28.938 1.00 33.88 286 LYS D C 1
ATOM 5281 O O . LYS C 1 211 ? -20.246 84.225 -29.370 1.00 31.25 286 LYS D O 1
ATOM 5287 N N . LYS C 1 212 ? -18.348 85.402 -29.697 1.00 34.16 287 LYS D N 1
ATOM 5288 C CA . LYS C 1 212 ? -18.174 84.882 -31.048 1.00 38.44 287 LYS D CA 1
ATOM 5289 C C . LYS C 1 212 ? -17.759 83.409 -31.018 1.00 36.83 287 LYS D C 1
ATOM 5290 O O . LYS C 1 212 ? -18.211 82.633 -31.852 1.00 34.74 287 LYS D O 1
ATOM 5296 N N . LYS C 1 213 ? -16.907 83.040 -30.054 1.00 31.63 288 LYS D N 1
ATOM 5297 C CA . LYS C 1 213 ? -16.463 81.662 -29.870 1.00 33.72 288 LYS D CA 1
ATOM 5298 C C . LYS C 1 213 ? -17.684 80.822 -29.483 1.00 28.97 288 LYS D C 1
ATOM 5299 O O . LYS C 1 213 ? -17.911 79.744 -30.031 1.00 28.98 288 LYS D O 1
ATOM 5305 N N . ARG C 1 214 ? -18.485 81.325 -28.554 1.00 25.82 289 ARG D N 1
ATOM 5306 C CA . ARG C 1 214 ? -19.688 80.606 -28.137 1.00 27.06 289 ARG D CA 1
ATOM 5307 C C . ARG C 1 214 ? -20.688 80.400 -29.283 1.00 31.19 289 ARG D C 1
ATOM 5308 O O . ARG C 1 214 ? -21.317 79.334 -29.376 1.00 24.84 289 ARG D O 1
ATOM 5316 N N . ASP C 1 215 ? -20.850 81.426 -30.126 1.00 28.73 290 ASP D N 1
ATOM 5317 C CA . ASP C 1 215 ? -21.757 81.384 -31.275 1.00 33.48 290 ASP D CA 1
ATOM 5318 C C . ASP C 1 215 ? -21.268 80.400 -32.344 1.00 29.13 290 ASP D C 1
ATOM 5319 O O . ASP C 1 215 ? -22.065 79.676 -32.910 1.00 31.63 290 ASP D O 1
ATOM 5324 N N . ASP C 1 216 ? -19.966 80.360 -32.633 1.00 27.79 291 ASP D N 1
ATOM 5325 C CA . ASP C 1 216 ? -19.432 79.399 -33.621 1.00 27.37 291 ASP D CA 1
ATOM 5326 C C . ASP C 1 216 ? -19.622 77.988 -33.114 1.00 26.55 291 ASP D C 1
ATOM 5327 O O . ASP C 1 216 ? -20.002 77.117 -33.885 1.00 28.73 291 ASP D O 1
ATOM 5332 N N . PHE C 1 217 ? -19.328 77.751 -31.831 1.00 22.22 292 PHE D N 1
ATOM 5333 C CA . PHE C 1 217 ? -19.511 76.424 -31.218 1.00 23.06 292 PHE D CA 1
ATOM 5334 C C . PHE C 1 217 ? -20.987 75.977 -31.270 1.00 20.42 292 PHE D C 1
ATOM 5335 O O . PHE C 1 217 ? -21.255 74.807 -31.497 1.00 23.84 292 PHE D O 1
ATOM 5343 N N . GLU C 1 218 ? -21.958 76.870 -31.067 1.00 24.46 293 GLU D N 1
ATOM 5344 C CA . GLU C 1 218 ? -23.385 76.469 -31.155 1.00 29.13 293 GLU D CA 1
ATOM 5345 C C . GLU C 1 218 ? -23.751 76.116 -32.607 1.00 27.30 293 GLU D C 1
ATOM 5346 O O . GLU C 1 218 ? -24.528 75.203 -32.851 1.00 26.02 293 GLU D O 1
ATOM 5352 N N . LYS C 1 219 ? -23.206 76.860 -33.572 1.00 27.14 294 LYS D N 1
ATOM 5353 C CA . LYS C 1 219 ? -23.483 76.612 -34.991 1.00 29.72 294 LYS D CA 1
ATOM 5354 C C . LYS C 1 219 ? -22.996 75.214 -35.352 1.00 30.67 294 LYS D C 1
ATOM 5355 O O . LYS C 1 219 ? -23.743 74.402 -35.869 1.00 29.62 294 LYS D O 1
ATOM 5361 N N . LEU C 1 220 ? -21.737 74.934 -35.037 1.00 29.07 295 LEU D N 1
ATOM 5362 C CA . LEU C 1 220 ? -21.139 73.631 -35.284 1.00 28.62 295 LEU D CA 1
ATOM 5363 C C . LEU C 1 220 ? -21.892 72.451 -34.663 1.00 33.52 295 LEU D C 1
ATOM 5364 O O . LEU C 1 220 ? -21.916 71.355 -35.226 1.00 32.48 295 LEU D O 1
ATOM 5369 N N . THR C 1 221 ? -22.491 72.656 -33.495 1.00 29.56 296 THR D N 1
ATOM 5370 C CA . THR C 1 221 ? -23.165 71.566 -32.815 1.00 27.11 296 THR D CA 1
ATOM 5371 C C . THR C 1 221 ? -24.647 71.446 -33.146 1.00 31.09 296 THR D C 1
ATOM 5372 O O . THR C 1 221 ? -25.320 70.525 -32.671 1.00 32.17 296 THR D O 1
ATOM 5376 N N . ASN C 1 222 ? -25.147 72.318 -34.019 1.00 33.97 297 ASN D N 1
ATOM 5377 C CA . ASN C 1 222 ? -26.557 72.232 -34.329 1.00 33.56 297 ASN D CA 1
ATOM 5378 C C . ASN C 1 222 ? -26.968 72.034 -35.796 1.00 35.02 297 ASN D C 1
ATOM 5379 O O . ASN C 1 222 ? -28.113 72.313 -36.169 1.00 34.99 297 ASN D O 1
ATOM 5384 N N . TYR C 1 223 ? -26.050 71.487 -36.606 1.00 29.45 298 TYR D N 1
ATOM 5385 C CA . TYR C 1 223 ? -26.294 71.212 -38.036 1.00 32.59 298 TYR D CA 1
ATOM 5386 C C . TYR C 1 223 ? -27.141 69.943 -38.151 1.00 35.80 298 TYR D C 1
ATOM 5387 O O . TYR C 1 223 ? -26.929 68.993 -37.400 1.00 31.61 298 TYR D O 1
ATOM 5396 N N . SER C 1 224 ? -28.081 69.905 -39.097 1.00 35.72 299 SER D N 1
ATOM 5397 C CA . SER C 1 224 ? -28.903 68.708 -39.245 1.00 39.56 299 SER D CA 1
ATOM 5398 C C . SER C 1 224 ? -27.989 67.508 -39.503 1.00 40.36 299 SER D C 1
ATOM 5399 O O . SER C 1 224 ? -27.012 67.601 -40.216 1.00 41.57 299 SER D O 1
ATOM 5402 N N . VAL C 1 225 ? -28.301 66.378 -38.898 1.00 44.27 300 VAL D N 1
ATOM 5403 C CA . VAL C 1 225 ? -27.486 65.186 -39.094 1.00 47.70 300 VAL D CA 1
ATOM 5404 C C . VAL C 1 225 ? -28.012 64.353 -40.258 1.00 47.91 300 VAL D C 1
ATOM 5405 O O . VAL C 1 225 ? -27.327 63.470 -40.777 1.00 48.64 300 VAL D O 1
ATOM 5409 N N . THR C 1 226 ? -29.254 64.672 -40.659 1.00 46.28 301 THR D N 1
ATOM 5410 C CA . THR C 1 226 ? -29.936 63.965 -41.745 1.00 47.22 301 THR D CA 1
ATOM 5411 C C . THR C 1 226 ? -30.038 64.659 -43.129 1.00 44.69 301 THR D C 1
ATOM 5412 O O . THR C 1 226 ? -30.049 63.972 -44.147 1.00 54.39 301 THR D O 1
ATOM 5416 N N . ASP C 1 227 ? -30.114 65.988 -43.179 1.00 40.25 302 ASP D N 1
ATOM 5417 C CA . ASP C 1 227 ? -30.202 66.703 -44.460 1.00 39.76 302 ASP D CA 1
ATOM 5418 C C . ASP C 1 227 ? -29.100 66.210 -45.437 1.00 38.28 302 ASP D C 1
ATOM 5419 O O . ASP C 1 227 ? -27.903 66.345 -45.149 1.00 32.15 302 ASP D O 1
ATOM 5424 N N . LEU C 1 228 ? -29.500 65.641 -46.582 1.00 32.44 303 LEU D N 1
ATOM 5425 C CA . LEU C 1 228 ? -28.522 65.148 -47.566 1.00 32.67 303 LEU D CA 1
ATOM 5426 C C . LEU C 1 228 ? -27.675 66.275 -48.129 1.00 26.21 303 LEU D C 1
ATOM 5427 O O . LEU C 1 228 ? -26.541 66.045 -48.537 1.00 26.27 303 LEU D O 1
ATOM 5432 N N . ASN C 1 229 ? -28.212 67.488 -48.177 1.00 27.71 304 ASN D N 1
ATOM 5433 C CA . ASN C 1 229 ? -27.421 68.600 -48.676 1.00 29.83 304 ASN D CA 1
ATOM 5434 C C . ASN C 1 229 ? -26.349 69.022 -47.650 1.00 31.12 304 ASN D C 1
ATOM 5435 O O . ASN C 1 229 ? -25.289 69.538 -48.035 1.00 27.22 304 ASN D O 1
ATOM 5440 N N . VAL C 1 230 ? -26.606 68.798 -46.355 1.00 28.26 305 VAL D N 1
ATOM 5441 C CA . VAL C 1 230 ? -25.602 69.115 -45.352 1.00 29.42 305 VAL D CA 1
ATOM 5442 C C . VAL C 1 230 ? -24.492 68.056 -45.476 1.00 27.72 305 VAL D C 1
ATOM 5443 O O . VAL C 1 230 ? -23.322 68.386 -45.407 1.00 26.79 305 VAL D O 1
ATOM 5447 N N . GLN C 1 231 ? -24.847 66.792 -45.692 1.00 27.65 306 GLN D N 1
ATOM 5448 C CA . GLN C 1 231 ? -23.836 65.732 -45.852 1.00 26.67 306 GLN D CA 1
ATOM 5449 C C . GLN C 1 231 ? -22.936 65.969 -47.053 1.00 28.91 306 GLN D C 1
ATOM 5450 O O . GLN C 1 231 ? -21.730 65.751 -46.997 1.00 25.07 306 GLN D O 1
ATOM 5456 N N . ARG C 1 232 ? -23.541 66.392 -48.149 1.00 24.01 307 ARG D N 1
ATOM 5457 C CA . ARG C 1 232 ? -22.851 66.698 -49.385 1.00 24.18 307 ARG D CA 1
ATOM 5458 C C . ARG C 1 232 ? -21.865 67.853 -49.218 1.00 19.97 307 ARG D C 1
ATOM 5459 O O . ARG C 1 232 ? -20.773 67.793 -49.768 1.00 20.65 307 ARG D O 1
ATOM 5467 N N . LYS C 1 233 ? -22.245 68.901 -48.482 1.00 20.57 308 LYS D N 1
ATOM 5468 C CA . LYS C 1 233 ? -21.329 70.021 -48.208 1.00 23.93 308 LYS D CA 1
ATOM 5469 C C . LYS C 1 233 ? -20.150 69.554 -47.309 1.00 24.84 308 LYS D C 1
ATOM 5470 O O . LYS C 1 233 ? -19.011 70.034 -47.462 1.00 22.25 308 LYS D O 1
ATOM 5476 N N . ALA C 1 234 ? -20.407 68.644 -46.361 1.00 19.10 309 ALA D N 1
ATOM 5477 C CA . ALA C 1 234 ? -19.324 68.115 -45.519 1.00 22.13 309 ALA D CA 1
ATOM 5478 C C . ALA C 1 234 ? -18.318 67.308 -46.369 1.00 22.43 309 ALA D C 1
ATOM 5479 O O . ALA C 1 234 ? -17.104 67.442 -46.197 1.00 21.55 309 ALA D O 1
ATOM 5481 N N . ILE C 1 235 ? -18.794 66.473 -47.287 1.00 19.40 310 ILE D N 1
ATOM 5482 C CA . ILE C 1 235 ? -17.852 65.730 -48.119 1.00 22.06 310 ILE D CA 1
ATOM 5483 C C . ILE C 1 235 ? -17.074 66.722 -49.020 1.00 21.32 310 ILE D C 1
ATOM 5484 O O . ILE C 1 235 ? -15.878 66.576 -49.279 1.00 23.34 310 ILE D O 1
ATOM 5489 N N . HIS C 1 236 ? -17.739 67.765 -49.482 1.00 18.84 311 HIS D N 1
ATOM 5490 C CA . HIS C 1 236 ? -17.025 68.716 -50.293 1.00 20.05 311 HIS D CA 1
ATOM 5491 C C . HIS C 1 236 ? -15.890 69.368 -49.507 1.00 21.23 311 HIS D C 1
ATOM 5492 O O . HIS C 1 236 ? -14.799 69.566 -50.041 1.00 24.54 311 HIS D O 1
ATOM 5499 N N . GLU C 1 237 ? -16.136 69.738 -48.245 1.00 21.81 312 GLU D N 1
ATOM 5500 C CA . GLU C 1 237 ? -15.084 70.423 -47.472 1.00 21.68 312 GLU D CA 1
ATOM 5501 C C . GLU C 1 237 ? -14.013 69.521 -46.827 1.00 22.65 312 GLU D C 1
ATOM 5502 O O . GLU C 1 237 ? -13.040 70.020 -46.287 1.00 23.58 312 GLU D O 1
ATOM 5508 N N . LEU C 1 238 ? -14.175 68.206 -46.908 1.00 19.02 313 LEU D N 1
ATOM 5509 C CA . LEU C 1 238 ? -13.236 67.282 -46.305 1.00 19.50 313 LEU D CA 1
ATOM 5510 C C . LEU C 1 238 ? -11.759 67.509 -46.576 1.00 25.66 313 LEU D C 1
ATOM 5511 O O . LEU C 1 238 ? -10.988 67.578 -45.631 1.00 26.23 313 LEU D O 1
ATOM 5516 N N . ILE C 1 239 ? -11.336 67.630 -47.827 1.00 23.34 314 ILE D N 1
ATOM 5517 C CA . ILE C 1 239 ? -9.918 67.812 -48.108 1.00 28.44 314 ILE D CA 1
ATOM 5518 C C . ILE C 1 239 ? -9.324 69.038 -47.442 1.00 25.79 314 ILE D C 1
ATOM 5519 O O . ILE C 1 239 ? -8.229 68.972 -46.889 1.00 27.20 314 ILE D O 1
ATOM 5524 N N . GLN C 1 240 ? -10.032 70.164 -47.478 1.00 22.74 315 GLN D N 1
ATOM 5525 C CA . GLN C 1 240 ? -9.511 71.378 -46.855 1.00 23.44 315 GLN D CA 1
ATOM 5526 C C . GLN C 1 240 ? -9.531 71.301 -45.317 1.00 27.36 315 GLN D C 1
ATOM 5527 O O . GLN C 1 240 ? -8.722 71.946 -44.658 1.00 28.44 315 GLN D O 1
ATOM 5533 N N . VAL C 1 241 ? -10.434 70.506 -44.747 1.00 21.46 316 VAL D N 1
ATOM 5534 C CA . VAL C 1 241 ? -10.481 70.328 -43.287 1.00 22.23 316 VAL D CA 1
ATOM 5535 C C . VAL C 1 241 ? -9.272 69.441 -42.884 1.00 22.26 316 VAL D C 1
ATOM 5536 O O . VAL C 1 241 ? -8.575 69.716 -41.918 1.00 23.58 316 VAL D O 1
ATOM 5540 N N . MET C 1 242 ? -9.010 68.384 -43.641 1.00 22.40 317 MET D N 1
ATOM 5541 C CA . MET C 1 242 ? -7.903 67.487 -43.321 1.00 23.93 317 MET D CA 1
ATOM 5542 C C . MET C 1 242 ? -6.576 68.210 -43.367 1.00 25.75 317 MET D C 1
ATOM 5543 O O . MET C 1 242 ? -5.707 67.973 -42.539 1.00 28.76 317 MET D O 1
ATOM 5548 N N . ALA C 1 243 ? -6.425 69.094 -44.345 1.00 25.60 318 ALA D N 1
ATOM 5549 C CA . ALA C 1 243 ? -5.222 69.883 -44.536 1.00 28.94 318 ALA D CA 1
ATOM 5550 C C . ALA C 1 243 ? -4.893 70.757 -43.335 1.00 31.59 318 ALA D C 1
ATOM 5551 O O . ALA C 1 243 ? -3.767 71.205 -43.171 1.00 38.12 318 ALA D O 1
ATOM 5553 N N . GLU C 1 244 ? -5.869 71.017 -42.481 1.00 32.71 319 GLU D N 1
ATOM 5554 C CA . GLU C 1 244 ? -5.646 71.873 -41.302 1.00 32.52 319 GLU D CA 1
ATOM 5555 C C . GLU C 1 244 ? -5.834 71.155 -39.958 1.00 31.16 319 GLU D C 1
ATOM 5556 O O . GLU C 1 244 ? -5.947 71.802 -38.928 1.00 34.58 319 GLU D O 1
ATOM 5562 N N . LEU C 1 245 ? -5.862 69.829 -39.964 1.00 29.13 320 LEU D N 1
ATOM 5563 C CA . LEU C 1 245 ? -6.127 69.060 -38.749 1.00 34.16 320 LEU D CA 1
ATOM 5564 C C . LEU C 1 245 ? -4.935 68.919 -37.787 1.00 37.61 320 LEU D C 1
ATOM 5565 O O . LEU C 1 245 ? -5.110 68.763 -36.564 1.00 39.12 320 LEU D O 1
ATOM 5570 N N . SER C 1 246 ? -3.726 68.991 -38.330 1.00 37.83 321 SER D N 1
ATOM 5571 C CA . SER C 1 246 ? -2.535 68.906 -37.501 1.00 44.07 321 SER D CA 1
ATOM 5572 C C . SER C 1 246 ? -2.236 70.258 -36.885 1.00 44.62 321 SER D C 1
ATOM 5573 O O . SER C 1 246 ? -2.650 71.304 -37.402 1.00 45.18 321 SER D O 1
ATOM 5576 N N . PRO C 1 247 ? -1.494 70.251 -35.766 1.00 50.17 322 PRO D N 1
ATOM 5577 C CA . PRO C 1 247 ? -1.149 71.519 -35.111 1.00 52.38 322 PRO D CA 1
ATOM 5578 C C . PRO C 1 247 ? -0.147 72.259 -35.990 1.00 55.72 322 PRO D C 1
ATOM 5579 O O . PRO C 1 247 ? 0.802 71.661 -36.498 1.00 57.70 322 PRO D O 1
ATOM 5583 N N . ALA C 1 248 ? -0.359 73.558 -36.177 1.00 63.57 323 ALA D N 1
ATOM 5584 C CA . ALA C 1 248 ? 0.544 74.359 -37.008 1.00 69.42 323 ALA D CA 1
ATOM 5585 C C . ALA C 1 248 ? 1.804 74.814 -36.248 1.00 73.12 323 ALA D C 1
ATOM 5586 O O . ALA C 1 248 ? 1.818 74.858 -35.013 1.00 72.91 323 ALA D O 1
ATOM 5588 N N . ALA C 1 249 ? 2.857 75.152 -36.998 1.00 77.55 324 ALA D N 1
ATOM 5589 C CA . ALA C 1 249 ? 4.131 75.620 -36.431 1.00 79.62 324 ALA D CA 1
ATOM 5590 C C . ALA C 1 249 ? 4.514 74.794 -35.215 1.00 80.34 324 ALA D C 1
ATOM 5591 O O . ALA C 1 249 ? 4.186 73.608 -35.138 1.00 83.84 324 ALA D O 1
ATOM 5593 N N . VAL D 2 12 ? -30.959 78.975 -80.964 1.00 39.39 12 VAL E N 1
ATOM 5594 C CA . VAL D 2 12 ? -29.587 79.407 -80.629 1.00 32.70 12 VAL E CA 1
ATOM 5595 C C . VAL D 2 12 ? -28.759 78.276 -79.997 1.00 33.34 12 VAL E C 1
ATOM 5596 O O . VAL D 2 12 ? -29.060 77.836 -78.888 1.00 27.77 12 VAL E O 1
ATOM 5600 N N . PRO D 2 13 ? -27.703 77.792 -80.693 1.00 30.68 13 PRO E N 1
ATOM 5601 C CA . PRO D 2 13 ? -26.864 76.709 -80.145 1.00 32.28 13 PRO E CA 1
ATOM 5602 C C . PRO D 2 13 ? -26.113 77.109 -78.864 1.00 30.65 13 PRO E C 1
ATOM 5603 O O . PRO D 2 13 ? -25.844 78.290 -78.611 1.00 30.21 13 PRO E O 1
ATOM 5607 N N . THR D 2 14 ? -25.765 76.104 -78.072 1.00 32.48 14 THR E N 1
ATOM 5608 C CA . THR D 2 14 ? -25.063 76.267 -76.808 1.00 28.88 14 THR E CA 1
ATOM 5609 C C . THR D 2 14 ? -23.581 76.310 -77.082 1.00 26.13 14 THR E C 1
ATOM 5610 O O . THR D 2 14 ? -23.110 75.678 -78.039 1.00 28.13 14 THR E O 1
ATOM 5614 N N . PRO D 2 15 ? -22.830 77.115 -76.311 1.00 27.84 15 PRO E N 1
ATOM 5615 C CA . PRO D 2 15 ? -21.373 77.196 -76.500 1.00 25.86 15 PRO E CA 1
ATOM 5616 C C . PRO D 2 15 ? -20.771 75.812 -76.259 1.00 28.68 15 PRO E C 1
ATOM 5617 O O . PRO D 2 15 ? -21.401 75.008 -75.606 1.00 24.74 15 PRO E O 1
ATOM 5621 N N . THR D 2 16 ? -19.572 75.533 -76.773 1.00 30.62 16 THR E N 1
ATOM 5622 C CA . THR D 2 16 ? -18.959 74.220 -76.569 1.00 28.12 16 THR E CA 1
ATOM 5623 C C . THR D 2 16 ? -17.558 74.307 -75.968 1.00 27.07 16 THR E C 1
ATOM 5624 O O . THR D 2 16 ? -16.925 75.375 -75.948 1.00 27.02 16 THR E O 1
ATOM 5628 N N . ASN D 2 17 ? -17.087 73.154 -75.493 1.00 30.81 17 ASN E N 1
ATOM 5629 C CA . ASN D 2 17 ? -15.740 72.996 -74.949 1.00 32.00 17 ASN E CA 1
ATOM 5630 C C . ASN D 2 17 ? -15.297 74.110 -73.991 1.00 25.88 17 ASN E C 1
ATOM 5631 O O . ASN D 2 17 ? -14.253 74.735 -74.190 1.00 25.97 17 ASN E O 1
ATOM 5636 N N . VAL D 2 18 ? -16.101 74.361 -72.966 1.00 28.65 18 VAL E N 1
ATOM 5637 C CA . VAL D 2 18 ? -15.800 75.369 -71.942 1.00 27.23 18 VAL E CA 1
ATOM 5638 C C . VAL D 2 18 ? -14.694 74.838 -71.028 1.00 30.72 18 VAL E C 1
ATOM 5639 O O . VAL D 2 18 ? -14.905 73.847 -70.314 1.00 34.71 18 VAL E O 1
ATOM 5643 N N . THR D 2 19 ? -13.530 75.489 -71.036 1.00 26.93 19 THR E N 1
ATOM 5644 C CA . THR D 2 19 ? -12.406 75.084 -70.192 1.00 25.74 19 THR E CA 1
ATOM 5645 C C . THR D 2 19 ? -11.925 76.297 -69.370 1.00 26.24 19 THR E C 1
ATOM 5646 O O . THR D 2 19 ? -12.248 77.436 -69.699 1.00 22.59 19 THR E O 1
ATOM 5650 N N . ILE D 2 20 ? -11.174 76.039 -68.290 1.00 22.78 20 ILE E N 1
ATOM 5651 C CA . ILE D 2 20 ? -10.601 77.082 -67.421 1.00 21.32 20 ILE E CA 1
ATOM 5652 C C . ILE D 2 20 ? -9.125 76.713 -67.250 1.00 23.60 20 ILE E C 1
ATOM 5653 O O . ILE D 2 20 ? -8.806 75.561 -66.973 1.00 22.58 20 ILE E O 1
ATOM 5658 N N . GLU D 2 21 ? -8.232 77.676 -67.443 1.00 24.04 21 GLU E N 1
ATOM 5659 C CA . GLU D 2 21 ? -6.790 77.514 -67.313 1.00 28.93 21 GLU E CA 1
ATOM 5660 C C . GLU D 2 21 ? -6.187 78.613 -66.445 1.00 28.03 21 GLU E C 1
ATOM 5661 O O . GLU D 2 21 ? -6.659 79.748 -66.505 1.00 27.53 21 GLU E O 1
ATOM 5667 N N . SER D 2 22 ? -5.179 78.297 -65.656 1.00 24.30 22 SER E N 1
ATOM 5668 C CA . SER D 2 22 ? -4.576 79.314 -64.800 1.00 24.59 22 SER E CA 1
ATOM 5669 C C . SER D 2 22 ? -3.055 79.185 -64.666 1.00 27.27 22 SER E C 1
ATOM 5670 O O . SER D 2 22 ? -2.557 78.129 -64.311 1.00 24.73 22 SER E O 1
ATOM 5673 N N . TYR D 2 23 ? -2.329 80.258 -64.966 1.00 26.90 23 TYR E N 1
ATOM 5674 C CA . TYR D 2 23 ? -0.877 80.291 -64.839 1.00 30.86 23 TYR E CA 1
ATOM 5675 C C . TYR D 2 23 ? -0.642 81.489 -63.936 1.00 31.22 23 TYR E C 1
ATOM 5676 O O . TYR D 2 23 ? -1.150 82.587 -64.205 1.00 32.31 23 TYR E O 1
ATOM 5685 N N . ASN D 2 24 ? 0.096 81.263 -62.846 1.00 32.68 24 ASN E N 1
ATOM 5686 C CA . ASN D 2 24 ? 0.346 82.276 -61.833 1.00 26.85 24 ASN E CA 1
ATOM 5687 C C . ASN D 2 24 ? -0.938 82.930 -61.313 1.00 32.29 24 ASN E C 1
ATOM 5688 O O . ASN D 2 24 ? -1.069 84.155 -61.226 1.00 31.60 24 ASN E O 1
ATOM 5693 N N . MET D 2 25 ? -1.890 82.076 -60.951 1.00 28.13 25 MET E N 1
ATOM 5694 C CA . MET D 2 25 ? -3.157 82.509 -60.393 1.00 31.06 25 MET E CA 1
ATOM 5695 C C . MET D 2 25 ? -3.876 83.593 -61.212 1.00 30.12 25 MET E C 1
ATOM 5696 O O . MET D 2 25 ? -4.385 84.563 -60.676 1.00 31.21 25 MET E O 1
ATOM 5701 N N . ASN D 2 26 ? -3.922 83.393 -62.523 1.00 26.02 26 ASN E N 1
ATOM 5702 C CA . ASN D 2 26 ? -4.602 84.305 -63.445 1.00 29.25 26 ASN E CA 1
ATOM 5703 C C . ASN D 2 26 ? -5.578 83.444 -64.263 1.00 23.82 26 ASN E C 1
ATOM 5704 O O . ASN D 2 26 ? -5.385 83.246 -65.461 1.00 28.66 26 ASN E O 1
ATOM 5709 N N . PRO D 2 27 ? -6.654 82.946 -63.633 1.00 23.67 27 PRO E N 1
ATOM 5710 C CA . PRO D 2 27 ? -7.615 82.097 -64.341 1.00 21.39 27 PRO E CA 1
ATOM 5711 C C . PRO D 2 27 ? -8.425 82.709 -65.471 1.00 20.46 27 PRO E C 1
ATOM 5712 O O . PRO D 2 27 ? -8.987 83.797 -65.348 1.00 21.79 27 PRO E O 1
ATOM 5716 N N . ILE D 2 28 ? -8.475 81.979 -66.583 1.00 20.34 28 ILE E N 1
ATOM 5717 C CA . ILE D 2 28 ? -9.181 82.404 -67.794 1.00 22.23 28 ILE E CA 1
ATOM 5718 C C . ILE D 2 28 ? -10.121 81.295 -68.299 1.00 22.46 28 ILE E C 1
ATOM 5719 O O . ILE D 2 28 ? -9.748 80.134 -68.320 1.00 19.97 28 ILE E O 1
ATOM 5724 N N . VAL D 2 29 ? -11.336 81.663 -68.698 1.00 21.37 29 VAL E N 1
ATOM 5725 C CA . VAL D 2 29 ? -12.335 80.729 -69.209 1.00 20.49 29 VAL E CA 1
ATOM 5726 C C . VAL D 2 29 ? -12.276 80.786 -70.737 1.00 19.52 29 VAL E C 1
ATOM 5727 O O . VAL D 2 29 ? -12.204 81.881 -71.305 1.00 19.02 29 VAL E O 1
ATOM 5731 N N . TYR D 2 30 ? -12.315 79.637 -71.409 1.00 17.66 30 TYR E N 1
ATOM 5732 C CA . TYR D 2 30 ? -12.302 79.602 -72.886 1.00 17.90 30 TYR E CA 1
ATOM 5733 C C . TYR D 2 30 ? -13.466 78.779 -73.372 1.00 19.58 30 TYR E C 1
ATOM 5734 O O . TYR D 2 30 ? -13.962 77.943 -72.642 1.00 19.46 30 TYR E O 1
ATOM 5743 N N . TRP D 2 31 ? -13.925 79.029 -74.588 1.00 18.71 31 TRP E N 1
ATOM 5744 C CA . TRP D 2 31 ? -14.989 78.208 -75.178 1.00 19.05 31 TRP E CA 1
ATOM 5745 C C . TRP D 2 31 ? -14.949 78.336 -76.700 1.00 20.34 31 TRP E C 1
ATOM 5746 O O . TRP D 2 31 ? -14.164 79.122 -77.251 1.00 23.09 31 TRP E O 1
ATOM 5757 N N . GLU D 2 32 ? -15.758 77.533 -77.374 1.00 22.53 32 GLU E N 1
ATOM 5758 C CA . GLU D 2 32 ? -15.841 77.575 -78.845 1.00 28.53 32 GLU E CA 1
ATOM 5759 C C . GLU D 2 32 ? -17.309 77.757 -79.283 1.00 26.46 32 GLU E C 1
ATOM 5760 O O . GLU D 2 32 ? -18.233 77.516 -78.487 1.00 20.98 32 GLU E O 1
ATOM 5766 N N . TYR D 2 33 ? -17.530 78.210 -80.523 1.00 24.02 33 TYR E N 1
ATOM 5767 C CA . TYR D 2 33 ? -18.908 78.392 -81.022 1.00 24.12 33 TYR E CA 1
ATOM 5768 C C . TYR D 2 33 ? -18.906 78.232 -82.532 1.00 22.87 33 TYR E C 1
ATOM 5769 O O . TYR D 2 33 ? -17.915 78.569 -83.182 1.00 25.83 33 TYR E O 1
ATOM 5778 N N . GLN D 2 34 ? -20.006 77.735 -83.093 1.00 24.08 34 GLN E N 1
ATOM 5779 C CA . GLN D 2 34 ? -20.113 77.526 -84.542 1.00 27.87 34 GLN E CA 1
ATOM 5780 C C . GLN D 2 34 ? -20.376 78.791 -85.367 1.00 30.18 34 GLN E C 1
ATOM 5781 O O . GLN D 2 34 ? -20.660 79.870 -84.825 1.00 29.04 34 GLN E O 1
ATOM 5787 N N . ILE D 2 35 ? -20.265 78.657 -86.689 1.00 32.50 35 ILE E N 1
ATOM 5788 C CA . ILE D 2 35 ? -20.520 79.780 -87.580 1.00 34.30 35 ILE E CA 1
ATOM 5789 C C . ILE D 2 35 ? -22.025 79.981 -87.667 1.00 34.31 35 ILE E C 1
ATOM 5790 O O . ILE D 2 35 ? -22.821 79.025 -87.735 1.00 33.76 35 ILE E O 1
ATOM 5795 N N . MET D 2 36 ? -22.371 81.262 -87.626 1.00 36.69 36 MET E N 1
ATOM 5796 C CA . MET D 2 36 ? -23.732 81.772 -87.644 1.00 43.67 36 MET E CA 1
ATOM 5797 C C . MET D 2 36 ? -23.845 82.948 -88.622 1.00 44.38 36 MET E C 1
ATOM 5798 O O . MET D 2 36 ? -22.900 83.743 -88.780 1.00 41.69 36 MET E O 1
ATOM 5803 N N . PRO D 2 37 ? -25.010 83.091 -89.266 1.00 46.76 37 PRO E N 1
ATOM 5804 C CA . PRO D 2 37 ? -25.209 84.204 -90.192 1.00 47.80 37 PRO E CA 1
ATOM 5805 C C . PRO D 2 37 ? -25.228 85.514 -89.382 1.00 49.45 37 PRO E C 1
ATOM 5806 O O . PRO D 2 37 ? -24.802 86.544 -89.886 1.00 48.49 37 PRO E O 1
ATOM 5810 N N . GLN D 2 38 ? -25.724 85.483 -88.139 1.00 45.45 38 GLN E N 1
ATOM 5811 C CA . GLN D 2 38 ? -25.722 86.686 -87.288 1.00 45.44 38 GLN E CA 1
ATOM 5812 C C . GLN D 2 38 ? -24.596 86.542 -86.257 1.00 42.75 38 GLN E C 1
ATOM 5813 O O . GLN D 2 38 ? -24.188 85.430 -85.917 1.00 39.82 38 GLN E O 1
ATOM 5819 N N . VAL D 2 39 ? -24.112 87.674 -85.757 1.00 36.63 39 VAL E N 1
ATOM 5820 C CA . VAL D 2 39 ? -23.058 87.701 -84.735 1.00 39.66 39 VAL E CA 1
ATOM 5821 C C . VAL D 2 39 ? -23.564 87.368 -83.310 1.00 36.84 39 VAL E C 1
ATOM 5822 O O . VAL D 2 39 ? -24.395 88.098 -82.768 1.00 36.53 39 VAL E O 1
ATOM 5826 N N . PRO D 2 40 ? -23.097 86.259 -82.702 1.00 32.38 40 PRO E N 1
ATOM 5827 C CA . PRO D 2 40 ? -23.550 85.934 -81.344 1.00 31.56 40 PRO E CA 1
ATOM 5828 C C . PRO D 2 40 ? -22.762 86.718 -80.275 1.00 26.43 40 PRO E C 1
ATOM 5829 O O . PRO D 2 40 ? -21.630 87.114 -80.527 1.00 27.00 40 PRO E O 1
ATOM 5833 N N . VAL D 2 41 ? -23.374 86.994 -79.116 1.00 26.15 41 VAL E N 1
ATOM 5834 C CA . VAL D 2 41 ? -22.660 87.652 -78.013 1.00 26.59 41 VAL E CA 1
ATOM 5835 C C . VAL D 2 41 ? -22.876 86.778 -76.790 1.00 26.09 41 VAL E C 1
ATOM 5836 O O . VAL D 2 41 ? -23.947 86.213 -76.599 1.00 28.87 41 VAL E O 1
ATOM 5840 N N . PHE D 2 42 ? -21.835 86.694 -75.968 1.00 22.45 42 PHE E N 1
ATOM 5841 C CA . PHE D 2 42 ? -21.815 85.827 -74.810 1.00 23.26 42 PHE E CA 1
ATOM 5842 C C . PHE D 2 42 ? -21.815 86.478 -73.453 1.00 22.94 42 PHE E C 1
ATOM 5843 O O . PHE D 2 42 ? -21.400 87.606 -73.277 1.00 22.86 42 PHE E O 1
ATOM 5851 N N . THR D 2 43 ? -22.292 85.714 -72.479 1.00 22.12 43 THR E N 1
ATOM 5852 C CA . THR D 2 43 ? -22.317 86.116 -71.066 1.00 24.39 43 THR E CA 1
ATOM 5853 C C . THR D 2 43 ? -21.708 84.980 -70.239 1.00 19.92 43 THR E C 1
ATOM 5854 O O . THR D 2 43 ? -22.103 83.812 -70.364 1.00 20.33 43 THR E O 1
ATOM 5858 N N . VAL D 2 44 ? -20.751 85.333 -69.393 1.00 20.33 44 VAL E N 1
ATOM 5859 C CA . VAL D 2 44 ? -20.054 84.358 -68.539 1.00 20.81 44 VAL E CA 1
ATOM 5860 C C . VAL D 2 44 ? -20.413 84.671 -67.081 1.00 21.57 44 VAL E C 1
ATOM 5861 O O . VAL D 2 44 ? -20.387 85.836 -66.659 1.00 20.70 44 VAL E O 1
ATOM 5865 N N . GLU D 2 45 ? -20.761 83.632 -66.324 1.00 18.78 45 GLU E N 1
ATOM 5866 C CA . GLU D 2 45 ? -21.149 83.783 -64.922 1.00 19.66 45 GLU E CA 1
ATOM 5867 C C . GLU D 2 45 ? -20.293 82.883 -64.062 1.00 19.83 45 GLU E C 1
ATOM 5868 O O . GLU D 2 45 ? -19.925 81.787 -64.485 1.00 17.97 45 GLU E O 1
ATOM 5874 N N . VAL D 2 46 ? -20.012 83.336 -62.841 1.00 19.49 46 VAL E N 1
ATOM 5875 C CA . VAL D 2 46 ? -19.164 82.599 -61.906 1.00 23.76 46 VAL E CA 1
ATOM 5876 C C . VAL D 2 46 ? -19.831 82.359 -60.531 1.00 26.01 46 VAL E C 1
ATOM 5877 O O . VAL D 2 46 ? -20.472 83.241 -59.983 1.00 24.19 46 VAL E O 1
ATOM 5881 N N . LYS D 2 47 ? -19.668 81.163 -59.980 1.00 22.30 47 LYS E N 1
ATOM 5882 C CA . LYS D 2 47 ? -20.192 80.838 -58.655 1.00 24.46 47 LYS E CA 1
ATOM 5883 C C . LYS D 2 47 ? -19.043 80.280 -57.790 1.00 23.67 47 LYS E C 1
ATOM 5884 O O . LYS D 2 47 ? -18.363 79.332 -58.182 1.00 20.98 47 LYS E O 1
ATOM 5890 N N . ASN D 2 48 ? -18.840 80.845 -56.606 1.00 20.51 48 ASN E N 1
ATOM 5891 C CA . ASN D 2 48 ? -17.771 80.412 -55.703 1.00 26.11 48 ASN E CA 1
ATOM 5892 C C . ASN D 2 48 ? -18.302 79.574 -54.545 1.00 28.11 48 ASN E C 1
ATOM 5893 O O . ASN D 2 48 ? -19.363 79.878 -54.029 1.00 24.74 48 ASN E O 1
ATOM 5898 N N . TYR D 2 49 ? -17.576 78.535 -54.122 1.00 24.12 49 TYR E N 1
ATOM 5899 C CA . TYR D 2 49 ? -18.033 77.763 -52.974 1.00 25.17 49 TYR E CA 1
ATOM 5900 C C . TYR D 2 49 ? -18.060 78.670 -51.743 1.00 28.63 49 TYR E C 1
ATOM 5901 O O . TYR D 2 49 ? -17.122 79.413 -51.503 1.00 26.70 49 TYR E O 1
ATOM 5910 N N . GLY D 2 50 ? -19.117 78.588 -50.946 1.00 31.37 50 GLY E N 1
ATOM 5911 C CA . GLY D 2 50 ? -19.197 79.447 -49.790 1.00 41.68 50 GLY E CA 1
ATOM 5912 C C . GLY D 2 50 ? -20.150 80.596 -50.064 1.00 45.91 50 GLY E C 1
ATOM 5913 O O . GLY D 2 50 ? -20.314 81.478 -49.211 1.00 47.39 50 GLY E O 1
ATOM 5914 N N . VAL D 2 51 ? -20.804 80.600 -51.238 1.00 47.04 51 VAL E N 1
ATOM 5915 C CA . VAL D 2 51 ? -21.721 81.719 -51.542 1.00 49.39 51 VAL E CA 1
ATOM 5916 C C . VAL D 2 51 ? -22.841 81.756 -50.505 1.00 51.00 51 VAL E C 1
ATOM 5917 O O . VAL D 2 51 ? -23.306 80.700 -50.023 1.00 46.95 51 VAL E O 1
ATOM 5921 N N . LYS D 2 52 ? -23.234 82.981 -50.126 1.00 52.52 52 LYS E N 1
ATOM 5922 C CA . LYS D 2 52 ? -24.241 83.285 -49.125 1.00 53.71 52 LYS E CA 1
ATOM 5923 C C . LYS D 2 52 ? -25.551 82.578 -49.444 1.00 55.07 52 LYS E C 1
ATOM 5924 O O . LYS D 2 52 ? -26.158 81.936 -48.531 1.00 55.59 52 LYS E O 1
ATOM 5930 N N . ASN D 2 53 ? -26.115 82.677 -50.668 1.00 55.46 53 ASN E N 1
ATOM 5931 C CA . ASN D 2 53 ? -27.322 81.974 -51.043 1.00 55.16 53 ASN E CA 1
ATOM 5932 C C . ASN D 2 53 ? -27.068 81.071 -52.233 1.00 52.95 53 ASN E C 1
ATOM 5933 O O . ASN D 2 53 ? -26.291 80.109 -52.155 1.00 53.31 53 ASN E O 1
ATOM 5938 N N . SER D 2 54 ? -27.664 81.389 -53.433 1.00 53.33 54 SER E N 1
ATOM 5939 C CA . SER D 2 54 ? -27.497 80.568 -54.626 1.00 54.19 54 SER E CA 1
ATOM 5940 C C . SER D 2 54 ? -27.098 81.417 -55.827 1.00 53.01 54 SER E C 1
ATOM 5941 O O . SER D 2 54 ? -27.251 80.917 -57.035 1.00 53.39 54 SER E O 1
ATOM 5944 N N . GLU D 2 55 ? -26.436 82.624 -55.752 1.00 49.97 55 GLU E N 1
ATOM 5945 C CA . GLU D 2 55 ? -26.195 83.621 -56.787 1.00 45.10 55 GLU E CA 1
ATOM 5946 C C . GLU D 2 55 ? -24.907 83.325 -57.547 1.00 41.78 55 GLU E C 1
ATOM 5947 O O . GLU D 2 55 ? -23.777 83.234 -57.105 1.00 43.89 55 GLU E O 1
ATOM 5953 N N . TRP D 2 56 ? -25.111 83.469 -58.922 1.00 35.57 56 TRP E N 1
ATOM 5954 C CA . TRP D 2 56 ? -24.098 83.408 -59.964 1.00 28.86 56 TRP E CA 1
ATOM 5955 C C . TRP D 2 56 ? -23.768 84.878 -60.224 1.00 32.86 56 TRP E C 1
ATOM 5956 O O . TRP D 2 56 ? -24.663 85.686 -60.309 1.00 35.11 56 TRP E O 1
ATOM 5967 N N . ILE D 2 57 ? -22.504 85.242 -60.349 1.00 29.51 57 ILE E N 1
ATOM 5968 C CA . ILE D 2 57 ? -22.154 86.621 -60.608 1.00 33.97 57 ILE E CA 1
ATOM 5969 C C . ILE D 2 57 ? -21.665 86.794 -62.046 1.00 33.14 57 ILE E C 1
ATOM 5970 O O . ILE D 2 57 ? -20.863 85.987 -62.518 1.00 29.22 57 ILE E O 1
ATOM 5975 N N . ASP D 2 58 ? -22.114 87.852 -62.730 1.00 30.33 58 ASP E N 1
ATOM 5976 C CA . ASP D 2 58 ? -21.688 88.148 -64.107 1.00 31.83 58 ASP E CA 1
ATOM 5977 C C . ASP D 2 58 ? -20.198 88.513 -64.197 1.00 32.98 58 ASP E C 1
ATOM 5978 O O . ASP D 2 58 ? -19.792 89.489 -63.556 1.00 30.76 58 ASP E O 1
ATOM 5983 N N . ALA D 2 59 ? -19.397 87.777 -64.994 1.00 26.55 59 ALA E N 1
ATOM 5984 C CA . ALA D 2 59 ? -17.960 88.076 -65.144 1.00 32.64 59 ALA E CA 1
ATOM 5985 C C . ALA D 2 59 ? -17.702 88.963 -66.370 1.00 34.49 59 ALA E C 1
ATOM 5986 O O . ALA D 2 59 ? -16.849 89.836 -66.332 1.00 35.84 59 ALA E O 1
ATOM 5988 N N . CYS D 2 60 ? -18.413 88.720 -67.463 1.00 34.43 60 CYS E N 1
ATOM 5989 C CA . CYS D 2 60 ? -18.340 89.570 -68.650 1.00 36.74 60 CYS E CA 1
ATOM 5990 C C . CYS D 2 60 ? -19.730 89.469 -69.303 1.00 38.62 60 CYS E C 1
ATOM 5991 O O . CYS D 2 60 ? -20.435 88.470 -69.132 1.00 35.14 60 CYS E O 1
ATOM 5994 N N . ILE D 2 61 ? -20.118 90.511 -70.033 1.00 35.27 61 ILE E N 1
ATOM 5995 C CA . ILE D 2 61 ? -21.429 90.614 -70.652 1.00 36.78 61 ILE E CA 1
ATOM 5996 C C . ILE D 2 61 ? -21.336 91.090 -72.091 1.00 35.03 61 ILE E C 1
ATOM 5997 O O . ILE D 2 61 ? -20.524 91.948 -72.408 1.00 31.34 61 ILE E O 1
ATOM 6002 N N . ASN D 2 62 ? -22.183 90.535 -72.958 1.00 36.45 62 ASN E N 1
ATOM 6003 C CA . ASN D 2 62 ? -22.226 90.900 -74.373 1.00 38.83 62 ASN E CA 1
ATOM 6004 C C . ASN D 2 62 ? -20.893 91.041 -75.103 1.00 37.05 62 ASN E C 1
ATOM 6005 O O . ASN D 2 62 ? -20.633 92.044 -75.769 1.00 37.35 62 ASN E O 1
ATOM 6010 N N . ILE D 2 63 ? -20.036 90.036 -74.980 1.00 26.05 63 ILE E N 1
ATOM 6011 C CA . ILE D 2 63 ? -18.783 90.084 -75.704 1.00 27.55 63 ILE E CA 1
ATOM 6012 C C . ILE D 2 63 ? -18.943 89.180 -76.923 1.00 23.78 63 ILE E C 1
ATOM 6013 O O . ILE D 2 63 ? -19.773 88.252 -76.914 1.00 26.53 63 ILE E O 1
ATOM 6018 N N . SER D 2 64 ? -18.188 89.438 -77.987 1.00 23.13 64 SER E N 1
ATOM 6019 C CA . SER D 2 64 ? -18.306 88.563 -79.142 1.00 24.05 64 SER E CA 1
ATOM 6020 C C . SER D 2 64 ? -17.077 87.616 -79.279 1.00 25.04 64 SER E C 1
ATOM 6021 O O . SER D 2 64 ? -17.089 86.682 -80.107 1.00 22.77 64 SER E O 1
ATOM 6024 N N . HIS D 2 65 ? -16.034 87.835 -78.456 1.00 23.49 65 HIS E N 1
ATOM 6025 C CA . HIS D 2 65 ? -14.888 86.932 -78.500 1.00 25.58 65 HIS E CA 1
ATOM 6026 C C . HIS D 2 65 ? -15.134 85.743 -77.563 1.00 25.96 65 HIS E C 1
ATOM 6027 O O . HIS D 2 65 ? -16.107 85.737 -76.811 1.00 22.31 65 HIS E O 1
ATOM 6034 N N . HIS D 2 66 ? -14.251 84.745 -77.583 1.00 22.67 66 HIS E N 1
ATOM 6035 C CA . HIS D 2 66 ? -14.458 83.525 -76.802 1.00 22.79 66 HIS E CA 1
ATOM 6036 C C . HIS D 2 66 ? -13.573 83.201 -75.610 1.00 19.85 66 HIS E C 1
ATOM 6037 O O . HIS D 2 66 ? -13.157 82.076 -75.462 1.00 18.62 66 HIS E O 1
ATOM 6044 N N . TYR D 2 67 ? -13.269 84.174 -74.768 1.00 19.41 67 TYR E N 1
ATOM 6045 C CA . TYR D 2 67 ? -12.495 83.920 -73.551 1.00 20.78 67 TYR E CA 1
ATOM 6046 C C . TYR D 2 67 ? -12.910 85.002 -72.558 1.00 23.32 67 TYR E C 1
ATOM 6047 O O . TYR D 2 67 ? -13.469 86.025 -72.956 1.00 20.77 67 TYR E O 1
ATOM 6056 N N . CYS D 2 68 ? -12.675 84.750 -71.272 1.00 20.21 68 CYS E N 1
ATOM 6057 C CA . CYS D 2 68 ? -13.016 85.701 -70.227 1.00 23.39 68 CYS E CA 1
ATOM 6058 C C . CYS D 2 68 ? -12.080 85.526 -69.038 1.00 22.81 68 CYS E C 1
ATOM 6059 O O . CYS D 2 68 ? -12.032 84.457 -68.452 1.00 23.12 68 CYS E O 1
ATOM 6062 N N . ASN D 2 69 ? -11.322 86.568 -68.693 1.00 23.29 69 ASN E N 1
ATOM 6063 C CA . ASN D 2 69 ? -10.432 86.517 -67.537 1.00 23.10 69 ASN E CA 1
ATOM 6064 C C . ASN D 2 69 ? -11.288 86.663 -66.277 1.00 26.64 69 ASN E C 1
ATOM 6065 O O . ASN D 2 69 ? -12.016 87.652 -66.142 1.00 25.45 69 ASN E O 1
ATOM 6070 N N . ILE D 2 70 ? -11.216 85.691 -65.361 1.00 23.10 70 ILE E N 1
ATOM 6071 C CA . ILE D 2 70 ? -12.042 85.746 -64.148 1.00 25.23 70 ILE E CA 1
ATOM 6072 C C . ILE D 2 70 ? -11.250 85.959 -62.869 1.00 28.74 70 ILE E C 1
ATOM 6073 O O . ILE D 2 70 ? -11.737 85.667 -61.787 1.00 29.29 70 ILE E O 1
ATOM 6078 N N . SER D 2 71 ? -10.040 86.498 -63.006 1.00 25.53 71 SER E N 1
ATOM 6079 C CA . SER D 2 71 ? -9.162 86.799 -61.862 1.00 34.30 71 SER E CA 1
ATOM 6080 C C . SER D 2 71 ? -9.826 87.532 -60.687 1.00 33.21 71 SER E C 1
ATOM 6081 O O . SER D 2 71 ? -9.506 87.285 -59.519 1.00 34.15 71 SER E O 1
ATOM 6084 N N . ASP D 2 72 ? -10.710 88.468 -61.017 1.00 34.84 72 ASP E N 1
ATOM 6085 C CA . ASP D 2 72 ? -11.409 89.271 -60.013 1.00 42.53 72 ASP E CA 1
ATOM 6086 C C . ASP D 2 72 ? -12.563 88.546 -59.312 1.00 44.99 72 ASP E C 1
ATOM 6087 O O . ASP D 2 72 ? -13.231 89.155 -58.482 1.00 48.23 72 ASP E O 1
ATOM 6092 N N . HIS D 2 73 ? -12.813 87.278 -59.641 1.00 43.09 73 HIS E N 1
ATOM 6093 C CA . HIS D 2 73 ? -13.887 86.529 -58.991 1.00 44.69 73 HIS E CA 1
ATOM 6094 C C . HIS D 2 73 ? -13.340 85.266 -58.362 1.00 44.13 73 HIS E C 1
ATOM 6095 O O . HIS D 2 73 ? -14.046 84.291 -58.197 1.00 50.52 73 HIS E O 1
ATOM 6102 N N . VAL D 2 74 ? -12.075 85.280 -57.993 1.00 45.60 74 VAL E N 1
ATOM 6103 C CA . VAL D 2 74 ? -11.473 84.099 -57.421 1.00 47.90 74 VAL E CA 1
ATOM 6104 C C . VAL D 2 74 ? -11.623 84.002 -55.907 1.00 50.00 74 VAL E C 1
ATOM 6105 O O . VAL D 2 74 ? -12.235 83.062 -55.395 1.00 55.61 74 VAL E O 1
ATOM 6109 N N . GLY D 2 75 ? -11.073 84.961 -55.175 1.00 49.49 75 GLY E N 1
ATOM 6110 C CA . GLY D 2 75 ? -11.159 84.848 -53.728 1.00 49.84 75 GLY E CA 1
ATOM 6111 C C . GLY D 2 75 ? -10.035 83.936 -53.237 1.00 46.90 75 GLY E C 1
ATOM 6112 O O . GLY D 2 75 ? -8.905 84.092 -53.693 1.00 49.12 75 GLY E O 1
ATOM 6113 N N . ASP D 2 76 ? -10.326 82.985 -52.348 1.00 41.10 76 ASP E N 1
ATOM 6114 C CA . ASP D 2 76 ? -9.290 82.107 -51.824 1.00 36.41 76 ASP E CA 1
ATOM 6115 C C . ASP D 2 76 ? -8.999 81.105 -52.903 1.00 31.14 76 ASP E C 1
ATOM 6116 O O . ASP D 2 76 ? -9.919 80.458 -53.351 1.00 29.12 76 ASP E O 1
ATOM 6121 N N . PRO D 2 77 ? -7.729 80.983 -53.358 1.00 30.02 77 PRO E N 1
ATOM 6122 C CA . PRO D 2 77 ? -7.305 80.032 -54.405 1.00 27.27 77 PRO E CA 1
ATOM 6123 C C . PRO D 2 77 ? -7.527 78.542 -54.077 1.00 25.87 77 PRO E C 1
ATOM 6124 O O . PRO D 2 77 ? -7.528 77.685 -54.961 1.00 23.14 77 PRO E O 1
ATOM 6128 N N . SER D 2 78 ? -7.708 78.220 -52.802 1.00 24.90 78 SER E N 1
ATOM 6129 C CA . SER D 2 78 ? -7.979 76.840 -52.421 1.00 23.96 78 SER E CA 1
ATOM 6130 C C . SER D 2 78 ? -9.466 76.502 -52.485 1.00 22.91 78 SER E C 1
ATOM 6131 O O . SER D 2 78 ? -9.796 75.334 -52.442 1.00 27.09 78 SER E O 1
ATOM 6134 N N . ASN D 2 79 ? -10.353 77.499 -52.569 1.00 22.62 79 ASN E N 1
ATOM 6135 C CA . ASN D 2 79 ? -11.814 77.270 -52.632 1.00 26.08 79 ASN E CA 1
ATOM 6136 C C . ASN D 2 79 ? -12.269 77.005 -54.068 1.00 25.21 79 ASN E C 1
ATOM 6137 O O . ASN D 2 79 ? -11.819 77.670 -54.993 1.00 25.52 79 ASN E O 1
ATOM 6142 N N . SER D 2 80 ? -13.204 76.080 -54.253 1.00 21.72 80 SER E N 1
ATOM 6143 C CA . SER D 2 80 ? -13.703 75.771 -55.592 1.00 23.14 80 SER E CA 1
ATOM 6144 C C . SER D 2 80 ? -14.646 76.823 -56.194 1.00 22.69 80 SER E C 1
ATOM 6145 O O . SER D 2 80 ? -15.298 77.580 -55.469 1.00 23.52 80 SER E O 1
ATOM 6148 N N . LEU D 2 81 ? -14.714 76.846 -57.530 1.00 22.15 81 LEU E N 1
ATOM 6149 C CA . LEU D 2 81 ? -15.587 77.747 -58.283 1.00 20.19 81 LEU E CA 1
ATOM 6150 C C . LEU D 2 81 ? -16.088 77.049 -59.548 1.00 21.51 81 LEU E C 1
ATOM 6151 O O . LEU D 2 81 ? -15.465 76.113 -60.034 1.00 19.12 81 LEU E O 1
ATOM 6156 N N . TRP D 2 82 ? -17.234 77.489 -60.060 1.00 19.07 82 TRP E N 1
ATOM 6157 C CA . TRP D 2 82 ? -17.811 76.921 -61.273 1.00 18.55 82 TRP E CA 1
ATOM 6158 C C . TRP D 2 82 ? -18.110 78.122 -62.190 1.00 17.99 82 TRP E C 1
ATOM 6159 O O . TRP D 2 82 ? -18.272 79.242 -61.708 1.00 17.11 82 TRP E O 1
ATOM 6170 N N . VAL D 2 83 ? -18.168 77.889 -63.508 1.00 21.13 83 VAL E N 1
ATOM 6171 C CA . VAL D 2 83 ? -18.453 78.923 -64.520 1.00 16.30 83 VAL E CA 1
ATOM 6172 C C . VAL D 2 83 ? -19.513 78.367 -65.509 1.00 17.88 83 VAL E C 1
ATOM 6173 O O . VAL D 2 83 ? -19.619 77.160 -65.710 1.00 18.14 83 VAL E O 1
ATOM 6177 N N . ARG D 2 84 ? -20.341 79.226 -66.081 1.00 20.26 84 ARG E N 1
ATOM 6178 C CA . ARG D 2 84 ? -21.312 78.781 -67.080 1.00 17.92 84 ARG E CA 1
ATOM 6179 C C . ARG D 2 84 ? -21.367 79.907 -68.090 1.00 17.46 84 ARG E C 1
ATOM 6180 O O . ARG D 2 84 ? -21.196 81.064 -67.718 1.00 17.26 84 ARG E O 1
ATOM 6188 N N . VAL D 2 85 ? -21.565 79.555 -69.366 1.00 17.40 85 VAL E N 1
ATOM 6189 C CA . VAL D 2 85 ? -21.564 80.515 -70.483 1.00 20.30 85 VAL E CA 1
ATOM 6190 C C . VAL D 2 85 ? -22.776 80.283 -71.359 1.00 22.87 85 VAL E C 1
ATOM 6191 O O . VAL D 2 85 ? -23.123 79.131 -71.648 1.00 19.48 85 VAL E O 1
ATOM 6195 N N . LYS D 2 86 ? -23.419 81.374 -71.784 1.00 21.20 86 LYS E N 1
ATOM 6196 C CA . LYS D 2 86 ? -24.576 81.288 -72.694 1.00 22.84 86 LYS E CA 1
ATOM 6197 C C . LYS D 2 86 ? -24.360 82.278 -73.831 1.00 23.55 86 LYS E C 1
ATOM 6198 O O . LYS D 2 86 ? -23.564 83.198 -73.697 1.00 20.44 86 LYS E O 1
ATOM 6204 N N . ALA D 2 87 ? -25.072 82.067 -74.940 1.00 21.08 87 ALA E N 1
ATOM 6205 C CA . ALA D 2 87 ? -25.001 82.919 -76.115 1.00 24.49 87 ALA E CA 1
ATOM 6206 C C . ALA D 2 87 ? -26.346 83.600 -76.355 1.00 27.05 87 ALA E C 1
ATOM 6207 O O . ALA D 2 87 ? -27.392 83.121 -75.929 1.00 25.79 87 ALA E O 1
ATOM 6209 N N . ARG D 2 88 ? -26.303 84.737 -77.029 1.00 28.68 88 ARG E N 1
ATOM 6210 C CA . ARG D 2 88 ? -27.504 85.447 -77.391 1.00 29.93 88 ARG E CA 1
ATOM 6211 C C . ARG D 2 88 ? -27.408 85.923 -78.842 1.00 36.40 88 ARG E C 1
ATOM 6212 O O . ARG D 2 88 ? -26.343 86.354 -79.308 1.00 32.40 88 ARG E O 1
ATOM 6220 N N . VAL D 2 89 ? -28.510 85.750 -79.565 1.00 36.29 89 VAL E N 1
ATOM 6221 C CA . VAL D 2 89 ? -28.670 86.263 -80.926 1.00 45.52 89 VAL E CA 1
ATOM 6222 C C . VAL D 2 89 ? -30.063 86.924 -80.932 1.00 48.10 89 VAL E C 1
ATOM 6223 O O . VAL D 2 89 ? -31.091 86.243 -80.881 1.00 47.35 89 VAL E O 1
ATOM 6227 N N . GLY D 2 90 ? -30.073 88.256 -80.964 1.00 51.01 90 GLY E N 1
ATOM 6228 C CA . GLY D 2 90 ? -31.309 89.012 -80.947 1.00 53.44 90 GLY E CA 1
ATOM 6229 C C . GLY D 2 90 ? -31.943 88.989 -79.575 1.00 56.70 90 GLY E C 1
ATOM 6230 O O . GLY D 2 90 ? -31.359 89.460 -78.592 1.00 58.69 90 GLY E O 1
ATOM 6231 N N . GLN D 2 91 ? -33.154 88.471 -79.524 1.00 54.23 91 GLN E N 1
ATOM 6232 C CA . GLN D 2 91 ? -33.851 88.312 -78.254 1.00 55.52 91 GLN E CA 1
ATOM 6233 C C . GLN D 2 91 ? -33.832 86.860 -77.793 1.00 52.83 91 GLN E C 1
ATOM 6234 O O . GLN D 2 91 ? -34.357 86.524 -76.754 1.00 54.87 91 GLN E O 1
ATOM 6240 N N . LYS D 2 92 ? -33.188 85.978 -78.597 1.00 46.46 92 LYS E N 1
ATOM 6241 C CA . LYS D 2 92 ? -33.137 84.566 -78.259 1.00 42.28 92 LYS E CA 1
ATOM 6242 C C . LYS D 2 92 ? -31.829 84.227 -77.558 1.00 40.25 92 LYS E C 1
ATOM 6243 O O . LYS D 2 92 ? -30.739 84.590 -77.996 1.00 34.04 92 LYS E O 1
ATOM 6249 N N . GLU D 2 93 ? -31.927 83.457 -76.458 1.00 35.53 93 GLU E N 1
ATOM 6250 C CA . GLU D 2 93 ? -30.760 83.021 -75.688 1.00 37.13 93 GLU E CA 1
ATOM 6251 C C . GLU D 2 93 ? -30.583 81.499 -75.744 1.00 34.74 93 GLU E C 1
ATOM 6252 O O . GLU D 2 93 ? -31.568 80.764 -75.830 1.00 34.79 93 GLU E O 1
ATOM 6258 N N . SER D 2 94 ? -29.340 81.019 -75.708 1.00 27.94 94 SER E N 1
ATOM 6259 C CA . SER D 2 94 ? -29.093 79.570 -75.726 1.00 28.53 94 SER E CA 1
ATOM 6260 C C . SER D 2 94 ? -29.202 79.091 -74.299 1.00 28.50 94 SER E C 1
ATOM 6261 O O . SER D 2 94 ? -29.356 79.908 -73.389 1.00 27.03 94 SER E O 1
ATOM 6264 N N . ALA D 2 95 ? -29.132 77.778 -74.097 1.00 27.77 95 ALA E N 1
ATOM 6265 C CA . ALA D 2 95 ? -29.105 77.254 -72.731 1.00 31.62 95 ALA E CA 1
ATOM 6266 C C . ALA D 2 95 ? -27.641 77.472 -72.262 1.00 32.28 95 ALA E C 1
ATOM 6267 O O . ALA D 2 95 ? -26.766 77.803 -73.086 1.00 25.43 95 ALA E O 1
ATOM 6269 N N . TYR D 2 96 ? -27.360 77.276 -70.976 1.00 30.43 96 TYR E N 1
ATOM 6270 C CA . TYR D 2 96 ? -25.990 77.458 -70.457 1.00 27.68 96 TYR E CA 1
ATOM 6271 C C . TYR D 2 96 ? -25.081 76.269 -70.647 1.00 28.64 96 TYR E C 1
ATOM 6272 O O . TYR D 2 96 ? -25.535 75.141 -70.480 1.00 30.03 96 TYR E O 1
ATOM 6281 N N . ALA D 2 97 ? -23.813 76.516 -70.988 1.00 23.24 97 ALA E N 1
ATOM 6282 C CA . ALA D 2 97 ? -22.797 75.448 -71.083 1.00 23.43 97 ALA E CA 1
ATOM 6283 C C . ALA D 2 97 ? -22.049 75.607 -69.736 1.00 26.68 97 ALA E C 1
ATOM 6284 O O . ALA D 2 97 ? -21.565 76.694 -69.398 1.00 23.35 97 ALA E O 1
ATOM 6286 N N . LYS D 2 98 ? -21.962 74.513 -68.984 1.00 22.86 98 LYS E N 1
ATOM 6287 C CA . LYS D 2 98 ? -21.385 74.509 -67.657 1.00 22.85 98 LYS E CA 1
ATOM 6288 C C . LYS D 2 98 ? -20.020 73.872 -67.503 1.00 26.63 98 LYS E C 1
ATOM 6289 O O . LYS D 2 98 ? -19.802 72.759 -67.967 1.00 26.49 98 LYS E O 1
ATOM 6295 N N . SER D 2 99 ? -19.096 74.564 -66.848 1.00 22.88 99 SER E N 1
ATOM 6296 C CA . SER D 2 99 ? -17.772 73.998 -66.597 1.00 23.31 99 SER E CA 1
ATOM 6297 C C . SER D 2 99 ? -17.791 72.944 -65.469 1.00 26.92 99 SER E C 1
ATOM 6298 O O . SER D 2 99 ? -18.796 72.737 -64.786 1.00 26.23 99 SER E O 1
ATOM 6301 N N . GLU D 2 100 ? -16.650 72.290 -65.279 1.00 26.17 100 GLU E N 1
ATOM 6302 C CA . GLU D 2 100 ? -16.458 71.332 -64.188 1.00 26.94 100 GLU E CA 1
ATOM 6303 C C . GLU D 2 100 ? -15.982 72.197 -63.023 1.00 20.69 100 GLU E C 1
ATOM 6304 O O . GLU D 2 100 ? -15.689 73.364 -63.222 1.00 24.60 100 GLU E O 1
ATOM 6310 N N . GLU D 2 101 ? -15.887 71.614 -61.829 1.00 23.09 101 GLU E N 1
ATOM 6311 C CA . GLU D 2 101 ? -15.392 72.308 -60.634 1.00 24.58 101 GLU E CA 1
ATOM 6312 C C . GLU D 2 101 ? -13.940 72.710 -60.892 1.00 21.84 101 GLU E C 1
ATOM 6313 O O . GLU D 2 101 ? -13.175 71.944 -61.472 1.00 23.67 101 GLU E O 1
ATOM 6319 N N . PHE D 2 102 ? -13.559 73.906 -60.460 1.00 25.36 102 PHE E N 1
ATOM 6320 C CA . PHE D 2 102 ? -12.198 74.392 -60.638 1.00 23.49 102 PHE E CA 1
ATOM 6321 C C . PHE D 2 102 ? -11.620 74.980 -59.357 1.00 24.43 102 PHE E C 1
ATOM 6322 O O . PHE D 2 102 ? -12.296 75.690 -58.655 1.00 20.84 102 PHE E O 1
ATOM 6330 N N . ALA D 2 103 ? -10.371 74.681 -59.030 1.00 18.32 103 ALA E N 1
ATOM 6331 C CA . ALA D 2 103 ? -9.749 75.306 -57.866 1.00 22.12 103 ALA E CA 1
ATOM 6332 C C . ALA D 2 103 ? -8.345 75.721 -58.321 1.00 21.42 103 ALA E C 1
ATOM 6333 O O . ALA D 2 103 ? -7.561 74.901 -58.739 1.00 23.07 103 ALA E O 1
ATOM 6335 N N . VAL D 2 104 ? -8.052 77.013 -58.268 1.00 21.66 104 VAL E N 1
ATOM 6336 C CA . VAL D 2 104 ? -6.770 77.545 -58.702 1.00 25.65 104 VAL E CA 1
ATOM 6337 C C . VAL D 2 104 ? -5.554 76.810 -58.143 1.00 29.12 104 VAL E C 1
ATOM 6338 O O . VAL D 2 104 ? -4.630 76.491 -58.868 1.00 26.99 104 VAL E O 1
ATOM 6342 N N . CYS D 2 105 ? -5.565 76.513 -56.850 1.00 26.98 105 CYS E N 1
ATOM 6343 C CA . CYS D 2 105 ? -4.450 75.814 -56.198 1.00 33.81 105 CYS E CA 1
ATOM 6344 C C . CYS D 2 105 ? -4.251 74.352 -56.628 1.00 33.82 105 CYS E C 1
ATOM 6345 O O . CYS D 2 105 ? -3.141 73.824 -56.593 1.00 33.99 105 CYS E O 1
ATOM 6348 N N . ARG D 2 106 ? -5.332 73.691 -57.015 1.00 27.57 106 ARG E N 1
ATOM 6349 C CA . ARG D 2 106 ? -5.273 72.304 -57.433 1.00 25.79 106 ARG E CA 1
ATOM 6350 C C . ARG D 2 106 ? -5.055 72.150 -58.918 1.00 26.55 106 ARG E C 1
ATOM 6351 O O . ARG D 2 106 ? -4.294 71.289 -59.335 1.00 22.98 106 ARG E O 1
ATOM 6359 N N . ASP D 2 107 ? -5.737 72.987 -59.704 1.00 24.64 107 ASP E N 1
ATOM 6360 C CA . ASP D 2 107 ? -5.744 72.928 -61.174 1.00 25.23 107 ASP E CA 1
ATOM 6361 C C . ASP D 2 107 ? -4.864 73.883 -61.981 1.00 24.04 107 ASP E C 1
ATOM 6362 O O . ASP D 2 107 ? -4.658 73.679 -63.156 1.00 24.48 107 ASP E O 1
ATOM 6367 N N . GLY D 2 108 ? -4.372 74.949 -61.378 1.00 21.45 108 GLY E N 1
ATOM 6368 C CA . GLY D 2 108 ? -3.505 75.857 -62.116 1.00 26.99 108 GLY E CA 1
ATOM 6369 C C . GLY D 2 108 ? -2.011 75.546 -61.960 1.00 28.32 108 GLY E C 1
ATOM 6370 O O . GLY D 2 108 ? -1.628 74.650 -61.202 1.00 28.29 108 GLY E O 1
ATOM 6371 N N . LYS D 2 109 ? -1.157 76.265 -62.682 1.00 27.92 109 LYS E N 1
ATOM 6372 C CA . LYS D 2 109 ? 0.285 76.105 -62.602 1.00 27.90 109 LYS E CA 1
ATOM 6373 C C . LYS D 2 109 ? 0.942 77.381 -62.097 1.00 27.66 109 LYS E C 1
ATOM 6374 O O . LYS D 2 109 ? 0.422 78.464 -62.359 1.00 28.65 109 LYS E O 1
ATOM 6380 N N . ILE D 2 110 ? 2.011 77.254 -61.347 1.00 28.14 110 ILE E N 1
ATOM 6381 C CA . ILE D 2 110 ? 2.725 78.400 -60.787 1.00 27.51 110 ILE E CA 1
ATOM 6382 C C . ILE D 2 110 ? 4.145 78.400 -61.396 1.00 25.45 110 ILE E C 1
ATOM 6383 O O . ILE D 2 110 ? 4.732 77.347 -61.622 1.00 26.70 110 ILE E O 1
ATOM 6388 N N . GLY D 2 111 ? 4.674 79.586 -61.676 1.00 27.89 111 GLY E N 1
ATOM 6389 C CA . GLY D 2 111 ? 6.017 79.735 -62.222 1.00 30.47 111 GLY E CA 1
ATOM 6390 C C . GLY D 2 111 ? 7.137 79.364 -61.243 1.00 31.67 111 GLY E C 1
ATOM 6391 O O . GLY D 2 111 ? 6.894 79.134 -60.061 1.00 30.64 111 GLY E O 1
ATOM 6392 N N . PRO D 2 112 ? 8.399 79.401 -61.690 1.00 34.54 112 PRO E N 1
ATOM 6393 C CA . PRO D 2 112 ? 9.520 79.029 -60.832 1.00 32.54 112 PRO E CA 1
ATOM 6394 C C . PRO D 2 112 ? 10.036 80.020 -59.798 1.00 29.61 112 PRO E C 1
ATOM 6395 O O . PRO D 2 112 ? 9.734 81.220 -59.878 1.00 28.75 112 PRO E O 1
ATOM 6399 N N . PRO D 2 113 ? 10.761 79.507 -58.757 1.00 30.92 113 PRO E N 1
ATOM 6400 C CA . PRO D 2 113 ? 11.340 80.406 -57.746 1.00 32.14 113 PRO E CA 1
ATOM 6401 C C . PRO D 2 113 ? 12.620 80.959 -58.473 1.00 30.91 113 PRO E C 1
ATOM 6402 O O . PRO D 2 113 ? 12.992 80.463 -59.553 1.00 29.62 113 PRO E O 1
ATOM 6406 N N . LYS D 2 114 ? 13.256 82.000 -57.958 1.00 34.14 114 LYS E N 1
ATOM 6407 C CA . LYS D 2 114 ? 14.494 82.511 -58.520 1.00 39.91 114 LYS E CA 1
ATOM 6408 C C . LYS D 2 114 ? 15.662 82.249 -57.579 1.00 40.28 114 LYS E C 1
ATOM 6409 O O . LYS D 2 114 ? 15.493 82.455 -56.355 1.00 41.87 114 LYS E O 1
ATOM 6415 N N . LEU D 2 115 ? 16.789 81.725 -58.040 1.00 39.74 115 LEU E N 1
ATOM 6416 C CA . LEU D 2 115 ? 17.889 81.424 -57.107 1.00 39.92 115 LEU E CA 1
ATOM 6417 C C . LEU D 2 115 ? 19.177 82.238 -57.304 1.00 42.15 115 LEU E C 1
ATOM 6418 O O . LEU D 2 115 ? 19.506 82.685 -58.404 1.00 37.60 115 LEU E O 1
ATOM 6423 N N . ASP D 2 116 ? 19.878 82.438 -56.219 1.00 44.08 116 ASP E N 1
ATOM 6424 C CA . ASP D 2 116 ? 21.147 83.090 -56.153 1.00 45.44 116 ASP E CA 1
ATOM 6425 C C . ASP D 2 116 ? 22.171 82.245 -55.426 1.00 47.63 116 ASP E C 1
ATOM 6426 O O . ASP D 2 116 ? 21.851 81.774 -54.318 1.00 48.89 116 ASP E O 1
ATOM 6431 N N . ILE D 2 117 ? 23.297 81.928 -56.025 1.00 47.50 117 ILE E N 1
ATOM 6432 C CA . ILE D 2 117 ? 24.291 81.063 -55.383 1.00 48.77 117 ILE E CA 1
ATOM 6433 C C . ILE D 2 117 ? 25.601 81.829 -55.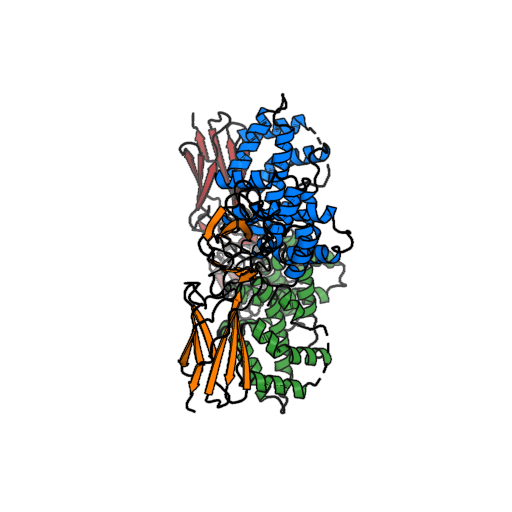079 1.00 52.88 117 ILE E C 1
ATOM 6434 O O . ILE D 2 117 ? 26.089 82.620 -55.911 1.00 50.93 117 ILE E O 1
ATOM 6439 N N . ARG D 2 118 ? 26.153 81.632 -53.877 1.00 55.23 118 ARG E N 1
ATOM 6440 C CA . ARG D 2 118 ? 27.406 82.299 -53.517 1.00 57.14 118 ARG E CA 1
ATOM 6441 C C . ARG D 2 118 ? 28.351 81.450 -52.663 1.00 58.44 118 ARG E C 1
ATOM 6442 O O . ARG D 2 118 ? 27.950 80.493 -51.991 1.00 53.34 118 ARG E O 1
ATOM 6450 N N . LYS D 2 119 ? 29.621 81.783 -52.754 1.00 61.88 119 LYS E N 1
ATOM 6451 C CA . LYS D 2 119 ? 30.621 81.113 -51.935 1.00 63.98 119 LYS E CA 1
ATOM 6452 C C . LYS D 2 119 ? 30.803 81.823 -50.601 1.00 68.06 119 LYS E C 1
ATOM 6453 O O . LYS D 2 119 ? 31.145 83.015 -50.601 1.00 64.59 119 LYS E O 1
ATOM 6459 N N . GLU D 2 120 ? 30.394 81.196 -49.531 1.00 71.39 120 GLU E N 1
ATOM 6460 C CA . GLU D 2 120 ? 30.749 81.799 -48.252 1.00 77.47 120 GLU E CA 1
ATOM 6461 C C . GLU D 2 120 ? 32.179 81.446 -47.856 1.00 81.03 120 GLU E C 1
ATOM 6462 O O . GLU D 2 120 ? 32.865 81.099 -48.885 1.00 84.73 120 GLU E O 1
ATOM 6468 N N . GLU D 2 121 ? 32.592 81.358 -46.699 1.00 83.63 121 GLU E N 1
ATOM 6469 C CA . GLU D 2 121 ? 33.982 80.955 -46.555 1.00 84.92 121 GLU E CA 1
ATOM 6470 C C . GLU D 2 121 ? 34.212 79.463 -46.859 1.00 83.33 121 GLU E C 1
ATOM 6471 O O . GLU D 2 121 ? 35.007 79.127 -47.742 1.00 84.43 121 GLU E O 1
ATOM 6477 N N . LYS D 2 122 ? 33.472 78.553 -46.188 1.00 82.00 122 LYS E N 1
ATOM 6478 C CA . LYS D 2 122 ? 33.649 77.129 -46.412 1.00 76.83 122 LYS E CA 1
ATOM 6479 C C . LYS D 2 122 ? 32.332 76.478 -46.811 1.00 74.50 122 LYS E C 1
ATOM 6480 O O . LYS D 2 122 ? 32.184 75.232 -46.696 1.00 73.62 122 LYS E O 1
ATOM 6486 N N . GLN D 2 123 ? 31.352 77.228 -47.277 1.00 68.21 123 GLN E N 1
ATOM 6487 C CA . GLN D 2 123 ? 30.101 76.616 -47.691 1.00 65.75 123 GLN E CA 1
ATOM 6488 C C . GLN D 2 123 ? 29.606 77.296 -48.939 1.00 61.52 123 GLN E C 1
ATOM 6489 O O . GLN D 2 123 ? 30.076 78.373 -49.307 1.00 63.55 123 GLN E O 1
ATOM 6495 N N . ILE D 2 124 ? 28.664 76.656 -49.616 1.00 59.18 124 ILE E N 1
ATOM 6496 C CA . ILE D 2 124 ? 28.059 77.312 -50.760 1.00 54.03 124 ILE E CA 1
ATOM 6497 C C . ILE D 2 124 ? 26.723 77.713 -50.139 1.00 49.11 124 ILE E C 1
ATOM 6498 O O . ILE D 2 124 ? 26.083 76.928 -49.428 1.00 49.50 124 ILE E O 1
ATOM 6503 N N . MET D 2 125 ? 26.359 78.972 -50.334 1.00 50.44 125 MET E N 1
ATOM 6504 C CA . MET D 2 125 ? 25.126 79.507 -49.776 1.00 53.98 125 MET E CA 1
ATOM 6505 C C . MET D 2 125 ? 24.117 79.801 -50.877 1.00 52.83 125 MET E C 1
ATOM 6506 O O . MET D 2 125 ? 24.364 80.614 -51.779 1.00 47.75 125 MET E O 1
ATOM 6511 N N . ILE D 2 126 ? 22.968 79.135 -50.785 1.00 50.56 126 ILE E N 1
ATOM 6512 C CA . ILE D 2 126 ? 21.893 79.264 -51.771 1.00 48.16 126 ILE E CA 1
ATOM 6513 C C . ILE D 2 126 ? 20.661 80.023 -51.246 1.00 47.66 126 ILE E C 1
ATOM 6514 O O . ILE D 2 126 ? 20.099 79.643 -50.220 1.00 51.19 126 ILE E O 1
ATOM 6519 N N . ASP D 2 127 ? 20.256 81.101 -51.918 1.00 47.98 127 ASP E N 1
ATOM 6520 C CA . ASP D 2 127 ? 19.039 81.840 -51.513 1.00 48.46 127 ASP E CA 1
ATOM 6521 C C . ASP D 2 127 ? 17.944 81.477 -52.529 1.00 46.48 127 ASP E C 1
ATOM 6522 O O . ASP D 2 127 ? 18.126 81.613 -53.739 1.00 41.47 127 ASP E O 1
ATOM 6527 N N . ILE D 2 128 ? 16.812 81.001 -52.032 1.00 44.76 128 ILE E N 1
ATOM 6528 C CA . ILE D 2 128 ? 15.676 80.632 -52.892 1.00 45.00 128 ILE E CA 1
ATOM 6529 C C . ILE D 2 128 ? 14.510 81.654 -52.741 1.00 43.86 128 ILE E C 1
ATOM 6530 O O . ILE D 2 128 ? 13.743 81.568 -51.773 1.00 43.59 128 ILE E O 1
ATOM 6535 N N . PHE D 2 129 ? 14.379 82.621 -53.659 1.00 41.35 129 PHE E N 1
ATOM 6536 C CA . PHE D 2 129 ? 13.294 83.586 -53.540 1.00 43.70 129 PHE E CA 1
ATOM 6537 C C . PHE D 2 129 ? 12.027 82.990 -54.125 1.00 40.05 129 PHE E C 1
ATOM 6538 O O . PHE D 2 129 ? 12.036 82.380 -55.193 1.00 38.80 129 PHE E O 1
ATOM 6546 N N . HIS D 2 130 ? 10.934 83.177 -53.408 1.00 35.80 130 HIS E N 1
ATOM 6547 C CA . HIS D 2 130 ? 9.629 82.645 -53.795 1.00 38.64 130 HIS E CA 1
ATOM 6548 C C . HIS D 2 130 ? 9.040 83.132 -55.107 1.00 32.53 130 HIS E C 1
ATOM 6549 O O . HIS D 2 130 ? 9.284 84.276 -55.505 1.00 38.74 130 HIS E O 1
ATOM 6556 N N . PRO D 2 131 ? 8.255 82.266 -55.803 1.00 33.51 131 PRO E N 1
ATOM 6557 C CA . PRO D 2 131 ? 7.631 82.666 -57.078 1.00 34.38 131 PRO E CA 1
ATOM 6558 C C . PRO D 2 131 ? 6.982 84.067 -56.865 1.00 35.42 131 PRO E C 1
ATOM 6559 O O . PRO D 2 131 ? 6.434 84.330 -55.787 1.00 35.66 131 PRO E O 1
ATOM 6563 N N . SER D 2 132 ? 7.037 84.969 -57.851 1.00 37.80 132 SER E N 1
ATOM 6564 C CA . SER D 2 132 ? 6.476 86.302 -57.618 1.00 45.31 132 SER E CA 1
ATOM 6565 C C . SER D 2 132 ? 5.053 86.345 -57.100 1.00 48.62 132 SER E C 1
ATOM 6566 O O . SER D 2 132 ? 4.779 87.195 -56.272 1.00 50.09 132 SER E O 1
ATOM 6569 N N . VAL D 2 133 ? 4.150 85.452 -57.527 1.00 49.27 133 VAL E N 1
ATOM 6570 C CA . VAL D 2 133 ? 2.770 85.518 -56.996 1.00 52.80 133 VAL E CA 1
ATOM 6571 C C . VAL D 2 133 ? 2.686 85.520 -55.472 1.00 55.00 133 VAL E C 1
ATOM 6572 O O . VAL D 2 133 ? 1.690 85.980 -54.912 1.00 55.43 133 VAL E O 1
ATOM 6576 N N . PHE D 2 134 ? 3.702 84.994 -54.797 1.00 56.20 134 PHE E N 1
ATOM 6577 C CA . PHE D 2 134 ? 3.667 84.935 -53.344 1.00 56.31 134 PHE E CA 1
ATOM 6578 C C . PHE D 2 134 ? 4.281 86.143 -52.643 1.00 59.09 134 PHE E C 1
ATOM 6579 O O . PHE D 2 134 ? 4.248 86.256 -51.413 1.00 61.77 134 PHE E O 1
ATOM 6587 N N . VAL D 2 135 ? 4.816 87.071 -53.436 1.00 60.41 135 VAL E N 1
ATOM 6588 C CA . VAL D 2 135 ? 5.427 88.281 -52.898 1.00 62.45 135 VAL E CA 1
ATOM 6589 C C . VAL D 2 135 ? 4.667 89.522 -53.353 1.00 62.49 135 VAL E C 1
ATOM 6590 O O . VAL D 2 135 ? 4.052 89.553 -54.420 1.00 63.43 135 VAL E O 1
ATOM 6594 N N . PRO D 2 146 ? -1.707 86.108 -47.345 1.00 70.16 146 PRO E N 1
ATOM 6595 C CA . PRO D 2 146 ? -1.904 85.465 -46.044 1.00 72.17 146 PRO E CA 1
ATOM 6596 C C . PRO D 2 146 ? -3.338 84.954 -45.849 1.00 72.35 146 PRO E C 1
ATOM 6597 O O . PRO D 2 146 ? -4.228 85.522 -46.534 1.00 74.04 146 PRO E O 1
ATOM 6601 N N . GLU D 2 147 ? -3.499 83.897 -45.084 1.00 70.90 147 GLU E N 1
ATOM 6602 C CA . GLU D 2 147 ? -4.769 83.286 -44.715 1.00 67.43 147 GLU E CA 1
ATOM 6603 C C . GLU D 2 147 ? -5.110 82.122 -45.639 1.00 64.25 147 GLU E C 1
ATOM 6604 O O . GLU D 2 147 ? -6.062 81.341 -45.263 1.00 66.02 147 GLU E O 1
ATOM 6610 N N . THR D 2 148 ? -4.537 81.872 -46.805 1.00 58.95 148 THR E N 1
ATOM 6611 C CA . THR D 2 148 ? -4.957 80.715 -47.616 1.00 50.60 148 THR E CA 1
ATOM 6612 C C . THR D 2 148 ? -4.062 79.519 -47.371 1.00 47.63 148 THR E C 1
ATOM 6613 O O . THR D 2 148 ? -2.956 79.661 -46.878 1.00 47.38 148 THR E O 1
ATOM 6617 N N . THR D 2 149 ? -4.541 78.331 -47.692 1.00 44.22 149 THR E N 1
ATOM 6618 C CA . THR D 2 149 ? -3.704 77.163 -47.499 1.00 45.81 149 THR E CA 1
ATOM 6619 C C . THR D 2 149 ? -2.846 76.989 -48.745 1.00 43.81 149 THR E C 1
ATOM 6620 O O . THR D 2 149 ? -2.034 76.061 -48.812 1.00 45.82 149 THR E O 1
ATOM 6624 N N . CYS D 2 150 ? -3.036 77.861 -49.735 1.00 41.13 150 CYS E N 1
ATOM 6625 C CA . CYS D 2 150 ? -2.248 77.782 -50.964 1.00 44.22 150 CYS E CA 1
ATOM 6626 C C . CYS D 2 150 ? -0.901 78.516 -50.854 1.00 41.34 150 CYS E C 1
ATOM 6627 O O . CYS D 2 150 ? -0.768 79.674 -51.288 1.00 43.89 150 CYS E O 1
ATOM 6630 N N . TYR D 2 151 ? 0.091 77.825 -50.297 1.00 40.59 151 TYR E N 1
ATOM 6631 C CA . TYR D 2 151 ? 1.421 78.380 -50.115 1.00 37.02 151 TYR E CA 1
ATOM 6632 C C . TYR D 2 151 ? 2.419 77.239 -50.311 1.00 34.34 151 TYR E C 1
ATOM 6633 O O . TYR D 2 151 ? 2.026 76.055 -50.302 1.00 31.01 151 TYR E O 1
ATOM 6642 N N . ILE D 2 152 ? 3.703 77.564 -50.489 1.00 32.71 152 ILE E N 1
ATOM 6643 C CA . ILE D 2 152 ? 4.715 76.516 -50.676 1.00 31.32 152 ILE E CA 1
ATOM 6644 C C . ILE D 2 152 ? 5.081 75.803 -49.376 1.00 31.15 152 ILE E C 1
ATOM 6645 O O . ILE D 2 152 ? 5.473 76.434 -48.411 1.00 33.55 152 ILE E O 1
ATOM 6650 N N . ARG D 2 153 ? 4.928 74.484 -49.354 1.00 36.05 153 ARG E N 1
ATOM 6651 C CA . ARG D 2 153 ? 5.239 73.680 -48.167 1.00 40.39 153 ARG E CA 1
ATOM 6652 C C . ARG D 2 153 ? 6.699 73.246 -48.190 1.00 42.28 153 ARG E C 1
ATOM 6653 O O . ARG D 2 153 ? 7.395 73.343 -47.192 1.00 42.00 153 ARG E O 1
ATOM 6661 N N . VAL D 2 154 ? 7.179 72.775 -49.327 1.00 41.62 154 VAL E N 1
ATOM 6662 C CA . VAL D 2 154 ? 8.572 72.358 -49.402 1.00 40.58 154 VAL E CA 1
ATOM 6663 C C . VAL D 2 154 ? 9.293 72.725 -50.689 1.00 39.37 154 VAL E C 1
ATOM 6664 O O . VAL D 2 154 ? 8.671 72.830 -51.738 1.00 32.13 154 VAL E O 1
ATOM 6668 N N . TYR D 2 155 ? 10.601 72.956 -50.604 1.00 33.42 155 TYR E N 1
ATOM 6669 C CA . TYR D 2 155 ? 11.402 73.185 -51.814 1.00 33.70 155 TYR E CA 1
ATOM 6670 C C . TYR D 2 155 ? 12.292 71.962 -52.055 1.00 31.86 155 TYR E C 1
ATOM 6671 O O . TYR D 2 155 ? 13.005 71.549 -51.144 1.00 30.19 155 TYR E O 1
ATOM 6680 N N . ASN D 2 156 ? 12.214 71.361 -53.249 1.00 28.94 156 ASN E N 1
ATOM 6681 C CA . ASN D 2 156 ? 13.077 70.228 -53.637 1.00 31.03 156 ASN E CA 1
ATOM 6682 C C . ASN D 2 156 ? 14.259 70.932 -54.319 1.00 31.16 156 ASN E C 1
ATOM 6683 O O . ASN D 2 156 ? 14.073 71.520 -55.358 1.00 31.44 156 ASN E O 1
ATOM 6688 N N . VAL D 2 157 ? 15.455 70.906 -53.741 1.00 33.67 157 VAL E N 1
ATOM 6689 C CA . VAL D 2 157 ? 16.613 71.574 -54.334 1.00 29.88 157 VAL E CA 1
ATOM 6690 C C . VAL D 2 157 ? 17.523 70.539 -54.985 1.00 34.39 157 VAL E C 1
ATOM 6691 O O . VAL D 2 157 ? 17.931 69.586 -54.332 1.00 34.92 157 VAL E O 1
ATOM 6695 N N . TYR D 2 158 ? 17.817 70.731 -56.277 1.00 27.65 158 TYR E N 1
ATOM 6696 C CA . TYR D 2 158 ? 18.670 69.844 -57.079 1.00 31.27 158 TYR E CA 1
ATOM 6697 C C . TYR D 2 158 ? 20.052 70.440 -57.276 1.00 30.99 158 TYR E C 1
ATOM 6698 O O . TYR D 2 158 ? 20.197 71.485 -57.901 1.00 27.37 158 TYR E O 1
ATOM 6707 N N . VAL D 2 159 ? 21.063 69.751 -56.757 1.00 29.95 159 VAL E N 1
ATOM 6708 C CA . VAL D 2 159 ? 22.463 70.204 -56.823 1.00 34.02 159 VAL E CA 1
ATOM 6709 C C . VAL D 2 159 ? 23.380 69.262 -57.648 1.00 33.02 159 VAL E C 1
ATOM 6710 O O . VAL D 2 159 ? 23.301 68.043 -57.511 1.00 34.47 159 VAL E O 1
ATOM 6714 N N . ARG D 2 160 ? 24.208 69.819 -58.537 1.00 29.91 160 ARG E N 1
ATOM 6715 C CA . ARG D 2 160 ? 25.149 69.001 -59.303 1.00 31.24 160 ARG E CA 1
ATOM 6716 C C . ARG D 2 160 ? 26.500 69.513 -58.858 1.00 28.82 160 ARG E C 1
ATOM 6717 O O . ARG D 2 160 ? 26.717 70.716 -58.873 1.00 30.53 160 ARG E O 1
ATOM 6725 N N . MET D 2 161 ? 27.376 68.613 -58.404 1.00 28.40 161 MET E N 1
ATOM 6726 C CA . MET D 2 161 ? 28.745 68.957 -57.989 1.00 32.07 161 MET E CA 1
ATOM 6727 C C . MET D 2 161 ? 29.647 68.116 -58.907 1.00 33.43 161 MET E C 1
ATOM 6728 O O . MET D 2 161 ? 29.663 66.874 -58.857 1.00 30.63 161 MET E O 1
ATOM 6733 N N . ASN D 2 162 ? 30.364 68.837 -59.776 1.00 35.56 162 ASN E N 1
ATOM 6734 C CA . ASN D 2 162 ? 31.169 68.251 -60.860 1.00 37.38 162 ASN E CA 1
ATOM 6735 C C . ASN D 2 162 ? 30.209 67.283 -61.591 1.00 39.10 162 ASN E C 1
ATOM 6736 O O . ASN D 2 162 ? 29.156 67.727 -62.039 1.00 35.78 162 ASN E O 1
ATOM 6741 N N . GLY D 2 163 ? 30.526 65.992 -61.704 1.00 43.07 163 GLY E N 1
ATOM 6742 C CA . GLY D 2 163 ? 29.590 65.067 -62.337 1.00 47.26 163 GLY E CA 1
ATOM 6743 C C . GLY D 2 163 ? 28.681 64.252 -61.387 1.00 51.15 163 GLY E C 1
ATOM 6744 O O . GLY D 2 163 ? 28.184 63.189 -61.795 1.00 51.82 163 GLY E O 1
ATOM 6745 N N . SER D 2 164 ? 28.459 64.731 -60.146 1.00 45.55 164 SER E N 1
ATOM 6746 C CA . SER D 2 164 ? 27.624 64.045 -59.120 1.00 41.77 164 SER E CA 1
ATOM 6747 C C . SER D 2 164 ? 26.356 64.841 -58.824 1.00 40.45 164 SER E C 1
ATOM 6748 O O . SER D 2 164 ? 26.396 66.057 -58.723 1.00 42.36 164 SER E O 1
ATOM 6751 N N . GLU D 2 165 ? 25.232 64.143 -58.582 1.00 36.69 165 GLU E N 1
ATOM 6752 C CA . GLU D 2 165 ? 23.954 64.804 -58.351 1.00 37.77 165 GLU E CA 1
ATOM 6753 C C . GLU D 2 165 ? 23.429 64.514 -56.949 1.00 36.79 165 GLU E C 1
ATOM 6754 O O . GLU D 2 165 ? 23.500 63.415 -56.413 1.00 37.37 165 GLU E O 1
ATOM 6760 N N . ILE D 2 166 ? 22.782 65.534 -56.320 1.00 37.68 166 ILE E N 1
ATOM 6761 C CA . ILE D 2 166 ? 22.153 65.306 -55.023 1.00 37.37 166 ILE E CA 1
ATOM 6762 C C . ILE D 2 166 ? 20.978 66.238 -54.721 1.00 35.17 166 ILE E C 1
ATOM 6763 O O . ILE D 2 166 ? 21.029 67.446 -54.958 1.00 32.65 166 ILE E O 1
ATOM 6768 N N . GLN D 2 167 ? 19.918 65.659 -54.173 1.00 29.71 167 GLN E N 1
ATOM 6769 C CA . GLN D 2 167 ? 18.715 66.406 -53.851 1.00 32.29 167 GLN E CA 1
ATOM 6770 C C . GLN D 2 167 ? 18.579 66.743 -52.362 1.00 31.93 167 GLN E C 1
ATOM 6771 O O . GLN D 2 167 ? 18.784 65.888 -51.534 1.00 33.77 167 GLN E O 1
ATOM 6777 N N . TYR D 2 168 ? 18.246 67.981 -52.015 1.00 31.41 168 TYR E N 1
ATOM 6778 C CA . TYR D 2 168 ? 18.039 68.367 -50.621 1.00 34.38 168 TYR E CA 1
ATOM 6779 C C . TYR D 2 168 ? 16.572 68.811 -50.513 1.00 40.36 168 TYR E C 1
ATOM 6780 O O . TYR D 2 168 ? 15.991 69.207 -51.505 1.00 38.69 168 TYR E O 1
ATOM 6789 N N . LYS D 2 169 ? 15.974 68.755 -49.321 1.00 40.75 169 LYS E N 1
ATOM 6790 C CA . LYS D 2 169 ? 14.577 69.149 -49.122 1.00 44.22 169 LYS E CA 1
ATOM 6791 C C . LYS D 2 169 ? 14.462 70.212 -48.077 1.00 45.75 169 LYS E C 1
ATOM 6792 O O . LYS D 2 169 ? 14.778 69.964 -46.929 1.00 49.41 169 LYS E O 1
ATOM 6798 N N . ILE D 2 170 ? 14.016 71.397 -48.461 1.00 41.62 170 ILE E N 1
ATOM 6799 C CA . ILE D 2 170 ? 13.828 72.459 -47.480 1.00 44.57 170 ILE E CA 1
ATOM 6800 C C . ILE D 2 170 ? 12.356 72.564 -47.085 1.00 49.95 170 ILE E C 1
ATOM 6801 O O . ILE D 2 170 ? 11.482 72.690 -47.941 1.00 45.54 170 ILE E O 1
ATOM 6806 N N . LEU D 2 171 ? 12.093 72.528 -45.784 1.00 47.34 171 LEU E N 1
ATOM 6807 C CA . LEU D 2 171 ? 10.739 72.647 -45.264 1.00 50.07 171 LEU E CA 1
ATOM 6808 C C . LEU D 2 171 ? 10.511 74.102 -44.828 1.00 49.87 171 LEU E C 1
ATOM 6809 O O . LEU D 2 171 ? 11.188 74.608 -43.931 1.00 50.43 171 LEU E O 1
ATOM 6814 N N . THR D 2 172 ? 9.558 74.777 -45.470 1.00 47.72 172 THR E N 1
ATOM 6815 C CA . THR D 2 172 ? 9.280 76.178 -45.179 1.00 45.62 172 THR E CA 1
ATOM 6816 C C . THR D 2 172 ? 8.679 76.444 -43.812 1.00 47.24 172 THR E C 1
ATOM 6817 O O . THR D 2 172 ? 8.855 77.540 -43.280 1.00 48.92 172 THR E O 1
ATOM 6821 N N . GLN D 2 173 ? 7.975 75.456 -43.230 1.00 51.90 173 GLN E N 1
ATOM 6822 C CA . GLN D 2 173 ? 7.297 75.681 -41.960 1.00 60.98 173 GLN E CA 1
ATOM 6823 C C . GLN D 2 173 ? 8.059 75.041 -40.806 1.00 64.39 173 GLN E C 1
ATOM 6824 O O . GLN D 2 173 ? 8.192 75.691 -39.756 1.00 64.10 173 GLN E O 1
ATOM 6830 N N . LYS D 2 174 ? 8.547 73.806 -40.942 1.00 69.99 174 LYS E N 1
ATOM 6831 C CA . LYS D 2 174 ? 9.221 73.086 -39.876 1.00 75.54 174 LYS E CA 1
ATOM 6832 C C . LYS D 2 174 ? 10.685 73.492 -39.792 1.00 78.00 174 LYS E C 1
ATOM 6833 O O . LYS D 2 174 ? 11.575 72.640 -39.418 1.00 80.85 174 LYS E O 1
ATOM 6839 N N . GLU D 2 175 ? 11.003 74.734 -40.038 1.00 79.63 175 GLU E N 1
ATOM 6840 C CA . GLU D 2 175 ? 12.347 75.296 -39.991 1.00 79.19 175 GLU E CA 1
ATOM 6841 C C . GLU D 2 175 ? 12.323 76.801 -40.234 1.00 80.39 175 GLU E C 1
ATOM 6842 O O . GLU D 2 175 ? 11.590 77.280 -41.115 1.00 77.32 175 GLU E O 1
ATOM 6848 N N . ASP D 2 176 ? 13.084 77.564 -39.443 1.00 82.47 176 ASP E N 1
ATOM 6849 C CA . ASP D 2 176 ? 13.160 78.988 -39.518 1.00 82.33 176 ASP E CA 1
ATOM 6850 C C . ASP D 2 176 ? 14.065 79.440 -40.645 1.00 81.71 176 ASP E C 1
ATOM 6851 O O . ASP D 2 176 ? 14.499 80.619 -40.701 1.00 82.14 176 ASP E O 1
ATOM 6856 N N . ASP D 2 177 ? 14.372 78.533 -41.607 1.00 80.35 177 ASP E N 1
ATOM 6857 C CA . ASP D 2 177 ? 15.227 78.722 -42.734 1.00 77.71 177 ASP E CA 1
ATOM 6858 C C . ASP D 2 177 ? 14.570 79.581 -43.795 1.00 75.20 177 ASP E C 1
ATOM 6859 O O . ASP D 2 177 ? 15.240 80.125 -44.686 1.00 72.26 177 ASP E O 1
ATOM 6864 N N . CYS D 2 178 ? 13.255 79.702 -43.694 1.00 74.16 178 CYS E N 1
ATOM 6865 C CA . CYS D 2 178 ? 12.453 80.469 -44.636 1.00 74.34 178 CYS E CA 1
ATOM 6866 C C . CYS D 2 178 ? 11.720 81.645 -43.992 1.00 73.40 178 CYS E C 1
ATOM 6867 O O . CYS D 2 178 ? 11.254 81.539 -42.859 1.00 73.26 178 CYS E O 1
ATOM 6870 N N . ASP D 2 179 ? 11.653 82.771 -44.693 1.00 71.56 179 ASP E N 1
ATOM 6871 C CA . ASP D 2 179 ? 10.934 83.937 -44.288 1.00 69.85 179 ASP E CA 1
ATOM 6872 C C . ASP D 2 179 ? 9.877 84.321 -45.301 1.00 68.13 179 ASP E C 1
ATOM 6873 O O . ASP D 2 179 ? 9.458 83.435 -46.085 1.00 68.32 179 ASP E O 1
ATOM 6878 N N . GLU D 2 180 ? 9.506 85.575 -45.375 1.00 65.46 180 GLU E N 1
ATOM 6879 C CA . GLU D 2 180 ? 8.477 86.108 -46.258 1.00 63.16 180 GLU E CA 1
ATOM 6880 C C . GLU D 2 180 ? 8.963 86.156 -47.703 1.00 60.01 180 GLU E C 1
ATOM 6881 O O . GLU D 2 180 ? 8.193 85.838 -48.657 1.00 60.43 180 GLU E O 1
ATOM 6887 N N . ILE D 2 181 ? 10.208 86.569 -47.945 1.00 58.06 181 ILE E N 1
ATOM 6888 C CA . ILE D 2 181 ? 10.741 86.815 -49.277 1.00 56.41 181 ILE E CA 1
ATOM 6889 C C . ILE D 2 181 ? 11.526 85.588 -49.765 1.00 55.77 181 ILE E C 1
ATOM 6890 O O . ILE D 2 181 ? 11.526 85.330 -51.027 1.00 51.05 181 ILE E O 1
ATOM 6895 N N . GLN D 2 182 ? 12.221 84.862 -48.914 1.00 55.03 182 GLN E N 1
ATOM 6896 C CA . GLN D 2 182 ? 13.073 83.763 -49.334 1.00 54.61 182 GLN E CA 1
ATOM 6897 C C . GLN D 2 182 ? 13.325 82.630 -48.358 1.00 55.99 182 GLN E C 1
ATOM 6898 O O . GLN D 2 182 ? 12.899 82.647 -47.220 1.00 55.93 182 GLN E O 1
ATOM 6904 N N . CYS D 2 183 ? 14.068 81.657 -48.856 1.00 55.44 183 CYS E N 1
ATOM 6905 C CA . CYS D 2 183 ? 14.477 80.477 -48.135 1.00 58.95 183 CYS E CA 1
ATOM 6906 C C . CYS D 2 183 ? 15.995 80.491 -48.261 1.00 59.87 183 CYS E C 1
ATOM 6907 O O . CYS D 2 183 ? 16.530 81.151 -49.149 1.00 58.42 183 CYS E O 1
ATOM 6910 N N . GLN D 2 184 ? 16.690 79.765 -47.385 1.00 60.67 184 GLN E N 1
ATOM 6911 C CA . GLN D 2 184 ? 18.157 79.719 -47.402 1.00 60.00 184 GLN E CA 1
ATOM 6912 C C . GLN D 2 184 ? 18.695 78.308 -47.211 1.00 56.04 184 GLN E C 1
ATOM 6913 O O . GLN D 2 184 ? 18.139 77.513 -46.451 1.00 55.42 184 GLN E O 1
ATOM 6919 N N . LEU D 2 185 ? 19.787 78.005 -47.894 1.00 54.35 185 LEU E N 1
ATOM 6920 C CA . LEU D 2 185 ? 20.397 76.696 -47.791 1.00 55.47 185 LEU E CA 1
ATOM 6921 C C . LEU D 2 185 ? 21.917 76.807 -47.844 1.00 56.54 185 LEU E C 1
ATOM 6922 O O . LEU D 2 185 ? 22.461 77.535 -48.659 1.00 57.95 185 LEU E O 1
ATOM 6927 N N . ALA D 2 186 ? 22.598 76.100 -46.951 1.00 59.04 186 ALA E N 1
ATOM 6928 C CA . ALA D 2 186 ? 24.049 76.115 -46.923 1.00 60.74 186 ALA E CA 1
ATOM 6929 C C . ALA D 2 186 ? 24.525 74.699 -47.247 1.00 61.64 186 ALA E C 1
ATOM 6930 O O . ALA D 2 186 ? 24.051 73.713 -46.662 1.00 61.62 186 ALA E O 1
ATOM 6932 N N . ILE D 2 187 ? 25.450 74.615 -48.203 1.00 63.82 187 ILE E N 1
ATOM 6933 C CA . ILE D 2 187 ? 26.002 73.348 -48.681 1.00 64.45 187 ILE E CA 1
ATOM 6934 C C . ILE D 2 187 ? 27.513 73.245 -48.408 1.00 64.58 187 ILE E C 1
ATOM 6935 O O . ILE D 2 187 ? 28.244 74.247 -48.468 1.00 62.48 187 ILE E O 1
ATOM 6940 N N . PRO D 2 188 ? 27.985 72.027 -48.064 1.00 66.63 188 PRO E N 1
ATOM 6941 C CA . PRO D 2 188 ? 29.403 71.762 -47.779 1.00 67.48 188 PRO E CA 1
ATOM 6942 C C . PRO D 2 188 ? 30.188 71.461 -49.059 1.00 69.12 188 PRO E C 1
ATOM 6943 O O . PRO D 2 188 ? 29.812 70.579 -49.860 1.00 68.11 188 PRO E O 1
ATOM 6947 N N . VAL D 2 189 ? 31.280 72.211 -49.207 1.00 69.50 189 VAL E N 1
ATOM 6948 C CA . VAL D 2 189 ? 32.232 72.165 -50.329 1.00 71.91 189 VAL E CA 1
ATOM 6949 C C . VAL D 2 189 ? 33.260 71.022 -50.213 1.00 70.49 189 VAL E C 1
ATOM 6950 O O . VAL D 2 189 ? 34.332 71.233 -49.674 1.00 75.48 189 VAL E O 1
ATOM 6954 N N . SER D 2 190 ? 32.979 69.839 -50.754 1.00 69.50 190 SER E N 1
ATOM 6955 C CA . SER D 2 190 ? 33.919 68.728 -50.592 1.00 66.85 190 SER E CA 1
ATOM 6956 C C . SER D 2 190 ? 34.420 67.975 -51.841 1.00 65.50 190 SER E C 1
ATOM 6957 O O . SER D 2 190 ? 34.294 68.457 -52.966 1.00 61.63 190 SER E O 1
ATOM 6960 N N . SER D 2 191 ? 35.032 66.809 -51.611 1.00 62.52 191 SER E N 1
ATOM 6961 C CA . SER D 2 191 ? 35.550 65.938 -52.679 1.00 61.62 191 SER E CA 1
ATOM 6962 C C . SER D 2 191 ? 36.443 66.565 -53.780 1.00 60.05 191 SER E C 1
ATOM 6963 O O . SER D 2 191 ? 36.700 65.907 -54.805 1.00 59.31 191 SER E O 1
ATOM 6966 N N . LEU D 2 192 ? 36.915 67.804 -53.578 1.00 57.87 192 LEU E N 1
ATOM 6967 C CA . LEU D 2 192 ? 37.741 68.514 -54.571 1.00 55.59 192 LEU E CA 1
ATOM 6968 C C . LEU D 2 192 ? 36.890 68.890 -55.791 1.00 53.92 192 LEU E C 1
ATOM 6969 O O . LEU D 2 192 ? 37.372 68.939 -56.931 1.00 53.25 192 LEU E O 1
ATOM 6974 N N . ASN D 2 193 ? 35.610 69.143 -55.545 1.00 48.28 193 ASN E N 1
ATOM 6975 C CA . ASN D 2 193 ? 34.702 69.555 -56.610 1.00 44.66 193 ASN E CA 1
ATOM 6976 C C . ASN D 2 193 ? 34.917 71.058 -56.803 1.00 40.98 193 ASN E C 1
ATOM 6977 O O . ASN D 2 193 ? 35.202 71.766 -55.843 1.00 39.92 193 ASN E O 1
ATOM 6982 N N . SER D 2 194 ? 34.820 71.551 -58.035 1.00 38.04 194 SER E N 1
ATOM 6983 C CA . SER D 2 194 ? 34.989 72.995 -58.294 1.00 40.25 194 SER E CA 1
ATOM 6984 C C . SER D 2 194 ? 33.736 73.653 -58.844 1.00 34.84 194 SER E C 1
ATOM 6985 O O . SER D 2 194 ? 33.578 74.855 -58.705 1.00 40.17 194 SER E O 1
ATOM 6988 N N . GLN D 2 195 ? 32.862 72.892 -59.496 1.00 33.14 195 GLN E N 1
ATOM 6989 C CA . GLN D 2 195 ? 31.648 73.483 -60.047 1.00 34.98 195 GLN E CA 1
ATOM 6990 C C . GLN D 2 195 ? 30.385 73.023 -59.299 1.00 33.14 195 GLN E C 1
ATOM 6991 O O . GLN D 2 195 ? 30.166 71.837 -59.093 1.00 31.04 195 GLN E O 1
ATOM 6997 N N . TYR D 2 196 ? 29.577 73.972 -58.862 1.00 33.00 196 TYR E N 1
ATOM 6998 C CA . TYR D 2 196 ? 28.335 73.637 -58.174 1.00 32.44 196 TYR E CA 1
ATOM 6999 C C . TYR D 2 196 ? 27.160 74.234 -58.953 1.00 30.98 196 TYR E C 1
ATOM 7000 O O . TYR D 2 196 ? 27.128 75.430 -59.201 1.00 33.43 196 TYR E O 1
ATOM 7009 N N . CYS D 2 197 ? 26.203 73.406 -59.349 1.00 30.03 197 CYS E N 1
ATOM 7010 C CA . CYS D 2 197 ? 25.043 73.880 -60.105 1.00 34.98 197 CYS E CA 1
ATOM 7011 C C . CYS D 2 197 ? 23.774 73.611 -59.329 1.00 35.57 197 CYS E C 1
ATOM 7012 O O . CYS D 2 197 ? 23.620 72.532 -58.772 1.00 34.62 197 CYS E O 1
ATOM 7015 N N . VAL D 2 198 ? 22.853 74.568 -59.310 1.00 29.56 198 VAL E N 1
ATOM 7016 C CA . VAL D 2 198 ? 21.633 74.399 -58.536 1.00 31.31 198 VAL E CA 1
ATOM 7017 C C . VAL D 2 198 ? 20.342 74.877 -59.184 1.00 28.21 198 VAL E C 1
ATOM 7018 O O . VAL D 2 198 ? 20.314 75.897 -59.851 1.00 26.48 198 VAL E O 1
ATOM 7022 N N . SER D 2 199 ? 19.274 74.110 -58.972 1.00 30.49 199 SER E N 1
ATOM 7023 C CA . SER D 2 199 ? 17.938 74.477 -59.427 1.00 31.05 199 SER E CA 1
ATOM 7024 C C . SER D 2 199 ? 16.957 73.968 -58.379 1.00 30.66 199 SER E C 1
ATOM 7025 O O . SER D 2 199 ? 17.335 73.203 -57.489 1.00 29.87 199 SER E O 1
ATOM 7028 N N . ALA D 2 200 ? 15.706 74.407 -58.455 1.00 27.82 200 ALA E N 1
ATOM 7029 C CA . ALA D 2 200 ? 14.702 74.021 -57.454 1.00 30.03 200 ALA E CA 1
ATOM 7030 C C . ALA D 2 200 ? 13.256 74.222 -57.879 1.00 29.60 200 ALA E C 1
ATOM 7031 O O . ALA D 2 200 ? 12.958 75.031 -58.752 1.00 31.11 200 ALA E O 1
ATOM 7033 N N . GLU D 2 201 ? 12.348 73.518 -57.221 1.00 32.40 201 GLU E N 1
ATOM 7034 C CA . GLU D 2 201 ? 10.913 73.683 -57.482 1.00 32.38 201 GLU E CA 1
ATOM 7035 C C . GLU D 2 201 ? 10.196 73.675 -56.131 1.00 30.37 201 GLU E C 1
ATOM 7036 O O . GLU D 2 201 ? 10.669 73.054 -55.184 1.00 29.24 201 GLU E O 1
ATOM 7042 N N . GLY D 2 202 ? 9.076 74.377 -56.031 1.00 29.99 202 GLY E N 1
ATOM 7043 C CA . GLY D 2 202 ? 8.316 74.369 -54.789 1.00 30.04 202 GLY E CA 1
ATOM 7044 C C . GLY D 2 202 ? 7.196 73.334 -54.853 1.00 31.22 202 GLY E C 1
ATOM 7045 O O . GLY D 2 202 ? 6.777 72.937 -55.934 1.00 27.91 202 GLY E O 1
ATOM 7046 N N . VAL D 2 203 ? 6.747 72.850 -53.700 1.00 30.48 203 VAL E N 1
ATOM 7047 C CA . VAL D 2 203 ? 5.633 71.912 -53.631 1.00 28.55 203 VAL E CA 1
ATOM 7048 C C . VAL D 2 203 ? 4.586 72.610 -52.735 1.00 33.71 203 VAL E C 1
ATOM 7049 O O . VAL D 2 203 ? 4.870 72.976 -51.586 1.00 30.84 203 VAL E O 1
ATOM 7053 N N . LEU D 2 204 ? 3.393 72.825 -53.300 1.00 30.98 204 LEU E N 1
ATOM 7054 C CA . LEU D 2 204 ? 2.278 73.501 -52.646 1.00 30.79 204 LEU E CA 1
ATOM 7055 C C . LEU D 2 204 ? 1.538 72.632 -51.619 1.00 27.93 204 LEU E C 1
ATOM 7056 O O . LEU D 2 204 ? 1.458 71.406 -51.738 1.00 29.77 204 LEU E O 1
ATOM 7061 N N . HIS D 2 205 ? 0.988 73.275 -50.601 1.00 34.43 205 HIS E N 1
ATOM 7062 C CA . HIS D 2 205 ? 0.220 72.569 -49.572 1.00 35.94 205 HIS E CA 1
ATOM 7063 C C . HIS D 2 205 ? -1.164 72.126 -50.124 1.00 37.59 205 HIS E C 1
ATOM 7064 O O . HIS D 2 205 ? -1.618 72.584 -51.183 1.00 36.73 205 HIS E O 1
ATOM 7071 N N . VAL D 2 206 ? -1.822 71.247 -49.372 1.00 36.53 206 VAL E N 1
ATOM 7072 C CA . VAL D 2 206 ? -3.138 70.672 -49.674 1.00 34.38 206 VAL E CA 1
ATOM 7073 C C . VAL D 2 206 ? -3.057 69.634 -50.785 1.00 35.70 206 VAL E C 1
ATOM 7074 O O . VAL D 2 206 ? -3.142 68.444 -50.493 1.00 38.30 206 VAL E O 1
ATOM 7078 N N . TRP D 2 207 ? -2.859 70.049 -52.043 1.00 30.67 207 TRP E N 1
ATOM 7079 C CA . TRP D 2 207 ? -2.801 69.076 -53.138 1.00 29.18 207 TRP E CA 1
ATOM 7080 C C . TRP D 2 207 ? -1.408 68.604 -53.559 1.00 27.19 207 TRP E C 1
ATOM 7081 O O . TRP D 2 207 ? -1.292 67.657 -54.333 1.00 28.67 207 TRP E O 1
ATOM 7092 N N . GLY D 2 208 ? -0.345 69.234 -53.066 1.00 29.85 208 GLY E N 1
ATOM 7093 C CA . GLY D 2 208 ? 0.984 68.782 -53.463 1.00 31.85 208 GLY E CA 1
ATOM 7094 C C . GLY D 2 208 ? 1.352 69.032 -54.931 1.00 32.65 208 GLY E C 1
ATOM 7095 O O . GLY D 2 208 ? 2.101 68.284 -55.552 1.00 36.03 208 GLY E O 1
ATOM 7096 N N . VAL D 2 209 ? 0.831 70.099 -55.507 1.00 30.56 209 VAL E N 1
ATOM 7097 C CA . VAL D 2 209 ? 1.144 70.419 -56.891 1.00 30.40 209 VAL E CA 1
ATOM 7098 C C . VAL D 2 209 ? 2.547 71.062 -56.887 1.00 30.78 209 VAL E C 1
ATOM 7099 O O . VAL D 2 209 ? 2.880 71.789 -55.966 1.00 27.27 209 VAL E O 1
ATOM 7103 N N . THR D 2 210 ? 3.382 70.793 -57.885 1.00 26.09 210 THR E N 1
ATOM 7104 C CA . THR D 2 210 ? 4.708 71.425 -57.908 1.00 34.84 210 THR E CA 1
ATOM 7105 C C . THR D 2 210 ? 4.721 72.677 -58.811 1.00 33.03 210 THR E C 1
ATOM 7106 O O . THR D 2 210 ? 3.938 72.771 -59.774 1.00 34.33 210 THR E O 1
ATOM 7110 N N . THR D 2 211 ? 5.570 73.655 -58.478 1.00 30.82 211 THR E N 1
ATOM 7111 C CA . THR D 2 211 ? 5.698 74.869 -59.285 1.00 26.92 211 THR E CA 1
ATOM 7112 C C . THR D 2 211 ? 6.608 74.477 -60.440 1.00 30.02 211 THR E C 1
ATOM 7113 O O . THR D 2 211 ? 7.059 73.322 -60.520 1.00 31.76 211 THR E O 1
ATOM 7117 N N . GLU D 2 212 ? 6.870 75.412 -61.349 1.00 27.22 212 GLU E N 1
ATOM 7118 C CA . GLU D 2 212 ? 7.802 75.104 -62.431 1.00 33.29 212 GLU E CA 1
ATOM 7119 C C . GLU D 2 212 ? 9.216 75.068 -61.785 1.00 30.72 212 GLU E C 1
ATOM 7120 O O . GLU D 2 212 ? 9.439 75.685 -60.734 1.00 30.83 212 GLU E O 1
ATOM 7126 N N . LYS D 2 213 ? 10.133 74.320 -62.405 1.00 31.13 213 LYS E N 1
ATOM 7127 C CA . LYS D 2 213 ? 11.518 74.168 -61.945 1.00 36.68 213 LYS E CA 1
ATOM 7128 C C . LYS D 2 213 ? 12.387 75.323 -62.464 1.00 35.58 213 LYS E C 1
ATOM 7129 O O . LYS D 2 213 ? 12.333 75.626 -63.635 1.00 39.54 213 LYS E O 1
ATOM 7135 N N . SER D 2 214 ? 13.179 75.981 -61.616 1.00 36.99 214 SER E N 1
ATOM 7136 C CA . SER D 2 214 ? 14.029 77.100 -62.063 1.00 32.84 214 SER E CA 1
ATOM 7137 C C . SER D 2 214 ? 15.114 76.658 -63.036 1.00 34.64 214 SER E C 1
ATOM 7138 O O . SER D 2 214 ? 15.435 75.467 -63.116 1.00 34.08 214 SER E O 1
ATOM 7141 N N . LYS D 2 215 ? 15.648 77.607 -63.806 1.00 33.98 215 LYS E N 1
ATOM 7142 C CA . LYS D 2 215 ? 16.781 77.272 -64.652 1.00 35.86 215 LYS E CA 1
ATOM 7143 C C . LYS D 2 215 ? 18.066 77.221 -63.837 1.00 34.62 215 LYS E C 1
ATOM 7144 O O . LYS D 2 215 ? 18.179 78.111 -62.976 1.00 34.10 215 LYS E O 1
ATOM 7150 N N . GLU D 2 216 ? 18.908 76.248 -64.016 1.00 32.81 216 GLU E N 1
ATOM 7151 C CA . GLU D 2 216 ? 20.142 76.080 -63.227 1.00 37.05 216 GLU E CA 1
ATOM 7152 C C . GLU D 2 216 ? 21.043 77.305 -63.108 1.00 37.38 216 GLU E C 1
ATOM 7153 O O . GLU D 2 216 ? 21.216 78.005 -64.075 1.00 37.24 216 GLU E O 1
ATOM 7159 N N . VAL D 2 217 ? 21.586 77.574 -61.922 1.00 36.61 217 VAL E N 1
ATOM 7160 C CA . VAL D 2 217 ? 22.560 78.661 -61.734 1.00 35.11 217 VAL E CA 1
ATOM 7161 C C . VAL D 2 217 ? 23.838 77.950 -61.253 1.00 36.44 217 VAL E C 1
ATOM 7162 O O . VAL D 2 217 ? 23.750 76.995 -60.487 1.00 33.70 217 VAL E O 1
ATOM 7166 N N . CYS D 2 218 ? 25.017 78.371 -61.710 1.00 34.96 218 CYS E N 1
ATOM 7167 C CA . CYS D 2 218 ? 26.251 77.710 -61.280 1.00 40.30 218 CYS E CA 1
ATOM 7168 C C . CYS D 2 218 ? 27.328 78.649 -60.777 1.00 41.84 218 CYS E C 1
ATOM 7169 O O . CYS D 2 218 ? 27.336 79.847 -61.062 1.00 38.58 218 CYS E O 1
ATOM 7172 N N . ILE D 2 219 ? 28.240 78.076 -60.006 1.00 42.54 219 ILE E N 1
ATOM 7173 C CA . ILE D 2 219 ? 29.361 78.800 -59.444 1.00 42.28 219 ILE E CA 1
ATOM 7174 C C . ILE D 2 219 ? 30.566 77.847 -59.573 1.00 43.10 219 ILE E C 1
ATOM 7175 O O . ILE D 2 219 ? 30.413 76.620 -59.471 1.00 36.81 219 ILE E O 1
ATOM 7180 N N . THR D 2 220 ? 31.739 78.402 -59.884 1.00 41.64 220 THR E N 1
ATOM 7181 C CA . THR D 2 220 ? 32.974 77.620 -59.975 1.00 46.89 220 THR E CA 1
ATOM 7182 C C . THR D 2 220 ? 33.896 78.176 -58.890 1.00 48.21 220 THR E C 1
ATOM 7183 O O . THR D 2 220 ? 34.077 79.388 -58.788 1.00 50.06 220 THR E O 1
ATOM 7187 N N . ILE D 2 221 ? 34.467 77.305 -58.071 1.00 51.23 221 ILE E N 1
ATOM 7188 C CA . ILE D 2 221 ? 35.332 77.781 -57.004 1.00 57.53 221 ILE E CA 1
ATOM 7189 C C . ILE D 2 221 ? 36.850 77.796 -57.298 1.00 61.01 221 ILE E C 1
ATOM 7190 O O . ILE D 2 221 ? 37.431 78.876 -57.517 1.00 60.92 221 ILE E O 1
ATOM 7195 N N . PHE D 2 222 ? 37.486 76.627 -57.318 1.00 65.61 222 PHE E N 1
ATOM 7196 C CA . PHE D 2 222 ? 38.931 76.539 -57.573 1.00 69.68 222 PHE E CA 1
ATOM 7197 C C . PHE D 2 222 ? 39.734 76.964 -56.336 1.00 71.58 222 PHE E C 1
ATOM 7198 O O . PHE D 2 222 ? 40.833 76.451 -56.075 1.00 72.65 222 PHE E O 1
#

Secondary structure (DSSP, 8-state):
---HHHHHHHHHHHHHTTTSGGGGSS--SSHHHHHH--SHHHHHHHHHHHHHHHHHHHHTTTT-GGGHHHHHHHHHHHHHHHHTT-HHHHHHHHHHHT--TT-HHHHHHHHHHHHHHHHHTT----HHHHHHHHHHHHHH-----SSHHHHHH--SHHHHHHHHHHHHHHHHHHHHTTTT-TTTHHHHHHHHHHHHHHHTTS-HHHHHHHHHHHT--TTSHHHHHHHHHHHHHHHTT-SPP-/----EEEEEE-BSS--EEEEE----SS--EEEEEEEETT-SSS--EEEEEEESSSEEE-GGG--STTS-EEEEEEEEETTEE-PPEEPPPB-HHHHSB----EEEEEE-SSEEEEEEEPPGGG---S-SEEEEEEEEEETTEEEEEEEESSS-TTB-SSEEEEEEE--TT--EEEEEEEEEETTT--B-PPPPPEEEE---/---THHHHHHHHHHHTTTTSGGGGSS--SSHHHHHH--SHHHHHHHHHHHHHHHHHHHHTTTT-GGGHHHHHHHHHHHHHHHHTT-HHHHHHHHHHHH--TT-HHHHHHHHHHHHHHHHHTT----HHHHHHHHHHHHHH---SSHHHHHH--SHHHHHHHHHHHHHHHHHHHHHTSS-TTTHHHHHHHHHHHHHHHTTT-HHHHHHHHHHH-S-SS-HHHHHHHHHHHHHHHTT-SPP-/-PPPEEEEEE-BSS--EEEEE----SSPPEEEEEEEETT-SSS--EEEEEEE-SSEEE-GGG--STTS-EEEEEEEEETTEE-PPEEPPPB-HHHHSB----EEEEEE-SSEEEEEEEPPGGG----S-SEEEEEEEEEETTEEEEEEEESSSSTTB-SSEEEEEEE--TT--EEEEEEEEEETTT--B-PPPPPEEEE--

Foldseek 3Di:
DDDVLVVLLVVVLVVLVLVDPVLVPDDAQQDVLCVPDDDLLLNLLSLLLLVLLVVVLCVVPCVPPPNVVSSVVLVVLLCCFAVVVDPVLVVLSVLLLPDDLVPLVSVLLLLVCVVVLCVLLVDDDDPLLVVLSVLSNVVSPDPDHSPDVSSVVDDDSSSNSSSNSSSLLSLVVNLVVCCPPPRSNVSSVVNNVVSLCRNQVPDVSSSVSSVSSSPDDCPDSSNVSSSSSCVVVSSVPRHDDD/DEEWADWDWAAELQWIKIFTHDDDDPDQKFKWKWKAWPPDPPGDTHTQDDGHRDTMGTCSVPADFLATKMKMWMWIDDVHDIYDIDIDDIDRNLQHYAYAFWDWDWDDDDFKIKIKTFGGVSQCPHQWDFQKKWKWKQFAHRIDIDMDGQPPDPQDDSTIGMDIGGHDDPTFKMKMKIWTFTPPNRDIHDIDDIDMDTHDD/DDDPLVVLLVVVLVVLVLVDCVLVPDDAQQDVLLVVDDDLLLNLLLLLLLVVLLVLLVVVCCVVPVSNVSSVVLVVLLCCAAVVVDVVLVVLSVLLQPDDLPPLVLVLLLLVCLVVVCVLLVDPDDPLLVVLSVQVNVVSDVHSQPVSCVVDDDSSSNSSRNSSSLLSLVVNLVVCCVPPSNNVSSVVSNVVVLCSNQVNDPVSSVSSVSSSDDDSPPSSNVSSSSNCSVVSSVCRHRDD/DAEWADWDWAAELLWIKIFTHDDDDPAQKFKWKWKDWPPDPDGDTHTQDGGHRHTMGTRSVVAPALATKMKMWMWIDDDPDIYDIDIDDIDGNLQHYAYAAWDWDWDDDPFKIKIKTFDGVSQCDDHQWDFQKKWKWKQFANDIDTDIGGQPVDPQADSGIGMDIGGDDPPTFKMKMKIWTFTPPNRDIHDIDDIDMDGHD

Radius of gyration: 34.63 Å; Cα contacts (8 Å, |Δi|>4): 1541; chains: 4; bounding box: 83×57×125 Å